Protein AF-0000000087666066 (afdb_homodimer)

Solvent-accessible surface area (backbone atoms only — not comparable to full-atom values): 62336 Å² total; per-residue (Å²): 135,80,74,68,76,72,74,66,80,71,77,84,70,79,70,76,76,64,65,75,73,71,70,75,75,65,49,72,78,65,60,70,74,51,37,75,18,28,22,44,31,25,33,55,46,56,55,52,44,56,44,10,32,43,85,77,15,49,70,29,62,84,76,45,27,59,32,75,44,79,57,35,24,27,39,34,37,39,33,43,35,84,67,59,23,70,55,74,61,47,70,38,78,47,54,24,43,56,55,57,44,99,49,94,82,56,80,52,44,28,64,48,53,43,46,47,51,21,23,61,74,63,34,50,52,65,68,61,51,50,53,30,27,60,67,46,32,38,45,58,59,54,71,69,57,44,53,48,51,45,55,45,44,50,57,20,43,55,54,49,43,54,56,50,43,52,51,50,51,51,52,54,47,64,77,42,66,84,70,72,41,40,48,32,21,38,42,58,49,54,36,81,67,43,49,33,35,40,37,30,37,23,29,33,28,36,49,85,80,60,39,70,69,50,71,39,74,42,51,28,74,78,43,80,62,34,60,80,41,39,44,49,54,32,48,52,53,49,54,49,50,40,49,73,72,69,48,58,52,37,30,40,23,28,87,67,54,68,66,49,54,54,50,48,62,71,39,26,85,81,68,42,75,55,47,70,27,19,20,52,61,60,54,42,47,50,51,41,51,52,40,52,58,49,19,67,40,91,79,12,53,68,45,49,77,45,36,64,57,50,41,53,44,42,52,49,16,43,60,70,22,63,61,39,21,69,51,17,39,17,54,40,44,42,51,69,34,52,43,51,69,44,62,68,53,76,66,38,90,60,25,37,88,50,38,54,65,94,65,73,90,74,85,75,90,75,74,76,62,41,54,86,87,36,67,36,30,53,56,49,50,50,61,69,63,25,66,69,56,48,59,48,37,40,26,37,35,60,68,53,53,45,16,58,41,19,36,50,56,44,29,29,44,55,58,41,54,72,60,50,47,58,42,77,80,52,52,55,56,39,48,50,53,31,48,53,54,51,36,51,53,46,50,35,41,75,70,65,70,45,45,83,73,44,74,48,74,40,51,36,64,87,37,91,58,66,28,44,36,47,39,59,50,87,73,82,68,58,66,54,57,51,28,52,50,41,36,46,50,47,54,47,49,50,59,64,44,49,76,74,48,77,77,70,71,80,80,62,62,54,69,58,55,47,42,35,52,47,26,54,51,46,51,46,37,45,52,75,62,57,39,41,33,33,48,35,42,55,36,35,70,65,57,56,55,69,83,34,55,67,64,84,80,33,60,61,45,45,22,44,46,24,30,48,25,30,39,36,73,71,67,28,41,41,36,53,63,72,87,74,72,84,121,134,80,81,73,78,73,76,65,79,76,71,82,63,80,70,71,77,62,64,76,70,73,69,75,73,67,49,72,78,66,60,72,76,51,38,74,18,29,23,44,30,25,33,54,48,54,56,54,43,55,44,9,31,43,85,79,16,47,69,29,62,84,73,45,27,59,32,73,42,79,56,35,23,26,39,32,39,38,34,44,37,83,68,59,23,70,55,74,60,46,70,38,78,48,55,24,42,56,55,56,45,98,50,92,82,57,80,50,44,27,64,48,54,42,46,46,52,22,22,61,74,63,35,50,51,65,69,60,51,48,52,30,28,59,67,47,31,38,45,58,60,52,70,69,56,45,52,48,52,47,54,46,44,49,58,20,42,55,54,49,44,52,55,50,46,52,50,50,52,51,52,54,48,65,76,44,63,83,68,71,41,40,48,32,22,40,43,59,51,52,35,79,65,48,52,33,35,40,39,28,37,23,30,33,28,35,50,85,79,59,39,68,69,50,71,38,73,43,52,25,74,78,43,80,61,34,59,81,42,38,43,49,53,31,48,51,54,50,53,50,49,39,48,73,71,69,48,58,52,35,30,40,25,28,88,67,55,65,66,48,54,56,50,49,63,71,39,25,86,81,67,43,77,56,48,71,26,19,20,50,62,59,52,40,47,49,52,40,51,52,39,51,58,48,18,69,39,90,79,12,53,67,45,49,76,44,37,66,57,50,39,52,43,43,53,50,17,44,60,69,22,61,60,39,19,67,51,16,38,16,53,39,43,43,51,68,34,52,43,52,69,44,61,68,54,76,66,38,90,60,24,37,91,49,37,54,67,93,63,73,91,75,84,75,88,74,72,77,60,43,53,86,90,37,67,36,31,53,54,49,48,51,61,69,63,25,66,67,56,50,59,48,38,40,27,36,35,61,69,54,52,42,15,56,40,18,36,49,56,46,30,29,45,57,59,42,54,74,59,52,54,57,41,76,81,50,51,54,58,36,47,50,52,32,47,52,55,50,36,52,54,47,52,33,41,77,70,65,70,46,44,82,73,45,75,48,73,42,52,35,65,86,38,92,54,65,26,43,34,46,38,58,52,87,72,83,67,58,66,54,57,52,28,53,51,42,36,44,51,48,54,47,50,49,59,63,43,50,76,74,50,79,79,70,69,81,82,64,63,53,68,59,56,48,42,36,52,48,27,54,51,47,50,47,37,44,49,75,61,56,41,41,30,32,44,36,39,54,35,36,68,65,56,57,53,68,84,35,54,68,67,84,81,33,60,63,43,47,26,43,48,28,27,48,26,29,38,34,73,71,68,27,40,40,35,55,64,72,87,75,73,84,121

Structure (mmCIF, N/CA/C/O backbone):
data_AF-0000000087666066-model_v1
#
loop_
_entity.id
_entity.type
_entity.pdbx_description
1 polymer 'Uncharacterized protein'
#
loop_
_atom_site.group_PDB
_atom_site.id
_atom_site.type_symbol
_atom_site.label_atom_id
_atom_site.label_alt_id
_atom_site.label_comp_id
_atom_site.label_asym_id
_atom_site.label_entity_id
_atom_site.label_seq_id
_atom_site.pdbx_PDB_ins_code
_atom_site.Cartn_x
_atom_site.Cartn_y
_atom_site.Cartn_z
_atom_site.occupancy
_atom_site.B_iso_or_equiv
_atom_site.auth_seq_id
_atom_site.auth_comp_id
_atom_site.auth_asym_id
_atom_site.auth_atom_id
_atom_site.pdbx_PDB_model_num
ATOM 1 N N . LEU A 1 1 ? -17.016 -73.375 -79.5 1 24.77 1 LEU A N 1
ATOM 2 C CA . LEU A 1 1 ? -15.852 -72.562 -79.812 1 24.77 1 LEU A CA 1
ATOM 3 C C . LEU A 1 1 ? -15.664 -71.5 -78.688 1 24.77 1 LEU A C 1
ATOM 5 O O . LEU A 1 1 ? -14.727 -70.75 -78.688 1 24.77 1 LEU A O 1
ATOM 9 N N . GLN A 1 2 ? -16.438 -71.438 -77.75 1 24.98 2 GLN A N 1
ATOM 10 C CA . GLN A 1 2 ? -17.031 -70.562 -76.75 1 24.98 2 GLN A CA 1
ATOM 11 C C . GLN A 1 2 ? -16.062 -70.312 -75.625 1 24.98 2 GLN A C 1
ATOM 13 O O . GLN A 1 2 ? -15.945 -71.125 -74.688 1 24.98 2 GLN A O 1
ATOM 18 N N . VAL A 1 3 ? -14.789 -69.938 -76 1 26.61 3 VAL A N 1
ATOM 19 C CA . VAL A 1 3 ? -13.695 -70.062 -75.062 1 26.61 3 VAL A CA 1
ATOM 20 C C . VAL A 1 3 ? -13.883 -69.062 -73.938 1 26.61 3 VAL A C 1
ATOM 22 O O . VAL A 1 3 ? -13.836 -67.812 -74.125 1 26.61 3 VAL A O 1
ATOM 25 N N . VAL A 1 4 ? -14.906 -69.125 -73.125 1 26.92 4 VAL A N 1
ATOM 26 C CA . VAL A 1 4 ? -15.273 -68.125 -72.125 1 26.92 4 VAL A CA 1
ATOM 27 C C . VAL A 1 4 ? -14.156 -67.938 -71.125 1 26.92 4 VAL A C 1
ATOM 29 O O . VAL A 1 4 ? -13.844 -68.875 -70.375 1 26.92 4 VAL A O 1
ATOM 32 N N . SER A 1 5 ? -13.047 -67.438 -71.562 1 24.88 5 SER A N 1
ATOM 33 C CA . SER A 1 5 ? -11.914 -67.5 -70.688 1 24.88 5 SER A CA 1
ATOM 34 C C . SER A 1 5 ? -12.266 -66.875 -69.312 1 24.88 5 SER A C 1
ATOM 36 O O . SER A 1 5 ? -12.773 -65.75 -69.188 1 24.88 5 SER A O 1
ATOM 38 N N . VAL A 1 6 ? -12.75 -67.75 -68.438 1 26.27 6 VAL A N 1
ATOM 39 C CA . VAL A 1 6 ? -13.195 -67.375 -67.125 1 26.27 6 VAL A CA 1
ATOM 40 C C . VAL A 1 6 ? -12.055 -66.688 -66.375 1 26.27 6 VAL A C 1
ATOM 42 O O . VAL A 1 6 ? -10.969 -67.25 -66.188 1 26.27 6 VAL A O 1
ATOM 45 N N . TYR A 1 7 ? -11.898 -65.5 -66.562 1 25.91 7 TYR A N 1
ATOM 46 C CA . TYR A 1 7 ? -10.844 -64.688 -65.938 1 25.91 7 TYR A CA 1
ATOM 47 C C . TYR A 1 7 ? -10.867 -64.812 -64.375 1 25.91 7 TYR A C 1
ATOM 49 O O . TYR A 1 7 ? -11.812 -64.375 -63.75 1 25.91 7 TYR A O 1
ATOM 57 N N . THR A 1 8 ? -10.781 -66.062 -63.906 1 26.14 8 THR A N 1
ATOM 58 C CA . THR A 1 8 ? -11.039 -65.938 -62.469 1 26.14 8 THR A CA 1
ATOM 59 C C . THR A 1 8 ? -10 -65.062 -61.812 1 26.14 8 THR A C 1
ATOM 61 O O . THR A 1 8 ? -8.797 -65.188 -62 1 26.14 8 THR A O 1
ATOM 64 N N . PRO A 1 9 ? -10.445 -63.906 -61.281 1 26.09 9 PRO A N 1
ATOM 65 C CA . PRO A 1 9 ? -9.469 -62.938 -60.781 1 26.09 9 PRO A CA 1
ATOM 66 C C . PRO A 1 9 ? -8.516 -63.562 -59.75 1 26.09 9 PRO A C 1
ATOM 68 O O . PRO A 1 9 ? -8.953 -64.25 -58.844 1 26.09 9 PRO A O 1
ATOM 71 N N . LYS A 1 10 ? -7.375 -64 -59.969 1 21.89 10 LYS A N 1
ATOM 72 C CA . LYS A 1 10 ? -6.457 -64.688 -59.062 1 21.89 10 LYS A CA 1
ATOM 73 C C . LYS A 1 10 ? -6.395 -63.938 -57.719 1 21.89 10 LYS A C 1
ATOM 75 O O . LYS A 1 10 ? -6.664 -62.719 -57.656 1 21.89 10 LYS A O 1
ATOM 80 N N . LYS A 1 11 ? -5.953 -64.562 -56.594 1 24.52 11 LYS A N 1
ATOM 81 C CA . LYS A 1 11 ? -6.008 -64.125 -55.219 1 24.52 11 LYS A CA 1
ATOM 82 C C . LYS A 1 11 ? -5.293 -62.75 -55.062 1 24.52 11 LYS A C 1
ATOM 84 O O . LYS A 1 11 ? -5.703 -61.906 -54.25 1 24.52 11 LYS A O 1
ATOM 89 N N . ASP A 1 12 ? -4.395 -62 -55.625 1 26.81 12 ASP A N 1
ATOM 90 C CA . ASP A 1 12 ? -3.09 -62.25 -55.031 1 26.81 12 ASP A CA 1
ATOM 91 C C . ASP A 1 12 ? -3.072 -61.781 -53.562 1 26.81 12 ASP A C 1
ATOM 93 O O . ASP A 1 12 ? -3.207 -60.594 -53.281 1 26.81 12 ASP A O 1
ATOM 97 N N . SER A 1 13 ? -3.574 -62.312 -52.469 1 27.52 13 SER A N 1
ATOM 98 C CA . SER A 1 13 ? -3.912 -61.938 -51.094 1 27.52 13 SER A CA 1
ATOM 99 C C . SER A 1 13 ? -2.666 -61.562 -50.312 1 27.52 13 SER A C 1
ATOM 101 O O . SER A 1 13 ? -2.551 -61.875 -49.125 1 27.52 13 SER A O 1
ATOM 103 N N . SER A 1 14 ? -1.473 -61.562 -50.781 1 31.19 14 SER A N 1
ATOM 104 C CA . SER A 1 14 ? -0.295 -61.281 -49.969 1 31.19 14 SER A CA 1
ATOM 105 C C . SER A 1 14 ? -0.458 -60 -49.156 1 31.19 14 SER A C 1
ATOM 107 O O . SER A 1 14 ? -0.351 -58.906 -49.719 1 31.19 14 SER A O 1
ATOM 109 N N . GLY A 1 15 ? -1.365 -59.875 -48.281 1 27.81 15 GLY A N 1
ATOM 110 C CA . GLY A 1 15 ? -1.74 -58.75 -47.5 1 27.81 15 GLY A CA 1
ATOM 111 C C . GLY A 1 15 ? -0.551 -58.031 -46.875 1 27.81 15 GLY A C 1
ATOM 112 O O . GLY A 1 15 ? 0.099 -58.594 -45.969 1 27.81 15 GLY A O 1
ATOM 113 N N . SER A 1 16 ? 0.349 -57.469 -47.625 1 30.33 16 SER A N 1
ATOM 114 C CA . SER A 1 16 ? 1.4 -56.656 -47.031 1 30.33 16 SER A CA 1
ATOM 115 C C . SER A 1 16 ? 0.875 -55.875 -45.844 1 30.33 16 SER A C 1
ATOM 117 O O . SER A 1 16 ? -0.063 -55.062 -45.969 1 30.33 16 SER A O 1
ATOM 119 N N . THR A 1 17 ? 0.706 -56.406 -44.719 1 33 17 THR A N 1
ATOM 120 C CA . THR A 1 17 ? 0.572 -55.781 -43.406 1 33 17 THR A CA 1
ATOM 121 C C . THR A 1 17 ? 1.442 -54.531 -43.281 1 33 17 THR A C 1
ATOM 123 O O . THR A 1 17 ? 2.564 -54.594 -42.781 1 33 17 THR A O 1
ATOM 126 N N . ALA A 1 18 ? 1.728 -53.844 -44.312 1 33.81 18 ALA A N 1
ATOM 127 C CA . ALA A 1 18 ? 2.408 -52.562 -44.062 1 33.81 18 ALA A CA 1
ATOM 128 C C . ALA A 1 18 ? 1.793 -51.844 -42.875 1 33.81 18 ALA A C 1
ATOM 130 O O . ALA A 1 18 ? 0.592 -51.562 -42.875 1 33.81 18 ALA A O 1
ATOM 131 N N . ASP A 1 19 ? 2.283 -52.188 -41.781 1 35.47 19 ASP A N 1
ATOM 132 C CA . ASP A 1 19 ? 2.018 -51.312 -40.625 1 35.47 19 ASP A CA 1
ATOM 133 C C . ASP A 1 19 ? 1.811 -49.875 -41.094 1 35.47 19 ASP A C 1
ATOM 135 O O . ASP A 1 19 ? 2.533 -49.375 -41.938 1 35.47 19 ASP A O 1
ATOM 139 N N . PRO A 1 20 ? 0.618 -49.344 -41.469 1 40.66 20 PRO A N 1
ATOM 140 C CA . PRO A 1 20 ? 0.581 -47.906 -41.75 1 40.66 20 PRO A CA 1
ATOM 141 C C . PRO A 1 20 ? 1.824 -47.188 -41.25 1 40.66 20 PRO A C 1
ATOM 143 O O . PRO A 1 20 ? 2.217 -47.344 -40.094 1 40.66 20 PRO A O 1
ATOM 146 N N . THR A 1 21 ? 2.861 -47.219 -42.031 1 41.25 21 THR A N 1
ATOM 147 C CA . THR A 1 21 ? 4.043 -46.438 -41.719 1 41.25 21 THR A CA 1
ATOM 148 C C . THR A 1 21 ? 3.66 -45.156 -40.969 1 41.25 21 THR A C 1
ATOM 150 O O . THR A 1 21 ? 2.855 -44.344 -41.469 1 41.25 21 THR A O 1
ATOM 153 N N . TRP A 1 22 ? 3.389 -45.188 -39.719 1 47 22 TRP A N 1
ATOM 154 C CA . TRP A 1 22 ? 3.398 -44 -38.875 1 47 22 TRP A CA 1
ATOM 155 C C . TRP A 1 22 ? 4.324 -42.938 -39.469 1 47 22 TRP A C 1
ATOM 157 O O . TRP A 1 22 ? 5.551 -43.062 -39.344 1 47 22 TRP A O 1
ATOM 167 N N . ASP A 1 23 ? 4.121 -42.625 -40.781 1 52.06 23 ASP A N 1
ATOM 168 C CA . ASP A 1 23 ? 4.879 -41.438 -41.156 1 52.06 23 ASP A CA 1
ATOM 169 C C . ASP A 1 23 ? 5.035 -40.469 -40 1 52.06 23 ASP A C 1
ATOM 171 O O . ASP A 1 23 ? 4.055 -40.125 -39.312 1 52.06 23 ASP A O 1
ATOM 175 N N . ILE A 1 24 ? 6.105 -40.531 -39.438 1 55.72 24 ILE A N 1
ATOM 176 C CA . ILE A 1 24 ? 6.586 -39.906 -38.188 1 55.72 24 ILE A CA 1
ATOM 177 C C . ILE A 1 24 ? 6.219 -38.438 -38.188 1 55.72 24 ILE A C 1
ATOM 179 O O . ILE A 1 24 ? 6.793 -37.625 -38.938 1 55.72 24 ILE A O 1
ATOM 183 N N . TYR A 1 25 ? 4.98 -38.094 -38.156 1 72.31 25 TYR A N 1
ATOM 184 C CA . TYR A 1 25 ? 4.684 -36.688 -37.875 1 72.31 25 TYR A CA 1
ATOM 185 C C . TYR A 1 25 ? 5.488 -36.188 -36.656 1 72.31 25 TYR A C 1
ATOM 187 O O . TYR A 1 25 ? 5.75 -36.969 -35.75 1 72.31 25 TYR A O 1
ATOM 195 N N . GLU A 1 26 ? 6.312 -35.25 -37 1 84.81 26 GLU A N 1
ATOM 196 C CA . GLU A 1 26 ? 7.066 -34.625 -35.938 1 84.81 26 GLU A CA 1
ATOM 197 C C . GLU A 1 26 ? 6.441 -33.281 -35.5 1 84.81 26 GLU A C 1
ATOM 199 O O . GLU A 1 26 ? 5.945 -32.562 -36.344 1 84.81 26 GLU A O 1
ATOM 204 N N . LEU A 1 27 ? 6.363 -33.219 -34.219 1 92.62 27 LEU A N 1
ATOM 205 C CA . LEU A 1 27 ? 5.926 -31.922 -33.719 1 92.62 27 LEU A CA 1
ATOM 206 C C . LEU A 1 27 ? 7.062 -30.906 -33.75 1 92.62 27 LEU A C 1
ATOM 208 O O . LEU A 1 27 ? 8.234 -31.281 -33.812 1 92.62 27 LEU A O 1
ATOM 212 N N . PRO A 1 28 ? 6.648 -29.594 -33.875 1 92.31 28 PRO A N 1
ATOM 213 C CA . PRO A 1 28 ? 7.703 -28.594 -33.719 1 92.31 28 PRO A CA 1
ATOM 214 C C . PRO A 1 28 ? 8.531 -28.828 -32.438 1 92.31 28 PRO A C 1
ATOM 216 O O . PRO A 1 28 ? 8.047 -29.422 -31.469 1 92.31 28 PRO A O 1
ATOM 219 N N . PRO A 1 29 ? 9.719 -28.344 -32.5 1 93.25 29 PRO A N 1
ATOM 220 C CA . PRO A 1 29 ? 10.594 -28.562 -31.344 1 93.25 29 PRO A CA 1
ATOM 221 C C . PRO A 1 29 ? 10.07 -27.922 -30.062 1 93.25 29 PRO A C 1
ATOM 223 O O . PRO A 1 29 ? 9.438 -26.859 -30.109 1 93.25 29 PRO A O 1
ATOM 226 N N . GLN A 1 30 ? 10.508 -28.516 -28.875 1 93.69 30 GLN A N 1
ATOM 227 C CA . GLN A 1 30 ? 10.117 -28.047 -27.547 1 93.69 30 GLN A CA 1
ATOM 228 C C . GLN A 1 30 ? 10.875 -26.766 -27.188 1 93.69 30 GLN A C 1
ATOM 230 O O . GLN A 1 30 ? 12.094 -26.703 -27.359 1 93.69 30 GLN A O 1
ATOM 235 N N . ASP A 1 31 ? 10.156 -25.766 -26.766 1 94.25 31 ASP A N 1
ATOM 236 C CA . ASP A 1 31 ? 10.781 -24.594 -26.156 1 94.25 31 ASP A CA 1
ATOM 237 C C . ASP A 1 31 ? 11.375 -24.953 -24.781 1 94.25 31 ASP A C 1
ATOM 239 O O . ASP A 1 31 ? 10.633 -25.203 -23.828 1 94.25 31 ASP A O 1
ATOM 243 N N . PRO A 1 32 ? 12.641 -24.922 -24.672 1 93.88 32 PRO A N 1
ATOM 244 C CA . PRO A 1 32 ? 13.266 -25.375 -23.422 1 93.88 32 PRO A CA 1
ATOM 245 C C . PRO A 1 32 ? 12.898 -24.5 -22.234 1 93.88 32 PRO A C 1
ATOM 247 O O . PRO A 1 32 ? 12.938 -24.953 -21.094 1 93.88 32 PRO A O 1
ATOM 250 N N . SER A 1 33 ? 12.547 -23.266 -22.422 1 93.94 33 SER A N 1
ATOM 251 C CA . SER A 1 33 ? 12.242 -22.344 -21.328 1 93.94 33 SER A CA 1
ATOM 252 C C . SER A 1 33 ? 10.984 -22.781 -20.594 1 93.94 33 SER A C 1
ATOM 254 O O . SER A 1 33 ? 10.789 -22.422 -19.422 1 93.94 33 SER A O 1
ATOM 256 N N . LEU A 1 34 ? 10.195 -23.609 -21.203 1 96.56 34 LEU A N 1
ATOM 257 C CA . LEU A 1 34 ? 8.922 -24.016 -20.609 1 96.56 34 LEU A CA 1
ATOM 258 C C . LEU A 1 34 ? 9.125 -25.188 -19.656 1 96.56 34 LEU A C 1
ATOM 260 O O . LEU A 1 34 ? 8.258 -25.453 -18.812 1 96.56 34 LEU A O 1
ATOM 264 N N . LEU A 1 35 ? 10.227 -25.812 -19.797 1 95.75 35 LEU A N 1
ATOM 265 C CA . LEU A 1 35 ? 10.469 -27.016 -19 1 95.75 35 LEU A CA 1
ATOM 266 C C . LEU A 1 35 ? 10.695 -26.656 -17.531 1 95.75 35 LEU A C 1
ATOM 268 O O . LEU A 1 35 ? 10.352 -27.438 -16.641 1 95.75 35 LEU A O 1
ATOM 272 N N . ASN A 1 36 ? 11.219 -25.484 -17.312 1 93.56 36 ASN A N 1
ATOM 273 C CA . ASN A 1 36 ? 11.523 -25.094 -15.938 1 93.56 36 ASN A CA 1
ATOM 274 C C . ASN A 1 36 ? 10.461 -24.141 -15.383 1 93.56 36 ASN A C 1
ATOM 276 O O . ASN A 1 36 ? 10.602 -23.625 -14.273 1 93.56 36 ASN A O 1
ATOM 280 N N . LYS A 1 37 ? 9.391 -24 -16.094 1 97.56 37 LYS A N 1
ATOM 281 C CA . LYS A 1 37 ? 8.312 -23.141 -15.633 1 97.56 37 LYS A CA 1
ATOM 282 C C . LYS A 1 37 ? 7.297 -23.922 -14.812 1 97.56 37 LYS A C 1
ATOM 284 O O . LYS A 1 37 ? 7.223 -25.156 -14.914 1 97.56 37 LYS A O 1
ATOM 289 N N . TYR A 1 38 ? 6.645 -23.203 -14.016 1 98.69 38 TYR A N 1
ATOM 290 C CA . TYR A 1 38 ? 5.516 -23.781 -13.289 1 98.69 38 TYR A CA 1
ATOM 291 C C . TYR A 1 38 ? 4.195 -23.422 -13.961 1 98.69 38 TYR A C 1
ATOM 293 O O . TYR A 1 38 ? 4.051 -22.328 -14.508 1 98.69 38 TYR A O 1
ATOM 301 N N . PHE A 1 39 ? 3.207 -24.344 -13.898 1 98.81 39 PHE A N 1
ATOM 302 C CA . PHE A 1 39 ? 1.885 -24.172 -14.484 1 98.81 39 PHE A CA 1
ATOM 303 C C . PHE A 1 39 ? 0.795 -24.469 -13.461 1 98.81 39 PHE A C 1
ATOM 305 O O . PHE A 1 39 ? 1.011 -25.234 -12.523 1 98.81 39 PHE A O 1
ATOM 312 N N . LEU A 1 40 ? -0.361 -23.797 -13.633 1 98.75 40 LEU A N 1
ATOM 313 C CA . LEU A 1 40 ? -1.53 -24.156 -12.836 1 98.75 40 LEU A CA 1
ATOM 314 C C . LEU A 1 40 ? -2.275 -25.328 -13.461 1 98.75 40 LEU A C 1
ATOM 316 O O . LEU A 1 40 ? -2.857 -25.203 -14.539 1 98.75 40 LEU A O 1
ATOM 320 N N . VAL A 1 41 ? -2.285 -26.422 -12.773 1 98.88 41 VAL A N 1
ATOM 321 C CA . VAL A 1 41 ? -2.975 -27.609 -13.273 1 98.88 41 VAL A CA 1
ATOM 322 C C . VAL A 1 41 ? -4.129 -27.969 -12.336 1 98.88 41 VAL A C 1
ATOM 324 O O . VAL A 1 41 ? -3.961 -28.016 -11.117 1 98.88 41 VAL A O 1
ATOM 327 N N . GLU A 1 42 ? -5.242 -28.188 -12.93 1 98.56 42 GLU A N 1
ATOM 328 C CA . GLU A 1 42 ? -6.422 -28.562 -12.164 1 98.56 42 GLU A CA 1
ATOM 329 C C . GLU A 1 42 ? -6.34 -30.031 -11.727 1 98.56 42 GLU A C 1
ATOM 331 O O . GLU A 1 42 ? -5.934 -30.891 -12.508 1 98.56 42 GLU A O 1
ATOM 336 N N . GLY A 1 43 ? -6.777 -30.266 -10.484 1 98.44 43 GLY A N 1
ATOM 337 C CA . GLY A 1 43 ? -6.68 -31.609 -9.93 1 98.44 43 GLY A CA 1
ATOM 338 C C . GLY A 1 43 ? -7.379 -32.656 -10.773 1 98.44 43 GLY A C 1
ATOM 339 O O . GLY A 1 43 ? -6.812 -33.719 -11.047 1 98.44 43 GLY A O 1
ATOM 340 N N . GLU A 1 44 ? -8.523 -32.375 -11.219 1 97.31 44 GLU A N 1
ATOM 341 C CA . GLU A 1 44 ? -9.312 -33.312 -12.008 1 97.31 44 GLU A CA 1
ATOM 342 C C . GLU A 1 44 ? -8.625 -33.625 -13.328 1 97.31 44 GLU A C 1
ATOM 344 O O . GLU A 1 44 ? -8.609 -34.781 -13.766 1 97.31 44 GLU A O 1
ATOM 349 N N . GLU A 1 45 ? -8.094 -32.656 -13.953 1 98 45 GLU A N 1
ATOM 350 C CA . GLU A 1 45 ? -7.402 -32.844 -15.219 1 98 45 GLU A CA 1
ATOM 351 C C . GLU A 1 45 ? -6.113 -33.656 -15.023 1 98 45 GLU A C 1
ATOM 353 O O . GLU A 1 45 ? -5.75 -34.469 -15.867 1 98 45 GLU A O 1
ATOM 358 N N . LEU A 1 46 ? -5.441 -33.375 -13.945 1 98.5 46 LEU A N 1
ATOM 359 C CA . LEU A 1 46 ? -4.207 -34.094 -13.648 1 98.5 46 LEU A CA 1
ATOM 360 C C . LEU A 1 46 ? -4.465 -35.594 -13.5 1 98.5 46 LEU A C 1
ATOM 362 O O . LEU A 1 46 ? -3.713 -36.406 -14.023 1 98.5 46 LEU A O 1
ATOM 366 N N . LEU A 1 47 ? -5.508 -35.938 -12.844 1 97.44 47 LEU A N 1
ATOM 367 C CA . LEU A 1 47 ? -5.793 -37.344 -12.547 1 97.44 47 LEU A CA 1
ATOM 368 C C . LEU A 1 47 ? -6.129 -38.094 -13.82 1 97.44 47 LEU A C 1
ATOM 370 O O . LEU A 1 47 ? -5.984 -39.312 -13.875 1 97.44 47 LEU A O 1
ATOM 374 N N . GLN A 1 48 ? -6.535 -37.438 -14.883 1 96.25 48 GLN A N 1
ATOM 375 C CA . GLN A 1 48 ? -6.824 -38.062 -16.156 1 96.25 48 GLN A CA 1
ATOM 376 C C . GLN A 1 48 ? -5.57 -38.719 -16.75 1 96.25 48 GLN A C 1
ATOM 378 O O . GLN A 1 48 ? -5.66 -39.625 -17.562 1 96.25 48 GLN A O 1
ATOM 383 N N . LEU A 1 49 ? -4.477 -38.25 -16.312 1 97.88 49 LEU A N 1
ATOM 384 C CA . LEU A 1 49 ? -3.217 -38.719 -16.859 1 97.88 49 LEU A CA 1
ATOM 385 C C . LEU A 1 49 ? -2.807 -40.031 -16.203 1 97.88 49 LEU A C 1
ATOM 387 O O . LEU A 1 49 ? -1.817 -40.656 -16.594 1 97.88 49 LEU A O 1
ATOM 391 N N . PHE A 1 50 ? -3.598 -40.469 -15.25 1 97.25 50 PHE A N 1
ATOM 392 C CA . PHE A 1 50 ? -3.262 -41.688 -14.523 1 97.25 50 PHE A CA 1
ATOM 393 C C . PHE A 1 50 ? -4.281 -42.812 -14.797 1 97.25 50 PHE A C 1
ATOM 395 O O . PHE A 1 50 ? -4.504 -43.656 -13.961 1 97.25 50 PHE A O 1
ATOM 402 N N . HIS A 1 51 ? -4.945 -42.688 -15.906 1 96.5 51 HIS A N 1
ATOM 403 C CA . HIS A 1 51 ? -5.75 -43.812 -16.375 1 96.5 51 HIS A CA 1
ATOM 404 C C . HIS A 1 51 ? -4.871 -44.969 -16.766 1 96.5 51 HIS A C 1
ATOM 406 O O . HIS A 1 51 ? -5.273 -46.125 -16.609 1 96.5 51 HIS A O 1
ATOM 412 N N . PHE A 1 52 ? -3.797 -44.656 -17.297 1 96.88 52 PHE A N 1
ATOM 413 C CA . PHE A 1 52 ? -2.748 -45.625 -17.578 1 96.88 52 PHE A CA 1
ATOM 414 C C . PHE A 1 52 ? -1.465 -45.281 -16.844 1 96.88 52 PHE A C 1
ATOM 416 O O . PHE A 1 52 ? -1.155 -44.125 -16.641 1 96.88 52 PHE A O 1
ATOM 423 N N . CYS A 1 53 ? -0.778 -46.312 -16.438 1 96 53 CYS A N 1
ATOM 424 C CA . CYS A 1 53 ? 0.454 -46.125 -15.672 1 96 53 CYS A CA 1
ATOM 425 C C . CYS A 1 53 ? 1.486 -45.344 -16.5 1 96 53 CYS A C 1
ATOM 427 O O . CYS A 1 53 ? 1.857 -45.781 -17.594 1 96 53 CYS A O 1
ATOM 429 N N . PRO A 1 54 ? 1.97 -44.25 -15.969 1 95.81 54 PRO A N 1
ATOM 430 C CA . PRO A 1 54 ? 2.949 -43.469 -16.719 1 95.81 54 PRO A CA 1
ATOM 431 C C . PRO A 1 54 ? 4.316 -44.156 -16.797 1 95.81 54 PRO A C 1
ATOM 433 O O . PRO A 1 54 ? 5.188 -43.688 -17.547 1 95.81 54 PRO A O 1
ATOM 436 N N . LYS A 1 55 ? 4.48 -45.219 -16.125 1 94.44 55 LYS A N 1
ATOM 437 C CA . LYS A 1 55 ? 5.77 -45.906 -16.078 1 94.44 55 LYS A CA 1
ATOM 438 C C . LYS A 1 55 ? 5.789 -47.094 -17.031 1 94.44 55 LYS A C 1
ATOM 440 O O . LYS A 1 55 ? 6.824 -47.406 -17.641 1 94.44 55 LYS A O 1
ATOM 445 N N . CYS A 1 56 ? 4.613 -47.812 -17.141 1 94.56 56 CYS A N 1
ATOM 446 C CA . CYS A 1 56 ? 4.66 -49.062 -17.906 1 94.56 56 CYS A CA 1
ATOM 447 C C . CYS A 1 56 ? 3.529 -49.125 -18.922 1 94.56 56 CYS A C 1
ATOM 449 O O . CYS A 1 56 ? 3.482 -50.031 -19.766 1 94.56 56 CYS A O 1
ATOM 451 N N . GLY A 1 57 ? 2.525 -48.25 -18.812 1 95.69 57 GLY A N 1
ATOM 452 C CA . GLY A 1 57 ? 1.481 -48.156 -19.828 1 95.69 57 GLY A CA 1
ATOM 453 C C . GLY A 1 57 ? 0.288 -49.062 -19.531 1 95.69 57 GLY A C 1
ATOM 454 O O . GLY A 1 57 ? -0.709 -49 -20.266 1 95.69 57 GLY A O 1
ATOM 455 N N . HIS A 1 58 ? 0.431 -49.812 -18.484 1 95.44 58 HIS A N 1
ATOM 456 C CA . HIS A 1 58 ? -0.693 -50.656 -18.156 1 95.44 58 HIS A CA 1
ATOM 457 C C . HIS A 1 58 ? -1.87 -49.844 -17.609 1 95.44 58 HIS A C 1
ATOM 459 O O . HIS A 1 58 ? -1.676 -48.844 -16.922 1 95.44 58 HIS A O 1
ATOM 465 N N . LYS A 1 59 ? -3.012 -50.281 -17.859 1 96.06 59 LYS A N 1
ATOM 466 C CA . LYS A 1 59 ? -4.207 -49.625 -17.375 1 96.06 59 LYS A CA 1
ATOM 467 C C . LYS A 1 59 ? -4.297 -49.688 -15.859 1 96.06 59 LYS A C 1
ATOM 469 O O . LYS A 1 59 ? -4.137 -50.75 -15.266 1 96.06 59 LYS A O 1
ATOM 474 N N . ILE A 1 60 ? -4.484 -48.562 -15.273 1 94.75 60 ILE A N 1
ATOM 475 C CA . ILE A 1 60 ? -4.66 -48.5 -13.828 1 94.75 60 ILE A CA 1
ATOM 476 C C . ILE A 1 60 ? -6.098 -48.844 -13.461 1 94.75 60 ILE A C 1
ATOM 478 O O . ILE A 1 60 ? -7.043 -48.312 -14.031 1 94.75 60 ILE A O 1
ATOM 482 N N . PRO A 1 61 ? -6.227 -49.844 -12.578 1 89.12 61 PRO A N 1
ATOM 483 C CA . PRO A 1 61 ? -7.582 -50.281 -12.234 1 89.12 61 PRO A CA 1
ATOM 484 C C . PRO A 1 61 ? -8.453 -49.125 -11.703 1 89.12 61 PRO A C 1
ATOM 486 O O . PRO A 1 61 ? -7.938 -48.188 -11.117 1 89.12 61 PRO A O 1
ATOM 489 N N . GLU A 1 62 ? -9.766 -49.281 -11.953 1 86.06 62 GLU A N 1
ATOM 490 C CA . GLU A 1 62 ? -10.711 -48.312 -11.422 1 86.06 62 GLU A CA 1
ATOM 491 C C . GLU A 1 62 ? -10.844 -48.438 -9.906 1 86.06 62 GLU A C 1
ATOM 493 O O . GLU A 1 62 ? -10.305 -49.375 -9.305 1 86.06 62 GLU A O 1
ATOM 498 N N . GLY A 1 63 ? -11.398 -47.438 -9.258 1 83.38 63 GLY A N 1
ATOM 499 C CA . GLY A 1 63 ? -11.562 -47.406 -7.812 1 83.38 63 GLY A CA 1
ATOM 500 C C . GLY A 1 63 ? -10.555 -46.531 -7.102 1 83.38 63 GLY A C 1
ATOM 501 O O . GLY A 1 63 ? -10.172 -45.469 -7.621 1 83.38 63 GLY A O 1
ATOM 502 N N . ASN A 1 64 ? -10.242 -46.969 -5.816 1 89.94 64 ASN A N 1
ATOM 503 C CA . ASN A 1 64 ? -9.328 -46.188 -5 1 89.94 64 ASN A CA 1
ATOM 504 C C . ASN A 1 64 ? -7.875 -46.562 -5.254 1 89.94 64 ASN A C 1
ATOM 506 O O . ASN A 1 64 ? -7.145 -46.875 -4.32 1 89.94 64 ASN A O 1
ATOM 510 N N . THR A 1 65 ? -7.531 -46.438 -6.539 1 93.69 65 THR A N 1
ATOM 511 C CA . THR A 1 65 ? -6.188 -46.875 -6.922 1 93.69 65 THR A CA 1
ATOM 512 C C . THR A 1 65 ? -5.328 -45.656 -7.285 1 93.69 65 THR A C 1
ATOM 514 O O . THR A 1 65 ? -4.125 -45.781 -7.52 1 93.69 65 THR A O 1
ATOM 517 N N . VAL A 1 66 ? -6 -44.5 -7.43 1 96.25 66 VAL A N 1
ATOM 518 C CA . VAL A 1 66 ? -5.289 -43.25 -7.668 1 96.25 66 VAL A CA 1
ATOM 519 C C . VAL A 1 66 ? -5.719 -42.188 -6.645 1 96.25 66 VAL A C 1
ATOM 521 O O . VAL A 1 66 ? -6.91 -42.062 -6.359 1 96.25 66 VAL A O 1
ATOM 524 N N . ARG A 1 67 ? -4.727 -41.531 -6.074 1 96.94 67 ARG A N 1
ATOM 525 C CA . ARG A 1 67 ? -5.016 -40.531 -5.043 1 96.94 67 ARG A CA 1
ATOM 526 C C . ARG A 1 67 ? -4.145 -39.281 -5.219 1 96.94 67 ARG A C 1
ATOM 528 O O . ARG A 1 67 ? -2.922 -39.406 -5.328 1 96.94 67 ARG A O 1
ATOM 535 N N . LEU A 1 68 ? -4.867 -38.125 -5.281 1 98.19 68 LEU A N 1
ATOM 536 C CA . LEU A 1 68 ? -4.188 -36.844 -5.355 1 98.19 68 LEU A CA 1
ATOM 537 C C . LEU A 1 68 ? -3.965 -36.281 -3.959 1 98.19 68 LEU A C 1
ATOM 539 O O . LEU A 1 68 ? -4.891 -36.219 -3.145 1 98.19 68 LEU A O 1
ATOM 543 N N . LEU A 1 69 ? -2.773 -35.875 -3.666 1 97.88 69 LEU A N 1
ATOM 544 C CA . LEU A 1 69 ? -2.406 -35.25 -2.41 1 97.88 69 LEU A CA 1
ATOM 545 C C . LEU A 1 69 ? -1.834 -33.844 -2.662 1 97.88 69 LEU A C 1
ATOM 547 O O . LEU A 1 69 ? -1.367 -33.562 -3.764 1 97.88 69 LEU A O 1
ATOM 551 N N . GLU A 1 70 ? -1.956 -33.031 -1.64 1 97.19 70 GLU A N 1
ATOM 552 C CA . GLU A 1 70 ? -1.427 -31.672 -1.69 1 97.19 70 GLU A CA 1
ATOM 553 C C . GLU A 1 70 ? -0.247 -31.5 -0.738 1 97.19 70 GLU A C 1
ATOM 555 O O . GLU A 1 70 ? -0.307 -31.938 0.416 1 97.19 70 GLU A O 1
ATOM 560 N N . SER A 1 71 ? 0.817 -31 -1.188 1 97.19 71 SER A N 1
ATOM 561 C CA . SER A 1 71 ? 1.951 -30.562 -0.38 1 97.19 71 SER A CA 1
ATOM 562 C C . SER A 1 71 ? 2.369 -29.141 -0.737 1 97.19 71 SER A C 1
ATOM 564 O O . SER A 1 71 ? 3.275 -28.938 -1.549 1 97.19 71 SER A O 1
ATOM 566 N N . GLY A 1 72 ? 1.796 -28.219 0.018 1 97.56 72 GLY A N 1
ATOM 567 C CA . GLY A 1 72 ? 1.956 -26.828 -0.398 1 97.56 72 GLY A CA 1
ATOM 568 C C . GLY A 1 72 ? 1.363 -26.547 -1.765 1 97.56 72 GLY A C 1
ATOM 569 O O . GLY A 1 72 ? 0.181 -26.812 -2 1 97.56 72 GLY A O 1
ATOM 570 N N . THR A 1 73 ? 2.254 -26.141 -2.631 1 98.38 73 THR A N 1
ATOM 571 C CA . THR A 1 73 ? 1.796 -25.844 -3.984 1 98.38 73 THR A CA 1
ATOM 572 C C . THR A 1 73 ? 1.894 -27.078 -4.875 1 98.38 73 THR A C 1
ATOM 574 O O . THR A 1 73 ? 1.349 -27.094 -5.98 1 98.38 73 THR A O 1
ATOM 577 N N . ALA A 1 74 ? 2.51 -28.125 -4.43 1 98.62 74 ALA A N 1
ATOM 578 C CA . ALA A 1 74 ? 2.861 -29.266 -5.258 1 98.62 74 ALA A CA 1
ATOM 579 C C . ALA A 1 74 ? 1.789 -30.359 -5.176 1 98.62 74 ALA A C 1
ATOM 581 O O . ALA A 1 74 ? 1.349 -30.719 -4.082 1 98.62 74 ALA A O 1
ATOM 582 N N . PRO A 1 75 ? 1.412 -30.844 -6.312 1 98.62 75 PRO A N 1
ATOM 583 C CA . PRO A 1 75 ? 0.596 -32.062 -6.301 1 98.62 75 PRO A CA 1
ATOM 584 C C . PRO A 1 75 ? 1.435 -33.344 -6.207 1 98.62 75 PRO A C 1
ATOM 586 O O . PRO A 1 75 ? 2.523 -33.406 -6.785 1 98.62 75 PRO A O 1
ATOM 589 N N . VAL A 1 76 ? 0.969 -34.219 -5.48 1 98.5 76 VAL A N 1
ATOM 590 C CA . VAL A 1 76 ? 1.534 -35.562 -5.41 1 98.5 76 VAL A CA 1
ATOM 591 C C . VAL A 1 76 ? 0.456 -36.594 -5.73 1 98.5 76 VAL A C 1
ATOM 593 O O . VAL A 1 76 ? -0.629 -36.594 -5.145 1 98.5 76 VAL A O 1
ATOM 596 N N . VAL A 1 77 ? 0.759 -37.438 -6.684 1 98.19 77 VAL A N 1
ATOM 597 C CA . VAL A 1 77 ? -0.209 -38.469 -7.051 1 98.19 77 VAL A CA 1
ATOM 598 C C . VAL A 1 77 ? 0.33 -39.844 -6.672 1 98.19 77 VAL A C 1
ATOM 600 O O . VAL A 1 77 ? 1.425 -40.25 -7.09 1 98.19 77 VAL A O 1
ATOM 603 N N . GLN A 1 78 ? -0.428 -40.5 -5.84 1 96.94 78 GLN A N 1
ATOM 604 C CA . GLN A 1 78 ? -0.177 -41.906 -5.527 1 96.94 78 GLN A CA 1
ATOM 605 C C . GLN A 1 78 ? -1.066 -42.844 -6.363 1 96.94 78 GLN A C 1
ATOM 607 O O . GLN A 1 78 ? -2.238 -42.531 -6.594 1 96.94 78 GLN A O 1
ATOM 612 N N . TYR A 1 79 ? -0.47 -43.938 -6.855 1 95.69 79 TYR A N 1
ATOM 613 C CA . TYR A 1 79 ? -1.293 -44.812 -7.66 1 95.69 79 TYR A CA 1
ATOM 614 C C . TYR A 1 79 ? -0.79 -46.25 -7.57 1 95.69 79 TYR A C 1
ATOM 616 O O . TYR A 1 79 ? 0.369 -46.5 -7.219 1 95.69 79 TYR A O 1
ATOM 624 N N . LEU A 1 80 ? -1.721 -47.125 -7.832 1 94.56 80 LEU A N 1
ATOM 625 C CA . LEU A 1 80 ? -1.434 -48.562 -7.832 1 94.56 80 LEU A CA 1
ATOM 626 C C . LEU A 1 80 ? -1.452 -49.125 -9.258 1 94.56 80 LEU A C 1
ATOM 628 O O . LEU A 1 80 ? -2.387 -48.844 -10.016 1 94.56 80 LEU A O 1
ATOM 632 N N . CYS A 1 81 ? -0.359 -49.688 -9.594 1 92.69 81 CYS A N 1
ATOM 633 C CA . CYS A 1 81 ? -0.25 -50.312 -10.906 1 92.69 81 CYS A CA 1
ATOM 634 C C . CYS A 1 81 ? -0.032 -51.812 -10.773 1 92.69 81 CYS A C 1
ATOM 636 O O . CYS A 1 81 ? 0.809 -52.281 -9.992 1 92.69 81 CYS A O 1
ATOM 638 N N . LYS A 1 82 ? -0.633 -52.625 -11.57 1 87.94 82 LYS A N 1
ATOM 639 C CA . LYS A 1 82 ? -0.584 -54.094 -11.484 1 87.94 82 LYS A CA 1
ATOM 640 C C . LYS A 1 82 ? 0.812 -54.625 -11.797 1 87.94 82 LYS A C 1
ATOM 642 O O . LYS A 1 82 ? 1.218 -55.656 -11.297 1 87.94 82 LYS A O 1
ATOM 647 N N . VAL A 1 83 ? 1.437 -53.938 -12.617 1 89.5 83 VAL A N 1
ATOM 648 C CA . VAL A 1 83 ? 2.746 -54.375 -13.078 1 89.5 83 VAL A CA 1
ATOM 649 C C . VAL A 1 83 ? 3.842 -53.75 -12.227 1 89.5 83 VAL A C 1
ATOM 651 O O . VAL A 1 83 ? 4.668 -54.438 -11.641 1 89.5 83 VAL A O 1
ATOM 654 N N . CYS A 1 84 ? 3.742 -52.438 -12.125 1 90.31 84 CYS A N 1
ATOM 655 C CA . CYS A 1 84 ? 4.809 -51.688 -11.469 1 90.31 84 CYS A CA 1
ATOM 656 C C . CYS A 1 84 ? 4.785 -51.938 -9.961 1 90.31 84 CYS A C 1
ATOM 658 O O . CYS A 1 84 ? 5.824 -51.875 -9.305 1 90.31 84 CYS A O 1
ATOM 660 N N . SER A 1 85 ? 3.598 -52.25 -9.414 1 85.06 85 SER A N 1
ATOM 661 C CA . SER A 1 85 ? 3.447 -52.375 -7.969 1 85.06 85 SER A CA 1
ATOM 662 C C . SER A 1 85 ? 4.004 -53.719 -7.48 1 85.06 85 SER A C 1
ATOM 664 O O . SER A 1 85 ? 4.227 -53.906 -6.285 1 85.06 85 SER A O 1
ATOM 666 N N . LEU A 1 86 ? 4.188 -54.531 -8.406 1 82.12 86 LEU A N 1
ATOM 667 C CA . LEU A 1 86 ? 4.793 -55.812 -8.055 1 82.12 86 LEU A CA 1
ATOM 668 C C . LEU A 1 86 ? 6.309 -55.688 -7.965 1 82.12 86 LEU A C 1
ATOM 670 O O . LEU A 1 86 ? 6.969 -56.531 -7.375 1 82.12 86 LEU A O 1
ATOM 674 N N . ARG A 1 87 ? 6.672 -54.625 -8.586 1 78.88 87 ARG A N 1
ATOM 675 C CA . ARG A 1 87 ? 8.109 -54.375 -8.562 1 78.88 87 ARG A CA 1
ATOM 676 C C . ARG A 1 87 ? 8.445 -53.25 -7.59 1 78.88 87 ARG A C 1
ATOM 678 O O . ARG A 1 87 ? 8.125 -52.094 -7.844 1 78.88 87 ARG A O 1
ATOM 685 N N . GLY A 1 88 ? 8.875 -53.562 -6.434 1 75.06 88 GLY A N 1
ATOM 686 C CA . GLY A 1 88 ? 9.281 -52.531 -5.48 1 75.06 88 GLY A CA 1
ATOM 687 C C . GLY A 1 88 ? 8.172 -52.125 -4.535 1 75.06 88 GLY A C 1
ATOM 688 O O . GLY A 1 88 ? 7.457 -52.969 -4 1 75.06 88 GLY A O 1
ATOM 689 N N . LEU A 1 89 ? 8.07 -50.719 -4.359 1 79.94 89 LEU A N 1
ATOM 690 C CA . LEU A 1 89 ? 7.043 -50.219 -3.459 1 79.94 89 LEU A CA 1
ATOM 691 C C . LEU A 1 89 ? 5.66 -50.344 -4.09 1 79.94 89 LEU A C 1
ATOM 693 O O . LEU A 1 89 ? 5.469 -50 -5.254 1 79.94 89 LEU A O 1
ATOM 697 N N . PRO A 1 90 ? 4.82 -50.938 -3.449 1 85.88 90 PRO A N 1
ATOM 698 C CA . PRO A 1 90 ? 3.496 -51.188 -4.023 1 85.88 90 PRO A CA 1
ATOM 699 C C . PRO A 1 90 ? 2.814 -49.906 -4.5 1 85.88 90 PRO A C 1
ATOM 701 O O . PRO A 1 90 ? 2.209 -49.875 -5.574 1 85.88 90 PRO A O 1
ATOM 704 N N . VAL A 1 91 ? 2.898 -48.875 -3.641 1 93 91 VAL A N 1
ATOM 705 C CA . VAL A 1 91 ? 2.277 -47.594 -4.012 1 93 91 VAL A CA 1
ATOM 706 C C . VAL A 1 91 ? 3.275 -46.75 -4.789 1 93 91 VAL A C 1
ATOM 708 O O . VAL A 1 91 ? 4.359 -46.438 -4.289 1 93 91 VAL A O 1
ATOM 711 N N . LYS A 1 92 ? 2.955 -46.5 -6.016 1 94.31 92 LYS A N 1
ATOM 712 C CA . LYS A 1 92 ? 3.789 -45.625 -6.828 1 94.31 92 LYS A CA 1
ATOM 713 C C . LYS A 1 92 ? 3.441 -44.156 -6.582 1 94.31 92 LYS A C 1
ATOM 715 O O . LYS A 1 92 ? 2.33 -43.844 -6.152 1 94.31 92 LYS A O 1
ATOM 720 N N . ARG A 1 93 ? 4.5 -43.344 -6.844 1 95.12 93 ARG A N 1
ATOM 721 C CA . ARG A 1 93 ? 4.348 -41.938 -6.492 1 95.12 93 ARG A CA 1
ATOM 722 C C . ARG A 1 93 ? 4.883 -41.031 -7.598 1 95.12 93 ARG A C 1
ATOM 724 O O . ARG A 1 93 ? 5.977 -41.281 -8.117 1 95.12 93 ARG A O 1
ATOM 731 N N . TRP A 1 94 ? 4.031 -40.094 -8.07 1 97.62 94 TRP A N 1
ATOM 732 C CA . TRP A 1 94 ? 4.461 -39.031 -8.961 1 97.62 94 TRP A CA 1
ATOM 733 C C . TRP A 1 94 ? 4.402 -37.688 -8.258 1 97.62 94 TRP A C 1
ATOM 735 O O . TRP A 1 94 ? 3.459 -37.406 -7.508 1 97.62 94 TRP A O 1
ATOM 745 N N . GLU A 1 95 ? 5.418 -36.875 -8.453 1 98.12 95 GLU A N 1
ATOM 746 C CA . GLU A 1 95 ? 5.5 -35.562 -7.844 1 98.12 95 GLU A CA 1
ATOM 747 C C . GLU A 1 95 ? 5.555 -34.469 -8.906 1 98.12 95 GLU A C 1
ATOM 749 O O . GLU A 1 95 ? 6.367 -34.531 -9.828 1 98.12 95 GLU A O 1
ATOM 754 N N . GLY A 1 96 ? 4.715 -33.469 -8.75 1 98.5 96 GLY A N 1
ATOM 755 C CA . GLY A 1 96 ? 4.574 -32.406 -9.75 1 98.5 96 GLY A CA 1
ATOM 756 C C . GLY A 1 96 ? 5.707 -31.406 -9.727 1 98.5 96 GLY A C 1
ATOM 757 O O . GLY A 1 96 ? 5.777 -30.516 -10.578 1 98.5 96 GLY A O 1
ATOM 758 N N . GLN A 1 97 ? 6.637 -31.547 -8.75 1 98.06 97 GLN A N 1
ATOM 759 C CA . GLN A 1 97 ? 7.793 -30.672 -8.594 1 98.06 97 GLN A CA 1
ATOM 760 C C . GLN A 1 97 ? 9.023 -31.469 -8.172 1 98.06 97 GLN A C 1
ATOM 762 O O . GLN A 1 97 ? 8.914 -32.469 -7.469 1 98.06 97 GLN A O 1
ATOM 767 N N . LYS A 1 98 ? 10.102 -30.938 -8.594 1 96.75 98 LYS A N 1
ATOM 768 C CA . LYS A 1 98 ? 11.352 -31.484 -8.07 1 96.75 98 LYS A CA 1
ATOM 769 C C . LYS A 1 98 ? 11.555 -31.078 -6.609 1 96.75 98 LYS A C 1
ATOM 771 O O . LYS A 1 98 ? 10.906 -30.141 -6.125 1 96.75 98 LYS A O 1
ATOM 776 N N . ARG A 1 99 ? 12.359 -31.859 -5.996 1 96.06 99 ARG A N 1
ATOM 777 C CA . ARG A 1 99 ? 12.789 -31.453 -4.664 1 96.06 99 ARG A CA 1
ATOM 778 C C . ARG A 1 99 ? 13.695 -30.219 -4.73 1 96.06 99 ARG A C 1
ATOM 780 O O . ARG A 1 99 ? 14.312 -29.953 -5.762 1 96.06 99 ARG A O 1
ATOM 787 N N . ALA A 1 100 ? 13.766 -29.484 -3.68 1 95.31 100 ALA A N 1
ATOM 788 C CA . ALA A 1 100 ? 14.477 -28.203 -3.658 1 95.31 100 ALA A CA 1
ATOM 789 C C . ALA A 1 100 ? 15.969 -28.406 -3.896 1 95.31 100 ALA A C 1
ATOM 791 O O . ALA A 1 100 ? 16.609 -27.625 -4.602 1 95.31 100 ALA A O 1
ATOM 792 N N . VAL A 1 101 ? 16.438 -29.469 -3.244 1 93.81 101 VAL A N 1
ATOM 793 C CA . VAL A 1 101 ? 17.844 -29.797 -3.436 1 93.81 101 VAL A CA 1
ATOM 794 C C . VAL A 1 101 ? 18 -31.297 -3.658 1 93.81 101 VAL A C 1
ATOM 796 O O . VAL A 1 101 ? 17.125 -32.094 -3.297 1 93.81 101 VAL A O 1
ATOM 799 N N . ASP A 1 102 ? 19.125 -31.609 -4.262 1 90.88 102 ASP A N 1
ATOM 800 C CA . ASP A 1 102 ? 19.391 -33 -4.547 1 90.88 102 ASP A CA 1
ATOM 801 C C . ASP A 1 102 ? 20 -33.719 -3.336 1 90.88 102 ASP A C 1
ATOM 803 O O . ASP A 1 102 ? 21.234 -33.844 -3.238 1 90.88 102 ASP A O 1
ATOM 807 N N . HIS A 1 103 ? 19.156 -34.125 -2.49 1 90.31 103 HIS A N 1
ATOM 808 C CA . HIS A 1 103 ? 19.547 -34.844 -1.281 1 90.31 103 HIS A CA 1
ATOM 809 C C . HIS A 1 103 ? 18.5 -35.844 -0.882 1 90.31 103 HIS A C 1
ATOM 811 O O . HIS A 1 103 ? 17.297 -35.594 -0.977 1 90.31 103 HIS A O 1
ATOM 817 N N . SER A 1 104 ? 18.859 -36.938 -0.42 1 87.25 104 SER A N 1
ATOM 818 C CA . SER A 1 104 ? 17.969 -38.031 -0.125 1 87.25 104 SER A CA 1
ATOM 819 C C . SER A 1 104 ? 16.984 -37.688 0.984 1 87.25 104 SER A C 1
ATOM 821 O O . SER A 1 104 ? 15.867 -38.219 1.018 1 87.25 104 SER A O 1
ATOM 823 N N . SER A 1 105 ? 17.375 -36.781 1.787 1 87.12 105 SER A N 1
ATOM 824 C CA . SER A 1 105 ? 16.547 -36.438 2.93 1 87.12 105 SER A CA 1
ATOM 825 C C . SER A 1 105 ? 15.703 -35.219 2.654 1 87.12 105 SER A C 1
ATOM 827 O O . SER A 1 105 ? 14.977 -34.719 3.531 1 87.12 105 SER A O 1
ATOM 829 N N . GLU A 1 106 ? 15.82 -34.719 1.457 1 91.25 106 GLU A N 1
ATOM 830 C CA . GLU A 1 106 ? 15.078 -33.5 1.144 1 91.25 106 GLU A CA 1
ATOM 831 C C . GLU A 1 106 ? 13.586 -33.781 1.01 1 91.25 106 GLU A C 1
ATOM 833 O O . GLU A 1 106 ? 13.18 -34.656 0.231 1 91.25 106 GLU A O 1
ATOM 838 N N . LYS A 1 107 ? 12.828 -33 1.739 1 90.5 107 LYS A N 1
ATOM 839 C CA . LYS A 1 107 ? 11.383 -33.188 1.712 1 90.5 107 LYS A CA 1
ATOM 840 C C . LYS A 1 107 ? 10.672 -32 1.074 1 90.5 107 LYS A C 1
ATOM 842 O O . LYS A 1 107 ? 9.516 -32.125 0.664 1 90.5 107 LYS A O 1
ATOM 847 N N . THR A 1 108 ? 11.367 -30.906 0.932 1 93.75 108 THR A N 1
ATOM 848 C CA . THR A 1 108 ? 10.758 -29.672 0.439 1 93.75 108 THR A CA 1
ATOM 849 C C . THR A 1 108 ? 10.68 -29.672 -1.085 1 93.75 108 THR A C 1
ATOM 851 O O . THR A 1 108 ? 11.664 -29.984 -1.757 1 93.75 108 THR A O 1
ATOM 854 N N . PHE A 1 109 ? 9.531 -29.422 -1.538 1 97.31 109 PHE A N 1
ATOM 855 C CA . PHE A 1 109 ? 9.383 -29.266 -2.98 1 97.31 109 PHE A CA 1
ATOM 856 C C . PHE A 1 109 ? 9.93 -27.922 -3.432 1 97.31 109 PHE A C 1
ATOM 858 O O . PHE A 1 109 ? 9.719 -26.906 -2.764 1 97.31 109 PHE A O 1
ATOM 865 N N . ARG A 1 110 ? 10.57 -27.906 -4.504 1 97.19 110 ARG A N 1
ATOM 866 C CA . ARG A 1 110 ? 11.258 -26.734 -5.008 1 97.19 110 ARG A CA 1
ATOM 867 C C . ARG A 1 110 ? 10.281 -25.578 -5.246 1 97.19 110 ARG A C 1
ATOM 869 O O . ARG A 1 110 ? 10.57 -24.438 -4.914 1 97.19 110 ARG A O 1
ATOM 876 N N . GLY A 1 111 ? 9.164 -25.859 -5.859 1 97.75 111 GLY A N 1
ATOM 877 C CA . GLY A 1 111 ? 8.18 -24.828 -6.141 1 97.75 111 GLY A CA 1
ATOM 878 C C . GLY A 1 111 ? 7.695 -24.109 -4.898 1 97.75 111 GLY A C 1
ATOM 879 O O . GLY A 1 111 ? 7.367 -22.922 -4.949 1 97.75 111 GLY A O 1
ATOM 880 N N . ASN A 1 112 ? 7.617 -24.812 -3.783 1 97.69 112 ASN A N 1
ATOM 881 C CA . ASN A 1 112 ? 7.23 -24.188 -2.52 1 97.69 112 ASN A CA 1
ATOM 882 C C . ASN A 1 112 ? 8.25 -23.141 -2.076 1 97.69 112 ASN A C 1
ATOM 884 O O . ASN A 1 112 ? 7.879 -22.016 -1.74 1 97.69 112 ASN A O 1
ATOM 888 N N . LEU A 1 113 ? 9.445 -23.562 -2.125 1 97.5 113 LEU A N 1
ATOM 889 C CA . LEU A 1 113 ? 10.531 -22.703 -1.675 1 97.5 113 LEU A CA 1
ATOM 890 C C . LEU A 1 113 ? 10.695 -21.516 -2.609 1 97.5 113 LEU A C 1
ATOM 892 O O . LEU A 1 113 ? 10.797 -20.359 -2.152 1 97.5 113 LEU A O 1
ATOM 896 N N . VAL A 1 114 ? 10.68 -21.766 -3.865 1 98.31 114 VAL A N 1
ATOM 897 C CA . VAL A 1 114 ? 10.875 -20.703 -4.852 1 98.31 114 VAL A CA 1
ATOM 898 C C . VAL A 1 114 ? 9.719 -19.719 -4.785 1 98.31 114 VAL A C 1
ATOM 900 O O . VAL A 1 114 ? 9.922 -18.5 -4.887 1 98.31 114 VAL A O 1
ATOM 903 N N . ALA A 1 115 ? 8.523 -20.219 -4.613 1 98.62 115 ALA A N 1
ATOM 904 C CA . ALA A 1 115 ? 7.348 -19.359 -4.535 1 98.62 115 ALA A CA 1
ATOM 905 C C . ALA A 1 115 ? 7.445 -18.406 -3.342 1 98.62 115 ALA A C 1
ATOM 907 O O . ALA A 1 115 ? 7.137 -17.219 -3.459 1 98.62 115 ALA A O 1
ATOM 908 N N . ALA A 1 116 ? 7.875 -18.922 -2.258 1 98.44 116 ALA A N 1
ATOM 909 C CA . ALA A 1 116 ? 7.984 -18.125 -1.042 1 98.44 116 ALA A CA 1
ATOM 910 C C . ALA A 1 116 ? 9.102 -17.094 -1.166 1 98.44 116 ALA A C 1
ATOM 912 O O . ALA A 1 116 ? 8.898 -15.906 -0.874 1 98.44 116 ALA A O 1
ATOM 913 N N . VAL A 1 117 ? 10.258 -17.5 -1.622 1 98.62 117 VAL A N 1
ATOM 914 C CA . VAL A 1 117 ? 11.398 -16.609 -1.751 1 98.62 117 VAL A CA 1
ATOM 915 C C . VAL A 1 117 ? 11.094 -15.516 -2.777 1 98.62 117 VAL A C 1
ATOM 917 O O . VAL A 1 117 ? 11.445 -14.352 -2.582 1 98.62 117 VAL A O 1
ATOM 920 N N . ALA A 1 118 ? 10.438 -15.922 -3.834 1 98.69 118 ALA A N 1
ATOM 921 C CA . ALA A 1 118 ? 10.031 -14.953 -4.844 1 98.69 118 ALA A CA 1
ATOM 922 C C . ALA A 1 118 ? 9.094 -13.898 -4.246 1 98.69 118 ALA A C 1
ATOM 924 O O . ALA A 1 118 ? 9.234 -12.703 -4.531 1 98.69 118 ALA A O 1
ATOM 925 N N . ALA A 1 119 ? 8.133 -14.32 -3.486 1 98.56 119 ALA A N 1
ATOM 926 C CA . ALA A 1 119 ? 7.219 -13.383 -2.846 1 98.56 119 ALA A CA 1
ATOM 927 C C . ALA A 1 119 ? 7.977 -12.406 -1.947 1 98.56 119 ALA A C 1
ATOM 929 O O . ALA A 1 119 ? 7.762 -11.195 -2.012 1 98.56 119 ALA A O 1
ATOM 930 N N . ILE A 1 120 ? 8.906 -12.93 -1.2 1 98.19 120 ILE A N 1
ATOM 931 C CA . ILE A 1 120 ? 9.672 -12.125 -0.259 1 98.19 120 ILE A CA 1
ATOM 932 C C . ILE A 1 120 ? 10.516 -11.102 -1.021 1 98.19 120 ILE A C 1
ATOM 934 O O . ILE A 1 120 ? 10.5 -9.914 -0.695 1 98.19 120 ILE A O 1
ATOM 938 N N . THR A 1 121 ? 11.18 -11.516 -2.064 1 98.44 121 THR A N 1
ATOM 939 C CA . THR A 1 121 ? 12.18 -10.68 -2.729 1 98.44 121 THR A CA 1
ATOM 940 C C . THR A 1 121 ? 11.508 -9.719 -3.707 1 98.44 121 THR A C 1
ATOM 942 O O . THR A 1 121 ? 12.148 -8.781 -4.195 1 98.44 121 THR A O 1
ATOM 945 N N . THR A 1 122 ? 10.219 -9.961 -3.988 1 97 122 THR A N 1
ATOM 946 C CA . THR A 1 122 ? 9.523 -9.039 -4.875 1 97 122 THR A CA 1
ATOM 947 C C . THR A 1 122 ? 8.609 -8.109 -4.074 1 97 122 THR A C 1
ATOM 949 O O . THR A 1 122 ? 7.969 -7.223 -4.641 1 97 122 THR A O 1
ATOM 952 N N . GLY A 1 123 ? 8.469 -8.336 -2.836 1 95.62 123 GLY A N 1
ATOM 953 C CA . GLY A 1 123 ? 7.68 -7.469 -1.976 1 95.62 123 GLY A CA 1
ATOM 954 C C . GLY A 1 123 ? 6.223 -7.879 -1.894 1 95.62 123 GLY A C 1
ATOM 955 O O . GLY A 1 123 ? 5.375 -7.102 -1.447 1 95.62 123 GLY A O 1
ATOM 956 N N . LEU A 1 124 ? 5.875 -9.055 -2.379 1 96.38 124 LEU A N 1
ATOM 957 C CA . LEU A 1 124 ? 4.516 -9.57 -2.262 1 96.38 124 LEU A CA 1
ATOM 958 C C . LEU A 1 124 ? 4.281 -10.18 -0.882 1 96.38 124 LEU A C 1
ATOM 960 O O . LEU A 1 124 ? 4.957 -11.141 -0.502 1 96.38 124 LEU A O 1
ATOM 964 N N . ARG A 1 125 ? 3.311 -9.742 -0.162 1 94.31 125 ARG A N 1
ATOM 965 C CA . ARG A 1 125 ? 3.047 -10.203 1.196 1 94.31 125 ARG A CA 1
ATOM 966 C C . ARG A 1 125 ? 2.338 -11.555 1.186 1 94.31 125 ARG A C 1
ATOM 968 O O . ARG A 1 125 ? 1.499 -11.82 0.321 1 94.31 125 ARG A O 1
ATOM 975 N N . TYR A 1 126 ? 2.625 -12.297 2.227 1 95.56 126 TYR A N 1
ATOM 976 C CA . TYR A 1 126 ? 2.021 -13.625 2.318 1 95.56 126 TYR A CA 1
ATOM 977 C C . TYR A 1 126 ? 0.502 -13.523 2.389 1 95.56 126 TYR A C 1
ATOM 979 O O . TYR A 1 126 ? -0.206 -14.32 1.768 1 95.56 126 TYR A O 1
ATOM 987 N N . VAL A 1 127 ? 0.013 -12.617 3.143 1 92.81 127 VAL A N 1
ATOM 988 C CA . VAL A 1 127 ? -1.422 -12.516 3.385 1 92.81 127 VAL A CA 1
ATOM 989 C C . VAL A 1 127 ? -2.146 -12.211 2.076 1 92.81 127 VAL A C 1
ATOM 991 O O . VAL A 1 127 ? -3.254 -12.703 1.842 1 92.81 127 VAL A O 1
ATOM 994 N N . ASP A 1 128 ? -1.565 -11.367 1.244 1 94.19 128 ASP A N 1
ATOM 995 C CA . ASP A 1 128 ? -2.154 -11.062 -0.056 1 94.19 128 ASP A CA 1
ATOM 996 C C . ASP A 1 128 ? -2.152 -12.289 -0.963 1 94.19 128 ASP A C 1
ATOM 998 O O . ASP A 1 128 ? -3.145 -12.57 -1.638 1 94.19 128 ASP A O 1
ATOM 1002 N N . LEU A 1 129 ? -1.04 -12.922 -0.937 1 96.94 129 LEU A N 1
ATOM 1003 C CA . LEU A 1 129 ? -0.897 -14.148 -1.725 1 96.94 129 LEU A CA 1
ATOM 1004 C C . LEU A 1 129 ? -1.888 -15.211 -1.264 1 96.94 129 LEU A C 1
ATOM 1006 O O . LEU A 1 129 ? -2.518 -15.875 -2.088 1 96.94 129 LEU A O 1
ATOM 1010 N N . GLN A 1 130 ? -1.995 -15.352 -0.014 1 96.19 130 GLN A N 1
ATOM 1011 C CA . GLN A 1 130 ? -2.902 -16.328 0.563 1 96.19 130 GLN A CA 1
ATOM 1012 C C . GLN A 1 130 ? -4.352 -16.031 0.193 1 96.19 130 GLN A C 1
ATOM 1014 O O . GLN A 1 130 ? -5.113 -16.938 -0.146 1 96.19 130 GLN A O 1
ATOM 1019 N N . ARG A 1 131 ? -4.77 -14.797 0.302 1 94.69 131 ARG A N 1
ATOM 1020 C CA . ARG A 1 131 ? -6.133 -14.406 -0.045 1 94.69 131 ARG A CA 1
ATOM 1021 C C . ARG A 1 131 ? -6.43 -14.703 -1.511 1 94.69 131 ARG A C 1
ATOM 1023 O O . ARG A 1 131 ? -7.5 -15.219 -1.84 1 94.69 131 ARG A O 1
ATOM 1030 N N . TRP A 1 132 ? -5.531 -14.359 -2.357 1 97.69 132 TRP A N 1
ATOM 1031 C CA . TRP A 1 132 ? -5.676 -14.633 -3.783 1 97.69 132 TRP A CA 1
ATOM 1032 C C . TRP A 1 132 ? -5.75 -16.141 -4.047 1 97.69 132 TRP A C 1
ATOM 1034 O O . TRP A 1 132 ? -6.621 -16.594 -4.785 1 97.69 132 TRP A O 1
ATOM 1044 N N . ALA A 1 133 ? -4.828 -16.891 -3.41 1 98.25 133 ALA A N 1
ATOM 1045 C CA . ALA A 1 133 ? -4.766 -18.328 -3.596 1 98.25 133 ALA A CA 1
ATOM 1046 C C . ALA A 1 133 ? -6.059 -19 -3.133 1 98.25 133 ALA A C 1
ATOM 1048 O O . ALA A 1 133 ? -6.578 -19.891 -3.805 1 98.25 133 ALA A O 1
ATOM 1049 N N . LYS A 1 134 ? -6.516 -18.547 -2.057 1 96.75 134 LYS A N 1
ATOM 1050 C CA . LYS A 1 134 ? -7.758 -19.109 -1.526 1 96.75 134 LYS A CA 1
ATOM 1051 C C . LYS A 1 134 ? -8.922 -18.844 -2.475 1 96.75 134 LYS A C 1
ATOM 1053 O O . LYS A 1 134 ? -9.711 -19.75 -2.758 1 96.75 134 LYS A O 1
ATOM 1058 N N . GLN A 1 135 ? -9.039 -17.656 -2.941 1 97.44 135 GLN A N 1
ATOM 1059 C CA . GLN A 1 135 ? -10.125 -17.312 -3.85 1 97.44 135 GLN A CA 1
ATOM 1060 C C . GLN A 1 135 ? -10 -18.062 -5.172 1 97.44 135 GLN A C 1
ATOM 1062 O O . GLN A 1 135 ? -11.008 -18.453 -5.766 1 97.44 135 GLN A O 1
ATOM 1067 N N . LEU A 1 136 ? -8.812 -18.25 -5.641 1 97.81 136 LEU A N 1
ATOM 1068 C CA . LEU A 1 136 ? -8.516 -18.969 -6.875 1 97.81 136 LEU A CA 1
ATOM 1069 C C . LEU A 1 136 ? -8.703 -20.469 -6.684 1 97.81 136 LEU A C 1
ATOM 1071 O O . LEU A 1 136 ? -9 -21.188 -7.641 1 97.81 136 LEU A O 1
ATOM 1075 N N . GLY A 1 137 ? -8.531 -21 -5.523 1 97.69 137 GLY A N 1
ATOM 1076 C CA . GLY A 1 137 ? -8.453 -22.422 -5.258 1 97.69 137 GLY A CA 1
ATOM 1077 C C . GLY A 1 137 ? -7.078 -23 -5.531 1 97.69 137 GLY A C 1
ATOM 1078 O O . GLY A 1 137 ? -6.957 -24.141 -5.984 1 97.69 137 GLY A O 1
ATOM 1079 N N . LEU A 1 138 ? -6.09 -22.219 -5.398 1 98.38 138 LEU A N 1
ATOM 1080 C CA . LEU A 1 138 ? -4.711 -22.656 -5.57 1 98.38 138 LEU A CA 1
ATOM 1081 C C . LEU A 1 138 ? -4.176 -23.281 -4.289 1 98.38 138 LEU A C 1
ATOM 1083 O O . LEU A 1 138 ? -4.293 -22.703 -3.209 1 98.38 138 LEU A O 1
ATOM 1087 N N . ALA A 1 139 ? -3.623 -24.438 -4.43 1 98.25 139 ALA A N 1
ATOM 1088 C CA . ALA A 1 139 ? -2.9 -25.031 -3.305 1 98.25 139 ALA A CA 1
ATOM 1089 C C . ALA A 1 139 ? -1.681 -24.188 -2.936 1 98.25 139 ALA A C 1
ATOM 1091 O O . ALA A 1 139 ? -0.907 -23.797 -3.809 1 98.25 139 ALA A O 1
ATOM 1092 N N . LEU A 1 140 ? -1.55 -23.922 -1.658 1 98.06 140 LEU A N 1
ATOM 1093 C CA . LEU A 1 140 ? -0.474 -23.047 -1.18 1 98.06 140 LEU A CA 1
ATOM 1094 C C . LEU A 1 140 ? 0.088 -23.562 0.141 1 98.06 140 LEU A C 1
ATOM 1096 O O . LEU A 1 140 ? -0.63 -24.1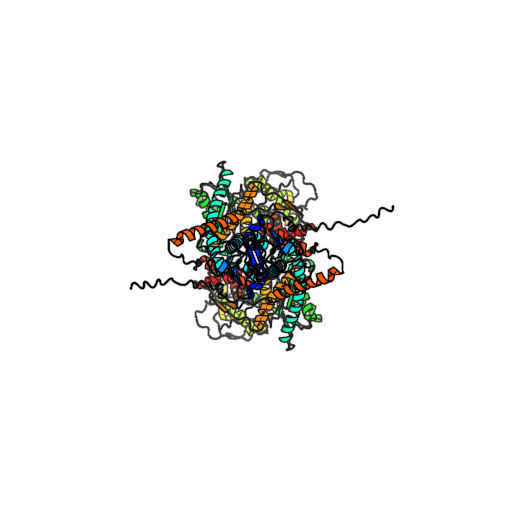88 0.925 1 98.06 140 LEU A O 1
ATOM 1100 N N . PHE A 1 141 ? 1.294 -23.422 0.373 1 97.38 141 PHE A N 1
ATOM 1101 C CA . PHE A 1 141 ? 1.898 -23.781 1.648 1 97.38 141 PHE A CA 1
ATOM 1102 C C . PHE A 1 141 ? 1.307 -22.953 2.783 1 97.38 141 PHE A C 1
ATOM 1104 O O . PHE A 1 141 ? 0.739 -21.891 2.551 1 97.38 141 PHE A O 1
ATOM 1111 N N . SER A 1 142 ? 1.508 -23.453 3.967 1 96.25 142 SER A N 1
ATOM 1112 C CA . SER A 1 142 ? 0.929 -22.812 5.145 1 96.25 142 SER A CA 1
ATOM 1113 C C . SER A 1 142 ? 1.687 -21.547 5.52 1 96.25 142 SER A C 1
ATOM 1115 O O . SER A 1 142 ? 2.812 -21.328 5.066 1 96.25 142 SER A O 1
ATOM 1117 N N . LYS A 1 143 ? 1.063 -20.75 6.367 1 94.44 143 LYS A N 1
ATOM 1118 C CA . LYS A 1 143 ? 1.671 -19.531 6.906 1 94.44 143 LYS A CA 1
ATOM 1119 C C . LYS A 1 143 ? 2.967 -19.844 7.645 1 94.44 143 LYS A C 1
ATOM 1121 O O . LYS A 1 143 ? 3.973 -19.156 7.473 1 94.44 143 LYS A O 1
ATOM 1126 N N . THR A 1 144 ? 2.949 -20.859 8.414 1 93.06 144 THR A N 1
ATOM 1127 C CA . THR A 1 144 ? 4.117 -21.25 9.195 1 93.06 144 THR A CA 1
ATOM 1128 C C . THR A 1 144 ? 5.281 -21.625 8.273 1 93.06 144 THR A C 1
ATOM 1130 O O . THR A 1 144 ? 6.422 -21.234 8.531 1 93.06 144 THR A O 1
ATOM 1133 N N . THR A 1 145 ? 4.969 -22.312 7.215 1 94.88 145 THR A N 1
ATOM 1134 C CA . THR A 1 145 ? 5.992 -22.688 6.246 1 94.88 145 THR A CA 1
ATOM 1135 C C . THR A 1 145 ? 6.59 -21.438 5.59 1 94.88 145 THR A C 1
ATOM 1137 O O . THR A 1 145 ? 7.809 -21.344 5.441 1 94.88 145 THR A O 1
ATOM 1140 N N . PHE A 1 146 ? 5.758 -20.5 5.312 1 96.75 146 PHE A N 1
ATOM 1141 C CA . PHE A 1 146 ? 6.219 -19.281 4.684 1 96.75 146 PHE A CA 1
ATOM 1142 C C . PHE A 1 146 ? 7.215 -18.547 5.582 1 96.75 146 PHE A C 1
ATOM 1144 O O . PHE A 1 146 ? 8.273 -18.109 5.117 1 96.75 146 PHE A O 1
ATOM 1151 N N . TRP A 1 147 ? 6.871 -18.469 6.766 1 95.31 147 TRP A N 1
ATOM 1152 C CA . TRP A 1 147 ? 7.691 -17.672 7.664 1 95.31 147 TRP A CA 1
ATOM 1153 C C . TRP A 1 147 ? 8.977 -18.406 8.031 1 95.31 147 TRP A C 1
ATOM 1155 O O . TRP A 1 147 ? 9.984 -17.781 8.375 1 95.31 147 TRP A O 1
ATOM 1165 N N . LYS A 1 148 ? 8.938 -19.672 7.926 1 93.12 148 LYS A N 1
ATOM 1166 C CA . LYS A 1 148 ? 10.188 -20.406 8.008 1 93.12 148 LYS A CA 1
ATOM 1167 C C . LYS A 1 148 ? 11.109 -20.062 6.844 1 93.12 148 LYS A C 1
ATOM 1169 O O . LYS A 1 148 ? 12.297 -19.812 7.039 1 93.12 148 LYS A O 1
ATOM 1174 N N . TYR A 1 149 ? 10.57 -20.094 5.648 1 95 149 TYR A N 1
ATOM 1175 C CA . TYR A 1 149 ? 11.344 -19.719 4.473 1 95 149 TYR A CA 1
ATOM 1176 C C . TYR A 1 149 ? 11.797 -18.266 4.562 1 95 149 TYR A C 1
ATOM 1178 O O . TYR A 1 149 ? 12.875 -17.906 4.082 1 95 149 TYR A O 1
ATOM 1186 N N . PHE A 1 150 ? 10.984 -17.453 5.172 1 96.31 150 PHE A N 1
ATOM 1187 C CA . PHE A 1 150 ? 11.328 -16.062 5.402 1 96.31 150 PHE A CA 1
ATOM 1188 C C . PHE A 1 150 ? 12.602 -15.945 6.227 1 96.31 150 PHE A C 1
ATOM 1190 O O . PHE A 1 150 ? 13.492 -15.156 5.902 1 96.31 150 PHE A O 1
ATOM 1197 N N . GLU A 1 151 ? 12.656 -16.719 7.242 1 94.12 151 GLU A N 1
ATOM 1198 C CA . GLU A 1 151 ? 13.836 -16.734 8.094 1 94.12 151 GLU A CA 1
ATOM 1199 C C . GLU A 1 151 ? 15.078 -17.141 7.312 1 94.12 151 GLU A C 1
ATOM 1201 O O . GLU A 1 151 ? 16.141 -16.531 7.461 1 94.12 151 GLU A O 1
ATOM 1206 N N . TRP A 1 152 ? 14.945 -18.141 6.48 1 94.25 152 TRP A N 1
ATOM 1207 C CA . TRP A 1 152 ? 16.047 -18.562 5.625 1 94.25 152 TRP A CA 1
ATOM 1208 C C . TRP A 1 152 ? 16.453 -17.453 4.672 1 94.25 152 TRP A C 1
ATOM 1210 O O . TRP A 1 152 ? 17.641 -17.219 4.438 1 94.25 152 TRP A O 1
ATOM 1220 N N . THR A 1 153 ? 15.5 -16.828 4.16 1 97.06 153 THR A N 1
ATOM 1221 C CA . THR A 1 153 ? 15.734 -15.773 3.184 1 97.06 153 THR A CA 1
ATOM 1222 C C . THR A 1 153 ? 16.453 -14.594 3.832 1 97.06 153 THR A C 1
ATOM 1224 O O . THR A 1 153 ? 17.312 -13.969 3.209 1 97.06 153 THR A O 1
ATOM 1227 N N . MET A 1 154 ? 16.109 -14.305 5.047 1 95.81 154 MET A N 1
ATOM 1228 C CA . MET A 1 154 ? 16.766 -13.219 5.77 1 95.81 154 MET A CA 1
ATOM 1229 C C . MET A 1 154 ? 18.281 -13.453 5.852 1 95.81 154 MET A C 1
ATOM 1231 O O . MET A 1 154 ? 19.062 -12.555 5.566 1 95.81 154 MET A O 1
ATOM 1235 N N . ALA A 1 155 ? 18.609 -14.633 6.203 1 94.12 155 ALA A N 1
ATOM 1236 C CA . ALA A 1 155 ? 20.031 -14.984 6.297 1 94.12 155 ALA A CA 1
ATOM 1237 C C . ALA A 1 155 ? 20.703 -14.898 4.934 1 94.12 155 ALA A C 1
ATOM 1239 O O . ALA A 1 155 ? 21.844 -14.414 4.824 1 94.12 155 ALA A O 1
ATOM 1240 N N . ALA A 1 156 ? 20.031 -15.367 3.939 1 97.75 156 ALA A N 1
ATOM 1241 C CA . ALA A 1 156 ? 20.562 -15.328 2.578 1 97.75 156 ALA A CA 1
ATOM 1242 C C . ALA A 1 156 ? 20.766 -13.891 2.104 1 97.75 156 ALA A C 1
ATOM 1244 O O . ALA A 1 156 ? 21.766 -13.578 1.463 1 97.75 156 ALA A O 1
ATOM 1245 N N . VAL A 1 157 ? 19.828 -13.031 2.393 1 98.06 157 VAL A N 1
ATOM 1246 C CA . VAL A 1 157 ? 19.906 -11.625 1.998 1 98.06 157 VAL A CA 1
ATOM 1247 C C . VAL A 1 157 ? 21.125 -10.969 2.65 1 98.06 157 VAL A C 1
ATOM 1249 O O . VAL A 1 157 ? 21.828 -10.188 2.016 1 98.06 157 VAL A O 1
ATOM 1252 N N . ASP A 1 158 ? 21.391 -11.312 3.891 1 96.81 158 ASP A N 1
ATOM 1253 C CA . ASP A 1 158 ? 22.562 -10.773 4.574 1 96.81 158 ASP A CA 1
ATOM 1254 C C . ASP A 1 158 ? 23.844 -11.117 3.826 1 96.81 158 ASP A C 1
ATOM 1256 O O . ASP A 1 158 ? 24.703 -10.258 3.625 1 96.81 158 ASP A O 1
ATOM 1260 N N . LYS A 1 159 ? 23.891 -12.297 3.408 1 96.75 159 LYS A N 1
ATOM 1261 C CA . LYS A 1 159 ? 25.078 -12.766 2.701 1 96.75 159 LYS A CA 1
ATOM 1262 C C . LYS A 1 159 ? 25.203 -12.109 1.331 1 96.75 159 LYS A C 1
ATOM 1264 O O . LYS A 1 159 ? 26.281 -11.609 0.972 1 96.75 159 LYS A O 1
ATOM 1269 N N . VAL A 1 160 ? 24.156 -12.148 0.604 1 98.56 160 VAL A N 1
ATOM 1270 C CA . VAL A 1 160 ? 24.156 -11.594 -0.747 1 98.56 160 VAL A CA 1
ATOM 1271 C C . VAL A 1 160 ? 24.422 -10.094 -0.69 1 98.56 160 VAL A C 1
ATOM 1273 O O . VAL A 1 160 ? 25.125 -9.547 -1.533 1 98.56 160 VAL A O 1
ATOM 1276 N N . TYR A 1 161 ? 23.906 -9.453 0.272 1 98.5 161 TYR A N 1
ATOM 1277 C CA . TYR A 1 161 ? 24.094 -8.016 0.436 1 98.5 161 TYR A CA 1
ATOM 1278 C C . TYR A 1 161 ? 25.547 -7.68 0.697 1 98.5 161 TYR A C 1
ATOM 1280 O O . TYR A 1 161 ? 26.062 -6.688 0.183 1 98.5 161 TYR A O 1
ATOM 1288 N N . ALA A 1 162 ? 26.156 -8.453 1.547 1 97.81 162 ALA A N 1
ATOM 1289 C CA . ALA A 1 162 ? 27.562 -8.211 1.848 1 97.81 162 ALA A CA 1
ATOM 1290 C C . ALA A 1 162 ? 28.406 -8.203 0.574 1 97.81 162 ALA A C 1
ATOM 1292 O O . ALA A 1 162 ? 29.25 -7.32 0.383 1 97.81 162 ALA A O 1
ATOM 1293 N N . ALA A 1 163 ? 28.141 -9.148 -0.239 1 97.81 163 ALA A N 1
ATOM 1294 C CA . ALA A 1 163 ? 28.859 -9.219 -1.509 1 97.81 163 ALA A CA 1
ATOM 1295 C C . ALA A 1 163 ? 28.5 -8.039 -2.408 1 97.81 163 ALA A C 1
ATOM 1297 O O . ALA A 1 163 ? 29.375 -7.453 -3.055 1 97.81 163 ALA A O 1
ATOM 1298 N N . HIS A 1 164 ? 27.266 -7.742 -2.461 1 98.25 164 HIS A N 1
ATOM 1299 C CA . HIS A 1 164 ? 26.797 -6.617 -3.254 1 98.25 164 HIS A CA 1
ATOM 1300 C C . HIS A 1 164 ? 27.422 -5.305 -2.785 1 98.25 164 HIS A C 1
ATOM 1302 O O . HIS A 1 164 ? 27.859 -4.5 -3.605 1 98.25 164 HIS A O 1
ATOM 1308 N N . GLN A 1 165 ? 27.406 -5.086 -1.533 1 97.94 165 GLN A N 1
ATOM 1309 C CA . GLN A 1 165 ? 27.969 -3.873 -0.951 1 97.94 165 GLN A CA 1
ATOM 1310 C C . GLN A 1 165 ? 29.453 -3.748 -1.265 1 97.94 165 GLN A C 1
ATOM 1312 O O . GLN A 1 165 ? 29.938 -2.656 -1.57 1 97.94 165 GLN A O 1
ATOM 1317 N N . ALA A 1 166 ? 30.172 -4.867 -1.201 1 97.31 166 ALA A N 1
ATOM 1318 C CA . ALA A 1 166 ? 31.594 -4.863 -1.538 1 97.31 166 ALA A CA 1
ATOM 1319 C C . ALA A 1 166 ? 31.812 -4.426 -2.984 1 97.31 166 ALA A C 1
ATOM 1321 O O . ALA A 1 166 ? 32.719 -3.635 -3.27 1 97.31 166 ALA A O 1
ATOM 1322 N N . LYS A 1 167 ? 30.984 -4.891 -3.785 1 97 167 LYS A N 1
ATOM 1323 C CA . LYS A 1 167 ? 31.062 -4.512 -5.191 1 97 167 LYS A CA 1
ATOM 1324 C C . LYS A 1 167 ? 30.781 -3.023 -5.379 1 97 167 LYS A C 1
ATOM 1326 O O . LYS A 1 167 ? 31.453 -2.357 -6.172 1 97 167 LYS A O 1
ATOM 1331 N N . VAL A 1 168 ? 29.828 -2.525 -4.691 1 97.62 168 VAL A N 1
ATOM 1332 C CA . VAL A 1 168 ? 29.453 -1.118 -4.777 1 97.62 168 VAL A CA 1
ATOM 1333 C C . VAL A 1 168 ? 30.594 -0.244 -4.27 1 97.62 168 VAL A C 1
ATOM 1335 O O . VAL A 1 168 ? 30.953 0.75 -4.906 1 97.62 168 VAL A O 1
ATOM 1338 N N . VAL A 1 169 ? 31.172 -0.643 -3.182 1 96.88 169 VAL A N 1
ATOM 1339 C CA . VAL A 1 169 ? 32.281 0.106 -2.6 1 96.88 169 VAL A CA 1
ATOM 1340 C C . VAL A 1 169 ? 33.438 0.139 -3.576 1 96.88 169 VAL A C 1
ATOM 1342 O O . VAL A 1 169 ? 34.062 1.186 -3.771 1 96.88 169 VAL A O 1
ATOM 1345 N N . GLU A 1 170 ? 33.656 -0.966 -4.195 1 95.56 170 GLU A N 1
ATOM 1346 C CA . GLU A 1 170 ? 34.75 -1.043 -5.176 1 95.56 170 GLU A CA 1
ATOM 1347 C C . GLU A 1 170 ? 34.469 -0.125 -6.367 1 95.56 170 GLU A C 1
ATOM 1349 O O . GLU A 1 170 ? 35.375 0.576 -6.832 1 95.56 170 GLU A O 1
ATOM 1354 N N . LYS A 1 171 ? 33.281 -0.138 -6.781 1 95.5 171 LYS A N 1
ATOM 1355 C CA . LYS A 1 171 ? 32.906 0.717 -7.902 1 95.5 171 LYS A CA 1
ATOM 1356 C C . LYS A 1 171 ? 33.062 2.193 -7.547 1 95.5 171 LYS A C 1
ATOM 1358 O O . LYS A 1 171 ? 33.562 2.977 -8.344 1 95.5 171 LYS A O 1
ATOM 1363 N N . VAL A 1 172 ? 32.625 2.576 -6.422 1 96.19 172 VAL A N 1
ATOM 1364 C CA . VAL A 1 172 ? 32.688 3.961 -5.969 1 96.19 172 VAL A CA 1
ATOM 1365 C C . VAL A 1 172 ? 34.156 4.371 -5.816 1 96.19 172 VAL A C 1
ATOM 1367 O O . VAL A 1 172 ? 34.531 5.473 -6.211 1 96.19 172 VAL A O 1
ATOM 1370 N N . ARG A 1 173 ? 34.969 3.477 -5.305 1 93.25 173 ARG A N 1
ATOM 1371 C CA . ARG A 1 173 ? 36.406 3.732 -5.184 1 93.25 173 ARG A CA 1
ATOM 1372 C C . ARG A 1 173 ? 37.031 3.998 -6.547 1 93.25 173 ARG A C 1
ATOM 1374 O O . ARG A 1 173 ? 37.844 4.902 -6.691 1 93.25 173 ARG A O 1
ATOM 1381 N N . GLY A 1 174 ? 36.594 3.215 -7.457 1 90.69 174 GLY A N 1
ATOM 1382 C CA . GLY A 1 174 ? 37.125 3.359 -8.805 1 90.69 174 GLY A CA 1
ATOM 1383 C C . GLY A 1 174 ? 36.812 4.707 -9.43 1 90.69 174 GLY A C 1
ATOM 1384 O O . GLY A 1 174 ? 37.625 5.262 -10.164 1 90.69 174 GLY A O 1
ATOM 1385 N N . PHE A 1 175 ? 35.75 5.289 -9.125 1 90.12 175 PHE A N 1
ATOM 1386 C CA . PHE A 1 175 ? 35.312 6.562 -9.688 1 90.12 175 PHE A CA 1
ATOM 1387 C C . PHE A 1 175 ? 35.938 7.727 -8.938 1 90.12 175 PHE A C 1
ATOM 1389 O O . PHE A 1 175 ? 35.906 8.867 -9.398 1 90.12 175 PHE A O 1
ATOM 1396 N N . ASN A 1 176 ? 36.469 7.418 -7.781 1 83.75 176 ASN A N 1
ATOM 1397 C CA . ASN A 1 176 ? 37.062 8.469 -6.949 1 83.75 176 ASN A CA 1
ATOM 1398 C C . ASN A 1 176 ? 38.562 8.258 -6.746 1 83.75 176 ASN A C 1
ATOM 1400 O O . ASN A 1 176 ? 39.094 8.555 -5.676 1 83.75 176 ASN A O 1
ATOM 1404 N N . GLU A 1 177 ? 39.188 7.754 -7.633 1 76.12 177 GLU A N 1
ATOM 1405 C CA . GLU A 1 177 ? 40.594 7.414 -7.543 1 76.12 177 GLU A CA 1
ATOM 1406 C C . GLU A 1 177 ? 41.469 8.664 -7.543 1 76.12 177 GLU A C 1
ATOM 1408 O O . GLU A 1 177 ? 42.656 8.609 -7.18 1 76.12 177 GLU A O 1
ATOM 1413 N N . ASP A 1 178 ? 40.875 9.719 -7.941 1 70.88 178 ASP A N 1
ATOM 1414 C CA . ASP A 1 178 ? 41.656 10.945 -8.008 1 70.88 178 ASP A CA 1
ATOM 1415 C C . ASP A 1 178 ? 42.094 11.398 -6.609 1 70.88 178 ASP A C 1
ATOM 1417 O O . ASP A 1 178 ? 42.844 12.375 -6.465 1 70.88 178 ASP A O 1
ATOM 1421 N N . GLY A 1 179 ? 41.75 10.641 -5.578 1 67.94 179 GLY A N 1
ATOM 1422 C CA . GLY A 1 179 ? 42.156 10.906 -4.211 1 67.94 179 GLY A CA 1
ATOM 1423 C C . GLY A 1 179 ? 41.5 12.109 -3.598 1 67.94 179 GLY A C 1
ATOM 1424 O O . GLY A 1 179 ? 41.844 12.539 -2.5 1 67.94 179 GLY A O 1
ATOM 1425 N N . GLN A 1 180 ? 40.562 12.758 -4.258 1 76.75 180 GLN A N 1
ATOM 1426 C CA . GLN A 1 180 ? 39.969 14 -3.777 1 76.75 180 GLN A CA 1
ATOM 1427 C C . GLN A 1 180 ? 38.875 13.727 -2.736 1 76.75 180 GLN A C 1
ATOM 1429 O O . GLN A 1 180 ? 38.406 14.648 -2.078 1 76.75 180 GLN A O 1
ATOM 1434 N N . GLY A 1 181 ? 38.594 12.523 -2.416 1 89 181 GLY A N 1
ATOM 1435 C CA . GLY A 1 181 ? 37.625 12.18 -1.394 1 89 181 GLY A CA 1
ATOM 1436 C C . GLY A 1 181 ? 36.219 12.07 -1.935 1 89 181 GLY A C 1
ATOM 1437 O O . GLY A 1 181 ? 35.906 12.523 -3.045 1 89 181 GLY A O 1
ATOM 1438 N N . LEU A 1 182 ? 35.344 11.523 -1.182 1 95.19 182 LEU A N 1
ATOM 1439 C CA . LEU A 1 182 ? 33.969 11.25 -1.584 1 95.19 182 LEU A CA 1
ATOM 1440 C C . LEU A 1 182 ? 33.094 12.461 -1.312 1 95.19 182 LEU A C 1
ATOM 1442 O O . LEU A 1 182 ? 33.25 13.133 -0.288 1 95.19 182 LEU A O 1
ATOM 1446 N N . HIS A 1 183 ? 32.219 12.789 -2.291 1 95.56 183 HIS A N 1
ATOM 1447 C CA . HIS A 1 183 ? 31.094 13.664 -2.045 1 95.56 183 HIS A CA 1
ATOM 1448 C C . HIS A 1 183 ? 29.828 12.852 -1.747 1 95.56 183 HIS A C 1
ATOM 1450 O O . HIS A 1 183 ? 29.328 12.133 -2.615 1 95.56 183 HIS A O 1
ATOM 1456 N N . LEU A 1 184 ? 29.344 13 -0.514 1 97.38 184 LEU A N 1
ATOM 1457 C CA . LEU A 1 184 ? 28.266 12.141 -0.035 1 97.38 184 LEU A CA 1
ATOM 1458 C C . LEU A 1 184 ? 27 12.945 0.209 1 97.38 184 LEU A C 1
ATOM 1460 O O . LEU A 1 184 ? 27.047 14.172 0.333 1 97.38 184 LEU A O 1
ATOM 1464 N N . ALA A 1 185 ? 25.891 12.297 0.152 1 96.31 185 ALA A N 1
ATOM 1465 C CA . ALA A 1 185 ? 24.609 12.805 0.636 1 96.31 185 ALA A CA 1
ATOM 1466 C C . ALA A 1 185 ? 23.984 11.844 1.652 1 96.31 185 ALA A C 1
ATOM 1468 O O . ALA A 1 185 ? 24.125 10.625 1.535 1 96.31 185 ALA A O 1
ATOM 1469 N N . ALA A 1 186 ? 23.359 12.367 2.639 1 95.88 186 ALA A N 1
ATOM 1470 C CA . ALA A 1 186 ? 22.656 11.578 3.65 1 95.88 186 ALA A CA 1
ATOM 1471 C C . ALA A 1 186 ? 21.281 12.156 3.941 1 95.88 186 ALA A C 1
ATOM 1473 O O . ALA A 1 186 ? 21.094 13.375 3.947 1 95.88 186 ALA A O 1
ATOM 1474 N N . ASP A 1 187 ? 20.344 11.289 4.105 1 91.19 187 ASP A N 1
ATOM 1475 C CA . ASP A 1 187 ? 18.984 11.695 4.438 1 91.19 187 ASP A CA 1
ATOM 1476 C C . ASP A 1 187 ? 18.297 10.648 5.305 1 91.19 187 ASP A C 1
ATOM 1478 O O . ASP A 1 187 ? 18.453 9.445 5.082 1 91.19 187 ASP A O 1
ATOM 1482 N N . GLY A 1 188 ? 17.656 11.211 6.312 1 86.75 188 GLY A N 1
ATOM 1483 C CA . GLY A 1 188 ? 16.906 10.336 7.199 1 86.75 188 GLY A CA 1
ATOM 1484 C C . GLY A 1 188 ? 15.422 10.336 6.922 1 86.75 188 GLY A C 1
ATOM 1485 O O . GLY A 1 188 ? 14.852 11.359 6.535 1 86.75 188 GLY A O 1
ATOM 1486 N N . SER A 1 189 ? 14.906 9.219 6.941 1 78.12 189 SER A N 1
ATOM 1487 C CA . SER A 1 189 ? 13.453 9.07 6.879 1 78.12 189 SER A CA 1
ATOM 1488 C C . SER A 1 189 ? 12.898 8.547 8.195 1 78.12 189 SER A C 1
ATOM 1490 O O . SER A 1 189 ? 13.336 7.508 8.695 1 78.12 189 SER A O 1
ATOM 1492 N N . TYR A 1 190 ? 12.266 9.523 8.883 1 66.44 190 TYR A N 1
ATOM 1493 C CA . TYR A 1 190 ? 11.602 9.117 10.117 1 66.44 190 TYR A CA 1
ATOM 1494 C C . TYR A 1 190 ? 10.086 9.289 10 1 66.44 190 TYR A C 1
ATOM 1496 O O . TYR A 1 190 ? 9.609 10.273 9.422 1 66.44 190 TYR A O 1
ATOM 1504 N N . ASP A 1 191 ? 9.523 8.383 9.82 1 52.56 191 ASP A N 1
ATOM 1505 C CA . ASP A 1 191 ? 8.086 8.453 9.586 1 52.56 191 ASP A CA 1
ATOM 1506 C C . ASP A 1 191 ? 7.367 9.109 10.766 1 52.56 191 ASP A C 1
ATOM 1508 O O . ASP A 1 191 ? 7.727 8.875 11.922 1 52.56 191 ASP A O 1
ATOM 1512 N N . SER A 1 192 ? 7.027 10.461 10.523 1 48.56 192 SER A N 1
ATOM 1513 C CA . SER A 1 192 ? 6.316 11.203 11.562 1 48.56 192 SER A CA 1
ATOM 1514 C C . SER A 1 192 ? 5.051 10.469 12 1 48.56 192 SER A C 1
ATOM 1516 O O . SER A 1 192 ? 4.539 10.703 13.094 1 48.56 192 SER A O 1
ATOM 1518 N N . ARG A 1 193 ? 4.453 9.938 10.93 1 45.78 193 ARG A N 1
ATOM 1519 C CA . ARG A 1 193 ? 3.105 9.492 11.266 1 45.78 193 ARG A CA 1
ATOM 1520 C C . ARG A 1 193 ? 3.105 8.031 11.711 1 45.78 193 ARG A C 1
ATOM 1522 O O . ARG A 1 193 ? 3.717 7.18 11.062 1 45.78 193 ARG A O 1
ATOM 1529 N N . GLY A 1 194 ? 2.705 7.73 12.75 1 43.91 194 GLY A N 1
ATOM 1530 C CA . GLY A 1 194 ? 2.543 6.391 13.289 1 43.91 194 GLY A CA 1
ATOM 1531 C C . GLY A 1 194 ? 3.818 5.824 13.883 1 43.91 194 GLY A C 1
ATOM 1532 O O . GLY A 1 194 ? 4.645 6.574 14.414 1 43.91 194 GLY A O 1
ATOM 1533 N N . TYR A 1 195 ? 3.943 4.391 13.883 1 44.88 195 TYR A N 1
ATOM 1534 C CA . TYR A 1 195 ? 5.043 3.598 14.422 1 44.88 195 TYR A CA 1
ATOM 1535 C C . TYR A 1 195 ? 6.348 3.904 13.695 1 44.88 195 TYR A C 1
ATOM 1537 O O . TYR A 1 195 ? 7.43 3.818 14.273 1 44.88 195 TYR A O 1
ATOM 1545 N N . SER A 1 196 ? 6.156 4.23 12.453 1 52.75 196 SER A N 1
ATOM 1546 C CA . SER A 1 196 ? 7.391 4.383 11.688 1 52.75 196 SER A CA 1
ATOM 1547 C C . SER A 1 196 ? 8.234 5.539 12.219 1 52.75 196 SER A C 1
ATOM 1549 O O . SER A 1 196 ? 9.383 5.707 11.812 1 52.75 196 SER A O 1
ATOM 1551 N N . ALA A 1 197 ? 7.371 6.117 13.289 1 59.69 197 ALA A N 1
ATOM 1552 C CA . ALA A 1 197 ? 8.102 7.266 13.82 1 59.69 197 ALA A CA 1
ATOM 1553 C C . ALA A 1 197 ? 9.195 6.82 14.789 1 59.69 197 ALA A C 1
ATOM 1555 O O . ALA A 1 197 ? 10.062 7.609 15.156 1 59.69 197 ALA A O 1
ATOM 1556 N N . LEU A 1 198 ? 9.008 5.449 15.117 1 69.75 198 LEU A N 1
ATOM 1557 C CA . LEU A 1 198 ? 9.961 4.934 16.078 1 69.75 198 LEU A CA 1
ATOM 1558 C C . LEU A 1 198 ? 11.234 4.457 15.391 1 69.75 198 LEU A C 1
ATOM 1560 O O . LEU A 1 198 ? 12.266 4.277 16.047 1 69.75 198 LEU A O 1
ATOM 1564 N N . ILE A 1 199 ? 11 4.262 14.117 1 79.56 199 ILE A N 1
ATOM 1565 C CA . ILE A 1 199 ? 12.125 3.727 13.359 1 79.56 199 ILE A CA 1
ATOM 1566 C C . ILE A 1 199 ? 12.664 4.797 12.414 1 79.56 199 ILE A C 1
ATOM 1568 O O . ILE A 1 199 ? 11.898 5.461 11.711 1 79.56 199 ILE A O 1
ATOM 1572 N N . GLY A 1 200 ? 13.844 5.027 12.602 1 86.06 200 GLY A N 1
ATOM 1573 C CA . GLY A 1 200 ? 14.516 5.914 11.672 1 86.06 200 GLY A CA 1
ATOM 1574 C C . GLY A 1 200 ? 15.477 5.188 10.75 1 86.06 200 GLY A C 1
ATOM 1575 O O . GLY A 1 200 ? 16.156 4.242 11.164 1 86.06 200 GLY A O 1
ATOM 1576 N N . LYS A 1 201 ? 15.461 5.523 9.445 1 91.31 201 LYS A N 1
ATOM 1577 C CA . LYS A 1 201 ? 16.422 5.035 8.469 1 91.31 201 LYS A CA 1
ATOM 1578 C C . LYS A 1 201 ? 17.219 6.188 7.871 1 91.31 201 LYS A C 1
ATOM 1580 O O . LYS A 1 201 ? 16.656 7.215 7.484 1 91.31 201 LYS A O 1
ATOM 1585 N N . VAL A 1 202 ? 18.453 6.047 7.887 1 94.69 202 VAL A N 1
ATOM 1586 C CA . VAL A 1 202 ? 19.328 7.051 7.285 1 94.69 202 VAL A CA 1
ATOM 1587 C C . VAL A 1 202 ? 20.125 6.426 6.145 1 94.69 202 VAL A C 1
ATOM 1589 O O . VAL A 1 202 ? 20.797 5.41 6.332 1 94.69 202 VAL A O 1
ATOM 1592 N N . VAL A 1 203 ? 19.984 7.023 4.996 1 96 203 VAL A N 1
ATOM 1593 C CA . VAL A 1 203 ? 20.609 6.504 3.787 1 96 203 VAL A CA 1
ATOM 1594 C C . VAL A 1 203 ? 21.844 7.352 3.436 1 96 203 VAL A C 1
ATOM 1596 O O . VAL A 1 203 ? 21.812 8.578 3.574 1 96 203 VAL A O 1
ATOM 1599 N N . LEU A 1 204 ? 22.891 6.723 3.057 1 97.81 204 LEU A N 1
ATOM 1600 C CA . LEU A 1 204 ? 24.125 7.371 2.59 1 97.81 204 LEU A CA 1
ATOM 1601 C C . LEU A 1 204 ? 24.422 6.984 1.146 1 97.81 204 LEU A C 1
ATOM 1603 O O . LEU A 1 204 ? 24.469 5.797 0.811 1 97.81 204 LEU A O 1
ATOM 1607 N N . CYS A 1 205 ? 24.672 7.965 0.314 1 96.69 205 CYS A N 1
ATOM 1608 C CA . CYS A 1 205 ? 24.969 7.664 -1.08 1 96.69 205 CYS A CA 1
ATOM 1609 C C . CYS A 1 205 ? 26.156 8.492 -1.57 1 96.69 205 CYS A C 1
ATOM 1611 O O . CYS A 1 205 ? 26.5 9.508 -0.965 1 96.69 205 CYS A O 1
ATOM 1613 N N . ASP A 1 206 ? 26.781 7.992 -2.564 1 96.56 206 ASP A N 1
ATOM 1614 C CA . ASP A 1 206 ? 27.812 8.734 -3.297 1 96.56 206 ASP A CA 1
ATOM 1615 C C . ASP A 1 206 ? 27.188 9.586 -4.398 1 96.56 206 ASP A C 1
ATOM 1617 O O . ASP A 1 206 ? 26.391 9.094 -5.203 1 96.56 206 ASP A O 1
ATOM 1621 N N . LEU A 1 207 ? 27.594 10.828 -4.422 1 93 207 LEU A N 1
ATOM 1622 C CA . LEU A 1 207 ? 26.922 11.758 -5.332 1 93 207 LEU A CA 1
ATOM 1623 C C . LEU A 1 207 ? 27.484 11.633 -6.742 1 93 207 LEU A C 1
ATOM 1625 O O . LEU A 1 207 ? 26.859 12.062 -7.707 1 93 207 LEU A O 1
ATOM 1629 N N . ARG A 1 208 ? 28.609 11.109 -6.875 1 91.69 208 ARG A N 1
ATOM 1630 C CA . ARG A 1 208 ? 29.203 10.961 -8.195 1 91.69 208 ARG A CA 1
ATOM 1631 C C . ARG A 1 208 ? 28.594 9.789 -8.945 1 91.69 208 ARG A C 1
ATOM 1633 O O . ARG A 1 208 ? 28.172 9.93 -10.102 1 91.69 208 ARG A O 1
ATOM 1640 N N . THR A 1 209 ? 28.516 8.703 -8.281 1 94.25 209 THR A N 1
ATOM 1641 C CA . THR A 1 209 ? 28.016 7.492 -8.922 1 94.25 209 THR A CA 1
ATOM 1642 C C . THR A 1 209 ? 26.516 7.34 -8.688 1 94.25 209 THR A C 1
ATOM 1644 O O . THR A 1 209 ? 25.844 6.559 -9.367 1 94.25 209 THR A O 1
ATOM 1647 N N . LYS A 1 210 ? 25.953 8 -7.645 1 93.44 210 LYS A N 1
ATOM 1648 C CA . LYS A 1 210 ? 24.562 7.922 -7.203 1 93.44 210 LYS A CA 1
ATOM 1649 C C . LYS A 1 210 ? 24.234 6.539 -6.648 1 93.44 210 LYS A C 1
ATOM 1651 O O . LYS A 1 210 ? 23.078 6.117 -6.66 1 93.44 210 LYS A O 1
ATOM 1656 N N . LEU A 1 211 ? 25.297 5.836 -6.266 1 97.12 211 LEU A N 1
ATOM 1657 C CA . LEU A 1 211 ? 25.109 4.543 -5.617 1 97.12 211 LEU A CA 1
ATOM 1658 C C . LEU A 1 211 ? 24.891 4.715 -4.117 1 97.12 211 LEU A C 1
ATOM 1660 O O . LEU A 1 211 ? 25.547 5.547 -3.484 1 97.12 211 LEU A O 1
ATOM 1664 N N . VAL A 1 212 ? 23.953 3.932 -3.592 1 97.69 212 VAL A N 1
ATOM 1665 C CA . VAL A 1 212 ? 23.734 3.896 -2.15 1 97.69 212 VAL A CA 1
ATOM 1666 C C . VAL A 1 212 ? 24.781 2.998 -1.49 1 97.69 212 VAL A C 1
ATOM 1668 O O . VAL A 1 212 ? 24.922 1.824 -1.844 1 97.69 212 VAL A O 1
ATOM 1671 N N . LEU A 1 213 ? 25.453 3.566 -0.543 1 98 213 LEU A N 1
ATOM 1672 C CA . LEU A 1 213 ? 26.547 2.846 0.085 1 98 213 LEU A CA 1
ATOM 1673 C C . LEU A 1 213 ? 26.062 2.027 1.274 1 98 213 LEU A C 1
ATOM 1675 O O . LEU A 1 213 ? 26.469 0.883 1.462 1 98 213 LEU A O 1
ATOM 1679 N N . HIS A 1 214 ? 25.234 2.66 2.014 1 97.44 214 HIS A N 1
ATOM 1680 C CA . HIS A 1 214 ? 24.781 2.012 3.242 1 97.44 214 HIS A CA 1
ATOM 1681 C C . HIS A 1 214 ? 23.547 2.691 3.801 1 97.44 214 HIS A C 1
ATOM 1683 O O . HIS A 1 214 ? 23.281 3.861 3.512 1 97.44 214 HIS A O 1
ATOM 1689 N N . THR A 1 215 ? 22.703 1.931 4.473 1 96.56 215 THR A N 1
ATOM 1690 C CA . THR A 1 215 ? 21.547 2.436 5.191 1 96.56 215 THR A CA 1
ATOM 1691 C C . THR A 1 215 ? 21.578 2.008 6.656 1 96.56 215 THR A C 1
ATOM 1693 O O . THR A 1 215 ? 21.734 0.822 6.957 1 96.56 215 THR A O 1
ATOM 1696 N N . GLU A 1 216 ? 21.453 3.008 7.488 1 95.12 216 GLU A N 1
ATOM 1697 C CA . GLU A 1 216 ? 21.391 2.738 8.922 1 95.12 216 GLU A CA 1
ATOM 1698 C C . GLU A 1 216 ? 19.938 2.777 9.414 1 95.12 216 GLU A C 1
ATOM 1700 O O . GLU A 1 216 ? 19.156 3.639 9.008 1 95.12 216 GLU A O 1
ATOM 1705 N N . VAL A 1 217 ? 19.625 1.745 10.234 1 92.5 217 VAL A N 1
ATOM 1706 C CA . VAL A 1 217 ? 18.312 1.688 10.867 1 92.5 217 VAL A CA 1
ATOM 1707 C C . VAL A 1 217 ? 18.453 1.835 12.375 1 92.5 217 VAL A C 1
ATOM 1709 O O . VAL A 1 217 ? 19.312 1.188 12.992 1 92.5 217 VAL A O 1
ATOM 1712 N N . LEU A 1 218 ? 17.578 2.779 12.883 1 89.62 218 LEU A N 1
ATOM 1713 C CA . LEU A 1 218 ? 17.656 3.033 14.32 1 89.62 218 LEU A CA 1
ATOM 1714 C C . LEU A 1 218 ? 16.266 3.025 14.945 1 89.62 218 LEU A C 1
ATOM 1716 O O . LEU A 1 218 ? 15.273 3.354 14.289 1 89.62 218 LEU A O 1
ATOM 1720 N N . HIS A 1 219 ? 16.297 2.607 16.141 1 83.81 219 HIS A N 1
ATOM 1721 C CA . HIS A 1 219 ? 15.117 2.781 16.984 1 83.81 219 HIS A CA 1
ATOM 1722 C C . HIS A 1 219 ? 15.211 4.059 17.812 1 83.81 219 HIS A C 1
ATOM 1724 O O . HIS A 1 219 ? 16.281 4.422 18.281 1 83.81 219 HIS A O 1
ATOM 1730 N N . ARG A 1 220 ? 14.148 4.664 18.016 1 80.81 220 ARG A N 1
ATOM 1731 C CA . ARG A 1 220 ? 14.109 5.945 18.703 1 80.81 220 ARG A CA 1
ATOM 1732 C C . ARG A 1 220 ? 14.719 5.832 20.094 1 80.81 220 ARG A C 1
ATOM 1734 O O . ARG A 1 220 ? 15.312 6.789 20.594 1 80.81 220 ARG A O 1
ATOM 1741 N N . SER A 1 221 ? 14.648 4.66 20.688 1 78.38 221 SER A N 1
ATOM 1742 C CA . SER A 1 221 ? 15.203 4.449 22.016 1 78.38 221 SER A CA 1
ATOM 1743 C C . SER A 1 221 ? 16.719 4.602 22.016 1 78.38 221 SER A C 1
ATOM 1745 O O . SER A 1 221 ? 17.328 4.875 23.062 1 78.38 221 SER A O 1
ATOM 1747 N N . GLU A 1 222 ? 17.281 4.516 20.922 1 86.25 222 GLU A N 1
ATOM 1748 C CA . GLU A 1 222 ? 18.734 4.602 20.812 1 86.25 222 GLU A CA 1
ATOM 1749 C C . GLU A 1 222 ? 19.203 6.051 20.891 1 86.25 222 GLU A C 1
ATOM 1751 O O . GLU A 1 222 ? 20.406 6.309 21.062 1 86.25 222 GLU A O 1
ATOM 1756 N N . THR A 1 223 ? 18.297 6.91 20.797 1 87.38 223 THR A N 1
ATOM 1757 C CA . THR A 1 223 ? 18.672 8.328 20.797 1 87.38 223 THR A CA 1
ATOM 1758 C C . THR A 1 223 ? 17.938 9.07 21.906 1 87.38 223 THR A C 1
ATOM 1760 O O . THR A 1 223 ? 17.531 10.219 21.719 1 87.38 223 THR A O 1
ATOM 1763 N N . GLY A 1 224 ? 17.641 8.414 23 1 78.38 224 GLY A N 1
ATOM 1764 C CA . GLY A 1 224 ? 16.969 9.031 24.125 1 78.38 224 GLY A CA 1
ATOM 1765 C C . GLY A 1 224 ? 15.508 9.336 23.859 1 78.38 224 GLY A C 1
ATOM 1766 O O . GLY A 1 224 ? 14.961 10.305 24.391 1 78.38 224 GLY A O 1
ATOM 1767 N N . ASN A 1 225 ? 15 8.67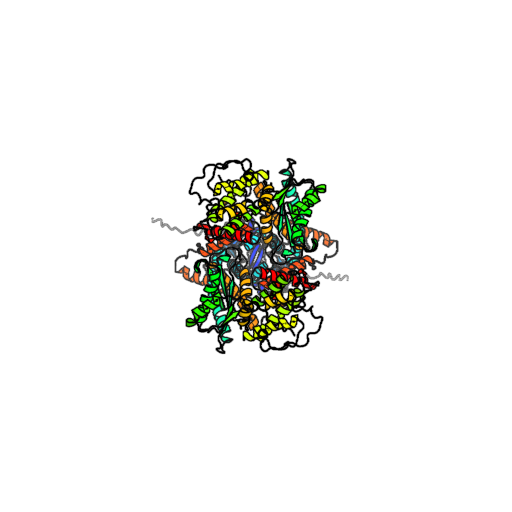2 22.781 1 73.81 225 ASN A N 1
ATOM 1768 C CA . ASN A 1 225 ? 13.586 8.766 22.438 1 73.81 225 ASN A CA 1
ATOM 1769 C C . ASN A 1 225 ? 13.25 10.109 21.781 1 73.81 225 ASN A C 1
ATOM 1771 O O . ASN A 1 225 ? 12.164 10.648 21.984 1 73.81 225 ASN A O 1
ATOM 1775 N N . VAL A 1 226 ? 14.266 10.734 21.25 1 73.88 226 VAL A N 1
ATOM 1776 C CA . VAL A 1 226 ? 14.086 11.969 20.484 1 73.88 226 VAL A CA 1
ATOM 1777 C C . VAL A 1 226 ? 14.234 11.68 18.984 1 73.88 226 VAL A C 1
ATOM 1779 O O . VAL A 1 226 ? 15.312 11.297 18.531 1 73.88 226 VAL A O 1
ATOM 1782 N N . SER A 1 227 ? 13.203 11.82 18.234 1 71.62 227 SER A N 1
ATOM 1783 C CA . SER A 1 227 ? 13.156 11.469 16.828 1 71.62 227 SER A CA 1
ATOM 1784 C C . SER A 1 227 ? 14.148 12.297 16.016 1 71.62 227 SER A C 1
ATOM 1786 O O . SER A 1 227 ? 14.82 11.766 15.125 1 71.62 227 SER A O 1
ATOM 1788 N N . GLY A 1 228 ? 14.312 13.547 16.344 1 72.75 228 GLY A N 1
ATOM 1789 C CA . GLY A 1 228 ? 15.195 14.438 15.602 1 72.75 228 GLY A CA 1
ATOM 1790 C C . GLY A 1 228 ? 16.656 14.047 15.711 1 72.75 228 GLY A C 1
ATOM 1791 O O . GLY A 1 228 ? 17.469 14.391 14.844 1 72.75 228 GLY A O 1
ATOM 1792 N N . ARG A 1 229 ? 16.953 13.258 16.703 1 86.69 229 ARG A N 1
ATOM 1793 C CA . ARG A 1 229 ? 18.344 12.875 16.938 1 86.69 229 ARG A CA 1
ATOM 1794 C C . ARG A 1 229 ? 18.703 11.625 16.141 1 86.69 229 ARG A C 1
ATOM 1796 O O . ARG A 1 229 ? 19.875 11.289 15.992 1 86.69 229 ARG A O 1
ATOM 1803 N N . MET A 1 230 ? 17.75 10.969 15.641 1 88.19 230 MET A N 1
ATOM 1804 C CA . MET A 1 230 ? 18 9.719 14.93 1 88.19 230 MET A CA 1
ATOM 1805 C C . MET A 1 230 ? 18.797 9.977 13.648 1 88.19 230 MET A C 1
ATOM 1807 O O . MET A 1 230 ? 19.703 9.211 13.312 1 88.19 230 MET A O 1
ATOM 1811 N N . GLU A 1 231 ? 18.422 11.047 12.977 1 90.69 231 GLU A N 1
ATOM 1812 C CA . GLU A 1 231 ? 19.172 11.375 11.766 1 90.69 231 GLU A CA 1
ATOM 1813 C C . GLU A 1 231 ? 20.641 11.656 12.086 1 90.69 231 GLU A C 1
ATOM 1815 O O . GLU A 1 231 ? 21.531 11.234 11.344 1 90.69 231 GLU A O 1
ATOM 1820 N N . VAL A 1 232 ? 20.844 12.336 13.188 1 93.62 232 VAL A N 1
ATOM 1821 C CA . VAL A 1 232 ? 22.203 12.703 13.594 1 93.62 232 VAL A CA 1
ATOM 1822 C C . VAL A 1 232 ? 22.984 11.445 13.945 1 93.62 232 VAL A C 1
ATOM 1824 O O . VAL A 1 232 ? 24.094 11.234 13.438 1 93.62 232 VAL A O 1
ATOM 1827 N N . GLU A 1 233 ? 22.422 10.664 14.773 1 94.88 233 GLU A N 1
ATOM 1828 C CA . GLU A 1 233 ? 23.094 9.438 15.188 1 94.88 233 GLU A CA 1
ATOM 1829 C C . GLU A 1 233 ? 23.312 8.5 14 1 94.88 233 GLU A C 1
ATOM 1831 O O . GLU A 1 233 ? 24.359 7.879 13.875 1 94.88 233 GLU A O 1
ATOM 1836 N N . GLY A 1 234 ? 22.312 8.359 13.172 1 95.56 234 GLY A N 1
ATOM 1837 C CA . GLY A 1 234 ? 22.469 7.547 11.977 1 95.56 234 GLY A CA 1
ATOM 1838 C C . GLY A 1 234 ? 23.578 8.023 11.07 1 95.56 234 GLY A C 1
ATOM 1839 O O . GLY A 1 234 ? 24.375 7.215 10.57 1 95.56 234 GLY A O 1
ATOM 1840 N N . THR A 1 235 ? 23.688 9.305 10.883 1 96.69 235 THR A N 1
ATOM 1841 C CA . THR A 1 235 ? 24.734 9.883 10.062 1 96.69 235 THR A CA 1
ATOM 1842 C C . THR A 1 235 ? 26.109 9.633 10.688 1 96.69 235 THR A C 1
ATOM 1844 O O . THR A 1 235 ? 27.078 9.32 9.984 1 96.69 235 THR A O 1
ATOM 1847 N N . ARG A 1 236 ? 26.156 9.781 12.023 1 97 236 ARG A N 1
ATOM 1848 C CA . ARG A 1 236 ? 27.391 9.484 12.742 1 97 236 ARG A CA 1
ATOM 1849 C C . ARG A 1 236 ? 27.875 8.07 12.438 1 97 236 ARG A C 1
ATOM 1851 O O . ARG A 1 236 ? 29.031 7.863 12.07 1 97 236 ARG A O 1
ATOM 1858 N N . ARG A 1 237 ? 27.031 7.141 12.539 1 97.06 237 ARG A N 1
ATOM 1859 C CA . ARG A 1 237 ? 27.359 5.738 12.305 1 97.06 237 ARG A CA 1
ATOM 1860 C C . ARG A 1 237 ? 27.781 5.504 10.859 1 97.06 237 ARG A C 1
ATOM 1862 O O . ARG A 1 237 ? 28.719 4.742 10.594 1 97.06 237 ARG A O 1
ATOM 1869 N N . LEU A 1 238 ? 27.094 6.16 9.969 1 98 238 LEU A N 1
ATOM 1870 C CA . LEU A 1 238 ? 27.391 6.008 8.547 1 98 238 LEU A CA 1
ATOM 1871 C C . LEU A 1 238 ? 28.766 6.559 8.203 1 98 238 LEU A C 1
ATOM 1873 O O . LEU A 1 238 ? 29.516 5.934 7.457 1 98 238 LEU A O 1
ATOM 1877 N N . LEU A 1 239 ? 29.094 7.68 8.727 1 97.5 239 LEU A N 1
ATOM 1878 C CA . LEU A 1 239 ? 30.391 8.281 8.469 1 97.5 239 LEU A CA 1
ATOM 1879 C C . LEU A 1 239 ? 31.516 7.426 9.047 1 97.5 239 LEU A C 1
ATOM 1881 O O . LEU A 1 239 ? 32.562 7.266 8.422 1 97.5 239 LEU A O 1
ATOM 1885 N N . ARG A 1 240 ? 31.266 6.883 10.164 1 97 240 ARG A N 1
ATOM 1886 C CA . ARG A 1 240 ? 32.25 5.98 10.75 1 97 240 ARG A CA 1
ATOM 1887 C C . ARG A 1 240 ? 32.406 4.719 9.906 1 97 240 ARG A C 1
ATOM 1889 O O . ARG A 1 240 ? 33.531 4.195 9.758 1 97 240 ARG A O 1
ATOM 1896 N N . TRP A 1 241 ? 31.297 4.281 9.445 1 97.06 241 TRP A N 1
ATOM 1897 C CA . TRP A 1 241 ? 31.344 3.111 8.57 1 97.06 241 TRP A CA 1
ATOM 1898 C C . TRP A 1 241 ? 32.188 3.381 7.336 1 97.06 241 TRP A C 1
ATOM 1900 O O . TRP A 1 241 ? 33 2.539 6.934 1 97.06 241 TRP A O 1
ATOM 1910 N N . VAL A 1 242 ? 32.062 4.535 6.715 1 95.94 242 VAL A N 1
ATOM 1911 C CA . VAL A 1 242 ? 32.844 4.902 5.523 1 95.94 242 VAL A CA 1
ATOM 1912 C C . VAL A 1 242 ? 34.312 4.945 5.855 1 95.94 242 VAL A C 1
ATOM 1914 O O . VAL A 1 242 ? 35.156 4.496 5.062 1 95.94 242 VAL A O 1
ATOM 1917 N N . LEU A 1 243 ? 34.562 5.516 7.004 1 93.62 243 LEU A N 1
ATOM 1918 C CA . LEU A 1 243 ? 35.938 5.574 7.457 1 93.62 243 LEU A CA 1
ATOM 1919 C C . LEU A 1 243 ? 36.531 4.172 7.59 1 93.62 243 LEU A C 1
ATOM 1921 O O . LEU A 1 243 ? 37.688 3.936 7.207 1 93.62 243 LEU A O 1
ATOM 1925 N N . GLN A 1 244 ? 35.781 3.301 8.109 1 94.44 244 GLN A N 1
ATOM 1926 C CA . GLN A 1 244 ? 36.219 1.921 8.297 1 94.44 244 GLN A CA 1
ATOM 1927 C C . GLN A 1 244 ? 36.5 1.244 6.953 1 94.44 244 GLN A C 1
ATOM 1929 O O . GLN A 1 244 ? 37.312 0.322 6.867 1 94.44 244 GLN A O 1
ATOM 1934 N N . GLN A 1 245 ? 35.781 1.692 5.949 1 93.25 245 GLN A N 1
ATOM 1935 C CA . GLN A 1 245 ? 36 1.156 4.609 1 93.25 245 GLN A CA 1
ATOM 1936 C C . GLN A 1 245 ? 37.25 1.756 3.975 1 93.25 245 GLN A C 1
ATOM 1938 O O . GLN A 1 245 ? 37.625 1.391 2.857 1 93.25 245 GLN A O 1
ATOM 1943 N N . GLY A 1 246 ? 37.812 2.746 4.605 1 89.12 246 GLY A N 1
ATOM 1944 C CA . GLY A 1 246 ? 39.062 3.359 4.129 1 89.12 246 GLY A CA 1
ATOM 1945 C C . GLY A 1 246 ? 38.812 4.418 3.068 1 89.12 246 GLY A C 1
ATOM 1946 O O . GLY A 1 246 ? 39.688 4.672 2.238 1 89.12 246 GLY A O 1
ATOM 1947 N N . MET A 1 247 ? 37.688 5.02 3.051 1 91.25 247 MET A N 1
ATOM 1948 C CA . MET A 1 247 ? 37.375 6.031 2.047 1 91.25 247 MET A CA 1
ATOM 1949 C C . MET A 1 247 ? 37.281 7.414 2.68 1 91.25 247 MET A C 1
ATOM 1951 O O . MET A 1 247 ? 36.406 7.656 3.531 1 91.25 247 MET A O 1
ATOM 1955 N N . PRO A 1 248 ? 38.094 8.312 2.244 1 91.62 248 PRO A N 1
ATOM 1956 C CA . PRO A 1 248 ? 38 9.664 2.791 1 91.62 248 PRO A CA 1
ATOM 1957 C C . PRO A 1 248 ? 36.781 10.414 2.295 1 91.62 248 PRO A C 1
ATOM 1959 O O . PRO A 1 248 ? 36.375 10.25 1.144 1 91.62 248 PRO A O 1
ATOM 1962 N N . VAL A 1 249 ? 36.312 11.266 3.121 1 95.88 249 VAL A N 1
ATOM 1963 C CA . VAL A 1 249 ? 35.125 12.039 2.793 1 95.88 249 VAL A CA 1
ATOM 1964 C C . VAL A 1 249 ? 35.469 13.516 2.658 1 95.88 249 VAL A C 1
ATOM 1966 O O . VAL A 1 249 ? 36.125 14.086 3.541 1 95.88 249 VAL A O 1
ATOM 1969 N N . ARG A 1 250 ? 35.031 14.062 1.549 1 94.75 250 ARG A N 1
ATOM 1970 C CA . ARG A 1 250 ? 35.344 15.469 1.299 1 94.75 250 ARG A CA 1
ATOM 1971 C C . ARG A 1 250 ? 34.156 16.359 1.692 1 94.75 250 ARG A C 1
ATOM 1973 O O . ARG A 1 250 ? 34.344 17.438 2.256 1 94.75 250 ARG A O 1
ATOM 1980 N N . SER A 1 251 ? 33.031 15.875 1.383 1 95.38 251 SER A N 1
ATOM 1981 C CA . SER A 1 251 ? 31.875 16.688 1.695 1 95.38 251 SER A CA 1
ATOM 1982 C C . SER A 1 251 ? 30.641 15.828 1.974 1 95.38 251 SER A C 1
ATOM 1984 O O . SER A 1 251 ? 30.594 14.664 1.564 1 95.38 251 SER A O 1
ATOM 1986 N N . LEU A 1 252 ? 29.688 16.375 2.715 1 97 252 LEU A N 1
ATOM 1987 C CA . LEU A 1 252 ? 28.391 15.773 3.014 1 97 252 LEU A CA 1
ATOM 1988 C C . LEU A 1 252 ? 27.25 16.75 2.725 1 97 252 LEU A C 1
ATOM 1990 O O . LEU A 1 252 ? 27.266 17.891 3.203 1 97 252 LEU A O 1
ATOM 1994 N N . THR A 1 253 ? 26.359 16.328 1.92 1 95.62 253 THR A N 1
ATOM 1995 C CA . THR A 1 253 ? 25.172 17.125 1.622 1 95.62 253 THR A CA 1
ATOM 1996 C C . THR A 1 253 ? 23.953 16.578 2.367 1 95.62 253 THR A C 1
ATOM 1998 O O . THR A 1 253 ? 23.688 15.375 2.346 1 95.62 253 THR A O 1
ATOM 2001 N N . THR A 1 254 ? 23.172 17.438 3.062 1 94.56 254 THR A N 1
ATOM 2002 C CA . THR A 1 254 ? 21.969 17.062 3.787 1 94.56 254 THR A CA 1
ATOM 2003 C C . THR A 1 254 ? 20.828 18.031 3.459 1 94.56 254 THR A C 1
ATOM 2005 O O . THR A 1 254 ? 20.984 18.938 2.635 1 94.56 254 THR A O 1
ATOM 2008 N N . ASP A 1 255 ? 19.422 17.828 4.035 1 85.25 255 ASP A N 1
ATOM 2009 C CA . ASP A 1 255 ? 18.234 18.656 3.82 1 85.25 255 ASP A CA 1
ATOM 2010 C C . ASP A 1 255 ? 18.328 19.969 4.613 1 85.25 255 ASP A C 1
ATOM 2012 O O . ASP A 1 255 ? 17.328 20.453 5.137 1 85.25 255 ASP A O 1
ATOM 2016 N N . ARG A 1 256 ? 19.328 20.547 4.91 1 84.75 256 ARG A N 1
ATOM 2017 C CA . ARG A 1 256 ? 19.547 21.781 5.652 1 84.75 256 ARG A CA 1
ATOM 2018 C C . ARG A 1 256 ? 19.531 21.531 7.156 1 84.75 256 ARG A C 1
ATOM 2020 O O . ARG A 1 256 ? 18.812 22.203 7.898 1 84.75 256 ARG A O 1
ATOM 2027 N N . SER A 1 257 ? 20.141 20.594 7.539 1 85.69 257 SER A N 1
ATOM 2028 C CA . SER A 1 257 ? 20.172 20.203 8.945 1 85.69 257 SER A CA 1
ATOM 2029 C C . SER A 1 257 ? 21.328 20.875 9.68 1 85.69 257 SER A C 1
ATOM 2031 O O . SER A 1 257 ? 22.484 20.484 9.5 1 85.69 257 SER A O 1
ATOM 2033 N N . ARG A 1 258 ? 21.047 21.703 10.523 1 84.94 258 ARG A N 1
ATOM 2034 C CA . ARG A 1 258 ? 22.078 22.406 11.281 1 84.94 258 ARG A CA 1
ATOM 2035 C C . ARG A 1 258 ? 22.75 21.484 12.297 1 84.94 258 ARG A C 1
ATOM 2037 O O . ARG A 1 258 ? 23.922 21.656 12.609 1 84.94 258 ARG A O 1
ATOM 2044 N N . THR A 1 259 ? 22.016 20.562 12.727 1 90.19 259 THR A N 1
ATOM 2045 C CA . THR A 1 259 ? 22.516 19.641 13.734 1 90.19 259 THR A CA 1
ATOM 2046 C C . THR A 1 259 ? 23.625 18.766 13.148 1 90.19 259 THR A C 1
ATOM 2048 O O . THR A 1 259 ? 24.531 18.344 13.867 1 90.19 259 THR A O 1
ATOM 2051 N N . ILE A 1 260 ? 23.547 18.562 11.906 1 94.25 260 ILE A N 1
ATOM 2052 C CA . ILE A 1 260 ? 24.562 17.75 11.258 1 94.25 260 ILE A CA 1
ATOM 2053 C C . ILE A 1 260 ? 25.875 18.531 11.188 1 94.25 260 ILE A C 1
ATOM 2055 O O . ILE A 1 260 ? 26.953 17.953 11.305 1 94.25 260 ILE A O 1
ATOM 2059 N N . GLY A 1 261 ? 25.766 19.828 11.016 1 91.75 261 GLY A N 1
ATOM 2060 C CA . GLY A 1 261 ? 26.969 20.641 11.07 1 91.75 261 GLY A CA 1
ATOM 2061 C C . GLY A 1 261 ? 27.734 20.5 12.367 1 91.75 261 GLY A C 1
ATOM 2062 O O . GLY A 1 261 ? 28.953 20.375 12.367 1 91.75 261 GLY A O 1
ATOM 2063 N N . ALA A 1 262 ? 26.984 20.531 13.43 1 93.12 262 ALA A N 1
ATOM 2064 C CA . ALA A 1 262 ? 27.594 20.359 14.742 1 93.12 262 ALA A CA 1
ATOM 2065 C C . ALA A 1 262 ? 28.219 18.969 14.875 1 93.12 262 ALA A C 1
ATOM 2067 O O . ALA A 1 262 ? 29.297 18.828 15.469 1 93.12 262 ALA A O 1
ATOM 2068 N N . LEU A 1 263 ? 27.578 18.047 14.352 1 95.81 263 LEU A N 1
ATOM 2069 C CA . LEU A 1 263 ? 28.094 16.672 14.367 1 95.81 263 LEU A CA 1
ATOM 2070 C C . LEU A 1 263 ? 29.438 16.594 13.648 1 95.81 263 LEU A C 1
ATOM 2072 O O . LEU A 1 263 ? 30.375 15.953 14.141 1 95.81 263 LEU A O 1
ATOM 2076 N N . LEU A 1 264 ? 29.531 17.219 12.508 1 96.44 264 LEU A N 1
ATOM 2077 C CA . LEU A 1 264 ? 30.75 17.172 11.719 1 96.44 264 LEU A CA 1
ATOM 2078 C C . LEU A 1 264 ? 31.906 17.844 12.453 1 96.44 264 LEU A C 1
ATOM 2080 O O . LEU A 1 264 ? 33.062 17.406 12.375 1 96.44 264 LEU A O 1
ATOM 2084 N N . ALA A 1 265 ? 31.547 18.891 13.148 1 95.12 265 ALA A N 1
ATOM 2085 C CA . ALA A 1 265 ? 32.562 19.562 13.961 1 95.12 265 ALA A CA 1
ATOM 2086 C C . ALA A 1 265 ? 33.094 18.641 15.062 1 95.12 265 ALA A C 1
ATOM 2088 O O . ALA A 1 265 ? 34.281 18.594 15.328 1 95.12 265 ALA A O 1
ATOM 2089 N N . GLU A 1 266 ? 32.156 17.969 15.625 1 95.38 266 GLU A N 1
ATOM 2090 C CA . GLU A 1 266 ? 32.5 17.016 16.688 1 95.38 266 GLU A CA 1
ATOM 2091 C C . GLU A 1 266 ? 33.375 15.898 16.156 1 95.38 266 GLU A C 1
ATOM 2093 O O . GLU A 1 266 ? 34.312 15.461 16.828 1 95.38 266 GLU A O 1
ATOM 2098 N N . LEU A 1 267 ? 33.188 15.508 14.969 1 96 267 LEU A N 1
ATOM 2099 C CA . LEU A 1 267 ? 33.875 14.344 14.414 1 96 267 LEU A CA 1
ATOM 2100 C C . LEU A 1 267 ? 35.125 14.758 13.656 1 96 267 LEU A C 1
ATOM 2102 O O . LEU A 1 267 ? 35.812 13.914 13.062 1 96 267 LEU A O 1
ATOM 2106 N N . ARG A 1 268 ? 35.469 15.961 13.695 1 95.56 268 ARG A N 1
ATOM 2107 C CA . ARG A 1 268 ? 36.562 16.5 12.883 1 95.56 268 ARG A CA 1
ATOM 2108 C C . ARG A 1 268 ? 37.875 15.844 13.219 1 95.56 268 ARG A C 1
ATOM 2110 O O . ARG A 1 268 ? 38.688 15.562 12.336 1 95.56 268 ARG A O 1
ATOM 2117 N N . GLU A 1 269 ? 38.094 15.609 14.422 1 94.38 269 GLU A N 1
ATOM 2118 C CA . GLU A 1 269 ? 39.344 15 14.844 1 94.38 269 GLU A CA 1
ATOM 2119 C C . GLU A 1 269 ? 39.469 13.555 14.352 1 94.38 269 GLU A C 1
ATOM 2121 O O . GLU A 1 269 ? 40.531 13.094 13.984 1 94.38 269 GLU A O 1
ATOM 2126 N N . GLU A 1 270 ? 38.344 12.961 14.297 1 93.88 270 GLU A N 1
ATOM 2127 C CA . GLU A 1 270 ? 38.281 11.547 13.922 1 93.88 270 GLU A CA 1
ATOM 2128 C C . GLU A 1 270 ? 38.281 11.383 12.406 1 93.88 270 GLU A C 1
ATOM 2130 O O . GLU A 1 270 ? 38.969 10.508 11.875 1 93.88 270 GLU A O 1
ATOM 2135 N N . LEU A 1 271 ? 37.625 12.211 11.648 1 93.38 271 LEU A N 1
ATOM 2136 C CA . LEU A 1 271 ? 37.344 11.969 10.234 1 93.38 271 LEU A CA 1
ATOM 2137 C C . LEU A 1 271 ? 38.062 12.969 9.352 1 93.38 271 LEU A C 1
ATOM 2139 O O . LEU A 1 271 ? 38.188 12.758 8.141 1 93.38 271 LEU A O 1
ATOM 2143 N N . GLY A 1 272 ? 38.594 14.008 9.945 1 91.5 272 GLY A N 1
ATOM 2144 C CA . GLY A 1 272 ? 39.125 15.125 9.156 1 91.5 272 GLY A CA 1
ATOM 2145 C C . GLY A 1 272 ? 38.062 16.141 8.805 1 91.5 272 GLY A C 1
ATOM 2146 O O . GLY A 1 272 ? 36.875 15.969 9.148 1 91.5 272 GLY A O 1
ATOM 2147 N N . PRO A 1 273 ? 38.438 17.141 8.148 1 93.25 273 PRO A N 1
ATOM 2148 C CA . PRO A 1 273 ? 37.469 18.188 7.781 1 93.25 273 PRO A CA 1
ATOM 2149 C C . PRO A 1 273 ? 36.5 17.75 6.672 1 93.25 273 PRO A C 1
ATOM 2151 O O . PRO A 1 273 ? 36.938 17.25 5.629 1 93.25 273 PRO A O 1
ATOM 2154 N N . ILE A 1 274 ? 35.344 17.812 6.891 1 95.94 274 ILE A N 1
ATOM 2155 C CA . ILE A 1 274 ? 34.281 17.516 5.926 1 95.94 274 ILE A CA 1
ATOM 2156 C C . ILE A 1 274 ? 33.438 18.766 5.68 1 95.94 274 ILE A C 1
ATOM 2158 O O . ILE A 1 274 ? 32.875 19.344 6.617 1 95.94 274 ILE A O 1
ATOM 2162 N N . SER A 1 275 ? 33.375 19.188 4.453 1 93.75 275 SER A N 1
ATOM 2163 C CA . SER A 1 275 ? 32.5 20.312 4.117 1 93.75 275 SER A CA 1
ATOM 2164 C C . SER A 1 275 ? 31.047 19.922 4.18 1 93.75 275 SER A C 1
ATOM 2166 O O . SER A 1 275 ? 30.656 18.875 3.67 1 93.75 275 SER A O 1
ATOM 2168 N N . HIS A 1 276 ? 30.297 20.719 4.828 1 95.5 276 HIS A N 1
ATOM 2169 C CA . HIS A 1 276 ? 28.859 20.453 4.934 1 95.5 276 HIS A CA 1
ATOM 2170 C C . HIS A 1 276 ? 28.078 21.312 3.941 1 95.5 276 HIS A C 1
ATOM 2172 O O . HIS A 1 276 ? 28.109 22.531 4.004 1 95.5 276 HIS A O 1
ATOM 2178 N N . TYR A 1 277 ? 27.328 20.656 3.076 1 94.62 277 TYR A N 1
ATOM 2179 C CA . TYR A 1 277 ? 26.5 21.359 2.096 1 94.62 277 TYR A CA 1
ATOM 2180 C C . TYR A 1 277 ? 25.016 21.047 2.32 1 94.62 277 TYR A C 1
ATOM 2182 O O . TYR A 1 277 ? 24.672 20.109 3.027 1 94.62 277 TYR A O 1
ATOM 2190 N N . TYR A 1 278 ? 24.234 21.938 1.702 1 93.5 278 TYR A N 1
ATOM 2191 C CA . TYR A 1 278 ? 22.781 21.766 1.758 1 93.5 278 TYR A CA 1
ATOM 2192 C C . TYR A 1 278 ? 22.219 21.453 0.377 1 93.5 278 TYR A C 1
ATOM 2194 O O . TYR A 1 278 ? 22.719 21.953 -0.634 1 93.5 278 TYR A O 1
ATOM 2202 N N . ASP A 1 279 ? 21.172 20.625 0.411 1 90.25 279 ASP A N 1
ATOM 2203 C CA . ASP A 1 279 ? 20.438 20.328 -0.817 1 90.25 279 ASP A CA 1
ATOM 2204 C C . ASP A 1 279 ? 19.734 21.578 -1.342 1 90.25 279 ASP A C 1
ATOM 2206 O O . ASP A 1 279 ? 18.844 22.125 -0.674 1 90.25 279 ASP A O 1
ATOM 2210 N N . GLY A 1 280 ? 20.047 21.984 -2.518 1 85.19 280 GLY A N 1
ATOM 2211 C CA . GLY A 1 280 ? 19.5 23.188 -3.129 1 85.19 280 GLY A CA 1
ATOM 2212 C C . GLY A 1 280 ? 17.984 23.109 -3.307 1 85.19 280 GLY A C 1
ATOM 2213 O O . GLY A 1 280 ? 17.312 24.141 -3.234 1 85.19 280 GLY A O 1
ATOM 2214 N N . TRP A 1 281 ? 17.516 21.969 -3.354 1 80.81 281 TRP A N 1
ATOM 2215 C CA . TRP A 1 281 ? 16.078 21.797 -3.584 1 80.81 281 TRP A CA 1
ATOM 2216 C C . TRP A 1 281 ? 15.266 22.328 -2.41 1 80.81 281 TRP A C 1
ATOM 2218 O O . TRP A 1 281 ? 14.203 22.922 -2.602 1 80.81 281 TRP A O 1
ATOM 2228 N N . HIS A 1 282 ? 15.672 22.078 -1.318 1 83.06 282 HIS A N 1
ATOM 2229 C CA . HIS A 1 282 ? 14.945 22.516 -0.137 1 83.06 282 HIS A CA 1
ATOM 2230 C C . HIS A 1 282 ? 14.906 24.047 -0.049 1 83.06 282 HIS A C 1
ATOM 2232 O O . HIS A 1 282 ? 13.922 24.625 0.424 1 83.06 282 HIS A O 1
ATOM 2238 N N . MET A 1 283 ? 15.883 24.672 -0.523 1 87.31 283 MET A N 1
ATOM 2239 C CA . MET A 1 283 ? 15.914 26.125 -0.548 1 87.31 283 MET A CA 1
ATOM 2240 C C . MET A 1 283 ? 14.969 26.672 -1.613 1 87.31 283 MET A C 1
ATOM 2242 O O . MET A 1 283 ? 14.211 27.609 -1.356 1 87.31 283 MET A O 1
ATOM 2246 N N . VAL A 1 284 ? 15.055 26.047 -2.695 1 83.56 284 VAL A N 1
ATOM 2247 C CA . VAL A 1 284 ? 14.188 26.453 -3.793 1 83.56 284 VAL A CA 1
ATOM 2248 C C . VAL A 1 284 ? 12.727 26.281 -3.389 1 83.56 284 VAL A C 1
ATOM 2250 O O . VAL A 1 284 ? 11.891 27.156 -3.633 1 83.56 284 VAL A O 1
ATOM 2253 N N . LYS A 1 285 ? 12.477 25.172 -2.807 1 77.94 285 LYS A N 1
ATOM 2254 C CA . LYS A 1 285 ? 11.125 24.875 -2.342 1 77.94 285 LYS A CA 1
ATOM 2255 C C . LYS A 1 285 ? 10.664 25.906 -1.316 1 77.94 285 LYS A C 1
ATOM 2257 O O . LYS A 1 285 ? 9.516 26.359 -1.355 1 77.94 285 LYS A O 1
ATOM 2262 N N . TRP A 1 286 ? 11.516 26.203 -0.439 1 85.56 286 TRP A N 1
ATOM 2263 C CA . TRP A 1 286 ? 11.18 27.172 0.597 1 85.56 286 TRP A CA 1
ATOM 2264 C C . TRP A 1 286 ? 10.867 28.531 -0.016 1 85.56 286 TRP A C 1
ATOM 2266 O O . TRP A 1 286 ? 9.859 29.156 0.329 1 85.56 286 TRP A O 1
ATOM 2276 N N . VAL A 1 287 ? 11.672 28.984 -0.92 1 90.44 287 VAL A N 1
ATOM 2277 C CA . VAL A 1 287 ? 11.484 30.281 -1.571 1 90.44 287 VAL A CA 1
ATOM 2278 C C . VAL A 1 287 ? 10.156 30.281 -2.326 1 90.44 287 VAL A C 1
ATOM 2280 O O . VAL A 1 287 ? 9.375 31.234 -2.217 1 90.44 287 VAL A O 1
ATOM 2283 N N . GLY A 1 288 ? 9.961 29.219 -3.049 1 83.88 288 GLY A N 1
ATOM 2284 C CA . GLY A 1 288 ? 8.711 29.125 -3.781 1 83.88 288 GLY A CA 1
ATOM 2285 C C . GLY A 1 288 ? 7.488 29.188 -2.887 1 83.88 288 GLY A C 1
ATOM 2286 O O . GLY A 1 288 ? 6.531 29.906 -3.188 1 83.88 288 GLY A O 1
ATOM 2287 N N . ASN A 1 289 ? 7.527 28.5 -1.817 1 80.62 289 ASN A N 1
ATOM 2288 C CA . ASN A 1 289 ? 6.406 28.484 -0.88 1 80.62 289 ASN A CA 1
ATOM 2289 C C . ASN A 1 289 ? 6.176 29.859 -0.252 1 80.62 289 ASN A C 1
ATOM 2291 O O . ASN A 1 289 ? 5.031 30.297 -0.125 1 80.62 289 ASN A O 1
ATOM 2295 N N . ARG A 1 290 ? 7.223 30.5 0.118 1 90.19 290 ARG A N 1
ATOM 2296 C CA . ARG A 1 290 ? 7.117 31.812 0.741 1 90.19 290 ARG A CA 1
ATOM 2297 C C . ARG A 1 290 ? 6.555 32.844 -0.236 1 90.19 290 ARG A C 1
ATOM 2299 O O . ARG A 1 290 ? 5.75 33.688 0.146 1 90.19 290 ARG A O 1
ATOM 2306 N N . LEU A 1 291 ? 6.992 32.75 -1.428 1 91.25 291 LEU A N 1
ATOM 2307 C CA . LEU A 1 291 ? 6.5 33.688 -2.443 1 91.25 291 LEU A CA 1
ATOM 2308 C C . LEU A 1 291 ? 5.012 33.469 -2.697 1 91.25 291 LEU A C 1
ATOM 2310 O O . LEU A 1 291 ? 4.254 34.438 -2.799 1 91.25 291 LEU A O 1
ATOM 2314 N N . ARG A 1 292 ? 4.645 32.25 -2.777 1 83.44 292 ARG A N 1
ATOM 2315 C CA . ARG A 1 292 ? 3.234 31.953 -2.998 1 83.44 292 ARG A CA 1
ATOM 2316 C C . ARG A 1 292 ? 2.381 32.438 -1.83 1 83.44 292 ARG A C 1
ATOM 2318 O O . ARG A 1 292 ? 1.291 32.969 -2.031 1 83.44 292 ARG A O 1
ATOM 2325 N N . GLU A 1 293 ? 2.854 32.156 -0.689 1 86.88 293 GLU A N 1
ATOM 2326 C CA . GLU A 1 293 ? 2.141 32.594 0.509 1 86.88 293 GLU A CA 1
ATOM 2327 C C . GLU A 1 293 ? 1.967 34.094 0.534 1 86.88 293 GLU A C 1
ATOM 2329 O O . GLU A 1 293 ? 0.867 34.594 0.775 1 86.88 293 GLU A O 1
ATOM 2334 N N . GLU A 1 294 ? 3.031 34.812 0.252 1 92 294 GLU A N 1
ATOM 2335 C CA . GLU A 1 294 ? 3.006 36.25 0.298 1 92 294 GLU A CA 1
ATOM 2336 C C . GLU A 1 294 ? 2.164 36.844 -0.838 1 92 294 GLU A C 1
ATOM 2338 O O . GLU A 1 294 ? 1.585 37.906 -0.705 1 92 294 GLU A O 1
ATOM 2343 N N . SER A 1 295 ? 2.129 36.156 -1.924 1 90.06 295 SER A N 1
ATOM 2344 C CA . SER A 1 295 ? 1.368 36.625 -3.074 1 90.06 295 SER A CA 1
ATOM 2345 C C . SER A 1 295 ? -0.125 36.688 -2.768 1 90.06 295 SER A C 1
ATOM 2347 O O . SER A 1 295 ? -0.881 37.375 -3.447 1 90.06 295 SER A O 1
ATOM 2349 N N . LYS A 1 296 ? -0.506 35.938 -1.771 1 85.62 296 LYS A N 1
ATOM 2350 C CA . LYS A 1 296 ? -1.917 35.906 -1.396 1 85.62 296 LYS A CA 1
ATOM 2351 C C . LYS A 1 296 ? -2.285 37.094 -0.515 1 85.62 296 LYS A C 1
ATOM 2353 O O . LYS A 1 296 ? -3.467 37.406 -0.348 1 85.62 296 LYS A O 1
ATOM 2358 N N . ALA A 1 297 ? -1.281 37.75 0.034 1 90.81 297 ALA A N 1
ATOM 2359 C CA . ALA A 1 297 ? -1.532 38.906 0.877 1 90.81 297 ALA A CA 1
ATOM 2360 C C . ALA A 1 297 ? -2.035 40.094 0.048 1 90.81 297 ALA A C 1
ATOM 2362 O O . ALA A 1 297 ? -1.737 40.188 -1.145 1 90.81 297 ALA A O 1
ATOM 2363 N N . SER A 1 298 ? -2.883 40.906 0.66 1 90.19 298 SER A N 1
ATOM 2364 C CA . SER A 1 298 ? -3.447 42.062 -0.025 1 90.19 298 SER A CA 1
ATOM 2365 C C . SER A 1 298 ? -2.352 42.969 -0.597 1 90.19 298 SER A C 1
ATOM 2367 O O . SER A 1 298 ? -1.415 43.344 0.112 1 90.19 298 SER A O 1
ATOM 2369 N N . GLY A 1 299 ? -2.416 43.312 -1.938 1 91.56 299 GLY A N 1
ATOM 2370 C CA . GLY A 1 299 ? -1.48 44.188 -2.604 1 91.56 299 GLY A CA 1
ATOM 2371 C C . GLY A 1 299 ? -0.237 43.469 -3.107 1 91.56 299 GLY A C 1
ATOM 2372 O O . GLY A 1 299 ? 0.658 44.125 -3.674 1 91.56 299 GLY A O 1
ATOM 2373 N N . CYS A 1 300 ? -0.155 42.125 -2.941 1 95.31 300 CYS A N 1
ATOM 2374 C CA . CYS A 1 300 ? 1.081 41.438 -3.264 1 95.31 300 CYS A CA 1
ATOM 2375 C C . CYS A 1 300 ? 0.859 40.438 -4.387 1 95.31 300 CYS A C 1
ATOM 2377 O O . CYS A 1 300 ? 1.707 39.562 -4.633 1 95.31 300 CYS A O 1
ATOM 2379 N N . ALA A 1 301 ? -0.197 40.5 -5.066 1 91.31 301 ALA A N 1
ATOM 2380 C CA . ALA A 1 301 ? -0.583 39.562 -6.129 1 91.31 301 ALA A CA 1
ATOM 2381 C C . ALA A 1 301 ? 0.465 39.531 -7.238 1 91.31 301 ALA A C 1
ATOM 2383 O O . ALA A 1 301 ? 0.733 38.469 -7.82 1 91.31 301 ALA A O 1
ATOM 2384 N N . PRO A 1 302 ? 1.083 40.625 -7.477 1 90.75 302 PRO A N 1
ATOM 2385 C CA . PRO A 1 302 ? 2.055 40.625 -8.57 1 90.75 302 PRO A CA 1
ATOM 2386 C C . PRO A 1 302 ? 3.25 39.719 -8.312 1 90.75 302 PRO A C 1
ATOM 2388 O O . PRO A 1 302 ? 3.986 39.375 -9.234 1 90.75 302 PRO A O 1
ATOM 2391 N N . ILE A 1 303 ? 3.449 39.312 -7.125 1 93.88 303 ILE A N 1
ATOM 2392 C CA . ILE A 1 303 ? 4.562 38.438 -6.777 1 93.88 303 ILE A CA 1
ATOM 2393 C C . ILE A 1 303 ? 4.379 37.094 -7.457 1 93.88 303 ILE A C 1
ATOM 2395 O O . ILE A 1 303 ? 5.359 36.406 -7.797 1 93.88 303 ILE A O 1
ATOM 2399 N N . ALA A 1 304 ? 3.203 36.656 -7.609 1 87 304 ALA A N 1
ATOM 2400 C CA . ALA A 1 304 ? 2.852 35.344 -8.086 1 87 304 ALA A CA 1
ATOM 2401 C C . ALA A 1 304 ? 3.48 35.062 -9.445 1 87 304 ALA A C 1
ATOM 2403 O O . ALA A 1 304 ? 3.973 33.938 -9.695 1 87 304 ALA A O 1
ATOM 2404 N N . VAL A 1 305 ? 3.539 36 -10.328 1 82.38 305 VAL A N 1
ATOM 2405 C CA . VAL A 1 305 ? 4.004 35.812 -11.695 1 82.38 305 VAL A CA 1
ATOM 2406 C C . VAL A 1 305 ? 5.516 35.594 -11.703 1 82.38 305 VAL A C 1
ATOM 2408 O O . VAL A 1 305 ? 6.062 35 -12.633 1 82.38 305 VAL A O 1
ATOM 2411 N N . TRP A 1 306 ? 6.145 36.031 -10.633 1 89.19 306 TRP A N 1
ATOM 2412 C CA . TRP A 1 306 ? 7.602 35.969 -10.57 1 89.19 306 TRP A CA 1
ATOM 2413 C C . TRP A 1 306 ? 8.055 34.688 -9.891 1 89.19 306 TRP A C 1
ATOM 2415 O O . TRP A 1 306 ? 9.234 34.312 -9.953 1 89.19 306 TRP A O 1
ATOM 2425 N N . THR A 1 307 ? 7.262 33.969 -9.219 1 85.38 307 THR A N 1
ATOM 2426 C CA . THR A 1 307 ? 7.625 32.844 -8.367 1 85.38 307 THR A CA 1
ATOM 2427 C C . THR A 1 307 ? 8.445 31.812 -9.141 1 85.38 307 THR A C 1
ATOM 2429 O O . THR A 1 307 ? 9.555 31.453 -8.734 1 85.38 307 THR A O 1
ATOM 2432 N N . GLU A 1 308 ? 8.008 31.438 -10.32 1 77.75 308 GLU A N 1
ATOM 2433 C CA . GLU A 1 308 ? 8.711 30.406 -11.078 1 77.75 308 GLU A CA 1
ATOM 2434 C C . GLU A 1 308 ? 10.031 30.922 -11.633 1 77.75 308 GLU A C 1
ATOM 2436 O O . GLU A 1 308 ? 11.016 30.188 -11.711 1 77.75 308 GLU A O 1
ATOM 2441 N N . LYS A 1 309 ? 10.008 32.031 -11.984 1 81.75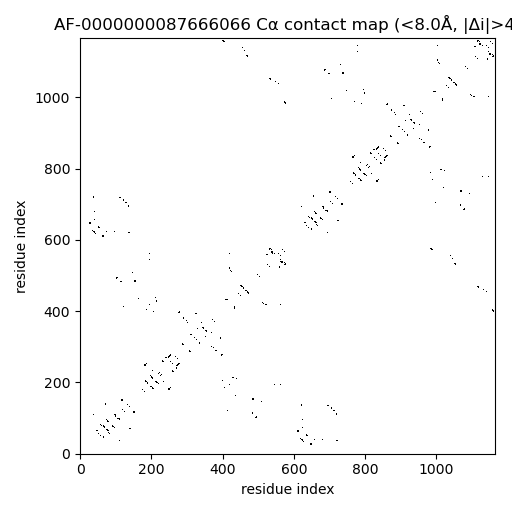 309 LYS A N 1
ATOM 2442 C CA . LYS A 1 309 ? 11.227 32.656 -12.516 1 81.75 309 LYS A CA 1
ATOM 2443 C C . LYS A 1 309 ? 12.297 32.781 -11.438 1 81.75 309 LYS A C 1
ATOM 2445 O O . LYS A 1 309 ? 13.484 32.562 -11.711 1 81.75 309 LYS A O 1
ATOM 2450 N N . VAL A 1 310 ? 11.891 33.125 -10.312 1 89.69 310 VAL A N 1
ATOM 2451 C CA . VAL A 1 310 ? 12.828 33.25 -9.203 1 89.69 310 VAL A CA 1
ATOM 2452 C C . VAL A 1 310 ? 13.375 31.891 -8.805 1 89.69 310 VAL A C 1
ATOM 2454 O O . VAL A 1 310 ? 14.562 31.766 -8.484 1 89.69 310 VAL A O 1
ATOM 2457 N N . LYS A 1 311 ? 12.578 30.906 -8.781 1 84.06 311 LYS A N 1
ATOM 2458 C CA . LYS A 1 311 ? 13.023 29.547 -8.5 1 84.06 311 LYS A CA 1
ATOM 2459 C C . LYS A 1 311 ? 14.094 29.109 -9.492 1 84.06 311 LYS A C 1
ATOM 2461 O O . LYS A 1 311 ? 15.133 28.562 -9.094 1 84.06 311 LYS A O 1
ATOM 2466 N N . THR A 1 312 ? 13.82 29.312 -10.766 1 78.94 312 THR A N 1
ATOM 2467 C CA . THR A 1 312 ? 14.773 28.969 -11.812 1 78.94 312 THR A CA 1
ATOM 2468 C C . THR A 1 312 ? 16.078 29.734 -11.625 1 78.94 312 THR A C 1
ATOM 2470 O O . THR A 1 312 ? 17.172 29.172 -11.789 1 78.94 312 THR A O 1
ATOM 2473 N N . HIS A 1 313 ? 15.875 30.938 -11.312 1 88 313 HIS A N 1
ATOM 2474 C CA . HIS A 1 313 ? 17.047 31.781 -11.062 1 88 313 HIS A CA 1
ATOM 2475 C C . HIS A 1 313 ? 17.875 31.25 -9.906 1 88 313 HIS A C 1
ATOM 2477 O O . HIS A 1 313 ? 19.109 31.281 -9.953 1 88 313 HIS A O 1
ATOM 2483 N N . LEU A 1 314 ? 17.219 30.844 -8.906 1 89.88 314 LEU A N 1
ATOM 2484 C CA . LEU A 1 314 ? 17.922 30.281 -7.766 1 89.88 314 LEU A CA 1
ATOM 2485 C C . LEU A 1 314 ? 18.703 29.031 -8.164 1 89.88 314 LEU A C 1
ATOM 2487 O O . LEU A 1 314 ? 19.859 28.859 -7.77 1 89.88 314 LEU A O 1
ATOM 2491 N N . TRP A 1 315 ? 18.188 28.219 -8.93 1 82.12 315 TRP A N 1
ATOM 2492 C CA . TRP A 1 315 ? 18.891 27.047 -9.414 1 82.12 315 TRP A CA 1
ATOM 2493 C C . TRP A 1 315 ? 20.125 27.438 -10.219 1 82.12 315 TRP A C 1
ATOM 2495 O O . TRP A 1 315 ? 21.203 26.859 -10.031 1 82.12 315 TRP A O 1
ATOM 2505 N N . LYS A 1 316 ? 19.938 28.328 -11.055 1 82.06 316 LYS A N 1
ATOM 2506 C CA . LYS A 1 316 ? 21.047 28.812 -11.859 1 82.06 316 LYS A CA 1
ATOM 2507 C C . LYS A 1 316 ? 22.141 29.422 -10.992 1 82.06 316 LYS A C 1
ATOM 2509 O O . LYS A 1 316 ? 23.328 29.297 -11.289 1 82.06 316 LYS A O 1
ATOM 2514 N N . SER A 1 317 ? 21.672 30.094 -10.016 1 88.38 317 SER A N 1
ATOM 2515 C CA . SER A 1 317 ? 22.641 30.703 -9.102 1 88.38 317 SER A CA 1
ATOM 2516 C C . SER A 1 317 ? 23.516 29.625 -8.445 1 88.38 317 SER A C 1
ATOM 2518 O O . SER A 1 317 ? 24.719 29.828 -8.289 1 88.38 317 SER A O 1
ATOM 2520 N N . ILE A 1 318 ? 22.938 28.547 -8.039 1 86.31 318 ILE A N 1
ATOM 2521 C CA . ILE A 1 318 ? 23.656 27.453 -7.402 1 86.31 318 ILE A CA 1
ATOM 2522 C C . ILE A 1 318 ? 24.625 26.828 -8.406 1 86.31 318 ILE A C 1
ATOM 2524 O O . ILE A 1 318 ? 25.766 26.516 -8.062 1 86.31 318 ILE A O 1
ATOM 2528 N N . GLU A 1 319 ? 24.219 26.672 -9.57 1 81.38 319 GLU A N 1
ATOM 2529 C CA . GLU A 1 319 ? 25.047 26.094 -10.625 1 81.38 319 GLU A CA 1
ATOM 2530 C C . GLU A 1 319 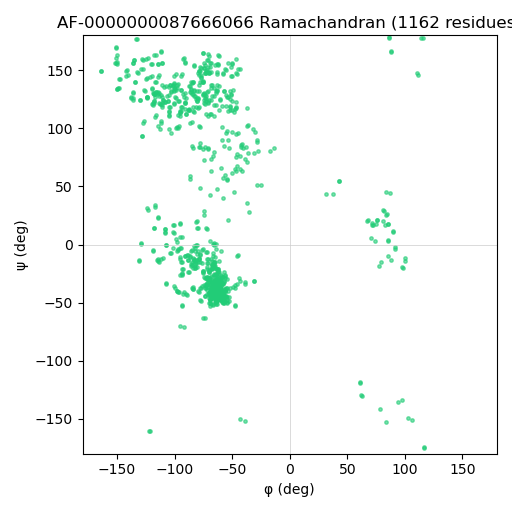? 26.266 26.969 -10.914 1 81.38 319 GLU A C 1
ATOM 2532 O O . GLU A 1 319 ? 27.391 26.469 -11.016 1 81.38 319 GLU A O 1
ATOM 2537 N N . VAL A 1 320 ? 25.969 28.172 -11.016 1 80.56 320 VAL A N 1
ATOM 2538 C CA . VAL A 1 320 ? 27.016 29.125 -11.383 1 80.56 320 VAL A CA 1
ATOM 2539 C C . VAL A 1 320 ? 28 29.281 -10.227 1 80.56 320 VAL A C 1
ATOM 2541 O O . VAL A 1 320 ? 29.203 29.422 -10.453 1 80.56 320 VAL A O 1
ATOM 2544 N N . GLY A 1 321 ? 27.5 29.344 -9.078 1 80.62 321 GLY A N 1
ATOM 2545 C CA . GLY A 1 321 ? 28.359 29.547 -7.93 1 80.62 321 GLY A CA 1
ATOM 2546 C C . GLY A 1 321 ? 29.297 28.375 -7.664 1 80.62 321 GLY A C 1
ATOM 2547 O O . GLY A 1 321 ? 30.312 28.531 -6.98 1 80.62 321 GLY A O 1
ATOM 2548 N N . ALA A 1 322 ? 29.203 27.281 -8.32 1 67.94 322 ALA A N 1
ATOM 2549 C CA . ALA A 1 322 ? 30.078 26.109 -8.391 1 67.94 322 ALA A CA 1
ATOM 2550 C C . ALA A 1 322 ? 30.797 25.891 -7.066 1 67.94 322 ALA A C 1
ATOM 2552 O O . ALA A 1 322 ? 32.031 25.688 -7.043 1 67.94 322 ALA A O 1
ATOM 2553 N N . GLY A 1 323 ? 30.188 26 -5.91 1 69.25 323 GLY A N 1
ATOM 2554 C CA . GLY A 1 323 ? 30.797 25.703 -4.625 1 69.25 323 GLY A CA 1
ATOM 2555 C C . GLY A 1 323 ? 31.266 26.938 -3.887 1 69.25 323 GLY A C 1
ATOM 2556 O O . GLY A 1 323 ? 31.734 26.859 -2.75 1 69.25 323 GLY A O 1
ATOM 2557 N N . ASN A 1 324 ? 31.281 28.016 -4.594 1 80.75 324 ASN A N 1
ATOM 2558 C CA . ASN A 1 324 ? 31.531 29.281 -3.904 1 80.75 324 ASN A CA 1
ATOM 2559 C C . ASN A 1 324 ? 30.25 29.891 -3.355 1 80.75 324 ASN A C 1
ATOM 2561 O O . ASN A 1 324 ? 29.516 30.547 -4.086 1 80.75 324 ASN A O 1
ATOM 2565 N N . GLY A 1 325 ? 30.109 29.781 -2.119 1 81 325 GLY A N 1
ATOM 2566 C CA . GLY A 1 325 ? 28.859 30.125 -1.463 1 81 325 GLY A CA 1
ATOM 2567 C C . GLY A 1 325 ? 28.531 31.609 -1.575 1 81 325 GLY A C 1
ATOM 2568 O O . GLY A 1 325 ? 27.375 31.969 -1.802 1 81 325 GLY A O 1
ATOM 2569 N N . ASP A 1 326 ? 29.484 32.406 -1.514 1 86.31 326 ASP A N 1
ATOM 2570 C CA . ASP A 1 326 ? 29.234 33.844 -1.579 1 86.31 326 ASP A CA 1
ATOM 2571 C C . ASP A 1 326 ? 28.75 34.281 -2.967 1 86.31 326 ASP A C 1
ATOM 2573 O O . ASP A 1 326 ? 27.906 35.156 -3.096 1 86.31 326 ASP A O 1
ATOM 2577 N N . MET A 1 327 ? 29.266 33.625 -3.906 1 89.94 327 MET A N 1
ATOM 2578 C CA . MET A 1 327 ? 28.828 33.906 -5.27 1 89.94 327 MET A CA 1
ATOM 2579 C C . MET A 1 327 ? 27.375 33.5 -5.48 1 89.94 327 MET A C 1
ATOM 2581 O O . MET A 1 327 ? 26.625 34.219 -6.156 1 89.94 327 MET A O 1
ATOM 2585 N N . VAL A 1 328 ? 27 32.406 -4.895 1 92.94 328 VAL A N 1
ATOM 2586 C CA . VAL A 1 328 ? 25.625 31.953 -5.035 1 92.94 328 VAL A CA 1
ATOM 2587 C C . VAL A 1 328 ? 24.656 33 -4.492 1 92.94 328 VAL A C 1
ATOM 2589 O O . VAL A 1 328 ? 23.656 33.344 -5.137 1 92.94 328 VAL A O 1
ATOM 2592 N N . ARG A 1 329 ? 25.016 33.562 -3.379 1 93.69 329 ARG A N 1
ATOM 2593 C CA . ARG A 1 329 ? 24.188 34.562 -2.723 1 93.69 329 ARG A CA 1
ATOM 2594 C C . ARG A 1 329 ? 24.047 35.812 -3.59 1 93.69 329 ARG A C 1
ATOM 2596 O O . ARG A 1 329 ? 22.938 36.312 -3.814 1 93.69 329 ARG A O 1
ATOM 2603 N N . HIS A 1 330 ? 25.156 36.312 -4.074 1 93.62 330 HIS A N 1
ATOM 2604 C CA . HIS A 1 330 ? 25.156 37.531 -4.859 1 93.62 330 HIS A CA 1
ATOM 2605 C C . HIS A 1 330 ? 24.391 37.344 -6.168 1 93.62 330 HIS A C 1
ATOM 2607 O O . HIS A 1 330 ? 23.609 38.219 -6.559 1 93.62 330 HIS A O 1
ATOM 2613 N N . VAL A 1 331 ? 24.625 36.25 -6.789 1 92.88 331 VAL A N 1
ATOM 2614 C CA . VAL A 1 331 ? 23.922 35.969 -8.047 1 92.88 331 VAL A CA 1
ATOM 2615 C C . VAL A 1 331 ? 22.422 35.906 -7.805 1 92.88 331 VAL A C 1
ATOM 2617 O O . VAL A 1 331 ? 21.641 36.469 -8.555 1 92.88 331 VAL A O 1
ATOM 2620 N N . PHE A 1 332 ? 22.078 35.188 -6.762 1 95 332 PHE A N 1
ATOM 2621 C CA . PHE A 1 332 ? 20.656 35.031 -6.461 1 95 332 PHE A CA 1
ATOM 2622 C C . PHE A 1 332 ? 20.016 36.406 -6.168 1 95 332 PHE A C 1
ATOM 2624 O O . PHE A 1 332 ? 18.906 36.688 -6.637 1 95 332 PHE A O 1
ATOM 2631 N N . ASN A 1 333 ? 20.703 37.219 -5.5 1 95.69 333 ASN A N 1
ATOM 2632 C CA . ASN A 1 333 ? 20.172 38.531 -5.074 1 95.69 333 ASN A CA 1
ATOM 2633 C C . ASN A 1 333 ? 19.938 39.438 -6.258 1 95.69 333 ASN A C 1
ATOM 2635 O O . ASN A 1 333 ? 19.25 40.469 -6.141 1 95.69 333 ASN A O 1
ATOM 2639 N N . THR A 1 334 ? 20.438 39.156 -7.387 1 93.81 334 THR A N 1
ATOM 2640 C CA . THR A 1 334 ? 20.234 40 -8.562 1 93.81 334 THR A CA 1
ATOM 2641 C C . THR A 1 334 ? 18.766 39.969 -9 1 93.81 334 THR A C 1
ATOM 2643 O O . THR A 1 334 ? 18.328 40.812 -9.766 1 93.81 334 THR A O 1
ATOM 2646 N N . CYS A 1 335 ? 18.062 39 -8.523 1 94.19 335 CYS A N 1
ATOM 2647 C CA . CYS A 1 335 ? 16.641 38.969 -8.875 1 94.19 335 CYS A CA 1
ATOM 2648 C C . CYS A 1 335 ? 15.906 40.188 -8.359 1 94.19 335 CYS A C 1
ATOM 2650 O O . CYS A 1 335 ? 14.867 40.562 -8.898 1 94.19 335 CYS A O 1
ATOM 2652 N N . LEU A 1 336 ? 16.469 40.844 -7.359 1 95.12 336 LEU A N 1
ATOM 2653 C CA . LEU A 1 336 ? 15.898 42.094 -6.836 1 95.12 336 LEU A CA 1
ATOM 2654 C C . LEU A 1 336 ? 15.875 43.156 -7.902 1 95.12 336 LEU A C 1
ATOM 2656 O O . LEU A 1 336 ? 14.977 44.031 -7.918 1 95.12 336 LEU A O 1
ATOM 2660 N N . MET A 1 337 ? 16.812 43.062 -8.773 1 93.44 337 MET A N 1
ATOM 2661 C CA . MET A 1 337 ? 16.891 44.031 -9.867 1 93.44 337 MET A CA 1
ATOM 2662 C C . MET A 1 337 ? 15.992 43.625 -11.031 1 93.44 337 MET A C 1
ATOM 2664 O O . MET A 1 337 ? 15.297 44.469 -11.609 1 93.44 337 MET A O 1
ATOM 2668 N N . HIS A 1 338 ? 15.953 42.344 -11.25 1 90.44 338 HIS A N 1
ATOM 2669 C CA . HIS A 1 338 ? 15.172 41.812 -12.359 1 90.44 338 HIS A CA 1
ATOM 2670 C C . HIS A 1 338 ? 13.688 42.125 -12.18 1 90.44 338 HIS A C 1
ATOM 2672 O O . HIS A 1 338 ? 13 42.469 -13.133 1 90.44 338 HIS A O 1
ATOM 2678 N N . VAL A 1 339 ? 13.227 41.969 -10.969 1 93.19 339 VAL A N 1
ATOM 2679 C CA . VAL A 1 339 ? 11.797 42.125 -10.734 1 93.19 339 VAL A CA 1
ATOM 2680 C C . VAL A 1 339 ? 11.391 43.594 -10.891 1 93.19 339 VAL A C 1
ATOM 2682 O O . VAL A 1 339 ? 10.227 43.906 -11.133 1 93.19 339 VAL A O 1
ATOM 2685 N N . LYS A 1 340 ? 12.336 44.469 -10.75 1 92.88 340 LYS A N 1
ATOM 2686 C CA . LYS A 1 340 ? 12.094 45.906 -10.93 1 92.88 340 LYS A CA 1
ATOM 2687 C C . LYS A 1 340 ? 12.273 46.312 -12.391 1 92.88 340 LYS A C 1
ATOM 2689 O O . LYS A 1 340 ? 12.023 47.469 -12.75 1 92.88 340 LYS A O 1
ATOM 2694 N N . GLY A 1 341 ? 12.758 45.438 -13.195 1 89.44 341 GLY A N 1
ATOM 2695 C CA . GLY A 1 341 ? 13.023 45.75 -14.594 1 89.44 341 GLY A CA 1
ATOM 2696 C C . GLY A 1 341 ? 14.352 46.438 -14.805 1 89.44 341 GLY A C 1
ATOM 2697 O O . GLY A 1 341 ? 14.531 47.156 -15.805 1 89.44 341 GLY A O 1
ATOM 2698 N N . VAL A 1 342 ? 15.18 46.375 -13.883 1 90.94 342 VAL A N 1
ATOM 2699 C CA . VAL A 1 342 ? 16.5 47 -13.961 1 90.94 342 VAL A CA 1
ATOM 2700 C C . VAL A 1 342 ? 17.531 45.969 -14.414 1 90.94 342 VAL A C 1
ATOM 2702 O O . VAL A 1 342 ? 17.703 44.938 -13.758 1 90.94 342 VAL A O 1
ATOM 2705 N N . HIS A 1 343 ? 18.266 46.156 -15.453 1 89.5 343 HIS A N 1
ATOM 2706 C CA . HIS A 1 343 ? 19.141 45.125 -16.016 1 89.5 343 HIS A CA 1
ATOM 2707 C C . HIS A 1 343 ? 20.609 45.594 -15.984 1 89.5 343 HIS A C 1
ATOM 2709 O O . HIS A 1 343 ? 21.5 44.844 -16.391 1 89.5 343 HIS A O 1
ATOM 2715 N N . GLN A 1 344 ? 20.812 46.875 -15.57 1 91.69 344 GLN A N 1
ATOM 2716 C CA . GLN A 1 344 ? 22.141 47.406 -15.25 1 91.69 344 GLN A CA 1
ATOM 2717 C C . GLN A 1 344 ? 22.094 48.219 -13.969 1 91.69 344 GLN A C 1
ATOM 2719 O O . GLN A 1 344 ? 21.188 49.031 -13.758 1 91.69 344 GLN A O 1
ATOM 2724 N N . TRP A 1 345 ? 23.062 47.906 -13.086 1 93.88 345 TRP A N 1
ATOM 2725 C CA . TRP A 1 345 ? 23.047 48.562 -11.789 1 93.88 345 TRP A CA 1
ATOM 2726 C C . TRP A 1 345 ? 24.453 48.688 -11.219 1 93.88 345 TRP A C 1
ATOM 2728 O O . TRP A 1 345 ? 25.391 48.062 -11.727 1 93.88 345 TRP A O 1
ATOM 2738 N N . SER A 1 346 ? 24.625 49.625 -10.234 1 92.69 346 SER A N 1
ATOM 2739 C CA . SER A 1 346 ? 25.891 49.719 -9.5 1 92.69 346 SER A CA 1
ATOM 2740 C C . SER A 1 346 ? 26.016 48.625 -8.461 1 92.69 346 SER A C 1
ATOM 2742 O O . SER A 1 346 ? 25 48.125 -7.938 1 92.69 346 SER A O 1
ATOM 2744 N N . PRO A 1 347 ? 27.25 48.125 -8.227 1 92.62 347 PRO A N 1
ATOM 2745 C CA . PRO A 1 347 ? 27.453 47.125 -7.203 1 92.62 347 PRO A CA 1
ATOM 2746 C C . PRO A 1 347 ? 26.828 47.5 -5.859 1 92.62 347 PRO A C 1
ATOM 2748 O O . PRO A 1 347 ? 26.922 48.656 -5.438 1 92.62 347 PRO A O 1
ATOM 2751 N N . THR A 1 348 ? 26.172 46.594 -5.344 1 92.31 348 THR A N 1
ATOM 2752 C CA . THR A 1 348 ? 25.594 46.75 -4.012 1 92.31 348 THR A CA 1
ATOM 2753 C C . THR A 1 348 ? 26.047 45.625 -3.094 1 92.31 348 THR A C 1
ATOM 2755 O O . THR A 1 348 ? 26.562 44.625 -3.562 1 92.31 348 THR A O 1
ATOM 2758 N N . PRO A 1 349 ? 25.969 45.812 -1.818 1 92.25 349 PRO A N 1
ATOM 2759 C CA . PRO A 1 349 ? 26.312 44.719 -0.917 1 92.25 349 PRO A CA 1
ATOM 2760 C C . PRO A 1 349 ? 25.516 43.438 -1.214 1 92.25 349 PRO A C 1
ATOM 2762 O O . PRO A 1 349 ? 26.031 42.344 -0.997 1 92.25 349 PRO A O 1
ATOM 2765 N N . GLU A 1 350 ? 24.344 43.531 -1.705 1 92.56 350 GLU A N 1
ATOM 2766 C CA . GLU A 1 350 ? 23.484 42.375 -1.979 1 92.56 350 GLU A CA 1
ATOM 2767 C C . GLU A 1 350 ? 23.891 41.688 -3.266 1 92.56 350 GLU A C 1
ATOM 2769 O O . GLU A 1 350 ? 23.938 40.438 -3.314 1 92.56 350 GLU A O 1
ATOM 2774 N N . THR A 1 351 ? 24.219 42.375 -4.285 1 93.69 351 THR A N 1
ATOM 2775 C CA . THR A 1 351 ? 24.5 41.781 -5.59 1 93.69 351 THR A CA 1
ATOM 2776 C C . THR A 1 351 ? 26 41.562 -5.77 1 93.69 351 THR A C 1
ATOM 2778 O O . THR A 1 351 ? 26.438 40.906 -6.723 1 93.69 351 THR A O 1
ATOM 2781 N N . GLY A 1 352 ? 26.844 42.156 -4.816 1 91.88 352 GLY A N 1
ATOM 2782 C CA . GLY A 1 352 ? 28.281 41.969 -4.898 1 91.88 352 GLY A CA 1
ATOM 2783 C C . GLY A 1 352 ? 28.891 42.531 -6.172 1 91.88 352 GLY A C 1
ATOM 2784 O O . GLY A 1 352 ? 28.609 43.688 -6.539 1 91.88 352 GLY A O 1
ATOM 2785 N N . PRO A 1 353 ? 29.656 41.719 -6.82 1 90.12 353 PRO A N 1
ATOM 2786 C CA . PRO A 1 353 ? 30.375 42.219 -8 1 90.12 353 PRO A CA 1
ATOM 2787 C C . PRO A 1 353 ? 29.5 42.219 -9.258 1 90.12 353 PRO A C 1
ATOM 2789 O O . PRO A 1 353 ? 29.938 42.719 -10.305 1 90.12 353 PRO A O 1
ATOM 2792 N N . TYR A 1 354 ? 28.375 41.719 -9.148 1 91.31 354 TYR A N 1
ATOM 2793 C CA . TYR A 1 354 ? 27.531 41.625 -10.336 1 91.31 354 TYR A CA 1
ATOM 2794 C C . TYR A 1 354 ? 26.797 42.938 -10.594 1 91.31 354 TYR A C 1
ATOM 2796 O O . TYR A 1 354 ? 26.141 43.469 -9.703 1 91.31 354 TYR A O 1
ATOM 2804 N N . THR A 1 355 ? 26.812 43.438 -11.883 1 91.94 355 THR A N 1
ATOM 2805 C CA . THR A 1 355 ? 26.266 44.75 -12.203 1 91.94 355 THR A CA 1
ATOM 2806 C C . THR A 1 355 ? 25.297 44.656 -13.383 1 91.94 355 THR A C 1
ATOM 2808 O O . THR A 1 355 ? 24.797 45.656 -13.867 1 91.94 355 THR A O 1
ATOM 2811 N N . SER A 1 356 ? 25.141 43.438 -13.867 1 88.12 356 SER A N 1
ATOM 2812 C CA . SER A 1 356 ? 24.203 43.188 -14.953 1 88.12 356 SER A CA 1
ATOM 2813 C C . SER A 1 356 ? 23.641 41.781 -14.914 1 88.12 356 SER A C 1
ATOM 2815 O O . SER A 1 356 ? 24.156 40.938 -14.188 1 88.12 356 SER A O 1
ATOM 2817 N N . CYS A 1 357 ? 22.609 41.531 -15.734 1 79.12 357 CYS A N 1
ATOM 2818 C CA . CYS A 1 357 ? 22 40.188 -15.828 1 79.12 357 CYS A CA 1
ATOM 2819 C C . CYS A 1 357 ? 22.953 39.188 -16.469 1 79.12 357 CYS A C 1
ATOM 2821 O O . CYS A 1 357 ? 23.766 39.562 -17.312 1 79.12 357 CYS A O 1
ATOM 2823 N N . GLY A 1 358 ? 23.125 38.094 -16.016 1 71.94 358 GLY A N 1
ATOM 2824 C CA . GLY A 1 358 ? 23.984 37.031 -16.562 1 71.94 358 GLY A CA 1
ATOM 2825 C C . GLY A 1 358 ? 23.344 36.281 -17.703 1 71.94 358 GLY A C 1
ATOM 2826 O O . GLY A 1 358 ? 23.672 35.094 -17.938 1 71.94 358 GLY A O 1
ATOM 2827 N N . HIS A 1 359 ? 22.344 36.75 -18.234 1 68.75 359 HIS A N 1
ATOM 2828 C CA . HIS A 1 359 ? 21.688 36 -19.312 1 68.75 359 HIS A CA 1
ATOM 2829 C C . HIS A 1 359 ? 21.5 36.875 -20.547 1 68.75 359 HIS A C 1
ATOM 2831 O O . HIS A 1 359 ? 21.562 38.125 -20.453 1 68.75 359 HIS A O 1
ATOM 2837 N N . LEU A 1 360 ? 21.328 36.25 -21.688 1 65.62 360 LEU A N 1
ATOM 2838 C CA . LEU A 1 360 ? 21 36.906 -22.938 1 65.62 360 LEU A CA 1
ATOM 2839 C C . LEU A 1 360 ? 19.578 37.469 -22.922 1 65.62 360 LEU A C 1
ATOM 2841 O O . LEU A 1 360 ? 18.75 37.031 -22.109 1 65.62 360 LEU A O 1
ATOM 2845 N N . PRO A 1 361 ? 19.359 38.5 -23.688 1 63.88 361 PRO A N 1
ATOM 2846 C CA . PRO A 1 361 ? 17.984 39.031 -23.75 1 63.88 361 PRO A CA 1
ATOM 2847 C C . PRO A 1 361 ? 16.938 37.938 -23.938 1 63.88 361 PRO A C 1
ATOM 2849 O O . PRO A 1 361 ? 17.141 37.031 -24.75 1 63.88 361 PRO A O 1
ATOM 2852 N N . VAL A 1 362 ? 16.062 37.844 -22.953 1 63.03 362 VAL A N 1
ATOM 2853 C CA . VAL A 1 362 ? 15.023 36.812 -22.984 1 63.03 362 VAL A CA 1
ATOM 2854 C C . VAL A 1 362 ? 13.852 37.312 -23.828 1 63.03 362 VAL A C 1
ATOM 2856 O O . VAL A 1 362 ? 13.375 38.438 -23.656 1 63.03 362 VAL A O 1
ATOM 2859 N N . GLY A 1 363 ? 13.531 36.625 -24.922 1 60.78 363 GLY A N 1
ATOM 2860 C CA . GLY A 1 363 ? 12.367 36.938 -25.734 1 60.78 363 GLY A CA 1
ATOM 2861 C C . GLY A 1 363 ? 11.055 36.656 -25.047 1 60.78 363 GLY A C 1
ATOM 2862 O O . GLY A 1 363 ? 11.023 36 -24.016 1 60.78 363 GLY A O 1
ATOM 2863 N N . GLY A 1 364 ? 9.875 37.438 -25.297 1 61.41 364 GLY A N 1
ATOM 2864 C CA . GLY A 1 364 ? 8.516 37.188 -24.844 1 61.41 364 GLY A CA 1
ATOM 2865 C C . GLY A 1 364 ? 7.996 38.219 -23.875 1 61.41 364 GLY A C 1
ATOM 2866 O O . GLY A 1 364 ? 8.703 39.188 -23.562 1 61.41 364 GLY A O 1
ATOM 2867 N N . PRO A 1 365 ? 6.727 38.062 -23.469 1 67.94 365 PRO A N 1
ATOM 2868 C CA . PRO A 1 365 ? 6.125 39.062 -22.562 1 67.94 365 PRO A CA 1
ATOM 2869 C C . PRO A 1 365 ? 6.746 39.031 -21.156 1 67.94 365 PRO A C 1
ATOM 2871 O O . PRO A 1 365 ? 7.004 37.969 -20.625 1 67.94 365 PRO A O 1
ATOM 2874 N N . ARG A 1 366 ? 7.223 40.219 -20.766 1 73 366 ARG A N 1
ATOM 2875 C CA . ARG A 1 366 ? 7.781 40.344 -19.422 1 73 366 ARG A CA 1
ATOM 2876 C C . ARG A 1 366 ? 6.68 40.438 -18.375 1 73 366 ARG A C 1
ATOM 2878 O O . ARG A 1 366 ? 5.652 41.094 -18.609 1 73 366 ARG A O 1
ATOM 2885 N N . PRO A 1 367 ? 6.98 39.719 -17.266 1 79.56 367 PRO A N 1
ATOM 2886 C CA . PRO A 1 367 ? 6.016 39.875 -16.172 1 79.56 367 PRO A CA 1
ATOM 2887 C C . PRO A 1 367 ? 5.949 41.312 -15.648 1 79.56 367 PRO A C 1
ATOM 2889 O O . PRO A 1 367 ? 6.883 42.062 -15.859 1 79.56 367 PRO A O 1
ATOM 2892 N N . GLU A 1 368 ? 4.809 41.562 -15.086 1 82.88 368 GLU A N 1
ATOM 2893 C CA . GLU A 1 368 ? 4.652 42.875 -14.461 1 82.88 368 GLU A CA 1
ATOM 2894 C C . GLU A 1 368 ? 5.727 43.125 -13.406 1 82.88 368 GLU A C 1
ATOM 2896 O O . GLU A 1 368 ? 6.02 42.25 -12.594 1 82.88 368 GLU A O 1
ATOM 2901 N N . THR A 1 369 ? 6.34 44.281 -13.469 1 91.69 369 THR A N 1
ATOM 2902 C CA . THR A 1 369 ? 7.426 44.625 -12.555 1 91.69 369 THR A CA 1
ATOM 2903 C C . THR A 1 369 ? 6.879 44.938 -11.172 1 91.69 369 THR A C 1
ATOM 2905 O O . THR A 1 369 ? 5.703 45.281 -11.016 1 91.69 369 THR A O 1
ATOM 2908 N N . LEU A 1 370 ? 7.727 44.688 -10.195 1 95.25 370 LEU A N 1
ATOM 2909 C CA . LEU A 1 370 ? 7.43 45.125 -8.828 1 95.25 370 LEU A CA 1
ATOM 2910 C C . LEU A 1 370 ? 8.094 46.469 -8.516 1 95.25 370 LEU A C 1
ATOM 2912 O O . LEU A 1 370 ? 9.32 46.531 -8.375 1 95.25 370 LEU A O 1
ATOM 2916 N N . SER A 1 371 ? 7.277 47.438 -8.336 1 92 371 SER A N 1
ATOM 2917 C CA . SER A 1 371 ? 7.82 48.781 -8.133 1 92 371 SER A CA 1
ATOM 2918 C C . SER A 1 371 ? 8.359 48.938 -6.715 1 92 371 SER A C 1
ATOM 2920 O O . SER A 1 371 ? 7.77 48.438 -5.754 1 92 371 SER A O 1
ATOM 2922 N N . GLU A 1 372 ? 9.484 49.719 -6.715 1 91.88 372 GLU A N 1
ATOM 2923 C CA . GLU A 1 372 ? 10.07 50.031 -5.418 1 91.88 372 GLU A CA 1
ATOM 2924 C C . GLU A 1 372 ? 9.094 50.812 -4.535 1 91.88 372 GLU A C 1
ATOM 2926 O O . GLU A 1 372 ? 8.391 51.688 -5.016 1 91.88 372 GLU A O 1
ATOM 2931 N N . GLY A 1 373 ? 8.969 50.5 -3.291 1 90.62 373 GLY A N 1
ATOM 2932 C CA . GLY A 1 373 ? 8.086 51.188 -2.365 1 90.62 373 GLY A CA 1
ATOM 2933 C C . GLY A 1 373 ? 6.754 50.5 -2.168 1 90.62 373 GLY A C 1
ATOM 2934 O O . GLY A 1 373 ? 6.012 50.812 -1.236 1 90.62 373 GLY A O 1
ATOM 2935 N N . THR A 1 374 ? 6.441 49.688 -3.084 1 94.25 374 THR A N 1
ATOM 2936 C CA . THR A 1 374 ? 5.188 48.938 -2.951 1 94.25 374 THR A CA 1
ATOM 2937 C C . THR A 1 374 ? 5.312 47.844 -1.892 1 94.25 374 THR A C 1
ATOM 2939 O O . THR A 1 374 ? 6.422 47.438 -1.551 1 94.25 374 THR A O 1
ATOM 2942 N N . LYS A 1 375 ? 4.27 47.5 -1.367 1 95.25 375 LYS A N 1
ATOM 2943 C CA . LYS A 1 375 ? 4.223 46.406 -0.408 1 95.25 375 LYS A CA 1
ATOM 2944 C C . LYS A 1 375 ? 4.723 45.094 -1.037 1 95.25 375 LYS A C 1
ATOM 2946 O O . LYS A 1 375 ? 5.406 44.312 -0.384 1 95.25 375 LYS A O 1
ATOM 2951 N N . ALA A 1 376 ? 4.332 44.938 -2.271 1 96 376 ALA A N 1
ATOM 2952 C CA . ALA A 1 376 ? 4.727 43.719 -2.992 1 96 376 ALA A CA 1
ATOM 2953 C C . ALA A 1 376 ? 6.246 43.594 -3.082 1 96 376 ALA A C 1
ATOM 2955 O O . ALA A 1 376 ? 6.812 42.562 -2.793 1 96 376 ALA A O 1
ATOM 2956 N N . PHE A 1 377 ? 6.863 44.656 -3.381 1 96.56 377 PHE A N 1
ATOM 2957 C CA . PHE A 1 377 ? 8.32 44.625 -3.5 1 96.56 377 PHE A CA 1
ATOM 2958 C C . PHE A 1 377 ? 8.969 44.438 -2.133 1 96.56 377 PHE A C 1
ATOM 2960 O O . PHE A 1 377 ? 9.953 43.719 -1.997 1 96.56 377 PHE A O 1
ATOM 2967 N N . THR A 1 378 ? 8.492 45.125 -1.164 1 96.69 378 THR A N 1
ATOM 2968 C CA . THR A 1 378 ? 9.055 45.031 0.179 1 96.69 378 THR A CA 1
ATOM 2969 C C . THR A 1 378 ? 8.992 43.594 0.682 1 96.69 378 THR A C 1
ATOM 2971 O O . THR A 1 378 ? 9.969 43.062 1.228 1 96.69 378 THR A O 1
ATOM 2974 N N . ARG A 1 379 ? 7.875 42.938 0.484 1 96.69 379 ARG A N 1
ATOM 2975 C CA . ARG A 1 379 ? 7.715 41.531 0.904 1 96.69 379 ARG A CA 1
ATOM 2976 C C . ARG A 1 379 ? 8.625 40.625 0.104 1 96.69 379 ARG A C 1
ATOM 2978 O O . ARG A 1 379 ? 9.195 39.656 0.652 1 96.69 379 ARG A O 1
ATOM 2985 N N . PHE A 1 380 ? 8.672 40.906 -1.152 1 97.25 380 PHE A N 1
ATOM 2986 C CA . PHE A 1 380 ? 9.555 40.156 -2.021 1 97.25 380 PHE A CA 1
ATOM 2987 C C . PHE A 1 380 ? 11 40.25 -1.545 1 97.25 380 PHE A C 1
ATOM 2989 O O . PHE A 1 380 ? 11.688 39.25 -1.4 1 97.25 380 PHE A O 1
ATOM 2996 N N . ARG A 1 381 ? 11.43 41.438 -1.317 1 96.56 381 ARG A N 1
ATOM 2997 C CA . ARG A 1 381 ? 12.781 41.719 -0.848 1 96.56 381 ARG A CA 1
ATOM 2998 C C . ARG A 1 381 ? 13.055 41 0.478 1 96.56 381 ARG A C 1
ATOM 3000 O O . ARG A 1 381 ? 14.141 40.469 0.686 1 96.56 381 ARG A O 1
ATOM 3007 N N . ASP A 1 382 ? 12.133 40.969 1.365 1 96.44 382 ASP A N 1
ATOM 3008 C CA . ASP A 1 382 ? 12.281 40.312 2.666 1 96.44 382 ASP A CA 1
ATOM 3009 C C . ASP A 1 382 ? 12.516 38.812 2.508 1 96.44 382 ASP A C 1
ATOM 3011 O O . ASP A 1 382 ? 13.273 38.219 3.271 1 96.44 382 ASP A O 1
ATOM 3015 N N . ILE A 1 383 ? 11.875 38.25 1.533 1 97 383 ILE A N 1
ATOM 3016 C CA . ILE A 1 383 ? 12.039 36.812 1.28 1 97 383 ILE A CA 1
ATOM 3017 C C . ILE A 1 383 ? 13.438 36.531 0.733 1 97 383 ILE A C 1
ATOM 3019 O O . ILE A 1 383 ? 14.133 35.625 1.216 1 97 383 ILE A O 1
ATOM 3023 N N . VAL A 1 384 ? 13.812 37.344 -0.212 1 97.25 384 VAL A N 1
ATOM 3024 C CA . VAL A 1 384 ? 15.086 37.125 -0.899 1 97.25 384 VAL A CA 1
ATOM 3025 C C . VAL A 1 384 ? 16.234 37.375 0.071 1 97.25 384 VAL A C 1
ATOM 3027 O O . VAL A 1 384 ? 17.234 36.625 0.06 1 97.25 384 VAL A O 1
ATOM 3030 N N . LEU A 1 385 ? 16.078 38.344 0.906 1 97 385 LEU A N 1
ATOM 3031 C CA . LEU A 1 385 ? 17.188 38.719 1.786 1 97 385 LEU A CA 1
ATOM 3032 C C . LEU A 1 385 ? 16.984 38.156 3.186 1 97 385 LEU A C 1
ATOM 3034 O O . LEU A 1 385 ? 17.578 38.656 4.148 1 97 385 LEU A O 1
ATOM 3038 N N . ASN A 1 386 ? 16.094 37.188 3.242 1 96.31 386 ASN A N 1
ATOM 3039 C CA . ASN A 1 386 ? 15.938 36.5 4.52 1 96.31 386 ASN A CA 1
ATOM 3040 C C . ASN A 1 386 ? 17.281 36.031 5.07 1 96.31 386 ASN A C 1
ATOM 3042 O O . ASN A 1 386 ? 18.047 35.375 4.363 1 96.31 386 ASN A O 1
ATOM 3046 N N . ARG A 1 387 ? 17.547 36.344 6.281 1 94.19 387 ARG A N 1
ATOM 3047 C CA . ARG A 1 387 ? 18.844 36.094 6.879 1 94.19 387 ARG A CA 1
ATOM 3048 C C . ARG A 1 387 ? 19.219 34.625 6.797 1 94.19 387 ARG A C 1
ATOM 3050 O O . ARG A 1 387 ? 20.328 34.281 6.387 1 94.19 387 ARG A O 1
ATOM 3057 N N . ARG A 1 388 ? 18.312 33.781 7.188 1 93.5 388 ARG A N 1
ATOM 3058 C CA . ARG A 1 388 ? 18.578 32.344 7.195 1 93.5 388 ARG A CA 1
ATOM 3059 C C . ARG A 1 388 ? 18.812 31.828 5.777 1 93.5 388 ARG A C 1
ATOM 3061 O O . ARG A 1 388 ? 19.688 30.984 5.555 1 93.5 388 ARG A O 1
ATOM 3068 N N . LEU A 1 389 ? 17.984 32.281 4.871 1 94.81 389 LEU A N 1
ATOM 3069 C CA . LEU A 1 389 ? 18.156 31.875 3.482 1 94.81 389 LEU A CA 1
ATOM 3070 C C . LEU A 1 389 ? 19.547 32.281 2.969 1 94.81 389 LEU A C 1
ATOM 3072 O O . LEU A 1 389 ? 20.234 31.469 2.34 1 94.81 389 LEU A O 1
ATOM 3076 N N . GLN A 1 390 ? 19.906 33.5 3.273 1 94.94 390 GLN A N 1
ATOM 3077 C CA . GLN A 1 390 ? 21.203 34 2.811 1 94.94 390 GLN A CA 1
ATOM 3078 C C . GLN A 1 390 ? 22.359 33.188 3.375 1 94.94 390 GLN A C 1
ATOM 3080 O O . GLN A 1 390 ? 23.328 32.906 2.676 1 94.94 390 GLN A O 1
ATOM 3085 N N . GLU A 1 391 ? 22.234 32.75 4.602 1 92.75 391 GLU A N 1
ATOM 3086 C CA . GLU A 1 391 ? 23.25 31.891 5.219 1 92.75 391 GLU A CA 1
ATOM 3087 C C . GLU A 1 391 ? 23.281 30.516 4.57 1 92.75 391 GLU A C 1
ATOM 3089 O O . GLU A 1 391 ? 24.344 29.938 4.383 1 92.75 391 GLU A O 1
ATOM 3094 N N . ASP A 1 392 ? 22.141 30 4.273 1 92.88 392 ASP A N 1
ATOM 3095 C CA . ASP A 1 392 ? 22.016 28.672 3.691 1 92.88 392 ASP A CA 1
ATOM 3096 C C . ASP A 1 392 ? 22.547 28.641 2.26 1 92.88 392 ASP A C 1
ATOM 3098 O O . ASP A 1 392 ? 23.094 27.625 1.817 1 92.88 392 ASP A O 1
ATOM 3102 N N . LEU A 1 393 ? 22.359 29.734 1.577 1 93.56 393 LEU A N 1
ATOM 3103 C CA . LEU A 1 393 ? 22.797 29.797 0.188 1 93.56 393 LEU A CA 1
ATOM 3104 C C . LEU A 1 393 ? 24.297 29.578 0.08 1 93.56 393 LEU A C 1
ATOM 3106 O O . LEU A 1 393 ? 24.781 29 -0.896 1 93.56 393 LEU A O 1
ATOM 3110 N N . VAL A 1 394 ? 25.016 29.953 1.061 1 92.81 394 VAL A N 1
ATOM 3111 C CA . VAL A 1 394 ? 26.469 29.781 1.078 1 92.81 394 VAL A CA 1
ATOM 3112 C C . VAL A 1 394 ? 26.828 28.297 1.145 1 92.81 394 VAL A C 1
ATOM 3114 O O . VAL A 1 394 ? 27.891 27.891 0.672 1 92.81 394 VAL A O 1
ATOM 3117 N N . LYS A 1 395 ? 25.906 27.531 1.569 1 93.19 395 LYS A N 1
ATOM 3118 C CA . LYS A 1 395 ? 26.156 26.109 1.775 1 93.19 395 LYS A CA 1
ATOM 3119 C C . LYS A 1 395 ? 25.453 25.266 0.71 1 93.19 395 LYS A C 1
ATOM 3121 O O . LYS A 1 395 ? 25.344 24.047 0.851 1 93.19 395 LYS A O 1
ATOM 3126 N N . ALA A 1 396 ? 25 25.859 -0.301 1 92.19 396 ALA A N 1
ATOM 3127 C CA . ALA A 1 396 ? 24.344 25.094 -1.364 1 92.19 396 ALA A CA 1
ATOM 3128 C C . ALA A 1 396 ? 25.312 24.125 -2.016 1 92.19 396 ALA A C 1
ATOM 3130 O O . ALA A 1 396 ? 26.438 24.484 -2.383 1 92.19 396 ALA A O 1
ATOM 3131 N N . SER A 1 397 ? 24.891 22.922 -2.189 1 91.12 397 SER A N 1
ATOM 3132 C CA . SER A 1 397 ? 25.766 21.875 -2.711 1 91.12 397 SER A CA 1
ATOM 3133 C C . SER A 1 397 ? 26 22.047 -4.211 1 91.12 397 SER A C 1
ATOM 3135 O O . SER A 1 397 ? 25.031 22.156 -4.977 1 91.12 397 SER A O 1
ATOM 3137 N N . PRO A 1 398 ? 27.25 22.016 -4.617 1 87.94 398 PRO A N 1
ATOM 3138 C CA . PRO A 1 398 ? 27.531 22 -6.055 1 87.94 398 PRO A CA 1
ATOM 3139 C C . PRO A 1 398 ? 27.5 20.609 -6.656 1 87.94 398 PRO A C 1
ATOM 3141 O O . PRO A 1 398 ? 27.609 20.453 -7.875 1 87.94 398 PRO A O 1
ATOM 3144 N N . TYR A 1 399 ? 27.328 19.594 -5.855 1 86.31 399 TYR A N 1
ATOM 3145 C CA . TYR A 1 399 ? 27.516 18.219 -6.309 1 86.31 399 TYR A CA 1
ATOM 3146 C C . TYR A 1 399 ? 26.172 17.516 -6.434 1 86.31 399 TYR A C 1
ATOM 3148 O O . TYR A 1 399 ? 26.125 16.328 -6.801 1 86.31 399 TYR A O 1
ATOM 3156 N N . GLY A 1 400 ? 25.062 18.156 -6.133 1 81.69 400 GLY A N 1
ATOM 3157 C CA . GLY A 1 400 ? 23.75 17.547 -6.168 1 81.69 400 GLY A CA 1
ATOM 3158 C C . GLY A 1 400 ? 23.078 17.5 -4.809 1 81.69 400 GLY A C 1
ATOM 3159 O O . GLY A 1 400 ? 23.609 18.031 -3.832 1 81.69 400 GLY A O 1
ATOM 3160 N N . GLY A 1 401 ? 21.938 16.859 -4.762 1 85.56 401 GLY A N 1
ATOM 3161 C CA . GLY A 1 401 ? 21.141 16.875 -3.549 1 85.56 401 GLY A CA 1
ATOM 3162 C C . GLY A 1 401 ? 20.859 15.484 -2.996 1 85.56 401 GLY A C 1
ATOM 3163 O O . GLY A 1 401 ? 21.656 14.562 -3.209 1 85.56 401 GLY A O 1
ATOM 3164 N N . THR A 1 402 ? 19.844 15.359 -2.162 1 86.06 402 THR A N 1
ATOM 3165 C CA . THR A 1 402 ? 19.516 14.133 -1.438 1 86.06 402 THR A CA 1
ATOM 3166 C C . THR A 1 402 ? 18.469 13.328 -2.186 1 86.06 402 THR A C 1
ATOM 3168 O O . THR A 1 402 ? 17.844 12.422 -1.616 1 86.06 402 THR A O 1
ATOM 3171 N N . SER A 1 403 ? 18.281 13.609 -3.494 1 79.19 403 SER A N 1
ATOM 3172 C CA . SER A 1 403 ? 17.219 12.977 -4.281 1 79.19 403 SER A CA 1
ATOM 3173 C C . SER A 1 403 ? 17.422 11.469 -4.363 1 79.19 403 SER A C 1
ATOM 3175 O O . SER A 1 403 ? 16.453 10.711 -4.367 1 79.19 403 SER A O 1
ATOM 3177 N N . VAL A 1 404 ? 18.656 11.07 -4.434 1 85 404 VAL A N 1
ATOM 3178 C CA . VAL A 1 404 ? 18.969 9.641 -4.488 1 85 404 VAL A CA 1
ATOM 3179 C C . VAL A 1 404 ? 18.5 8.969 -3.201 1 85 404 VAL A C 1
ATOM 3181 O O . VAL A 1 404 ? 17.906 7.891 -3.238 1 85 404 VAL A O 1
ATOM 3184 N N . CYS A 1 405 ? 18.781 9.633 -2.123 1 88.88 405 CYS A N 1
ATOM 3185 C CA . CYS A 1 405 ? 18.375 9.109 -0.828 1 88.88 405 CYS A CA 1
ATOM 3186 C C . CYS A 1 405 ? 16.859 9.023 -0.729 1 88.88 405 CYS A C 1
ATOM 3188 O O . CYS A 1 405 ? 16.312 8.023 -0.25 1 88.88 405 CYS A O 1
ATOM 3190 N N . GLU A 1 406 ? 16.25 9.984 -1.198 1 80.12 406 GLU A N 1
ATOM 3191 C CA . GLU A 1 406 ? 14.789 10.023 -1.169 1 80.12 406 GLU A CA 1
ATOM 3192 C C . GLU A 1 406 ? 14.188 8.93 -2.045 1 80.12 406 GLU A C 1
ATOM 3194 O O . GLU A 1 406 ? 13.188 8.305 -1.675 1 80.12 406 GLU A O 1
ATOM 3199 N N . ALA A 1 407 ? 14.75 8.781 -3.23 1 82.12 407 ALA A N 1
ATOM 3200 C CA . ALA A 1 407 ? 14.297 7.734 -4.141 1 82.12 407 ALA A CA 1
ATOM 3201 C C . ALA A 1 407 ? 14.445 6.355 -3.504 1 82.12 407 ALA A C 1
ATOM 3203 O O . ALA A 1 407 ? 13.547 5.516 -3.611 1 82.12 407 ALA A O 1
ATOM 3204 N N . LYS A 1 408 ? 15.539 6.184 -2.902 1 88.81 408 LYS A N 1
ATOM 3205 C CA . LYS A 1 408 ? 15.773 4.918 -2.209 1 88.81 408 LYS A CA 1
ATOM 3206 C C . LYS A 1 408 ? 14.773 4.727 -1.07 1 88.81 408 LYS A C 1
ATOM 3208 O O . LYS A 1 408 ? 14.242 3.629 -0.88 1 88.81 408 LYS A O 1
ATOM 3213 N N . ASN A 1 409 ? 14.516 5.719 -0.338 1 82.81 409 ASN A N 1
ATOM 3214 C CA . ASN A 1 409 ? 13.539 5.652 0.742 1 82.81 409 ASN A CA 1
ATOM 3215 C C . ASN A 1 409 ? 12.148 5.305 0.218 1 82.81 409 ASN A C 1
ATOM 3217 O O . ASN A 1 409 ? 11.414 4.543 0.85 1 82.81 409 ASN A O 1
ATOM 3221 N N . ALA A 1 410 ? 11.82 5.887 -0.872 1 78.75 410 ALA A N 1
ATOM 3222 C CA . ALA A 1 410 ? 10.539 5.562 -1.492 1 78.75 410 ALA A CA 1
ATOM 3223 C C . ALA A 1 410 ? 10.477 4.09 -1.89 1 78.75 410 ALA A C 1
ATOM 3225 O O . ALA A 1 410 ? 9.461 3.426 -1.693 1 78.75 410 ALA A O 1
ATOM 3226 N N . LEU A 1 411 ? 11.578 3.617 -2.4 1 87.75 411 LEU A N 1
ATOM 3227 C CA . LEU A 1 411 ? 11.656 2.229 -2.838 1 87.75 411 LEU A CA 1
ATOM 3228 C C . LEU A 1 411 ? 11.531 1.275 -1.655 1 87.75 411 LEU A C 1
ATOM 3230 O O . LEU A 1 411 ? 11.086 0.137 -1.815 1 87.75 411 LEU A O 1
ATOM 3234 N N . ASP A 1 412 ? 11.898 1.745 -0.476 1 88.75 412 ASP A N 1
ATOM 3235 C CA . ASP A 1 412 ? 11.766 0.923 0.722 1 88.75 412 ASP A CA 1
ATOM 3236 C C . ASP A 1 412 ? 10.328 0.444 0.902 1 88.75 412 ASP A C 1
ATOM 3238 O O . ASP A 1 412 ? 10.086 -0.649 1.422 1 88.75 412 ASP A O 1
ATOM 3242 N N . ARG A 1 413 ? 9.438 1.146 0.409 1 83.5 413 ARG A N 1
ATOM 3243 C CA . ARG A 1 413 ? 8.023 0.877 0.642 1 83.5 413 ARG A CA 1
ATOM 3244 C C . ARG A 1 413 ? 7.551 -0.321 -0.176 1 83.5 413 ARG A C 1
ATOM 3246 O O . ARG A 1 413 ? 6.523 -0.926 0.136 1 83.5 413 ARG A O 1
ATOM 3253 N N . LEU A 1 414 ? 8.266 -0.58 -1.217 1 89.25 414 LEU A N 1
ATOM 3254 C CA . LEU A 1 414 ? 7.945 -1.759 -2.014 1 89.25 414 LEU A CA 1
ATOM 3255 C C . LEU A 1 414 ? 8.078 -3.029 -1.181 1 89.25 414 LEU A C 1
ATOM 3257 O O . LEU A 1 414 ? 7.312 -3.98 -1.364 1 89.25 414 LEU A O 1
ATOM 3261 N N . TYR A 1 415 ? 9 -2.953 -0.25 1 92.88 415 TYR A N 1
ATOM 3262 C CA . TYR A 1 415 ? 9.32 -4.16 0.507 1 92.88 415 TYR A CA 1
ATOM 3263 C C . TYR A 1 415 ? 8.773 -4.074 1.927 1 92.88 415 TYR A C 1
ATOM 3265 O O . TYR A 1 415 ? 8.469 -5.094 2.543 1 92.88 415 TYR A O 1
ATOM 3273 N N . CYS A 1 416 ? 8.773 -2.926 2.428 1 89 416 CYS A N 1
ATOM 3274 C CA . CYS A 1 416 ? 8.352 -2.707 3.807 1 89 416 CYS A CA 1
ATOM 3275 C C . CYS A 1 416 ? 7.262 -1.649 3.881 1 89 416 CYS A C 1
ATOM 3277 O O . CYS A 1 416 ? 7.547 -0.451 3.869 1 89 416 CYS A O 1
ATOM 3279 N N . ARG A 1 417 ? 6.082 -2.119 4.117 1 80 417 ARG A N 1
ATOM 3280 C CA . ARG A 1 417 ? 4.969 -1.18 4.203 1 80 417 ARG A CA 1
ATOM 3281 C C . ARG A 1 417 ? 5.086 -0.306 5.449 1 80 417 ARG A C 1
ATOM 3283 O O . ARG A 1 417 ? 5.406 -0.799 6.531 1 80 417 ARG A O 1
ATOM 3290 N N . LYS A 1 418 ? 4.828 0.933 5.312 1 73.75 418 LYS A N 1
ATOM 3291 C CA . LYS A 1 418 ? 4.969 1.898 6.398 1 73.75 418 LYS A CA 1
ATOM 3292 C C . LYS A 1 418 ? 3.898 1.687 7.465 1 73.75 418 LYS A C 1
ATOM 3294 O O . LYS A 1 418 ? 4.094 2.043 8.625 1 73.75 418 LYS A O 1
ATOM 3299 N N . GLU A 1 419 ? 2.818 1.083 7.062 1 71.38 419 GLU A N 1
ATOM 3300 C CA . GLU A 1 419 ? 1.664 0.941 7.945 1 71.38 419 GLU A CA 1
ATOM 3301 C C . GLU A 1 419 ? 1.839 -0.236 8.898 1 71.38 419 GLU A C 1
ATOM 3303 O O . GLU A 1 419 ? 1.112 -0.354 9.891 1 71.38 419 GLU A O 1
ATOM 3308 N N . ILE A 1 420 ? 2.818 -1.062 8.57 1 78.94 420 ILE A N 1
ATOM 3309 C CA . ILE A 1 420 ? 3.01 -2.25 9.398 1 78.94 420 ILE A CA 1
ATOM 3310 C C . ILE A 1 420 ? 4.164 -2.021 10.367 1 78.94 420 ILE A C 1
ATOM 3312 O O . ILE A 1 420 ? 5.242 -1.571 9.969 1 78.94 420 ILE A O 1
ATOM 3316 N N . PHE A 1 421 ? 4.008 -2.322 11.586 1 76 421 PHE A N 1
ATOM 3317 C CA . PHE A 1 421 ? 5.055 -2.178 12.594 1 76 421 PHE A CA 1
ATOM 3318 C C . PHE A 1 421 ? 5.762 -3.506 12.836 1 76 421 PHE A C 1
ATOM 3320 O O . PHE A 1 421 ? 5.336 -4.297 13.68 1 76 421 PHE A O 1
ATOM 3327 N N . TYR A 1 422 ? 6.832 -3.65 12.305 1 82.75 422 TYR A N 1
ATOM 3328 C CA . TYR A 1 422 ? 7.633 -4.863 12.453 1 82.75 422 TYR A CA 1
ATOM 3329 C C . TYR A 1 422 ? 8.602 -4.738 13.617 1 82.75 422 TYR A C 1
ATOM 3331 O O . TYR A 1 422 ? 8.891 -3.629 14.078 1 82.75 422 TYR A O 1
ATOM 3339 N N . PRO A 1 423 ? 9.055 -5.875 14.078 1 80.88 423 PRO A N 1
ATOM 3340 C CA . PRO A 1 423 ? 10.203 -5.793 14.992 1 80.88 423 PRO A CA 1
ATOM 3341 C C . PRO A 1 423 ? 11.406 -5.098 14.367 1 80.88 423 PRO A C 1
ATOM 3343 O O . PRO A 1 423 ? 11.664 -5.258 13.172 1 80.88 423 PRO A O 1
ATOM 3346 N N . ILE A 1 424 ? 12.18 -4.391 15.18 1 81.19 424 ILE A N 1
ATOM 3347 C CA . ILE A 1 424 ? 13.266 -3.531 14.719 1 81.19 424 ILE A CA 1
ATOM 3348 C C . ILE A 1 424 ? 14.258 -4.352 13.898 1 81.19 424 ILE A C 1
ATOM 3350 O O . ILE A 1 424 ? 14.844 -3.85 12.938 1 81.19 424 ILE A O 1
ATOM 3354 N N . THR A 1 425 ? 14.406 -5.559 14.219 1 84.31 425 THR A N 1
ATOM 3355 C CA . THR A 1 425 ? 15.414 -6.41 13.586 1 84.31 425 THR A CA 1
ATOM 3356 C C . THR A 1 425 ? 15.023 -6.738 12.148 1 84.31 425 THR A C 1
ATOM 3358 O O . THR A 1 425 ? 15.852 -7.211 11.375 1 84.31 425 THR A O 1
ATOM 3361 N N . THR A 1 426 ? 13.789 -6.457 11.773 1 88.88 426 THR A N 1
ATOM 3362 C CA . THR A 1 426 ? 13.305 -6.797 10.445 1 88.88 426 THR A CA 1
ATOM 3363 C C . THR A 1 426 ? 13.609 -5.676 9.453 1 88.88 426 THR A C 1
ATOM 3365 O O . THR A 1 426 ? 13.758 -5.918 8.258 1 88.88 426 THR A O 1
ATOM 3368 N N . TYR A 1 427 ? 13.773 -4.469 9.922 1 90.69 427 TYR A N 1
ATOM 3369 C CA . TYR A 1 427 ? 13.883 -3.295 9.062 1 90.69 427 TYR A CA 1
ATOM 3370 C C . TYR A 1 427 ? 15.195 -3.314 8.281 1 90.69 427 TYR A C 1
ATOM 3372 O O . TYR A 1 427 ? 15.219 -2.998 7.09 1 90.69 427 TYR A O 1
ATOM 3380 N N . PRO A 1 428 ? 16.281 -3.703 8.93 1 93.94 428 PRO A N 1
ATOM 3381 C CA . PRO A 1 428 ? 17.516 -3.785 8.148 1 93.94 428 PRO A CA 1
ATOM 3382 C C . PRO A 1 428 ? 17.406 -4.758 6.977 1 93.94 428 PRO A C 1
ATOM 3384 O O . PRO A 1 428 ? 17.969 -4.508 5.906 1 93.94 428 PRO A O 1
ATOM 3387 N N . PHE A 1 429 ? 16.703 -5.852 7.191 1 95.31 429 PHE A N 1
ATOM 3388 C CA . PHE A 1 429 ? 16.484 -6.855 6.156 1 95.31 429 PHE A CA 1
ATOM 3389 C C . PHE A 1 429 ? 15.828 -6.23 4.926 1 95.31 429 PHE A C 1
ATOM 3391 O O . PHE A 1 429 ? 16.328 -6.383 3.809 1 95.31 429 PHE A O 1
ATOM 3398 N N . TYR A 1 430 ? 14.773 -5.457 5.105 1 95.88 430 TYR A N 1
ATOM 3399 C CA . TYR A 1 430 ? 14.055 -4.801 4.02 1 95.88 430 TYR A CA 1
ATOM 3400 C C . TYR A 1 430 ? 14.898 -3.699 3.393 1 95.88 430 TYR A C 1
ATOM 3402 O O . TYR A 1 430 ? 14.875 -3.514 2.174 1 95.88 430 TYR A O 1
ATOM 3410 N N . ALA A 1 431 ? 15.633 -2.99 4.215 1 95.81 431 ALA A N 1
ATOM 3411 C CA . ALA A 1 431 ? 16.5 -1.924 3.709 1 95.81 431 ALA A CA 1
ATOM 3412 C C . ALA A 1 431 ? 17.562 -2.48 2.773 1 95.81 431 ALA A C 1
ATOM 3414 O O . ALA A 1 431 ? 17.891 -1.861 1.759 1 95.81 431 ALA A O 1
ATOM 3415 N N . LYS A 1 432 ? 18.094 -3.602 3.15 1 98.12 432 LYS A N 1
ATOM 3416 C CA . LYS A 1 432 ? 19.109 -4.246 2.318 1 98.12 432 LYS A CA 1
ATOM 3417 C C . LYS A 1 432 ? 18.531 -4.621 0.953 1 98.12 432 LYS A C 1
ATOM 3419 O O . LYS A 1 432 ? 19.172 -4.379 -0.078 1 98.12 432 LYS A O 1
ATOM 3424 N N . MET A 1 433 ? 17.359 -5.176 0.922 1 98 433 MET A N 1
ATOM 3425 C CA . MET A 1 433 ? 16.734 -5.547 -0.343 1 98 433 MET A CA 1
ATOM 3426 C C . MET A 1 433 ? 16.484 -4.316 -1.206 1 98 433 MET A C 1
ATOM 3428 O O . MET A 1 433 ? 16.797 -4.316 -2.398 1 98 433 MET A O 1
ATOM 3432 N N . ALA A 1 434 ? 15.977 -3.281 -0.593 1 96.62 434 ALA A N 1
ATOM 3433 C CA . ALA A 1 434 ? 15.711 -2.045 -1.326 1 96.62 434 ALA A CA 1
ATOM 3434 C C . ALA A 1 434 ? 17 -1.453 -1.882 1 96.62 434 ALA A C 1
ATOM 3436 O O . ALA A 1 434 ? 17.031 -0.94 -3.004 1 96.62 434 ALA A O 1
ATOM 3437 N N . THR A 1 435 ? 18.031 -1.53 -1.072 1 97.62 435 THR A N 1
ATOM 3438 C CA . THR A 1 435 ? 19.312 -0.996 -1.501 1 97.62 435 THR A CA 1
ATOM 3439 C C . THR A 1 435 ? 19.844 -1.775 -2.697 1 97.62 435 THR A C 1
ATOM 3441 O O . THR A 1 435 ? 20.297 -1.182 -3.684 1 97.62 435 THR A O 1
ATOM 3444 N N . MET A 1 436 ? 19.812 -3.102 -2.625 1 98.25 436 MET A N 1
ATOM 3445 C CA . MET A 1 436 ? 20.281 -3.914 -3.746 1 98.25 436 MET A CA 1
ATOM 3446 C C . MET A 1 436 ? 19.438 -3.639 -4.996 1 98.25 436 MET A C 1
ATOM 3448 O O . MET A 1 436 ? 19.984 -3.539 -6.098 1 98.25 436 MET A O 1
ATOM 3452 N N . HIS A 1 437 ? 18.172 -3.52 -4.785 1 97.06 437 HIS A N 1
ATOM 3453 C CA . HIS A 1 437 ? 17.281 -3.195 -5.891 1 97.06 437 HIS A CA 1
ATOM 3454 C C . HIS A 1 437 ? 17.672 -1.882 -6.555 1 97.06 437 HIS A C 1
ATOM 3456 O O . HIS A 1 437 ? 17.859 -1.827 -7.773 1 97.06 437 HIS A O 1
ATOM 3462 N N . PHE A 1 438 ? 17.875 -0.879 -5.793 1 95.62 438 PHE A N 1
ATOM 3463 C CA . PHE A 1 438 ? 18.219 0.447 -6.285 1 95.62 438 PHE A CA 1
ATOM 3464 C C . PHE A 1 438 ? 19.562 0.424 -6.992 1 95.62 438 PHE A C 1
ATOM 3466 O O . PHE A 1 438 ? 19.688 0.914 -8.117 1 95.62 438 PHE A O 1
ATOM 3473 N N . ASN A 1 439 ? 20.547 -0.124 -6.32 1 97.19 439 ASN A N 1
ATOM 3474 C CA . ASN A 1 439 ? 21.906 -0.14 -6.84 1 97.19 439 ASN A CA 1
ATOM 3475 C C . ASN A 1 439 ? 22 -0.954 -8.125 1 97.19 439 ASN A C 1
ATOM 3477 O O . ASN A 1 439 ? 22.797 -0.63 -9.016 1 97.19 439 ASN A O 1
ATOM 3481 N N . THR A 1 440 ? 21.234 -2.006 -8.219 1 96.69 440 THR A N 1
ATOM 3482 C CA . THR A 1 440 ? 21.25 -2.793 -9.445 1 96.69 440 THR A CA 1
ATOM 3483 C C . THR A 1 440 ? 20.781 -1.953 -10.633 1 96.69 440 THR A C 1
ATOM 3485 O O . THR A 1 440 ? 21.359 -2.027 -11.719 1 96.69 440 THR A O 1
ATOM 3488 N N . LEU A 1 441 ? 19.781 -1.17 -10.461 1 93.62 441 LEU A N 1
ATOM 3489 C CA . LEU A 1 441 ? 19.328 -0.261 -11.516 1 93.62 441 LEU A CA 1
ATOM 3490 C C . LEU A 1 441 ? 20.422 0.739 -11.875 1 93.62 441 LEU A C 1
ATOM 3492 O O . LEU A 1 441 ? 20.703 0.952 -13.055 1 93.62 441 LEU A O 1
ATOM 3496 N N . ARG A 1 442 ? 21.016 1.271 -10.883 1 93.06 442 ARG A N 1
ATOM 3497 C CA . ARG A 1 442 ? 22.031 2.293 -11.086 1 93.06 442 ARG A CA 1
ATOM 3498 C C . ARG A 1 442 ? 23.281 1.697 -11.727 1 93.06 442 ARG A C 1
ATOM 3500 O O . ARG A 1 442 ? 23.891 2.312 -12.609 1 93.06 442 ARG A O 1
ATOM 3507 N N . LEU A 1 443 ? 23.672 0.565 -11.25 1 95.38 443 LEU A N 1
ATOM 3508 C CA . LEU A 1 443 ? 24.828 -0.113 -11.836 1 95.38 443 LEU A CA 1
ATOM 3509 C C . LEU A 1 443 ? 24.594 -0.389 -13.32 1 95.38 443 LEU A C 1
ATOM 3511 O O . LEU A 1 443 ? 25.516 -0.238 -14.133 1 95.38 443 LEU A O 1
ATOM 3515 N N . SER A 1 444 ? 23.375 -0.789 -13.656 1 94.12 444 SER A N 1
ATOM 3516 C CA . SER A 1 444 ? 23.031 -1.02 -15.062 1 94.12 444 SER A CA 1
ATOM 3517 C C . SER A 1 444 ? 23.109 0.271 -15.867 1 94.12 444 SER A C 1
ATOM 3519 O O . SER A 1 444 ? 23.531 0.259 -17.031 1 94.12 444 SER A O 1
ATOM 3521 N N . GLU A 1 445 ? 22.75 1.335 -15.273 1 90.06 445 GLU A N 1
ATOM 3522 C CA . GLU A 1 445 ? 22.844 2.635 -15.93 1 90.06 445 GLU A CA 1
ATOM 3523 C C . GLU A 1 445 ? 24.297 3.041 -16.141 1 90.06 445 GLU A C 1
ATOM 3525 O O . GLU A 1 445 ? 24.672 3.512 -17.219 1 90.06 445 GLU A O 1
ATOM 3530 N N . LEU A 1 446 ? 25.141 2.861 -15.133 1 92.5 446 LEU A N 1
ATOM 3531 C CA . LEU A 1 446 ? 26.547 3.195 -15.211 1 92.5 446 LEU A CA 1
ATOM 3532 C C . LEU A 1 446 ? 27.25 2.354 -16.266 1 92.5 446 LEU A C 1
ATOM 3534 O O . LEU A 1 446 ? 28.203 2.812 -16.906 1 92.5 446 LEU A O 1
ATOM 3538 N N . ALA A 1 447 ? 26.688 1.173 -16.484 1 93.69 447 ALA A N 1
ATOM 3539 C CA . ALA A 1 447 ? 27.266 0.27 -17.469 1 93.69 447 ALA A CA 1
ATOM 3540 C C . ALA A 1 447 ? 26.719 0.566 -18.859 1 93.69 447 ALA A C 1
ATOM 3542 O O . ALA A 1 447 ? 27.188 -0.015 -19.844 1 93.69 447 ALA A O 1
ATOM 3543 N N . GLY A 1 448 ? 25.688 1.386 -18.984 1 91.19 448 GLY A N 1
ATOM 3544 C CA . GLY A 1 448 ? 25.109 1.736 -20.281 1 91.19 448 GLY A CA 1
ATOM 3545 C C . GLY A 1 448 ? 24.078 0.736 -20.75 1 91.19 448 GLY A C 1
ATOM 3546 O O . GLY A 1 448 ? 23.734 0.71 -21.938 1 91.19 448 GLY A O 1
ATOM 3547 N N . GLU A 1 449 ? 23.609 -0.019 -19.891 1 91.31 449 GLU A N 1
ATOM 3548 C CA . GLU A 1 449 ? 22.688 -1.079 -20.25 1 91.31 449 GLU A CA 1
ATOM 3549 C C . GLU A 1 449 ? 21.234 -0.616 -20.109 1 91.31 449 GLU A C 1
ATOM 3551 O O . GLU A 1 449 ? 20.328 -1.207 -20.688 1 91.31 449 GLU A O 1
ATOM 3556 N N . ARG A 1 450 ? 21.047 0.299 -19.297 1 88.69 450 ARG A N 1
ATOM 3557 C CA . ARG A 1 450 ? 19.719 0.865 -19.094 1 88.69 450 ARG A CA 1
ATOM 3558 C C . ARG A 1 450 ? 19.516 2.119 -19.938 1 88.69 450 ARG A C 1
ATOM 3560 O O . ARG A 1 450 ? 20.094 3.168 -19.641 1 88.69 450 ARG A O 1
ATOM 3567 N N . LYS A 1 451 ? 18.625 1.968 -20.953 1 86.56 451 LYS A N 1
ATOM 3568 C CA . LYS A 1 451 ? 18.453 3.049 -21.922 1 86.56 451 LYS A CA 1
ATOM 3569 C C . LYS A 1 451 ? 17.094 3.723 -21.781 1 86.56 451 LYS A C 1
ATOM 3571 O O . LYS A 1 451 ? 16.156 3.125 -21.25 1 86.56 451 LYS A O 1
ATOM 3576 N N . VAL A 1 452 ? 17.078 5 -22.266 1 82.88 452 VAL A N 1
ATOM 3577 C CA . VAL A 1 452 ? 15.828 5.75 -22.266 1 82.88 452 VAL A CA 1
ATOM 3578 C C . VAL A 1 452 ? 14.914 5.227 -23.375 1 82.88 452 VAL A C 1
ATOM 3580 O O . VAL A 1 452 ? 15.32 5.176 -24.547 1 82.88 452 VAL A O 1
ATOM 3583 N N . GLU A 1 453 ? 13.727 4.785 -23 1 80.06 453 GLU A N 1
ATOM 3584 C CA . GLU A 1 453 ? 12.781 4.242 -23.953 1 80.06 453 GLU A CA 1
ATOM 3585 C C . GLU A 1 453 ? 11.75 5.285 -24.375 1 80.06 453 GLU A C 1
ATOM 3587 O O . GLU A 1 453 ? 11.312 5.316 -25.516 1 80.06 453 GLU A O 1
ATOM 3592 N N . ARG A 1 454 ? 11.352 6.004 -23.469 1 75.81 454 ARG A N 1
ATOM 3593 C CA . ARG A 1 454 ? 10.273 6.961 -23.703 1 75.81 454 ARG A CA 1
ATOM 3594 C C . ARG A 1 454 ? 10.414 8.18 -22.797 1 75.81 454 ARG A C 1
ATOM 3596 O O . ARG A 1 454 ? 10.844 8.055 -21.641 1 75.81 454 ARG A O 1
ATOM 3603 N N . VAL A 1 455 ? 10.25 9.406 -23.406 1 72.69 455 VAL A N 1
ATOM 3604 C CA . VAL A 1 455 ? 10.25 10.648 -22.641 1 72.69 455 VAL A CA 1
ATOM 3605 C C . VAL A 1 455 ? 8.914 11.359 -22.812 1 72.69 455 VAL A C 1
ATOM 3607 O O . VAL A 1 455 ? 8.406 11.492 -23.938 1 72.69 455 VAL A O 1
ATOM 3610 N N . ILE A 1 456 ? 8.227 11.586 -21.688 1 64.94 456 ILE A N 1
ATOM 3611 C CA . ILE A 1 456 ? 6.977 12.336 -21.719 1 64.94 456 ILE A CA 1
ATOM 3612 C C . ILE A 1 456 ? 7.207 13.742 -21.172 1 64.94 456 ILE A C 1
ATOM 3614 O O . ILE A 1 456 ? 7.773 13.906 -20.094 1 64.94 456 ILE A O 1
ATOM 3618 N N . GLU A 1 457 ? 6.984 14.742 -22 1 62.28 457 GLU A N 1
ATOM 3619 C CA . GLU A 1 457 ? 7.094 16.125 -21.578 1 62.28 457 GLU A CA 1
ATOM 3620 C C . GLU A 1 457 ? 5.734 16.688 -21.156 1 62.28 457 GLU A C 1
ATOM 3622 O O . GLU A 1 457 ? 4.738 16.5 -21.859 1 62.28 457 GLU A O 1
ATOM 3627 N N . VAL A 1 458 ? 5.688 17.062 -19.922 1 57.44 458 VAL A N 1
ATOM 3628 C CA . VAL A 1 458 ? 4.438 17.578 -19.375 1 57.44 458 VAL A CA 1
ATOM 3629 C C . VAL A 1 458 ? 4.531 19.094 -19.234 1 57.44 458 VAL A C 1
ATOM 3631 O O . VAL A 1 458 ? 5.477 19.609 -18.641 1 57.44 458 VAL A O 1
ATOM 3634 N N . LYS A 1 459 ? 3.74 19.812 -20.094 1 54.03 459 LYS A N 1
ATOM 3635 C CA . LYS A 1 459 ? 3.682 21.266 -20.031 1 54.03 459 LYS A CA 1
ATOM 3636 C C . LYS A 1 459 ? 2.568 21.734 -19.094 1 54.03 459 LYS A C 1
ATOM 3638 O O . LYS A 1 459 ? 1.48 21.141 -19.078 1 54.03 459 LYS A O 1
ATOM 3643 N N . ARG A 1 460 ? 2.922 22.516 -18.078 1 49.19 460 ARG A N 1
ATOM 3644 C CA . ARG A 1 460 ? 1.944 23.109 -17.172 1 49.19 460 ARG A CA 1
ATOM 3645 C C . ARG A 1 460 ? 1.276 24.328 -17.797 1 49.19 460 ARG A C 1
ATOM 3647 O O . ARG A 1 460 ? 1.91 25.062 -18.547 1 49.19 460 ARG A O 1
ATOM 3654 N N . LYS A 1 461 ? -0.025 24.312 -17.688 1 46.53 461 LYS A N 1
ATOM 3655 C CA . LYS A 1 461 ? -0.732 25.453 -18.266 1 46.53 461 LYS A CA 1
ATOM 3656 C C . LYS A 1 461 ? -0.086 26.766 -17.844 1 46.53 461 LYS A C 1
ATOM 3658 O O . LYS A 1 461 ? 0.075 27.672 -18.656 1 46.53 461 LYS A O 1
ATOM 3663 N N . TYR A 1 462 ? 0.036 26.812 -16.531 1 41.41 462 TYR A N 1
ATOM 3664 C CA . TYR A 1 462 ? 0.393 28.141 -16.062 1 41.41 462 TYR A CA 1
ATOM 3665 C C . TYR A 1 462 ? 1.896 28.266 -15.836 1 41.41 462 TYR A C 1
ATOM 3667 O O . TYR A 1 462 ? 2.389 29.312 -15.414 1 41.41 462 TYR A O 1
ATOM 3675 N N . LEU A 1 463 ? 2.482 27.047 -16.031 1 44.12 463 LEU A N 1
ATOM 3676 C CA . LEU A 1 463 ? 3.922 27.156 -15.82 1 44.12 463 LEU A CA 1
ATOM 3677 C C . LEU A 1 463 ? 4.688 26.859 -17.109 1 44.12 463 LEU A C 1
ATOM 3679 O O . LEU A 1 463 ? 4.312 25.953 -17.859 1 44.12 463 LEU A O 1
ATOM 3683 N N . SER A 1 464 ? 5.32 27.781 -17.703 1 47.41 464 SER A N 1
ATOM 3684 C CA . SER A 1 464 ? 6.168 27.656 -18.891 1 47.41 464 SER A CA 1
ATOM 3685 C C . SER A 1 464 ? 7.121 26.469 -18.766 1 47.41 464 SER A C 1
ATOM 3687 O O . SER A 1 464 ? 7.766 26.078 -19.75 1 47.41 464 SER A O 1
ATOM 3689 N N . ARG A 1 465 ? 7.145 25.953 -17.609 1 46.09 465 ARG A N 1
ATOM 3690 C CA . ARG A 1 465 ? 8.164 24.922 -17.484 1 46.09 465 ARG A CA 1
ATOM 3691 C C . ARG A 1 465 ? 7.598 23.547 -17.844 1 46.09 465 ARG A C 1
ATOM 3693 O O . ARG A 1 465 ? 6.453 23.234 -17.516 1 46.09 465 ARG A O 1
ATOM 3700 N N . THR A 1 466 ? 8.336 22.938 -18.781 1 55.91 466 THR A N 1
ATOM 3701 C CA . THR A 1 466 ? 8.008 21.578 -19.219 1 55.91 466 THR A CA 1
ATOM 3702 C C . THR A 1 466 ? 8.695 20.547 -18.328 1 55.91 466 THR A C 1
ATOM 3704 O O . THR A 1 466 ? 9.875 20.688 -18 1 55.91 466 THR A O 1
ATOM 3707 N N . SER A 1 467 ? 7.945 19.75 -17.625 1 58.03 467 SER A N 1
ATOM 3708 C CA . SER A 1 467 ? 8.516 18.641 -16.875 1 58.03 467 SER A CA 1
ATOM 3709 C C . SER A 1 467 ? 8.656 17.406 -17.766 1 58.03 467 SER A C 1
ATOM 3711 O O . SER A 1 467 ? 7.824 17.156 -18.641 1 58.03 467 SER A O 1
ATOM 3713 N N . ARG A 1 468 ? 9.93 16.812 -17.609 1 62.06 468 ARG A N 1
ATOM 3714 C CA . ARG A 1 468 ? 10.211 15.633 -18.422 1 62.06 468 ARG A CA 1
ATOM 3715 C C . ARG A 1 468 ? 10.195 14.367 -17.578 1 62.06 468 ARG A C 1
ATOM 3717 O O . ARG A 1 468 ? 10.766 14.336 -16.484 1 62.06 468 ARG A O 1
ATOM 3724 N N . MET A 1 469 ? 9.414 13.328 -17.984 1 67.75 469 MET A N 1
ATOM 3725 C CA . MET A 1 469 ? 9.43 11.977 -17.422 1 67.75 469 MET A CA 1
ATOM 3726 C C . MET A 1 469 ? 10.125 11 -18.359 1 67.75 469 MET A C 1
ATOM 3728 O O . MET A 1 469 ? 9.773 10.914 -19.547 1 67.75 469 MET A O 1
ATOM 3732 N N . THR A 1 470 ? 11.133 10.375 -17.797 1 71 470 THR A N 1
ATOM 3733 C CA . THR A 1 470 ? 11.898 9.469 -18.641 1 71 470 THR A CA 1
ATOM 3734 C C . THR A 1 470 ? 11.672 8.023 -18.234 1 71 470 THR A C 1
ATOM 3736 O O . THR A 1 470 ? 11.82 7.676 -17.062 1 71 470 THR A O 1
ATOM 3739 N N . PHE A 1 471 ? 11.273 7.262 -19.125 1 77.12 471 PHE A N 1
ATOM 3740 C CA . PHE A 1 471 ? 11.109 5.828 -18.922 1 77.12 471 PHE A CA 1
ATOM 3741 C C . PHE A 1 471 ? 12.297 5.059 -19.469 1 77.12 471 PHE A C 1
ATOM 3743 O O . PHE A 1 471 ? 12.703 5.27 -20.625 1 77.12 471 PHE A O 1
ATOM 3750 N N . LYS A 1 472 ? 12.867 4.258 -18.641 1 81.38 472 LYS A N 1
ATOM 3751 C CA . LYS A 1 472 ? 14.055 3.514 -19.047 1 81.38 472 LYS A CA 1
ATOM 3752 C C . LYS A 1 472 ? 13.758 2.021 -19.156 1 81.38 472 LYS A C 1
ATOM 3754 O O . LYS A 1 472 ? 12.703 1.558 -18.719 1 81.38 472 LYS A O 1
ATOM 3759 N N . THR A 1 473 ? 14.672 1.359 -19.766 1 85.75 473 THR A N 1
ATOM 3760 C CA . THR A 1 473 ? 14.531 -0.082 -19.938 1 85.75 473 THR A CA 1
ATOM 3761 C C . THR A 1 473 ? 14.516 -0.795 -18.594 1 85.75 473 THR A C 1
ATOM 3763 O O . THR A 1 473 ? 15.227 -0.394 -17.672 1 85.75 473 THR A O 1
ATOM 3766 N N . SER A 1 474 ? 13.742 -1.886 -18.578 1 84.88 474 SER A N 1
ATOM 3767 C CA . SER A 1 474 ? 13.68 -2.682 -17.359 1 84.88 474 SER A CA 1
ATOM 3768 C C . SER A 1 474 ? 14.969 -3.467 -17.141 1 84.88 474 SER A C 1
ATOM 3770 O O . SER A 1 474 ? 15.648 -3.83 -18.094 1 84.88 474 SER A O 1
ATOM 3772 N N . VAL A 1 475 ? 15.297 -3.641 -15.875 1 91.06 475 VAL A N 1
ATOM 3773 C CA . VAL A 1 475 ? 16.516 -4.344 -15.516 1 91.06 475 VAL A CA 1
ATOM 3774 C C . VAL A 1 475 ? 16.188 -5.578 -14.68 1 91.06 475 VAL A C 1
ATOM 3776 O O . VAL A 1 475 ? 15.328 -5.52 -13.789 1 91.06 475 VAL A O 1
ATOM 3779 N N . HIS A 1 476 ? 16.797 -6.684 -15.016 1 92.44 476 HIS A N 1
ATOM 3780 C CA . HIS A 1 476 ? 16.625 -7.906 -14.234 1 92.44 476 HIS A CA 1
ATOM 3781 C C . HIS A 1 476 ? 17.328 -7.789 -12.883 1 92.44 476 HIS A C 1
ATOM 3783 O O . HIS A 1 476 ? 18.516 -7.504 -12.812 1 92.44 476 HIS A O 1
ATOM 3789 N N . GLN A 1 477 ? 16.578 -7.945 -11.883 1 96.06 477 GLN A N 1
ATOM 3790 C CA . GLN A 1 477 ? 17.109 -7.875 -10.523 1 96.06 477 GLN A CA 1
ATOM 3791 C C . GLN A 1 477 ? 17.828 -9.172 -10.148 1 96.06 477 GLN A C 1
ATOM 3793 O O . GLN A 1 477 ? 17.297 -9.984 -9.391 1 96.06 477 GLN A O 1
ATOM 3798 N N . VAL A 1 478 ? 19.062 -9.25 -10.531 1 97 478 VAL A N 1
ATOM 3799 C CA . VAL A 1 478 ? 19.859 -10.469 -10.461 1 97 478 VAL A CA 1
ATOM 3800 C C . VAL A 1 478 ? 20.047 -10.875 -9.008 1 97 478 VAL A C 1
ATOM 3802 O O . VAL A 1 478 ? 20.203 -12.055 -8.695 1 97 478 VAL A O 1
ATOM 3805 N N . TRP A 1 479 ? 20.078 -9.898 -8.141 1 98.19 479 TRP A N 1
ATOM 3806 C CA . TRP A 1 479 ? 20.312 -10.195 -6.734 1 98.19 479 TRP A CA 1
ATOM 3807 C C . TRP A 1 479 ? 19.219 -11.125 -6.188 1 98.19 479 TRP A C 1
ATOM 3809 O O . TRP A 1 479 ? 19.453 -11.867 -5.23 1 98.19 479 TRP A O 1
ATOM 3819 N N . ARG A 1 480 ? 18.031 -11.117 -6.73 1 98.44 480 ARG A N 1
ATOM 3820 C CA . ARG A 1 480 ? 16.969 -12.023 -6.293 1 98.44 480 ARG A CA 1
ATOM 3821 C C . ARG A 1 480 ? 17.344 -13.477 -6.562 1 98.44 480 ARG A C 1
ATOM 3823 O O . ARG A 1 480 ? 17.078 -14.352 -5.738 1 98.44 480 ARG A O 1
ATOM 3830 N N . ASP A 1 481 ? 17.922 -13.672 -7.738 1 98.25 481 ASP A N 1
ATOM 3831 C CA . ASP A 1 481 ? 18.391 -15.008 -8.086 1 98.25 481 ASP A CA 1
ATOM 3832 C C . ASP A 1 481 ? 19.5 -15.461 -7.141 1 98.25 481 ASP A C 1
ATOM 3834 O O . ASP A 1 481 ? 19.531 -16.625 -6.723 1 98.25 481 ASP A O 1
ATOM 3838 N N . ASP A 1 482 ? 20.375 -14.5 -6.816 1 98.5 482 ASP A N 1
ATOM 3839 C CA . ASP A 1 482 ? 21.453 -14.805 -5.891 1 98.5 482 ASP A CA 1
ATOM 3840 C C . ASP A 1 482 ? 20.906 -15.219 -4.523 1 98.5 482 ASP A C 1
ATOM 3842 O O . ASP A 1 482 ? 21.469 -16.109 -3.877 1 98.5 482 ASP A O 1
ATOM 3846 N N . VAL A 1 483 ? 19.891 -14.539 -4.113 1 98.69 483 VAL A N 1
ATOM 3847 C CA . VAL A 1 483 ? 19.281 -14.844 -2.824 1 98.69 483 VAL A CA 1
ATOM 3848 C C . VAL A 1 483 ? 18.672 -16.25 -2.859 1 98.69 483 VAL A C 1
ATOM 3850 O O . VAL A 1 483 ? 18.875 -17.047 -1.935 1 98.69 483 VAL A O 1
ATOM 3853 N N . LEU A 1 484 ? 17.953 -16.562 -3.914 1 98.38 484 LEU A N 1
ATOM 3854 C CA . LEU A 1 484 ? 17.375 -17.906 -4.047 1 98.38 484 LEU A CA 1
ATOM 3855 C C . LEU A 1 484 ? 18.484 -18.953 -4.023 1 98.38 484 LEU A C 1
ATOM 3857 O O . LEU A 1 484 ? 18.359 -19.969 -3.328 1 98.38 484 LEU A O 1
ATOM 3861 N N . ASP A 1 485 ? 19.531 -18.75 -4.73 1 98 485 ASP A N 1
ATOM 3862 C CA . ASP A 1 485 ? 20.641 -19.688 -4.77 1 98 485 ASP A CA 1
ATOM 3863 C C . ASP A 1 485 ? 21.25 -19.891 -3.381 1 98 485 ASP A C 1
ATOM 3865 O O . ASP A 1 485 ? 21.594 -21 -3 1 98 485 ASP A O 1
ATOM 3869 N N . ALA A 1 486 ? 21.375 -18.781 -2.693 1 97.75 486 ALA A N 1
ATOM 3870 C CA . ALA A 1 486 ? 21.938 -18.859 -1.344 1 97.75 486 ALA A CA 1
ATOM 3871 C C . ALA A 1 486 ? 21.031 -19.672 -0.425 1 97.75 486 ALA A C 1
ATOM 3873 O O . ALA A 1 486 ? 21.531 -20.453 0.406 1 97.75 486 ALA A O 1
ATOM 3874 N N . VAL A 1 487 ? 19.734 -19.531 -0.53 1 97.31 487 VAL A N 1
ATOM 3875 C CA . VAL A 1 487 ? 18.781 -20.281 0.281 1 97.31 487 VAL A CA 1
ATOM 3876 C C . VAL A 1 487 ? 18.891 -21.766 -0.053 1 97.31 487 VAL A C 1
ATOM 3878 O O . VAL A 1 487 ? 18.922 -22.609 0.846 1 97.31 487 VAL A O 1
ATOM 3881 N N . LEU A 1 488 ? 19 -22.109 -1.294 1 96.06 488 LEU A N 1
ATOM 3882 C CA . LEU A 1 488 ? 19.109 -23.484 -1.736 1 96.06 488 LEU A CA 1
ATOM 3883 C C . LEU A 1 488 ? 20.406 -24.109 -1.247 1 96.06 488 LEU A C 1
ATOM 3885 O O . LEU A 1 488 ? 20.422 -25.266 -0.788 1 96.06 488 LEU A O 1
ATOM 3889 N N . ARG A 1 489 ? 21.438 -23.359 -1.331 1 93.5 489 ARG A N 1
ATOM 3890 C CA . ARG A 1 489 ? 22.734 -23.844 -0.852 1 93.5 489 ARG A CA 1
ATOM 3891 C C . ARG A 1 489 ? 22.703 -24.094 0.652 1 93.5 489 ARG A C 1
ATOM 3893 O O . ARG A 1 489 ? 23.234 -25.109 1.131 1 93.5 489 ARG A O 1
ATOM 3900 N N . TRP A 1 490 ? 22.156 -23.141 1.269 1 90.25 490 TRP A N 1
ATOM 3901 C CA . TRP A 1 490 ? 22.031 -23.281 2.715 1 90.25 490 TRP A CA 1
ATOM 3902 C C . TRP A 1 490 ? 21.234 -24.531 3.074 1 90.25 490 TRP A C 1
ATOM 3904 O O . TRP A 1 490 ? 21.609 -25.266 3.994 1 90.25 490 TRP A O 1
ATOM 3914 N N . SER A 1 491 ? 20.078 -24.734 2.422 1 88.06 491 SER A N 1
ATOM 3915 C CA . SER A 1 491 ? 19.25 -25.922 2.645 1 88.06 491 SER A CA 1
ATOM 3916 C C . SER A 1 491 ? 20.047 -27.203 2.408 1 88.06 491 SER A C 1
ATOM 3918 O O . SER A 1 491 ? 19.969 -28.125 3.207 1 88.06 491 SER A O 1
ATOM 3920 N N . MET A 1 492 ? 20.844 -27.234 1.428 1 89.81 492 MET A N 1
ATOM 3921 C CA . MET A 1 492 ? 21.672 -28.391 1.098 1 89.81 492 MET A CA 1
ATOM 3922 C C . MET A 1 492 ? 22.719 -28.641 2.184 1 89.81 492 MET A C 1
ATOM 3924 O O . MET A 1 492 ? 22.891 -29.766 2.633 1 89.81 492 MET A O 1
ATOM 3928 N N . GLU A 1 493 ? 23.297 -27.578 2.602 1 87.94 493 GLU A N 1
ATOM 3929 C CA . GLU A 1 493 ? 24.328 -27.672 3.623 1 87.94 493 GLU A CA 1
ATOM 3930 C C . GLU A 1 493 ? 23.75 -28.141 4.957 1 87.94 493 GLU A C 1
ATOM 3932 O O . GLU A 1 493 ? 24.391 -28.906 5.684 1 87.94 493 GLU A O 1
ATOM 3937 N N . SER A 1 494 ? 22.625 -27.562 5.25 1 84.31 494 SER A N 1
ATOM 3938 C CA . SER A 1 494 ? 21.969 -27.953 6.496 1 84.31 494 SER A CA 1
ATOM 3939 C C . SER A 1 494 ? 21.641 -29.438 6.504 1 84.31 494 SER A C 1
ATOM 3941 O O . SER A 1 494 ? 21.734 -30.094 7.543 1 84.31 494 SER A O 1
ATOM 3943 N N . LEU A 1 495 ? 21.203 -30 5.406 1 85.06 495 LEU A N 1
ATOM 3944 C CA . LEU A 1 495 ? 20.859 -31.406 5.289 1 85.06 495 LEU A CA 1
ATOM 3945 C C . LEU A 1 495 ? 22.109 -32.281 5.34 1 85.06 495 LEU A C 1
ATOM 3947 O O . LEU A 1 495 ? 22.078 -33.406 5.875 1 85.06 495 LEU A O 1
ATOM 3951 N N . GLN A 1 496 ? 23.141 -31.75 4.922 1 82.88 496 GLN A N 1
ATOM 3952 C CA . GLN A 1 496 ? 24.406 -32.469 4.969 1 82.88 496 GLN A CA 1
ATOM 3953 C C . GLN A 1 496 ? 24.969 -32.531 6.387 1 82.88 496 GLN A C 1
ATOM 3955 O O . GLN A 1 496 ? 25.562 -33.531 6.793 1 82.88 496 GLN A O 1
ATOM 3960 N N . ARG A 1 497 ? 24.703 -31.359 7.168 1 72.5 497 ARG A N 1
ATOM 3961 C CA . ARG A 1 497 ? 25.172 -31.297 8.547 1 72.5 497 ARG A CA 1
ATOM 3962 C C . ARG A 1 497 ? 24.312 -32.156 9.461 1 72.5 497 ARG A C 1
ATOM 3964 O O . ARG A 1 497 ? 24.812 -32.781 10.406 1 72.5 497 ARG A O 1
ATOM 3971 N N . ASP A 1 498 ? 22.906 -31.797 9.609 1 63.59 498 ASP A N 1
ATOM 3972 C CA . ASP A 1 498 ? 21.984 -32.531 10.461 1 63.59 498 ASP A CA 1
ATOM 3973 C C . ASP A 1 498 ? 22.156 -34.031 10.289 1 63.59 498 ASP A C 1
ATOM 3975 O O . ASP A 1 498 ? 21.719 -34.812 11.133 1 63.59 498 ASP A O 1
ATOM 3979 N N . ARG A 1 499 ? 22.562 -34.719 9.219 1 50.78 499 ARG A N 1
ATOM 3980 C CA . ARG A 1 499 ? 22.938 -36.125 9.352 1 50.78 499 ARG A CA 1
ATOM 3981 C C . ARG A 1 499 ? 23.875 -36.344 10.539 1 50.78 499 ARG A C 1
ATOM 3983 O O . ARG A 1 499 ? 23.906 -37.438 11.109 1 50.78 499 ARG A O 1
ATOM 3990 N N . ASN A 1 500 ? 24.812 -35.469 10.953 1 40.91 500 ASN A N 1
ATOM 3991 C CA . ASN A 1 500 ? 25.641 -35.625 12.141 1 40.91 500 ASN A CA 1
ATOM 3992 C C . ASN A 1 500 ? 25.031 -34.969 13.359 1 40.91 500 ASN A C 1
ATOM 3994 O O . ASN A 1 500 ? 25.406 -35.281 14.5 1 40.91 500 ASN A O 1
ATOM 3998 N N . ALA A 1 501 ? 24.922 -33.656 13.562 1 39.59 501 ALA A N 1
ATOM 3999 C CA . ALA A 1 501 ? 24.469 -32.938 14.742 1 39.59 501 ALA A CA 1
ATOM 4000 C C . ALA A 1 501 ? 22.938 -32.938 14.836 1 39.59 501 ALA A C 1
ATOM 4002 O O . ALA A 1 501 ? 22.25 -33.125 13.836 1 39.59 501 ALA A O 1
ATOM 4003 N N . GLY A 1 502 ? 22.375 -32.906 16.078 1 32.81 502 GLY A N 1
ATOM 4004 C CA . GLY A 1 502 ? 21 -32.906 16.578 1 32.81 502 GLY A CA 1
ATOM 4005 C C . GLY A 1 502 ? 20.109 -31.922 15.844 1 32.81 502 GLY A C 1
ATOM 4006 O O . GLY A 1 502 ? 20.594 -31 15.195 1 32.81 502 GLY A O 1
ATOM 4007 N N . GLN A 1 503 ? 18.766 -32.156 15.633 1 35.38 503 GLN A N 1
ATOM 4008 C CA . GLN A 1 503 ? 17.609 -31.516 15.008 1 35.38 503 GLN A CA 1
ATOM 4009 C C . GLN A 1 503 ? 17.562 -30.016 15.344 1 35.38 503 GLN A C 1
ATOM 4011 O O . GLN A 1 503 ? 17.484 -29.656 16.516 1 35.38 503 GLN A O 1
ATOM 4016 N N . MET A 1 504 ? 18.281 -29.172 14.82 1 37.62 504 MET A N 1
ATOM 4017 C CA . MET A 1 504 ? 17.812 -27.812 15.062 1 37.62 504 MET A CA 1
ATOM 4018 C C . MET A 1 504 ? 16.281 -27.75 15.047 1 37.62 504 MET A C 1
ATOM 4020 O O . MET A 1 504 ? 15.648 -28.281 14.133 1 37.62 504 MET A O 1
ATOM 4024 N N . ASP A 1 505 ? 15.672 -27.703 16.078 1 37.06 505 ASP A N 1
ATOM 4025 C CA . ASP A 1 505 ? 14.234 -27.609 16.297 1 37.06 505 ASP A CA 1
ATOM 4026 C C . ASP A 1 505 ? 13.57 -26.719 15.25 1 37.06 505 ASP A C 1
ATOM 4028 O O . ASP A 1 505 ? 13.727 -25.5 15.281 1 37.06 505 ASP A O 1
ATOM 4032 N N . GLU A 1 506 ? 13.445 -27.094 14.016 1 43.06 506 GLU A N 1
ATOM 4033 C CA . GLU A 1 506 ? 12.812 -26.609 12.789 1 43.06 506 GLU A CA 1
ATOM 4034 C C . GLU A 1 506 ? 11.547 -25.812 13.102 1 43.06 506 GLU A C 1
ATOM 4036 O O . GLU A 1 506 ? 11.023 -25.094 12.234 1 43.06 506 GLU A O 1
ATOM 4041 N N . THR A 1 507 ? 10.898 -26.188 14.156 1 45.97 507 THR A N 1
ATOM 4042 C CA . THR A 1 507 ? 9.547 -25.688 14.352 1 45.97 507 THR A CA 1
ATOM 4043 C C . THR A 1 507 ? 9.578 -24.266 14.922 1 45.97 507 THR A C 1
ATOM 4045 O O . THR A 1 507 ? 8.555 -23.594 14.984 1 45.97 507 THR A O 1
ATOM 4048 N N . SER A 1 508 ? 10.781 -23.875 15.422 1 53.75 508 SER A N 1
ATOM 4049 C CA . SER A 1 508 ? 10.609 -22.656 16.188 1 53.75 508 SER A CA 1
ATOM 4050 C C . SER A 1 508 ? 10.992 -21.422 15.367 1 53.75 508 SER A C 1
ATOM 4052 O O . SER A 1 508 ? 12.062 -21.391 14.766 1 53.75 508 SER A O 1
ATOM 4054 N N . ILE A 1 509 ? 10.148 -20.688 14.805 1 66.94 509 ILE A N 1
ATOM 4055 C CA . ILE A 1 509 ? 10.344 -19.375 14.211 1 66.94 509 ILE A CA 1
ATOM 4056 C C . ILE A 1 509 ? 10.961 -18.438 15.242 1 66.94 509 ILE A C 1
ATOM 4058 O O . ILE A 1 509 ? 10.492 -18.359 16.375 1 66.94 509 ILE A O 1
ATOM 4062 N N . ARG A 1 510 ? 12.195 -17.953 14.836 1 74.88 510 ARG A N 1
ATOM 4063 C CA . ARG A 1 510 ? 12.844 -16.969 15.695 1 74.88 510 ARG A CA 1
ATOM 4064 C C . ARG A 1 510 ? 11.844 -15.914 16.156 1 74.88 510 ARG A C 1
ATOM 4066 O O . ARG A 1 510 ? 10.875 -15.617 15.469 1 74.88 510 ARG A O 1
ATOM 4073 N N . GLY A 1 511 ? 12.141 -15.391 17.344 1 74.31 511 GLY A N 1
ATOM 4074 C CA . GLY A 1 511 ? 11.25 -14.43 17.969 1 74.31 511 GLY A CA 1
ATOM 4075 C C . GLY A 1 511 ? 10.938 -13.234 17.094 1 74.31 511 GLY A C 1
ATOM 4076 O O . GLY A 1 511 ? 9.789 -12.797 17 1 74.31 511 GLY A O 1
ATOM 4077 N N . ASP A 1 512 ? 11.891 -12.805 16.391 1 79.94 512 ASP A N 1
ATOM 4078 C CA . ASP A 1 512 ? 11.688 -11.625 15.555 1 79.94 512 ASP A CA 1
ATOM 4079 C C . ASP A 1 512 ? 10.82 -11.953 14.344 1 79.94 512 ASP A C 1
ATOM 4081 O O . ASP A 1 512 ? 10.008 -11.133 13.922 1 79.94 512 ASP A O 1
ATOM 4085 N N . VAL A 1 513 ? 11.023 -13.133 13.906 1 88.19 513 VAL A N 1
ATOM 4086 C CA . VAL A 1 513 ? 10.219 -13.555 12.766 1 88.19 513 VAL A CA 1
ATOM 4087 C C . VAL A 1 513 ? 8.781 -13.812 13.203 1 88.19 513 VAL A C 1
ATOM 4089 O O . VAL A 1 513 ? 7.836 -13.461 12.492 1 88.19 513 VAL A O 1
ATOM 4092 N N . ALA A 1 514 ? 8.648 -14.359 14.375 1 84.88 514 ALA A N 1
ATOM 4093 C CA . ALA A 1 514 ? 7.316 -14.523 14.945 1 84.88 514 ALA A CA 1
ATOM 4094 C C . ALA A 1 514 ? 6.617 -13.18 15.117 1 84.88 514 ALA A C 1
ATOM 4096 O O . ALA A 1 514 ? 5.422 -13.055 14.844 1 84.88 514 ALA A O 1
ATOM 4097 N N . GLY A 1 515 ? 7.398 -12.234 15.547 1 82.88 515 GLY A N 1
ATOM 4098 C CA . GLY A 1 515 ? 6.859 -10.891 15.68 1 82.88 515 GLY A CA 1
ATOM 4099 C C . GLY A 1 515 ? 6.426 -10.289 14.359 1 82.88 515 GLY A C 1
ATOM 4100 O O . GLY A 1 515 ? 5.395 -9.609 14.289 1 82.88 515 GLY A O 1
ATOM 4101 N N . ALA A 1 516 ? 7.195 -10.516 13.375 1 86.69 516 ALA A N 1
ATOM 4102 C CA . ALA A 1 516 ? 6.848 -10.023 12.047 1 86.69 516 ALA A CA 1
ATOM 4103 C C . ALA A 1 516 ? 5.574 -10.688 11.531 1 86.69 516 ALA A C 1
ATOM 4105 O O . ALA A 1 516 ? 4.723 -10.031 10.93 1 86.69 516 ALA A O 1
ATOM 4106 N N . MET A 1 517 ? 5.484 -11.961 11.75 1 85.56 517 MET A N 1
ATOM 4107 C CA . MET A 1 517 ? 4.297 -12.719 11.375 1 85.56 517 MET A CA 1
ATOM 4108 C C . MET A 1 517 ? 3.051 -12.148 12.047 1 85.56 517 MET A C 1
ATOM 4110 O O . MET A 1 517 ? 2.025 -11.953 11.391 1 85.56 517 MET A O 1
ATOM 4114 N N . GLU A 1 518 ? 3.174 -11.867 13.188 1 82.12 518 GLU A N 1
ATOM 4115 C CA . GLU A 1 518 ? 2.062 -11.312 13.953 1 82.12 518 GLU A CA 1
ATOM 4116 C C . GLU A 1 518 ? 1.682 -9.922 13.445 1 82.12 518 GLU A C 1
ATOM 4118 O O . GLU A 1 518 ? 0.497 -9.594 13.344 1 82.12 518 GLU A O 1
ATOM 4123 N N . ALA A 1 519 ? 2.678 -9.164 13.203 1 82 519 ALA A N 1
ATOM 4124 C CA . ALA A 1 519 ? 2.432 -7.824 12.688 1 82 519 ALA A CA 1
ATOM 4125 C C . ALA A 1 519 ? 1.646 -7.871 11.383 1 82 519 ALA A C 1
ATOM 4127 O O . ALA A 1 519 ? 0.722 -7.078 11.18 1 82 519 ALA A O 1
ATOM 4128 N N . GLU A 1 520 ? 1.979 -8.789 10.555 1 86.25 520 GLU A N 1
ATOM 4129 C CA . GLU A 1 520 ? 1.291 -8.961 9.281 1 86.25 520 GLU A CA 1
ATOM 4130 C C . GLU A 1 520 ? -0.157 -9.391 9.484 1 86.25 520 GLU A C 1
ATOM 4132 O O . GLU A 1 520 ? -1.062 -8.898 8.805 1 86.25 520 GLU A O 1
ATOM 4137 N N . ASP A 1 521 ? -0.387 -10.25 10.383 1 81.12 521 ASP A N 1
ATOM 4138 C CA . ASP A 1 521 ? -1.729 -10.75 10.672 1 81.12 521 ASP A CA 1
ATOM 4139 C C . ASP A 1 521 ? -2.627 -9.633 11.203 1 81.12 521 ASP A C 1
ATOM 4141 O O . ASP A 1 521 ? -3.779 -9.508 10.781 1 81.12 521 ASP A O 1
ATOM 4145 N N . ILE A 1 522 ? -2.117 -8.883 12.023 1 76.06 522 ILE A N 1
ATOM 4146 C CA . ILE A 1 522 ? -2.869 -7.809 12.656 1 76.06 522 ILE A CA 1
ATOM 4147 C C . ILE A 1 522 ? -3.242 -6.758 11.617 1 76.06 522 ILE A C 1
ATOM 4149 O O . ILE A 1 522 ? -4.383 -6.289 11.578 1 76.06 522 ILE A O 1
ATOM 4153 N N . TYR A 1 523 ? -2.318 -6.477 10.867 1 78.44 523 TYR A N 1
ATOM 4154 C CA . TYR A 1 523 ? -2.576 -5.48 9.836 1 78.44 523 TYR A CA 1
ATOM 4155 C C . TYR A 1 523 ? -3.666 -5.957 8.883 1 78.44 523 TYR A C 1
ATOM 4157 O O . TYR A 1 523 ? -4.535 -5.176 8.484 1 78.44 523 TYR A O 1
ATOM 4165 N N . ASP A 1 524 ? -3.598 -7.145 8.516 1 79.62 524 ASP A N 1
ATOM 4166 C CA . ASP A 1 524 ? -4.59 -7.691 7.594 1 79.62 524 ASP A CA 1
ATOM 4167 C C . ASP A 1 524 ? -5.98 -7.691 8.227 1 79.62 524 ASP A C 1
ATOM 4169 O O . ASP A 1 524 ? -6.969 -7.371 7.562 1 79.62 524 ASP A O 1
ATOM 4173 N N . GLN A 1 525 ? -6.027 -8.062 9.438 1 76.5 525 GLN A N 1
ATOM 4174 C CA . GLN A 1 525 ? -7.312 -8.094 10.133 1 76.5 525 GLN A CA 1
ATOM 4175 C C . GLN A 1 525 ? -7.898 -6.688 10.258 1 76.5 525 GLN A C 1
ATOM 4177 O O . GLN A 1 525 ? -9.109 -6.5 10.102 1 76.5 525 GLN A O 1
ATOM 4182 N N . LEU A 1 526 ? -7.043 -5.836 10.492 1 72.88 526 LEU A N 1
ATOM 4183 C CA . LEU A 1 526 ? -7.48 -4.449 10.609 1 72.88 526 LEU A CA 1
ATOM 4184 C C . LEU A 1 526 ? -8.094 -3.957 9.305 1 72.88 526 LEU A C 1
ATOM 4186 O O . LEU A 1 526 ? -9.133 -3.295 9.305 1 72.88 526 LEU A O 1
ATOM 4190 N N . ASN A 1 527 ? -7.527 -4.367 8.266 1 71.69 527 ASN A N 1
ATOM 4191 C CA . ASN A 1 527 ? -7.934 -3.82 6.977 1 71.69 527 ASN A CA 1
ATOM 4192 C C . ASN A 1 527 ? -9.039 -4.656 6.336 1 71.69 527 ASN A C 1
ATOM 4194 O O . ASN A 1 527 ? -10.016 -4.113 5.824 1 71.69 527 ASN A O 1
ATOM 4198 N N . SER A 1 528 ? -8.914 -5.965 6.441 1 73.44 528 SER A N 1
ATOM 4199 C CA . SER A 1 528 ? -9.828 -6.82 5.699 1 73.44 528 SER A CA 1
ATOM 4200 C C . SER A 1 528 ? -11.008 -7.254 6.562 1 73.44 528 SER A C 1
ATOM 4202 O O . SER A 1 528 ? -12.07 -7.602 6.047 1 73.44 528 SER A O 1
ATOM 4204 N N . GLU A 1 529 ? -10.766 -7.273 7.84 1 70.88 529 GLU A N 1
ATOM 4205 C CA . GLU A 1 529 ? -11.836 -7.723 8.727 1 70.88 529 GLU A CA 1
ATOM 4206 C C . GLU A 1 529 ? -12.422 -6.555 9.523 1 70.88 529 GLU A C 1
ATOM 4208 O O . GLU A 1 529 ? -13.312 -6.75 10.352 1 70.88 529 GLU A O 1
ATOM 4213 N N . VAL A 1 530 ? -11.992 -5.398 9.078 1 60.97 530 VAL A N 1
ATOM 4214 C CA . VAL A 1 530 ? -12.484 -4.168 9.688 1 60.97 530 VAL A CA 1
ATOM 4215 C C . VAL A 1 530 ? -12.516 -4.32 11.211 1 60.97 530 VAL A C 1
ATOM 4217 O O . VAL A 1 530 ? -13.578 -4.219 11.82 1 60.97 530 VAL A O 1
ATOM 4220 N N . LEU A 1 531 ? -11.266 -4.699 11.656 1 55.06 531 LEU A N 1
ATOM 4221 C CA . LEU A 1 531 ? -11.102 -4.852 13.102 1 55.06 531 LEU A CA 1
ATOM 4222 C C . LEU A 1 531 ? -11.586 -3.604 13.828 1 55.06 531 LEU A C 1
ATOM 4224 O O . LEU A 1 531 ? -11.305 -2.48 13.414 1 55.06 531 LEU A O 1
ATOM 4228 N N . GLN A 1 532 ? -12.609 -3.982 14.625 1 54.16 532 GLN A N 1
ATOM 4229 C CA . GLN A 1 532 ? -13.117 -2.891 15.445 1 54.16 532 GLN A CA 1
ATOM 4230 C C . GLN A 1 532 ? -12.211 -2.631 16.641 1 54.16 532 GLN A C 1
ATOM 4232 O O . GLN A 1 532 ? -11.883 -3.553 17.391 1 54.16 532 GLN A O 1
ATOM 4237 N N . VAL A 1 533 ? -11.258 -1.851 16.469 1 44.34 533 VAL A N 1
ATOM 4238 C CA . VAL A 1 533 ? -10.492 -1.422 17.625 1 44.34 533 VAL A CA 1
ATOM 4239 C C . VAL A 1 533 ? -11.305 -0.408 18.438 1 44.34 533 VAL A C 1
ATOM 4241 O O . VAL A 1 533 ? -11.406 0.759 18.047 1 44.34 533 VAL A O 1
ATOM 4244 N N . GLU A 1 534 ? -12.086 -1.075 19.219 1 43.62 534 GLU A N 1
ATOM 4245 C CA . GLU A 1 534 ? -12.805 -0.188 20.125 1 43.62 534 GLU A CA 1
ATOM 4246 C C . GLU A 1 534 ? -11.844 0.689 20.922 1 43.62 534 GLU A C 1
ATOM 4248 O O . GLU A 1 534 ? -10.758 0.241 21.312 1 43.62 534 GLU A O 1
ATOM 4253 N N . ASP A 1 535 ? -12.031 1.947 20.953 1 44.25 535 ASP A N 1
ATOM 4254 C CA . ASP A 1 535 ? -11.375 2.924 21.828 1 44.25 535 ASP A CA 1
ATOM 4255 C C . ASP A 1 535 ? -9.961 3.225 21.328 1 44.25 535 ASP A C 1
ATOM 4257 O O . ASP A 1 535 ? -9.312 4.152 21.812 1 44.25 535 ASP A O 1
ATOM 4261 N N . LEU A 1 536 ? -9.547 2.236 20.469 1 46.53 536 LEU A N 1
ATOM 4262 C CA . LEU A 1 536 ? -8.172 2.484 20.031 1 46.53 536 LEU A CA 1
ATOM 4263 C C . LEU A 1 536 ? -8.086 3.775 19.219 1 46.53 536 LEU A C 1
ATOM 4265 O O . LEU A 1 536 ? -7.141 4.551 19.391 1 46.53 536 LEU A O 1
ATOM 4269 N N . TRP A 1 537 ? -9.117 3.781 18.422 1 45.28 537 TRP A N 1
ATOM 4270 C CA . TRP A 1 537 ? -9.117 5.008 17.641 1 45.28 537 TRP A CA 1
ATOM 4271 C C . TRP A 1 537 ? -9.102 6.238 18.531 1 45.28 537 TRP A C 1
ATOM 4273 O O . TRP A 1 537 ? -8.414 7.219 18.25 1 45.28 537 TRP A O 1
ATOM 4283 N N . GLN A 1 538 ? -9.875 5.949 19.516 1 43.06 538 GLN A N 1
ATOM 4284 C CA . GLN A 1 538 ? -9.922 7.008 20.531 1 43.06 538 GLN A CA 1
ATOM 4285 C C . GLN A 1 538 ? -8.547 7.234 21.156 1 43.06 538 GLN A C 1
ATOM 4287 O O . GLN A 1 538 ? -8.125 8.375 21.344 1 43.06 538 GLN A O 1
ATOM 4292 N N . ASP A 1 539 ? -7.973 6.219 21.266 1 46.62 539 ASP A N 1
ATOM 4293 C CA . ASP A 1 539 ? -6.68 6.297 21.938 1 46.62 539 ASP A CA 1
ATOM 4294 C C . ASP A 1 539 ? -5.605 6.84 21 1 46.62 539 ASP A C 1
ATOM 4296 O O . ASP A 1 539 ? -4.777 7.656 21.406 1 46.62 539 ASP A O 1
ATOM 4300 N N . LEU A 1 540 ? -5.754 6.426 19.844 1 49.44 540 LEU A N 1
ATOM 4301 C CA . LEU A 1 540 ? -4.785 6.891 18.859 1 49.44 540 LEU A CA 1
ATOM 4302 C C . LEU A 1 540 ? -4.98 8.375 18.562 1 49.44 540 LEU A C 1
ATOM 4304 O O . LEU A 1 540 ? -4.008 9.125 18.453 1 49.44 540 LEU A O 1
ATOM 4308 N N . ALA A 1 541 ? -6.227 8.633 18.469 1 41.41 541 ALA A N 1
ATOM 4309 C CA . ALA A 1 541 ? -6.562 10.047 18.297 1 41.41 541 ALA A CA 1
ATOM 4310 C C . ALA A 1 541 ? -6.07 10.867 19.484 1 41.41 541 ALA A C 1
ATOM 4312 O O . ALA A 1 541 ? -5.777 12.055 19.344 1 41.41 541 ALA A O 1
ATOM 4313 N N . ASN A 1 542 ? -6.082 10.18 20.578 1 39.66 542 ASN A N 1
ATOM 4314 C CA . ASN A 1 542 ? -5.691 10.844 21.828 1 39.66 542 ASN A CA 1
ATOM 4315 C C . ASN A 1 542 ? -4.176 10.914 21.969 1 39.66 542 ASN A C 1
ATOM 4317 O O . ASN A 1 542 ? -3.666 11.164 23.062 1 39.66 542 ASN A O 1
ATOM 4321 N N . GLY A 1 543 ? -3.57 10.781 20.844 1 41.69 543 GLY A N 1
ATOM 4322 C CA . GLY A 1 543 ? -2.123 10.922 20.891 1 41.69 543 GLY A CA 1
ATOM 4323 C C . GLY A 1 543 ? -1.435 9.75 21.562 1 41.69 543 GLY A C 1
ATOM 4324 O O . GLY A 1 543 ? -0.404 9.922 22.219 1 41.69 543 GLY A O 1
ATOM 4325 N N . LEU A 1 544 ? -2.084 8.742 21.641 1 44.69 544 LEU A N 1
ATOM 4326 C CA . LEU A 1 544 ? -1.432 7.555 22.172 1 44.69 544 LEU A CA 1
ATOM 4327 C C . LEU A 1 544 ? -0.053 7.359 21.562 1 44.69 544 LEU A C 1
ATOM 4329 O O . LEU A 1 544 ? 0.066 7.176 20.344 1 44.69 544 LEU A O 1
ATOM 4333 N N . GLU A 1 545 ? 0.854 7.887 22.375 1 45.69 545 GLU A N 1
ATOM 4334 C CA . GLU A 1 545 ? 2.236 7.578 22.031 1 45.69 545 GLU A CA 1
ATOM 4335 C C . GLU A 1 545 ? 2.566 6.117 22.312 1 45.69 545 GLU A C 1
ATOM 4337 O O . GLU A 1 545 ? 2.27 5.609 23.391 1 45.69 545 GLU A O 1
ATOM 4342 N N . LEU A 1 546 ? 2.766 5.34 21.391 1 48.41 546 LEU A N 1
ATOM 4343 C CA . LEU A 1 546 ? 3.143 3.93 21.469 1 48.41 546 LEU A CA 1
ATOM 4344 C C . LEU A 1 546 ? 4.141 3.693 22.594 1 48.41 546 LEU A C 1
ATOM 4346 O O . LEU A 1 546 ? 4.176 2.607 23.172 1 48.41 546 LEU A O 1
ATOM 4350 N N . ASP A 1 547 ? 4.941 4.648 22.844 1 44.09 547 ASP A N 1
ATOM 4351 C CA . ASP A 1 547 ? 5.977 4.492 23.859 1 44.09 547 ASP A CA 1
ATOM 4352 C C . ASP A 1 547 ? 5.367 4.309 25.25 1 44.09 547 ASP A C 1
ATOM 4354 O O . ASP A 1 547 ? 6.074 3.998 26.219 1 44.09 547 ASP A O 1
ATOM 4358 N N . SER A 1 548 ? 4.219 4.527 25.266 1 45.84 548 SER A N 1
ATOM 4359 C CA . SER A 1 548 ? 3.666 4.473 26.609 1 45.84 548 SER A CA 1
ATOM 4360 C C . SER A 1 548 ? 3.086 3.096 26.922 1 45.84 548 SER A C 1
ATOM 4362 O O . SER A 1 548 ? 2.506 2.881 27.984 1 45.84 548 SER A O 1
ATOM 4364 N N . LEU A 1 549 ? 3.158 2.322 25.906 1 48.84 549 LEU A N 1
ATOM 4365 C CA . LEU A 1 549 ? 2.615 0.986 26.125 1 48.84 549 LEU A CA 1
ATOM 4366 C C . LEU A 1 549 ? 3.615 0.117 26.891 1 48.84 549 LEU A C 1
ATOM 4368 O O . LEU A 1 549 ? 4.82 0.195 26.641 1 48.84 549 LEU A O 1
ATOM 4372 N N . GLU A 1 550 ? 3.336 -0.398 28.109 1 44.69 550 GLU A N 1
ATOM 4373 C CA . GLU A 1 550 ? 4.172 -1.282 28.906 1 44.69 550 GLU A CA 1
ATOM 4374 C C . GLU A 1 550 ? 3.705 -2.73 28.797 1 44.69 550 GLU A C 1
ATOM 4376 O O . GLU A 1 550 ? 2.521 -2.994 28.578 1 44.69 550 GLU A O 1
ATOM 4381 N N . GLY A 1 551 ? 4.637 -3.844 28.672 1 41.5 551 GLY A N 1
ATOM 4382 C CA . GLY A 1 551 ? 4.629 -5.285 28.875 1 41.5 551 GLY A CA 1
ATOM 4383 C C . GLY A 1 551 ? 4.719 -6.066 27.578 1 41.5 551 GLY A C 1
ATOM 4384 O O . GLY A 1 551 ? 4.512 -5.512 26.5 1 41.5 551 GLY A O 1
ATOM 4385 N N . PRO A 1 552 ? 5.324 -7.145 27.641 1 43.12 552 PRO A N 1
ATOM 4386 C CA . PRO A 1 552 ? 5.68 -8 26.516 1 43.12 552 PRO A CA 1
ATOM 4387 C C . PRO A 1 552 ? 4.504 -8.266 25.578 1 43.12 552 PRO A C 1
ATOM 4389 O O . PRO A 1 552 ? 4.695 -8.445 24.375 1 43.12 552 PRO A O 1
ATOM 4392 N N . GLU A 1 553 ? 3.367 -8.406 26.078 1 43.56 553 GLU A N 1
ATOM 4393 C CA . GLU A 1 553 ? 2.141 -8.734 25.359 1 43.56 553 GLU A CA 1
ATOM 4394 C C . GLU A 1 553 ? 1.722 -7.605 24.422 1 43.56 553 GLU A C 1
ATOM 4396 O O . GLU A 1 553 ? 0.821 -7.777 23.594 1 43.56 553 GLU A O 1
ATOM 4401 N N . TYR A 1 554 ? 2.441 -6.664 24.406 1 45.09 554 TYR A N 1
ATOM 4402 C CA . TYR A 1 554 ? 2.039 -5.395 23.797 1 45.09 554 TYR A CA 1
ATOM 4403 C C . TYR A 1 554 ? 2.59 -5.258 22.391 1 45.09 554 TYR A C 1
ATOM 4405 O O . TYR A 1 554 ? 2.273 -4.301 21.688 1 45.09 554 TYR A O 1
ATOM 4413 N N . SER A 1 555 ? 3.332 -6.195 22.141 1 47.94 555 SER A N 1
ATOM 4414 C CA . SER A 1 555 ? 3.867 -6.07 20.797 1 47.94 555 SER A CA 1
ATOM 4415 C C . SER A 1 555 ? 2.752 -6.098 19.75 1 47.94 555 SER A C 1
ATOM 4417 O O . SER A 1 555 ? 2.77 -5.316 18.797 1 47.94 555 SER A O 1
ATOM 4419 N N . ASP A 1 556 ? 1.855 -6.977 20.188 1 50.81 556 ASP A N 1
ATOM 4420 C CA . ASP A 1 556 ? 0.732 -7.129 19.266 1 50.81 556 ASP A CA 1
ATOM 4421 C C . ASP A 1 556 ? -0.112 -5.855 19.219 1 50.81 556 ASP A C 1
ATOM 4423 O O . ASP A 1 556 ? -0.497 -5.402 18.141 1 50.81 556 ASP A O 1
ATOM 4427 N N . VAL A 1 557 ? -0.181 -5.375 20.406 1 52.16 557 VAL A N 1
ATOM 4428 C CA . VAL A 1 557 ? -1.05 -4.219 20.594 1 52.16 557 VAL A CA 1
ATOM 4429 C C . VAL A 1 557 ? -0.414 -2.984 19.953 1 52.16 557 VAL A C 1
ATOM 4431 O O . VAL A 1 557 ? -1.093 -2.207 19.281 1 52.16 557 VAL A O 1
ATOM 4434 N N . SER A 1 558 ? 0.757 -3.027 20.172 1 53.53 558 SER A N 1
ATOM 4435 C CA . SER A 1 558 ? 1.459 -1.852 19.656 1 53.53 558 SER A CA 1
ATOM 4436 C C . SER A 1 558 ? 1.392 -1.778 18.141 1 53.53 558 SER A C 1
ATOM 4438 O O . SER A 1 558 ? 1.157 -0.709 17.578 1 53.53 558 SER A O 1
ATOM 4440 N N . ALA A 1 559 ? 1.445 -2.996 17.781 1 55.75 559 ALA A N 1
ATOM 4441 C CA . ALA A 1 559 ? 1.35 -3.035 16.312 1 55.75 559 ALA A CA 1
ATOM 4442 C C . ALA A 1 559 ? -0.038 -2.609 15.852 1 55.75 559 ALA A C 1
ATOM 4444 O O . ALA A 1 559 ? -0.167 -1.821 14.906 1 55.75 559 ALA A O 1
ATOM 4445 N N . VAL A 1 560 ? -0.968 -3.104 16.562 1 58.94 560 VAL A N 1
ATOM 4446 C CA . VAL A 1 560 ? -2.342 -2.783 16.188 1 58.94 560 VAL A CA 1
ATOM 4447 C C . VAL A 1 560 ? -2.576 -1.28 16.328 1 58.94 560 VAL A C 1
ATOM 4449 O O . VAL A 1 560 ? -3.127 -0.651 15.414 1 58.94 560 VAL A O 1
ATOM 4452 N N . LEU A 1 561 ? -2.178 -0.852 17.391 1 59.41 561 LEU A N 1
ATOM 4453 C CA . LEU A 1 561 ? -2.393 0.564 17.672 1 59.41 561 LEU A CA 1
ATOM 4454 C C . LEU A 1 561 ? -1.645 1.434 16.672 1 59.41 561 LEU A C 1
ATOM 4456 O O . LEU A 1 561 ? -2.176 2.443 16.203 1 59.41 561 LEU A O 1
ATOM 4460 N N . GLN A 1 562 ? -0.651 0.861 16.438 1 54.72 562 GLN A N 1
ATOM 4461 C CA . GLN A 1 562 ? 0.167 1.61 15.484 1 54.72 562 GLN A CA 1
ATOM 4462 C C . GLN A 1 562 ? -0.474 1.634 14.102 1 54.72 562 GLN A C 1
ATOM 4464 O O . GLN A 1 562 ? -0.522 2.68 13.445 1 54.72 562 GLN A O 1
ATOM 4469 N N . ILE A 1 563 ? -0.881 0.508 13.891 1 55.97 563 ILE A N 1
ATOM 4470 C CA . ILE A 1 563 ? -1.543 0.404 12.594 1 55.97 563 ILE A CA 1
ATOM 4471 C C . ILE A 1 563 ? -2.809 1.257 12.586 1 55.97 563 ILE A C 1
ATOM 4473 O O . ILE A 1 563 ? -3.057 2.012 11.648 1 55.97 563 ILE A O 1
ATOM 4477 N N . ALA A 1 564 ? -3.473 1.086 13.641 1 58.56 564 ALA A N 1
ATOM 4478 C CA . ALA A 1 564 ? -4.703 1.864 13.766 1 58.56 564 ALA A CA 1
ATOM 4479 C C . ALA A 1 564 ? -4.41 3.361 13.734 1 58.56 564 ALA A C 1
ATOM 4481 O O . ALA A 1 564 ? -5.121 4.125 13.07 1 58.56 564 ALA A O 1
ATOM 4482 N N . TYR A 1 565 ? -3.379 3.689 14.414 1 52.97 565 TYR A N 1
ATOM 4483 C CA . TYR A 1 565 ? -2.953 5.086 14.445 1 52.97 565 TYR A CA 1
ATOM 4484 C C . TYR A 1 565 ? -2.615 5.59 13.047 1 52.97 565 TYR A C 1
ATOM 4486 O O . TYR A 1 565 ? -3.018 6.691 12.664 1 52.97 565 TYR A O 1
ATOM 4494 N N . ALA A 1 566 ? -1.901 4.766 12.477 1 48.47 566 ALA A N 1
ATOM 4495 C CA . ALA A 1 566 ? -1.527 5.137 11.117 1 48.47 566 ALA A CA 1
ATOM 4496 C C . ALA A 1 566 ? -2.762 5.32 10.234 1 48.47 566 ALA A C 1
ATOM 4498 O O . ALA A 1 566 ? -2.824 6.254 9.43 1 48.47 566 ALA A O 1
ATOM 4499 N N . MET A 1 567 ? -3.58 4.461 10.492 1 50.41 567 MET A N 1
ATOM 4500 C CA . MET A 1 567 ? -4.812 4.523 9.711 1 50.41 567 MET A CA 1
ATOM 4501 C C . MET A 1 567 ? -5.605 5.785 10.047 1 50.41 567 MET A C 1
ATOM 4503 O O . MET A 1 567 ? -6.195 6.402 9.156 1 50.41 567 MET A O 1
ATOM 4507 N N . VAL A 1 568 ? -5.605 6.102 11.352 1 47.69 568 VAL A N 1
ATOM 4508 C CA . VAL A 1 568 ? -6.348 7.273 11.805 1 47.69 568 VAL A CA 1
ATOM 4509 C C . VAL A 1 568 ? -5.648 8.547 11.328 1 47.69 568 VAL A C 1
ATOM 4511 O O . VAL A 1 568 ? -6.305 9.484 10.883 1 47.69 568 VAL A O 1
ATOM 4514 N N . ASN A 1 569 ? -4.461 8.547 11.594 1 43.84 569 ASN A N 1
ATOM 4515 C CA . ASN A 1 569 ? -3.746 9.773 11.273 1 43.84 569 ASN A CA 1
ATOM 4516 C C . ASN A 1 569 ? -3.662 10 9.766 1 43.84 569 ASN A C 1
ATOM 4518 O O . ASN A 1 569 ? -3.377 11.109 9.312 1 43.84 569 ASN A O 1
ATOM 4522 N N . ASP A 1 570 ? -3.637 8.891 9.008 1 42.44 570 ASP A N 1
ATOM 4523 C CA . ASP A 1 570 ? -3.678 9.094 7.566 1 42.44 570 ASP A CA 1
ATOM 4524 C C . ASP A 1 570 ? -5.062 9.547 7.113 1 42.44 570 ASP A C 1
ATOM 4526 O O . ASP A 1 570 ? -5.324 9.664 5.91 1 42.44 570 ASP A O 1
ATOM 4530 N N . GLY A 1 571 ? -5.98 9.953 7.91 1 40.03 571 GLY A N 1
ATOM 4531 C CA . GLY A 1 571 ? -7.336 10.422 7.68 1 40.03 571 GLY A CA 1
ATOM 4532 C C . GLY A 1 571 ? -8.359 9.297 7.656 1 40.03 571 GLY A C 1
ATOM 4533 O O . GLY A 1 571 ? -9.516 9.508 7.289 1 40.03 571 GLY A O 1
ATOM 4534 N N . SER A 1 572 ? -8.023 8.047 7.566 1 34.78 572 SER A N 1
ATOM 4535 C CA . SER A 1 572 ? -9.031 6.988 7.578 1 34.78 572 SER A CA 1
ATOM 4536 C C . SER A 1 572 ? -9.523 6.711 8.992 1 34.78 572 SER A C 1
ATOM 4538 O O . SER A 1 572 ? -8.727 6.547 9.914 1 34.78 572 SER A O 1
ATOM 4540 N N . ARG A 1 573 ? -10.719 7.246 9.328 1 35.34 573 ARG A N 1
ATOM 4541 C CA . ARG A 1 573 ? -11.391 7.203 10.625 1 35.34 573 ARG A CA 1
ATOM 4542 C C . ARG A 1 573 ? -11.484 5.773 11.141 1 35.34 573 ARG A C 1
ATOM 4544 O O . ARG A 1 573 ? -11.625 4.832 10.352 1 35.34 573 ARG A O 1
ATOM 4551 N N . GLY A 1 574 ? -10.945 5.391 12.234 1 31.83 574 GLY A N 1
ATOM 4552 C CA . GLY A 1 574 ? -11.109 4.156 12.984 1 31.83 574 GLY A CA 1
ATOM 4553 C C . GLY A 1 574 ? -12.562 3.793 13.227 1 31.83 574 GLY A C 1
ATOM 4554 O O . GLY A 1 574 ? -13.453 4.625 13.047 1 31.83 574 GLY A O 1
ATOM 4555 N N . PRO A 1 575 ? -13.016 2.561 13.25 1 28.64 575 PRO A N 1
ATOM 4556 C CA . PRO A 1 575 ? -14.383 2.074 13.477 1 28.64 575 PRO A CA 1
ATOM 4557 C C . PRO A 1 575 ? -15.016 2.668 14.734 1 28.64 575 PRO A C 1
ATOM 4559 O O . PRO A 1 575 ? -14.305 3.148 15.625 1 28.64 575 PRO A O 1
ATOM 4562 N N . GLU A 1 576 ? -16.422 2.777 14.758 1 26.41 576 GLU A N 1
ATOM 4563 C CA . GLU A 1 576 ? -17.422 3.182 15.734 1 26.41 576 GLU A CA 1
ATOM 4564 C C . GLU A 1 576 ? -17.172 2.52 17.094 1 26.41 576 GLU A C 1
ATOM 4566 O O . GLU A 1 576 ? -16.844 1.329 17.156 1 26.41 576 GLU A O 1
ATOM 4571 N N . SER A 1 577 ? -17 3.375 18.156 1 26.88 577 SER A N 1
ATOM 4572 C CA . SER A 1 577 ? -17 3.123 19.594 1 26.88 577 SER A CA 1
ATOM 4573 C C . SER A 1 577 ? -18.281 2.406 20.031 1 26.88 577 SER A C 1
ATOM 4575 O O . SER A 1 577 ? -19.375 2.973 19.953 1 26.88 577 SER A O 1
ATOM 4577 N N . GLY A 1 578 ? -18.859 1.366 19.734 1 24.31 578 GLY A N 1
ATOM 4578 C CA . GLY A 1 578 ? -19.938 0.988 20.625 1 24.31 578 GLY A CA 1
ATOM 4579 C C . GLY A 1 578 ? -19.625 1.264 22.078 1 24.31 578 GLY A C 1
ATOM 4580 O O . GLY A 1 578 ? -18.547 1.764 22.406 1 24.31 578 GLY A O 1
ATOM 4581 N N . ASP A 1 579 ? -20.297 0.393 23.109 1 22.94 579 ASP A N 1
ATOM 4582 C CA . ASP A 1 579 ? -20.703 0.416 24.516 1 22.94 579 ASP A CA 1
ATOM 4583 C C . ASP A 1 579 ? -19.5 0.54 25.438 1 22.94 579 ASP A C 1
ATOM 4585 O O . ASP A 1 579 ? -18.812 -0.451 25.719 1 22.94 579 ASP A O 1
ATOM 4589 N N . ILE A 1 580 ? -18.594 1.311 25.344 1 24.34 580 ILE A N 1
ATOM 4590 C CA . ILE A 1 580 ? -17.703 1.288 26.5 1 24.34 580 ILE A CA 1
ATOM 4591 C C . ILE A 1 580 ? -18.422 1.849 27.719 1 24.34 580 ILE A C 1
ATOM 4593 O O . ILE A 1 580 ? -18.734 3.041 27.766 1 24.34 580 ILE A O 1
ATOM 4597 N N . SER A 1 581 ? -19.344 1.169 28.344 1 19.69 581 SER A N 1
ATOM 4598 C CA . SER A 1 581 ? -19.859 1.33 29.703 1 19.69 581 SER A CA 1
ATOM 4599 C C . SER A 1 581 ? -18.734 1.629 30.703 1 19.69 581 SER A C 1
ATOM 4601 O O . SER A 1 581 ? -17.766 0.872 30.797 1 19.69 581 SER A O 1
ATOM 4603 N N . LEU A 1 582 ? -18.344 2.857 30.797 1 17.41 582 LEU A N 1
ATOM 4604 C CA . LEU A 1 582 ? -17.75 3.225 32.094 1 17.41 582 LEU A CA 1
ATOM 4605 C C . LEU A 1 582 ? -18.531 2.617 33.25 1 17.41 582 LEU A C 1
ATOM 4607 O O . LEU A 1 582 ? -19.688 2.979 33.469 1 17.41 582 LEU A O 1
ATOM 4611 N N . ARG A 1 583 ? -18.672 1.232 33.5 1 16.72 583 ARG A N 1
ATOM 4612 C CA . ARG A 1 583 ? -18.984 0.943 34.906 1 16.72 583 ARG A CA 1
ATOM 4613 C C . ARG A 1 583 ? -17.844 1.383 35.812 1 16.72 583 ARG A C 1
ATOM 4615 O O . ARG A 1 583 ? -16.672 1.184 35.5 1 16.72 583 ARG A O 1
ATOM 4622 N N . LEU B 1 1 ? 13.102 -103.438 13.414 1 22.36 1 LEU B N 1
ATOM 4623 C CA . LEU B 1 1 ? 12.578 -102.938 12.148 1 22.36 1 LEU B CA 1
ATOM 4624 C C . LEU B 1 1 ? 12.391 -101.438 12.18 1 22.36 1 LEU B C 1
ATOM 4626 O O . LEU B 1 1 ? 11.57 -100.938 12.953 1 22.36 1 LEU B O 1
ATOM 4630 N N . GLN B 1 2 ? 13.445 -100.688 12 1 23.95 2 GLN B N 1
ATOM 4631 C CA . GLN B 1 2 ? 13.742 -99.312 12.258 1 23.95 2 GLN B CA 1
ATOM 4632 C C . GLN B 1 2 ? 13.055 -98.375 11.242 1 23.95 2 GLN B C 1
ATOM 4634 O O . GLN B 1 2 ? 13.312 -98.5 10.039 1 23.95 2 GLN B O 1
ATOM 4639 N N . VAL B 1 3 ? 11.711 -98.25 11.414 1 26.88 3 VAL B N 1
ATOM 4640 C CA . VAL B 1 3 ? 10.844 -97.562 10.461 1 26.88 3 VAL B CA 1
ATOM 4641 C C . VAL B 1 3 ? 11.406 -96.125 10.172 1 26.88 3 VAL B C 1
ATOM 4643 O O . VAL B 1 3 ? 11.562 -95.312 11.086 1 26.88 3 VAL B O 1
ATOM 4646 N N . VAL B 1 4 ? 12.352 -96.125 9.266 1 24.89 4 VAL B N 1
ATOM 4647 C CA . VAL B 1 4 ? 13.039 -95 8.727 1 24.89 4 VAL B CA 1
ATOM 4648 C C . VAL B 1 4 ? 12.016 -94 8.195 1 24.89 4 VAL B C 1
ATOM 4650 O O . VAL B 1 4 ? 11.047 -94.375 7.535 1 24.89 4 VAL B O 1
ATOM 4653 N N . SER B 1 5 ? 11.961 -92.812 8.836 1 23.53 5 SER B N 1
ATOM 4654 C CA . SER B 1 5 ? 11.234 -91.562 8.781 1 23.53 5 SER B CA 1
ATOM 4655 C C . SER B 1 5 ? 11.375 -90.875 7.414 1 23.53 5 SER B C 1
ATOM 4657 O O . SER B 1 5 ? 12.359 -90.188 7.152 1 23.53 5 SER B O 1
ATOM 4659 N N . VAL B 1 6 ? 11.336 -91.75 6.352 1 26.36 6 VAL B N 1
ATOM 4660 C CA . VAL B 1 6 ? 11.797 -91 5.168 1 26.36 6 VAL B CA 1
ATOM 4661 C C . VAL B 1 6 ? 10.789 -89.875 4.809 1 26.36 6 VAL B C 1
ATOM 4663 O O . VAL B 1 6 ? 9.625 -90.188 4.52 1 26.36 6 VAL B O 1
ATOM 4666 N N . TYR B 1 7 ? 10.867 -88.812 5.508 1 24.34 7 TYR B N 1
ATOM 4667 C CA . TYR B 1 7 ? 10.023 -87.625 5.23 1 24.34 7 TYR B CA 1
ATOM 4668 C C . TYR B 1 7 ? 10.242 -87.125 3.811 1 24.34 7 TYR B C 1
ATOM 4670 O O . TYR B 1 7 ? 11.305 -86.562 3.498 1 24.34 7 TYR B O 1
ATOM 4678 N N . THR B 1 8 ? 10.023 -88 2.877 1 25.52 8 THR B N 1
ATOM 4679 C CA . THR B 1 8 ? 10.328 -87.312 1.617 1 25.52 8 THR B CA 1
ATOM 4680 C C . THR B 1 8 ? 9.352 -86.188 1.357 1 25.52 8 THR B C 1
ATOM 4682 O O . THR B 1 8 ? 8.133 -86.375 1.408 1 25.52 8 THR B O 1
ATOM 4685 N N . PRO B 1 9 ? 9.781 -84.938 1.427 1 25.38 9 PRO B N 1
ATOM 4686 C CA . PRO B 1 9 ? 8.836 -83.875 1.153 1 25.38 9 PRO B CA 1
ATOM 4687 C C . PRO B 1 9 ? 8.156 -84 -0.207 1 25.38 9 PRO B C 1
ATOM 4689 O O . PRO B 1 9 ? 8.82 -84.312 -1.203 1 25.38 9 PRO B O 1
ATOM 4692 N N . LYS B 1 10 ? 6.977 -84.562 -0.293 1 26.75 10 LYS B N 1
ATOM 4693 C CA . LYS B 1 10 ? 6.133 -84.688 -1.477 1 26.75 10 LYS B CA 1
ATOM 4694 C C . LYS B 1 10 ? 6.223 -83.438 -2.363 1 26.75 10 LYS B C 1
ATOM 4696 O O . LYS B 1 10 ? 6.168 -82.312 -1.87 1 26.75 10 LYS B O 1
ATOM 4701 N N . LYS B 1 11 ? 6.664 -83.562 -3.504 1 28.56 11 LYS B N 1
ATOM 4702 C CA . LYS B 1 11 ? 6.918 -82.75 -4.695 1 28.56 11 LYS B CA 1
ATOM 4703 C C . LYS B 1 11 ? 5.672 -82 -5.121 1 28.56 11 LYS B C 1
ATOM 4705 O O . LYS B 1 11 ? 5.629 -81.438 -6.211 1 28.56 11 LYS B O 1
ATOM 4710 N N . ASP B 1 12 ? 4.668 -81.75 -4.344 1 25.78 12 ASP B N 1
ATOM 4711 C CA . ASP B 1 12 ? 3.436 -81.438 -5.059 1 25.78 12 ASP B CA 1
ATOM 4712 C C . ASP B 1 12 ? 3.623 -80.25 -5.957 1 25.78 12 ASP B C 1
ATOM 4714 O O . ASP B 1 12 ? 3.898 -79.125 -5.473 1 25.78 12 ASP B O 1
ATOM 4718 N N . SER B 1 13 ? 4.023 -80.312 -7.211 1 26.7 13 SER B N 1
ATOM 4719 C CA . SER B 1 13 ? 4.309 -79.375 -8.273 1 26.7 13 SER B CA 1
ATOM 4720 C C . SER B 1 13 ? 3.064 -78.562 -8.656 1 26.7 13 SER B C 1
ATOM 4722 O O . SER B 1 13 ? 2.988 -78 -9.75 1 26.7 13 SER B O 1
ATOM 4724 N N . SER B 1 14 ? 1.886 -78.938 -8.258 1 30.95 14 SER B N 1
ATOM 4725 C CA . SER B 1 14 ? 0.756 -78.312 -8.93 1 30.95 14 SER B CA 1
ATOM 4726 C C . SER B 1 14 ? 0.95 -76.75 -9.039 1 30.95 14 SER B C 1
ATOM 4728 O O . SER B 1 14 ? 0.917 -76.062 -8.031 1 30.95 14 SER B O 1
ATOM 4730 N N . GLY B 1 15 ? 1.776 -76.375 -9.906 1 27.88 15 GLY B N 1
ATOM 4731 C CA . GLY B 1 15 ? 2.15 -75 -10.117 1 27.88 15 GLY B CA 1
ATOM 4732 C C . GLY B 1 15 ? 0.957 -74.062 -10.219 1 27.88 15 GLY B C 1
ATOM 4733 O O . GLY B 1 15 ? 0.305 -74 -11.258 1 27.88 15 GLY B O 1
ATOM 4734 N N . SER B 1 16 ? -0.028 -74.188 -9.336 1 30.28 16 SER B N 1
ATOM 4735 C CA . SER B 1 16 ? -1.062 -73.188 -9.406 1 30.28 16 SER B CA 1
ATOM 4736 C C . SER B 1 16 ? -0.467 -71.812 -9.727 1 30.28 16 SER B C 1
ATOM 4738 O O . SER B 1 16 ? 0.408 -71.312 -9.008 1 30.28 16 SER B O 1
ATOM 4740 N N . THR B 1 17 ? -0.235 -71.5 -10.984 1 33.41 17 THR B N 1
ATOM 4741 C CA . THR B 1 17 ? -0.011 -70.125 -11.508 1 33.41 17 THR B CA 1
ATOM 4742 C C . THR B 1 17 ? -0.898 -69.125 -10.789 1 33.41 17 THR B C 1
ATOM 4744 O O . THR B 1 17 ? -2.012 -68.812 -11.234 1 33.41 17 THR B O 1
ATOM 4747 N N . ALA B 1 18 ? -1.199 -69.188 -9.609 1 33.72 18 ALA B N 1
ATOM 4748 C CA . ALA B 1 18 ? -1.892 -68.125 -8.922 1 33.72 18 ALA B CA 1
ATOM 4749 C C . ALA B 1 18 ? -1.311 -66.75 -9.328 1 33.72 18 ALA B C 1
ATOM 4751 O O . ALA B 1 18 ? -0.117 -66.5 -9.141 1 33.72 18 ALA B O 1
ATOM 4752 N N . ASP B 1 19 ? -1.85 -66.312 -10.398 1 36.12 19 ASP B N 1
ATOM 4753 C CA . ASP B 1 19 ? -1.607 -64.875 -10.633 1 36.12 19 ASP B CA 1
ATOM 4754 C C . ASP B 1 19 ? -1.406 -64.125 -9.312 1 36.12 19 ASP B C 1
ATOM 4756 O O . ASP B 1 19 ? -2.111 -64.375 -8.336 1 36.12 19 ASP B O 1
ATOM 4760 N N . PRO B 1 20 ? -0.21 -63.969 -8.758 1 40 20 PRO B N 1
ATOM 4761 C CA . PRO B 1 20 ? -0.176 -63.156 -7.531 1 40 20 PRO B CA 1
ATOM 4762 C C . PRO B 1 20 ? -1.433 -62.312 -7.348 1 40 20 PRO B C 1
ATOM 4764 O O . PRO B 1 20 ? -1.84 -61.594 -8.266 1 40 20 PRO B O 1
ATOM 4767 N N . THR B 1 21 ? -2.488 -62.906 -6.867 1 40.66 21 THR B N 1
ATOM 4768 C CA . THR B 1 21 ? -3.666 -62.156 -6.488 1 40.66 21 THR B CA 1
ATOM 4769 C C . THR B 1 21 ? -3.275 -60.719 -6.082 1 40.66 21 THR B C 1
ATOM 4771 O O . THR B 1 21 ? -2.467 -60.531 -5.168 1 40.66 21 THR B O 1
ATOM 4774 N N . TRP B 1 22 ? -3.055 -59.812 -7.008 1 46.81 22 TRP B N 1
ATOM 4775 C CA . TRP B 1 22 ? -3.051 -58.375 -6.684 1 46.81 22 TRP B CA 1
ATOM 4776 C C . TRP B 1 22 ? -3.955 -58.094 -5.488 1 46.81 22 TRP B C 1
ATOM 4778 O O . TRP B 1 22 ? -5.184 -58.125 -5.613 1 46.81 22 TRP B O 1
ATOM 4788 N N . ASP B 1 23 ? -3.76 -58.844 -4.395 1 51.84 23 ASP B N 1
ATOM 4789 C CA . ASP B 1 23 ? -4.492 -58.312 -3.246 1 51.84 23 ASP B CA 1
ATOM 4790 C C . ASP B 1 23 ? -4.637 -56.781 -3.34 1 51.84 23 ASP B C 1
ATOM 4792 O O . ASP B 1 23 ? -3.648 -56.062 -3.531 1 51.84 23 ASP B O 1
ATOM 4796 N N . ILE B 1 24 ? -5.699 -56.406 -3.805 1 55.44 24 ILE B N 1
ATOM 4797 C CA . ILE B 1 24 ? -6.156 -55.094 -4.184 1 55.44 24 ILE B CA 1
ATOM 4798 C C . ILE B 1 24 ? -5.809 -54.094 -3.08 1 55.44 24 ILE B C 1
ATOM 4800 O O . ILE B 1 24 ? -6.398 -54.125 -1.999 1 55.44 24 ILE B O 1
ATOM 4804 N N . TYR B 1 25 ? -4.582 -53.781 -2.83 1 72.25 25 TYR B N 1
ATOM 4805 C CA . TYR B 1 25 ? -4.293 -52.625 -1.987 1 72.25 25 TYR B CA 1
ATOM 4806 C C . TYR B 1 25 ? -5.094 -51.406 -2.43 1 72.25 25 TYR B C 1
ATOM 4808 O O . TYR B 1 25 ? -5.34 -51.219 -3.623 1 72.25 25 TYR B O 1
ATOM 4816 N N . GLU B 1 26 ? -5.961 -51.031 -1.537 1 85.12 26 GLU B N 1
ATOM 4817 C CA . GLU B 1 26 ? -6.715 -49.812 -1.804 1 85.12 26 GLU B CA 1
ATOM 4818 C C . GLU B 1 26 ? -6.09 -48.625 -1.092 1 85.12 26 GLU B C 1
ATOM 4820 O O . GLU B 1 26 ? -5.609 -48.75 0.036 1 85.12 26 GLU B O 1
ATOM 4825 N N . LEU B 1 27 ? -6 -47.594 -1.883 1 92.75 27 LEU B N 1
ATOM 4826 C CA . LEU B 1 27 ? -5.566 -46.344 -1.282 1 92.75 27 LEU B CA 1
ATOM 4827 C C . LEU B 1 27 ? -6.699 -45.688 -0.495 1 92.75 27 LEU B C 1
ATOM 4829 O O . LEU B 1 27 ? -7.871 -46 -0.716 1 92.75 27 LEU B O 1
ATOM 4833 N N . PRO B 1 28 ? -6.281 -44.906 0.555 1 92.5 28 PRO B N 1
ATOM 4834 C CA . PRO B 1 28 ? -7.34 -44.125 1.188 1 92.5 28 PRO B CA 1
ATOM 4835 C C . PRO B 1 28 ? -8.172 -43.344 0.18 1 92.5 28 PRO B C 1
ATOM 4837 O O . PRO B 1 28 ? -7.691 -43.031 -0.913 1 92.5 28 PRO B O 1
ATOM 4840 N N . PRO B 1 29 ? -9.367 -43.031 0.583 1 93.31 29 PRO B N 1
ATOM 4841 C CA . PRO B 1 29 ? -10.25 -42.344 -0.348 1 93.31 29 PRO B CA 1
ATOM 4842 C C . PRO B 1 29 ? -9.727 -40.938 -0.727 1 93.31 29 PRO B C 1
ATOM 4844 O O . PRO B 1 29 ? -9.086 -40.281 0.091 1 93.31 29 PRO B O 1
ATOM 4847 N N . GLN B 1 30 ? -10.164 -40.469 -1.967 1 93.81 30 GLN B N 1
ATOM 4848 C CA . GLN B 1 30 ? -9.773 -39.156 -2.498 1 93.81 30 GLN B CA 1
ATOM 4849 C C . GLN B 1 30 ? -10.523 -38.031 -1.8 1 93.81 30 GLN B C 1
ATOM 4851 O O . GLN B 1 30 ? -11.742 -38.125 -1.629 1 93.81 30 GLN B O 1
ATOM 4856 N N . ASP B 1 31 ? -9.805 -37.062 -1.334 1 94.12 31 ASP B N 1
ATOM 4857 C CA . ASP B 1 31 ? -10.438 -35.812 -0.883 1 94.12 31 ASP B CA 1
ATOM 4858 C C . ASP B 1 31 ? -11.023 -35.031 -2.059 1 94.12 31 ASP B C 1
ATOM 4860 O O . ASP B 1 31 ? -10.289 -34.5 -2.887 1 94.12 31 ASP B O 1
ATOM 4864 N N . PRO B 1 32 ? -12.289 -34.938 -2.115 1 93.81 32 PRO B N 1
ATOM 4865 C CA . PRO B 1 32 ? -12.922 -34.312 -3.281 1 93.81 32 PRO B CA 1
ATOM 4866 C C . PRO B 1 32 ? -12.555 -32.844 -3.439 1 93.81 32 PRO B C 1
ATOM 4868 O O . PRO B 1 32 ? -12.586 -32.281 -4.551 1 93.81 32 PRO B O 1
ATOM 4871 N N . SER B 1 33 ? -12.195 -32.156 -2.404 1 93.88 33 SER B N 1
ATOM 4872 C CA . SER B 1 33 ? -11.891 -30.719 -2.457 1 93.88 33 SER B CA 1
ATOM 4873 C C . SER B 1 33 ? -10.633 -30.453 -3.271 1 93.88 33 SER B C 1
ATOM 4875 O O . SER B 1 33 ? -10.438 -29.359 -3.785 1 93.88 33 SER B O 1
ATOM 4877 N N . LEU B 1 34 ? -9.844 -31.484 -3.471 1 96.5 34 LEU B N 1
ATOM 4878 C CA . LEU B 1 34 ? -8.578 -31.312 -4.168 1 96.5 34 LEU B CA 1
ATOM 4879 C C . LEU B 1 34 ? -8.773 -31.391 -5.68 1 96.5 34 LEU B C 1
ATOM 4881 O O . LEU B 1 34 ? -7.91 -30.938 -6.445 1 96.5 34 LEU B O 1
ATOM 4885 N N . LEU B 1 35 ? -9.875 -31.906 -6.051 1 95.75 35 LEU B N 1
ATOM 4886 C CA . LEU B 1 35 ? -10.117 -32.125 -7.477 1 95.75 35 LEU B CA 1
ATOM 4887 C C . LEU B 1 35 ? -10.336 -30.797 -8.195 1 95.75 35 LEU B C 1
ATOM 4889 O O . LEU B 1 35 ? -10 -30.656 -9.375 1 95.75 35 LEU B O 1
ATOM 4893 N N . ASN B 1 36 ? -10.875 -29.844 -7.473 1 93.56 36 ASN B N 1
ATOM 4894 C CA . ASN B 1 36 ? -11.172 -28.562 -8.094 1 93.56 36 ASN B CA 1
ATOM 4895 C C . ASN B 1 36 ? -10.109 -27.516 -7.766 1 93.56 36 ASN B C 1
ATOM 4897 O O . ASN B 1 36 ? -10.25 -26.344 -8.117 1 93.56 36 ASN B O 1
ATOM 4901 N N . LYS B 1 37 ? -9.047 -27.953 -7.18 1 97.62 37 LYS B N 1
ATOM 4902 C CA . LYS B 1 37 ? -7.957 -27.031 -6.855 1 97.62 37 LYS B CA 1
ATOM 4903 C C . LYS B 1 37 ? -6.945 -26.953 -7.992 1 97.62 37 LYS B C 1
ATOM 4905 O O . LYS B 1 37 ? -6.875 -27.859 -8.828 1 97.62 37 LYS B O 1
ATOM 4910 N N . TYR B 1 38 ? -6.285 -25.891 -7.984 1 98.69 38 TYR B N 1
ATOM 4911 C CA . TYR B 1 38 ? -5.156 -25.734 -8.898 1 98.69 38 TYR B CA 1
ATOM 4912 C C . TYR B 1 38 ? -3.836 -25.984 -8.188 1 98.69 38 TYR B C 1
ATOM 4914 O O . TYR B 1 38 ? -3.693 -25.672 -7.004 1 98.69 38 TYR B O 1
ATOM 4922 N N . PHE B 1 39 ? -2.846 -26.578 -8.906 1 98.81 39 PHE B N 1
ATOM 4923 C CA . PHE B 1 39 ? -1.522 -26.891 -8.383 1 98.81 39 PHE B CA 1
ATOM 4924 C C . PHE B 1 39 ? -0.431 -26.328 -9.281 1 98.81 39 PHE B C 1
ATOM 4926 O O . PHE B 1 39 ? -0.644 -26.141 -10.484 1 98.81 39 PHE B O 1
ATOM 4933 N N . LEU B 1 40 ? 0.719 -26 -8.68 1 98.75 40 LEU B N 1
ATOM 4934 C CA . LEU B 1 40 ? 1.892 -25.641 -9.469 1 98.75 40 LEU B CA 1
ATOM 4935 C C . LEU B 1 40 ? 2.635 -26.891 -9.93 1 98.75 40 LEU B C 1
ATOM 4937 O O . LEU B 1 40 ? 3.213 -27.609 -9.109 1 98.75 40 LEU B O 1
ATOM 4941 N N . VAL B 1 41 ? 2.641 -27.109 -11.211 1 98.88 41 VAL B N 1
ATOM 4942 C CA . VAL B 1 41 ? 3.328 -28.281 -11.758 1 98.88 41 VAL B CA 1
ATOM 4943 C C . VAL B 1 41 ? 4.484 -27.828 -12.648 1 98.88 41 VAL B C 1
ATOM 4945 O O . VAL B 1 41 ? 4.316 -26.938 -13.492 1 98.88 41 VAL B O 1
ATOM 4948 N N . GLU B 1 42 ? 5.598 -28.406 -12.422 1 98.56 42 GLU B N 1
ATOM 4949 C CA . GLU B 1 42 ? 6.773 -28.094 -13.227 1 98.56 42 GLU B CA 1
ATOM 4950 C C . GLU B 1 42 ? 6.688 -28.734 -14.602 1 98.56 42 GLU B C 1
ATOM 4952 O O . GLU B 1 42 ? 6.289 -29.906 -14.727 1 98.56 42 GLU B O 1
ATOM 4957 N N . GLY B 1 43 ? 7.129 -27.984 -15.586 1 98.44 43 GLY B N 1
ATOM 4958 C CA . GLY B 1 43 ? 7.027 -28.469 -16.953 1 98.44 43 GLY B CA 1
ATOM 4959 C C . GLY B 1 43 ? 7.727 -29.797 -17.172 1 98.44 43 GLY B C 1
ATOM 4960 O O . GLY B 1 43 ? 7.16 -30.703 -17.781 1 98.44 43 GLY B O 1
ATOM 4961 N N . GLU B 1 44 ? 8.875 -29.938 -16.672 1 97.31 44 GLU B N 1
ATOM 4962 C CA . GLU B 1 44 ? 9.656 -31.156 -16.844 1 97.31 44 GLU B CA 1
ATOM 4963 C C . GLU B 1 44 ? 8.977 -32.344 -16.203 1 97.31 44 GLU B C 1
ATOM 4965 O O . GLU B 1 44 ? 8.953 -33.438 -16.766 1 97.31 44 GLU B O 1
ATOM 4970 N N . GLU B 1 45 ? 8.445 -32.156 -15.047 1 98 45 GLU B N 1
ATOM 4971 C CA . GLU B 1 45 ? 7.75 -33.25 -14.344 1 98 45 GLU B CA 1
ATOM 4972 C C . GLU B 1 45 ? 6.461 -33.625 -15.062 1 98 45 GLU B C 1
ATOM 4974 O O . GLU B 1 45 ? 6.098 -34.812 -15.109 1 98 45 GLU B O 1
ATOM 4979 N N . LEU B 1 46 ? 5.793 -32.656 -15.594 1 98.5 46 LEU B N 1
ATOM 4980 C CA . LEU B 1 46 ? 4.559 -32.906 -16.328 1 98.5 46 LEU B CA 1
ATOM 4981 C C . LEU B 1 46 ? 4.816 -33.781 -17.531 1 98.5 46 LEU B C 1
ATOM 4983 O O . LEU B 1 46 ? 4.062 -34.719 -17.797 1 98.5 46 LEU B O 1
ATOM 4987 N N . LEU B 1 47 ? 5.848 -33.531 -18.234 1 97.38 47 LEU B N 1
ATOM 4988 C CA . LEU B 1 47 ? 6.129 -34.25 -19.469 1 97.38 47 LEU B CA 1
ATOM 4989 C C . LEU B 1 47 ? 6.469 -35.719 -19.188 1 97.38 47 LEU B C 1
ATOM 4991 O O . LEU B 1 47 ? 6.32 -36.562 -20.062 1 97.38 47 LEU B O 1
ATOM 4995 N N . GLN B 1 48 ? 6.883 -36.031 -17.969 1 96.25 48 GLN B N 1
ATOM 4996 C CA . GLN B 1 48 ? 7.172 -37.438 -17.594 1 96.25 48 GLN B CA 1
ATOM 4997 C C . GLN B 1 48 ? 5.922 -38.281 -17.672 1 96.25 48 GLN B C 1
ATOM 4999 O O . GLN B 1 48 ? 6.012 -39.5 -17.797 1 96.25 48 GLN B O 1
ATOM 5004 N N . LEU B 1 49 ? 4.82 -37.656 -17.625 1 97.88 49 LEU B N 1
ATOM 5005 C CA . LEU B 1 49 ? 3.562 -38.406 -17.625 1 97.88 49 LEU B CA 1
ATOM 5006 C C . LEU B 1 49 ? 3.156 -38.781 -19.031 1 97.88 49 LEU B C 1
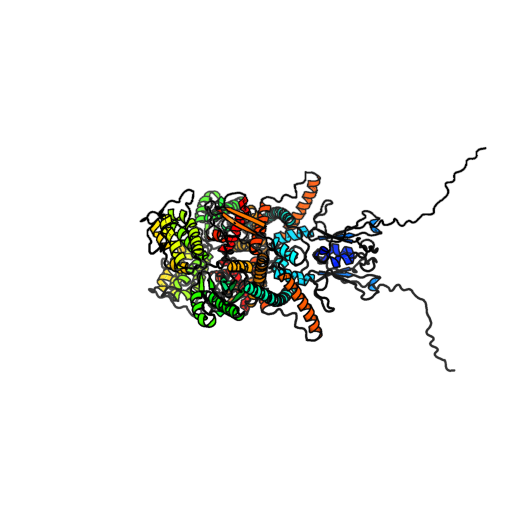ATOM 5008 O O . LEU B 1 49 ? 2.168 -39.5 -19.234 1 97.88 49 LEU B O 1
ATOM 5012 N N . PHE B 1 50 ? 3.951 -38.375 -19.984 1 97.31 50 PHE B N 1
ATOM 5013 C CA . PHE B 1 50 ? 3.615 -38.656 -21.391 1 97.31 50 PHE B CA 1
ATOM 5014 C C . PHE B 1 50 ? 4.637 -39.594 -22.016 1 97.31 50 PHE B C 1
ATOM 5016 O O . PHE B 1 50 ? 4.855 -39.562 -23.234 1 97.31 50 PHE B O 1
ATOM 5023 N N . HIS B 1 51 ? 5.297 -40.344 -21.188 1 96.5 51 HIS B N 1
ATOM 5024 C CA . HIS B 1 51 ? 6.098 -41.438 -21.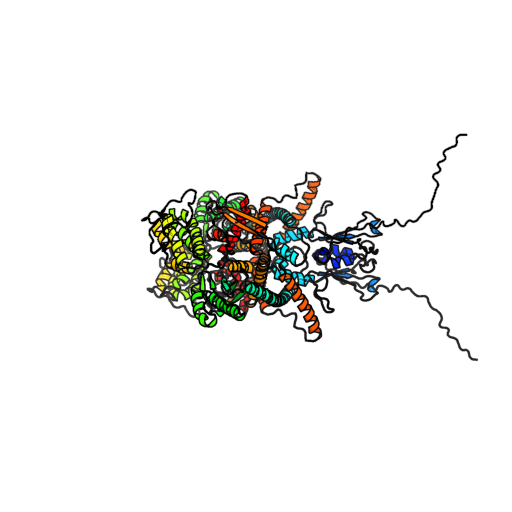703 1 96.5 51 HIS B CA 1
ATOM 5025 C C . HIS B 1 51 ? 5.219 -42.531 -22.328 1 96.5 51 HIS B C 1
ATOM 5027 O O . HIS B 1 51 ? 5.617 -43.188 -23.281 1 96.5 51 HIS B O 1
ATOM 5033 N N . PHE B 1 52 ? 4.145 -42.688 -21.75 1 96.88 52 PHE B N 1
ATOM 5034 C CA . PHE B 1 52 ? 3.094 -43.562 -22.266 1 96.88 52 PHE B CA 1
ATOM 5035 C C . PHE B 1 52 ? 1.811 -42.781 -22.5 1 96.88 52 PHE B C 1
ATOM 5037 O O . PHE B 1 52 ? 1.501 -41.844 -21.766 1 96.88 52 PHE B O 1
ATOM 5044 N N . CYS B 1 53 ? 1.125 -43.156 -23.531 1 96 53 CYS B N 1
ATOM 5045 C CA . CYS B 1 53 ? -0.105 -42.469 -23.891 1 96 53 CYS B CA 1
ATOM 5046 C C . CYS B 1 53 ? -1.138 -42.562 -22.781 1 96 53 CYS B C 1
ATOM 5048 O O . CYS B 1 53 ? -1.505 -43.656 -22.359 1 96 53 CYS B O 1
ATOM 5050 N N . PRO B 1 54 ? -1.628 -41.406 -22.359 1 95.81 54 PRO B N 1
ATOM 5051 C CA . PRO B 1 54 ? -2.607 -41.438 -21.266 1 95.81 54 PRO B CA 1
ATOM 5052 C C . PRO B 1 54 ? -3.973 -41.969 -21.719 1 95.81 54 PRO B C 1
ATOM 5054 O O . PRO B 1 54 ? -4.844 -42.219 -20.875 1 95.81 54 PRO B O 1
ATOM 5057 N N . LYS B 1 55 ? -4.141 -42.188 -22.938 1 94.44 55 LYS B N 1
ATOM 5058 C CA . LYS B 1 55 ? -5.434 -42.625 -23.469 1 94.44 55 LYS B CA 1
ATOM 5059 C C . LYS B 1 55 ? -5.449 -44.125 -23.719 1 94.44 55 LYS B C 1
ATOM 5061 O O . LYS B 1 55 ? -6.48 -44.781 -23.547 1 94.44 55 LYS B O 1
ATOM 5066 N N . CYS B 1 56 ? -4.273 -44.688 -24.172 1 94.56 56 CYS B N 1
ATOM 5067 C CA . CYS B 1 56 ? -4.32 -46.094 -24.578 1 94.56 56 CYS B CA 1
ATOM 5068 C C . CYS B 1 56 ? -3.188 -46.875 -23.938 1 94.56 56 CYS B C 1
ATOM 5070 O O . CYS B 1 56 ? -3.137 -48.094 -24.062 1 94.56 56 CYS B O 1
ATOM 5072 N N . GLY B 1 57 ? -2.189 -46.219 -23.359 1 95.62 57 GLY B N 1
ATOM 5073 C CA . GLY B 1 57 ? -1.145 -46.906 -22.609 1 95.62 57 GLY B CA 1
ATOM 5074 C C . GLY B 1 57 ? 0.046 -47.281 -23.469 1 95.62 57 GLY B C 1
ATOM 5075 O O . GLY B 1 57 ? 1.042 -47.812 -22.969 1 95.62 57 GLY B O 1
ATOM 5076 N N . HIS B 1 58 ? -0.098 -46.969 -24.734 1 95.38 58 HIS B N 1
ATOM 5077 C CA . HIS B 1 58 ? 1.021 -47.312 -25.609 1 95.38 58 HIS B CA 1
ATOM 5078 C C . HIS B 1 58 ? 2.201 -46.375 -25.375 1 95.38 58 HIS B C 1
ATOM 5080 O O . HIS B 1 58 ? 2.014 -45.188 -25.094 1 95.38 58 HIS B O 1
ATOM 5086 N N . LYS B 1 59 ? 3.34 -46.875 -25.531 1 96 59 LYS B N 1
ATOM 5087 C CA . LYS B 1 59 ? 4.543 -46.062 -25.344 1 96 59 LYS B CA 1
ATOM 5088 C C . LYS B 1 59 ? 4.637 -45 -26.422 1 96 59 LYS B C 1
ATOM 5090 O O . LYS B 1 59 ? 4.48 -45.281 -27.609 1 96 59 LYS B O 1
ATOM 5095 N N . ILE B 1 60 ? 4.812 -43.781 -25.984 1 94.56 60 ILE B N 1
ATOM 5096 C CA . ILE B 1 60 ? 4.988 -42.688 -26.906 1 94.56 60 ILE B CA 1
ATOM 5097 C C . ILE B 1 60 ? 6.43 -42.656 -27.406 1 94.56 60 ILE B C 1
ATOM 5099 O O . ILE B 1 60 ? 7.375 -42.688 -26.609 1 94.56 60 ILE B O 1
ATOM 5103 N N . PRO B 1 61 ? 6.578 -42.656 -28.719 1 89.06 61 PRO B N 1
ATOM 5104 C CA . PRO B 1 61 ? 7.934 -42.688 -29.281 1 89.06 61 PRO B CA 1
ATOM 5105 C C . PRO B 1 61 ? 8.805 -41.562 -28.781 1 89.06 61 PRO B C 1
ATOM 5107 O O . PRO B 1 61 ? 8.297 -40.469 -28.469 1 89.06 61 PRO B O 1
ATOM 5110 N N . GLU B 1 62 ? 10.094 -41.844 -28.719 1 85.81 62 GLU B N 1
ATOM 5111 C CA . GLU B 1 62 ? 11.047 -40.812 -28.359 1 85.81 62 GLU B CA 1
ATOM 5112 C C . GLU B 1 62 ? 11.18 -39.781 -29.469 1 85.81 62 GLU B C 1
ATOM 5114 O O . GLU B 1 62 ? 10.672 -39.969 -30.578 1 85.81 62 GLU B O 1
ATOM 5119 N N . GLY B 1 63 ? 11.727 -38.594 -29.156 1 83.25 63 GLY B N 1
ATOM 5120 C CA . GLY B 1 63 ? 11.898 -37.531 -30.125 1 83.25 63 GLY B CA 1
ATOM 5121 C C . GLY B 1 63 ? 10.898 -36.375 -29.938 1 83.25 63 GLY B C 1
ATOM 5122 O O . GLY B 1 63 ? 10.516 -36.062 -28.812 1 83.25 63 GLY B O 1
ATOM 5123 N N . ASN B 1 64 ? 10.602 -35.719 -31.125 1 89.75 64 ASN B N 1
ATOM 5124 C CA . ASN B 1 64 ? 9.688 -34.562 -31.078 1 89.75 64 ASN B CA 1
ATOM 5125 C C . ASN B 1 64 ? 8.234 -35.031 -31.188 1 89.75 64 ASN B C 1
ATOM 5127 O O . ASN B 1 64 ? 7.508 -34.562 -32.062 1 89.75 64 ASN B O 1
ATOM 5131 N N . THR B 1 65 ? 7.871 -35.875 -30.234 1 93.62 65 THR B N 1
ATOM 5132 C CA . THR B 1 65 ? 6.527 -36.438 -30.297 1 93.62 65 THR B CA 1
ATOM 5133 C C . THR B 1 65 ? 5.668 -35.906 -29.156 1 93.62 65 THR B C 1
ATOM 5135 O O . THR B 1 65 ? 4.465 -36.156 -29.094 1 93.62 65 THR B O 1
ATOM 5138 N N . VAL B 1 66 ? 6.344 -35.25 -28.188 1 96.19 66 VAL B N 1
ATOM 5139 C CA . VAL B 1 66 ? 5.637 -34.562 -27.094 1 96.19 66 VAL B CA 1
ATOM 5140 C C . VAL B 1 66 ? 6.07 -33.125 -27.016 1 96.19 66 VAL B C 1
ATOM 5142 O O . VAL B 1 66 ? 7.262 -32.812 -27.078 1 96.19 66 VAL B O 1
ATOM 5145 N N . ARG B 1 67 ? 5.082 -32.25 -26.922 1 96.88 67 ARG B N 1
ATOM 5146 C CA . ARG B 1 67 ? 5.371 -30.812 -26.875 1 96.88 67 ARG B CA 1
ATOM 5147 C C . ARG B 1 67 ? 4.5 -30.109 -25.828 1 96.88 67 ARG B C 1
ATOM 5149 O O . ARG B 1 67 ? 3.277 -30.266 -25.828 1 96.88 67 ARG B O 1
ATOM 5156 N N . LEU B 1 68 ? 5.223 -29.375 -24.938 1 98.19 68 LEU B N 1
ATOM 5157 C CA . LEU B 1 68 ? 4.539 -28.578 -23.938 1 98.19 68 LEU B CA 1
ATOM 5158 C C . LEU B 1 68 ? 4.316 -27.156 -24.438 1 98.19 68 LEU B C 1
ATOM 5160 O O . LEU B 1 68 ? 5.238 -26.516 -24.953 1 98.19 68 LEU B O 1
ATOM 5164 N N . LEU B 1 69 ? 3.109 -26.688 -24.344 1 97.94 69 LEU B N 1
ATOM 5165 C CA . LEU B 1 69 ? 2.74 -25.312 -24.703 1 97.94 69 LEU B CA 1
ATOM 5166 C C . LEU B 1 69 ? 2.174 -24.562 -23.516 1 97.94 69 LEU B C 1
ATOM 5168 O O . LEU B 1 69 ? 1.701 -25.188 -22.547 1 97.94 69 LEU B O 1
ATOM 5172 N N . GLU B 1 70 ? 2.311 -23.266 -23.609 1 97.19 70 GLU B N 1
ATOM 5173 C CA . GLU B 1 70 ? 1.801 -22.375 -22.562 1 97.19 70 GLU B CA 1
ATOM 5174 C C . GLU B 1 70 ? 0.615 -21.562 -23.062 1 97.19 70 GLU B C 1
ATOM 5176 O O . GLU B 1 70 ? 0.67 -20.969 -24.141 1 97.19 70 GLU B O 1
ATOM 5181 N N . SER B 1 71 ? -0.451 -21.594 -22.359 1 97.31 71 SER B N 1
ATOM 5182 C CA . SER B 1 71 ? -1.589 -20.703 -22.578 1 97.31 71 SER B CA 1
ATOM 5183 C C . SER B 1 71 ? -2.004 -20.016 -21.281 1 97.31 71 SER B C 1
ATOM 5185 O O . SER B 1 71 ? -2.91 -20.469 -20.578 1 97.31 71 SER B O 1
ATOM 5187 N N . GLY B 1 72 ? -1.428 -18.828 -21.109 1 97.56 72 GLY B N 1
ATOM 5188 C CA . GLY B 1 72 ? -1.591 -18.203 -19.797 1 97.56 72 GLY B CA 1
ATOM 5189 C C . GLY B 1 72 ? -1.003 -19.031 -18.672 1 97.56 72 GLY B C 1
ATOM 5190 O O . GLY B 1 72 ? 0.179 -19.375 -18.688 1 97.56 72 GLY B O 1
ATOM 5191 N N . THR B 1 73 ? -1.904 -19.406 -17.781 1 98.38 73 THR B N 1
ATOM 5192 C CA . THR B 1 73 ? -1.453 -20.203 -16.656 1 98.38 73 THR B CA 1
ATOM 5193 C C . THR B 1 73 ? -1.549 -21.688 -16.984 1 98.38 73 THR B C 1
ATOM 5195 O O . THR B 1 73 ? -1.006 -22.531 -16.25 1 98.38 73 THR B O 1
ATOM 5198 N N . ALA B 1 74 ? -2.158 -22.062 -18.062 1 98.62 74 ALA B N 1
ATOM 5199 C CA . ALA B 1 74 ? -2.508 -23.438 -18.359 1 98.62 74 ALA B CA 1
ATOM 5200 C C . ALA B 1 74 ? -1.438 -24.109 -19.219 1 98.62 74 ALA B C 1
ATOM 5202 O O . ALA B 1 74 ? -1.004 -23.531 -20.219 1 98.62 74 ALA B O 1
ATOM 5203 N N . PRO B 1 75 ? -1.058 -25.281 -18.828 1 98.62 75 PRO B N 1
ATOM 5204 C CA . PRO B 1 75 ? -0.243 -26.094 -19.734 1 98.62 75 PRO B CA 1
ATOM 5205 C C . PRO B 1 75 ? -1.082 -26.875 -20.75 1 98.62 75 PRO B C 1
ATOM 5207 O O . PRO B 1 75 ? -2.17 -27.344 -20.406 1 98.62 75 PRO B O 1
ATOM 5210 N N . VAL B 1 76 ? -0.615 -26.922 -21.891 1 98.5 76 VAL B N 1
ATOM 5211 C CA . VAL B 1 76 ? -1.179 -27.766 -22.938 1 98.5 76 VAL B CA 1
ATOM 5212 C C . VAL B 1 76 ? -0.099 -28.688 -23.484 1 98.5 76 VAL B C 1
ATOM 5214 O O . VAL B 1 76 ? 0.985 -28.25 -23.859 1 98.5 76 VAL B O 1
ATOM 5217 N N . VAL B 1 77 ? -0.407 -29.969 -23.484 1 98.19 77 VAL B N 1
ATOM 5218 C CA . VAL B 1 77 ? 0.562 -30.922 -24 1 98.19 77 VAL B CA 1
ATOM 5219 C C . VAL B 1 77 ? 0.025 -31.562 -25.281 1 98.19 77 VAL B C 1
ATOM 5221 O O . VAL B 1 77 ? -1.071 -32.125 -25.281 1 98.19 77 VAL B O 1
ATOM 5224 N N . GLN B 1 78 ? 0.784 -31.391 -26.312 1 96.88 78 GLN B N 1
ATOM 5225 C CA . GLN B 1 78 ? 0.534 -32.094 -27.562 1 96.88 78 GLN B CA 1
ATOM 5226 C C . GLN B 1 78 ? 1.422 -33.344 -27.688 1 96.88 78 GLN B C 1
ATOM 5228 O O . GLN B 1 78 ? 2.592 -33.312 -27.297 1 96.88 78 GLN B O 1
ATOM 5233 N N . TYR B 1 79 ? 0.823 -34.438 -28.156 1 95.56 79 TYR B N 1
ATOM 5234 C CA . TYR B 1 79 ? 1.645 -35.656 -28.281 1 95.56 79 TYR B CA 1
ATOM 5235 C C . TYR B 1 79 ? 1.146 -36.531 -29.406 1 95.56 79 TYR B C 1
ATOM 5237 O O . TYR B 1 79 ? -0.012 -36.438 -29.828 1 95.56 79 TYR B O 1
ATOM 5245 N N . LEU B 1 80 ? 2.086 -37.312 -29.891 1 94.44 80 LEU B N 1
ATOM 5246 C CA . LEU B 1 80 ? 1.801 -38.25 -30.953 1 94.44 80 LEU B CA 1
ATOM 5247 C C . LEU B 1 80 ? 1.819 -39.688 -30.422 1 94.44 80 LEU B C 1
ATOM 5249 O O . LEU B 1 80 ? 2.76 -40.094 -29.734 1 94.44 80 LEU B O 1
ATOM 5253 N N . CYS B 1 81 ? 0.717 -40.344 -30.609 1 92.5 81 CYS B N 1
ATOM 5254 C CA . CYS B 1 81 ? 0.604 -41.719 -30.188 1 92.5 81 CYS B CA 1
ATOM 5255 C C . CYS B 1 81 ? 0.382 -42.625 -31.406 1 92.5 81 CYS B C 1
ATOM 5257 O O . CYS B 1 81 ? -0.455 -42.344 -32.25 1 92.5 81 CYS B O 1
ATOM 5259 N N . LYS B 1 82 ? 0.976 -43.75 -31.469 1 87.69 82 LYS B N 1
ATOM 5260 C CA . LYS B 1 82 ? 0.921 -44.656 -32.625 1 87.69 82 LYS B CA 1
ATOM 5261 C C . LYS B 1 82 ? -0.476 -45.25 -32.781 1 87.69 82 LYS B C 1
ATOM 5263 O O . LYS B 1 82 ? -0.892 -45.562 -33.906 1 87.69 82 LYS B O 1
ATOM 5268 N N . VAL B 1 83 ? -1.095 -45.406 -31.734 1 89.56 83 VAL B N 1
ATOM 5269 C CA . VAL B 1 83 ? -2.4 -46.062 -31.75 1 89.56 83 VAL B CA 1
ATOM 5270 C C . VAL B 1 83 ? -3.5 -45 -31.859 1 89.56 83 VAL B C 1
ATOM 5272 O O . VAL B 1 83 ? -4.328 -45.062 -32.781 1 89.56 83 VAL B O 1
ATOM 5275 N N . CYS B 1 84 ? -3.408 -44.062 -30.953 1 90.06 84 CYS B N 1
ATOM 5276 C CA . CYS B 1 84 ? -4.477 -43.094 -30.844 1 90.06 84 CYS B CA 1
ATOM 5277 C C . CYS B 1 84 ? -4.457 -42.125 -32.031 1 90.06 84 CYS B C 1
ATOM 5279 O O . CYS B 1 84 ? -5.5 -41.594 -32.406 1 90.06 84 CYS B O 1
ATOM 5281 N N . SER B 1 85 ? -3.287 -41.906 -32.594 1 84.75 85 SER B N 1
ATOM 5282 C CA . SER B 1 85 ? -3.145 -40.906 -33.656 1 84.75 85 SER B CA 1
ATOM 5283 C C . SER B 1 85 ? -3.701 -41.438 -35 1 84.75 85 SER B C 1
ATOM 5285 O O . SER B 1 85 ? -3.93 -40.656 -35.938 1 84.75 85 SER B O 1
ATOM 5287 N N . LEU B 1 86 ? -3.852 -42.688 -34.969 1 81.5 86 LEU B N 1
ATOM 5288 C CA . LEU B 1 86 ? -4.457 -43.281 -36.156 1 81.5 86 LEU B CA 1
ATOM 5289 C C . LEU B 1 86 ? -5.973 -43.125 -36.125 1 81.5 86 LEU B C 1
ATOM 5291 O O . LEU B 1 86 ? -6.637 -43.281 -37.156 1 81.5 86 LEU B O 1
ATOM 5295 N N . ARG B 1 87 ? -6.355 -42.906 -34.969 1 79.44 87 ARG B N 1
ATOM 5296 C CA . ARG B 1 87 ? -7.789 -42.719 -34.781 1 79.44 87 ARG B CA 1
ATOM 5297 C C . ARG B 1 87 ? -8.133 -41.25 -34.594 1 79.44 87 ARG B C 1
ATOM 5299 O O . ARG B 1 87 ? -7.816 -40.656 -33.562 1 79.44 87 ARG B O 1
ATOM 5306 N N . GLY B 1 88 ? -8.523 -40.562 -35.594 1 74.94 88 GLY B N 1
ATOM 5307 C CA . GLY B 1 88 ? -8.938 -39.188 -35.469 1 74.94 88 GLY B CA 1
ATOM 5308 C C . GLY B 1 88 ? -7.836 -38.188 -35.812 1 74.94 88 GLY B C 1
ATOM 5309 O O . GLY B 1 88 ? -7.129 -38.375 -36.812 1 74.94 88 GLY B O 1
ATOM 5310 N N . LEU B 1 89 ? -7.711 -37.125 -34.875 1 80 89 LEU B N 1
ATOM 5311 C CA . LEU B 1 89 ? -6.691 -36.125 -35.094 1 80 89 LEU B CA 1
ATOM 5312 C C . LEU B 1 89 ? -5.301 -36.656 -34.781 1 80 89 LEU B C 1
ATOM 5314 O O . LEU B 1 89 ? -5.098 -37.312 -33.75 1 80 89 LEU B O 1
ATOM 5318 N N . PRO B 1 90 ? -4.457 -36.594 -35.656 1 85.69 90 PRO B N 1
ATOM 5319 C CA . PRO B 1 90 ? -3.123 -37.156 -35.469 1 85.69 90 PRO B CA 1
ATOM 5320 C C . PRO B 1 90 ? -2.441 -36.656 -34.188 1 85.69 90 PRO B C 1
ATOM 5322 O O . PRO B 1 90 ? -1.828 -37.438 -33.469 1 85.69 90 PRO B O 1
ATOM 5325 N N . VAL B 1 91 ? -2.559 -35.344 -34 1 92.94 91 VAL B N 1
ATOM 5326 C CA . VAL B 1 91 ? -1.937 -34.781 -32.812 1 92.94 91 VAL B CA 1
ATOM 5327 C C . VAL B 1 91 ? -2.934 -34.781 -31.656 1 92.94 91 VAL B C 1
ATOM 5329 O O . VAL B 1 91 ? -4.012 -34.188 -31.75 1 92.94 91 VAL B O 1
ATOM 5332 N N . LYS B 1 92 ? -2.605 -35.531 -30.641 1 94.25 92 LYS B N 1
ATOM 5333 C CA . LYS B 1 92 ? -3.441 -35.531 -29.438 1 94.25 92 LYS B CA 1
ATOM 5334 C C . LYS B 1 92 ? -3.094 -34.375 -28.516 1 94.25 92 LYS B C 1
ATOM 5336 O O . LYS B 1 92 ? -1.983 -33.844 -28.578 1 94.25 92 LYS B O 1
ATOM 5341 N N . ARG B 1 93 ? -4.148 -34.031 -27.75 1 95 93 ARG B N 1
ATOM 5342 C CA . ARG B 1 93 ? -3.994 -32.812 -26.938 1 95 93 ARG B CA 1
ATOM 5343 C C . ARG B 1 93 ? -4.527 -33.031 -25.531 1 95 93 ARG B C 1
ATOM 5345 O O . ARG B 1 93 ? -5.621 -33.594 -25.344 1 95 93 ARG B O 1
ATOM 5352 N N . TRP B 1 94 ? -3.678 -32.781 -24.516 1 97.56 94 TRP B N 1
ATOM 5353 C CA . TRP B 1 94 ? -4.105 -32.719 -23.125 1 97.56 94 TRP B CA 1
ATOM 5354 C C . TRP B 1 94 ? -4.047 -31.281 -22.594 1 97.56 94 TRP B C 1
ATOM 5356 O O . TRP B 1 94 ? -3.105 -30.547 -22.891 1 97.56 94 TRP B O 1
ATOM 5366 N N . GLU B 1 95 ? -5.074 -30.891 -21.891 1 98.06 95 GLU B N 1
ATOM 5367 C CA . GLU B 1 95 ? -5.16 -29.547 -21.312 1 98.06 95 GLU B CA 1
ATOM 5368 C C . GLU B 1 95 ? -5.211 -29.609 -19.781 1 98.06 95 GLU B C 1
ATOM 5370 O O . GLU B 1 95 ? -6.027 -30.328 -19.219 1 98.06 95 GLU B O 1
ATOM 5375 N N . GLY B 1 96 ? -4.355 -28.844 -19.156 1 98.5 96 GLY B N 1
ATOM 5376 C CA . GLY B 1 96 ? -4.211 -28.891 -17.703 1 98.5 96 GLY B CA 1
ATOM 5377 C C . GLY B 1 96 ? -5.348 -28.203 -16.969 1 98.5 96 GLY B C 1
ATOM 5378 O O . GLY B 1 96 ? -5.41 -28.234 -15.742 1 98.5 96 GLY B O 1
ATOM 5379 N N . GLN B 1 97 ? -6.281 -27.578 -17.719 1 98.06 97 GLN B N 1
ATOM 5380 C CA . GLN B 1 97 ? -7.438 -26.875 -17.172 1 98.06 97 GLN B CA 1
ATOM 5381 C C . GLN B 1 97 ? -8.672 -27.078 -18.047 1 98.06 97 GLN B C 1
ATOM 5383 O O . GLN B 1 97 ? -8.562 -27.219 -19.266 1 98.06 97 GLN B O 1
ATOM 5388 N N . LYS B 1 98 ? -9.75 -27.047 -17.375 1 96.75 98 LYS B N 1
ATOM 5389 C CA . LYS B 1 98 ? -11 -27.016 -18.125 1 96.75 98 LYS B CA 1
ATOM 5390 C C . LYS B 1 98 ? -11.203 -25.672 -18.797 1 96.75 98 LYS B C 1
ATOM 5392 O O . LYS B 1 98 ? -10.547 -24.688 -18.438 1 96.75 98 LYS B O 1
ATOM 5397 N N . ARG B 1 99 ? -12.016 -25.734 -19.781 1 96.06 99 ARG B N 1
ATOM 5398 C CA . ARG B 1 99 ? -12.445 -24.469 -20.375 1 96.06 99 ARG B CA 1
ATOM 5399 C C . ARG B 1 99 ? -13.352 -23.688 -19.422 1 96.06 99 ARG B C 1
ATOM 5401 O O . ARG B 1 99 ? -13.969 -24.281 -18.531 1 96.06 99 ARG B O 1
ATOM 5408 N N . ALA B 1 100 ? -13.414 -22.422 -19.578 1 95.25 100 ALA B N 1
ATOM 5409 C CA . ALA B 1 100 ? -14.125 -21.547 -18.656 1 95.25 100 ALA B CA 1
ATOM 5410 C C . ALA B 1 100 ? -15.617 -21.859 -18.641 1 95.25 100 ALA B C 1
ATOM 5412 O O . ALA B 1 100 ? -16.25 -21.859 -17.578 1 95.25 100 ALA B O 1
ATOM 5413 N N . VAL B 1 101 ? -16.094 -22.094 -19.859 1 93.88 101 VAL B N 1
ATOM 5414 C CA . VAL B 1 101 ? -17.5 -22.453 -19.969 1 93.88 101 VAL B CA 1
ATOM 5415 C C . VAL B 1 101 ? -17.656 -23.625 -20.938 1 93.88 101 VAL B C 1
ATOM 5417 O O . VAL B 1 101 ? -16.781 -23.875 -21.75 1 93.88 101 VAL B O 1
ATOM 5420 N N . ASP B 1 102 ? -18.781 -24.266 -20.75 1 90.94 102 ASP B N 1
ATOM 5421 C CA . ASP B 1 102 ? -19.047 -25.422 -21.594 1 90.94 102 ASP B CA 1
ATOM 5422 C C . ASP B 1 102 ? -19.672 -24.984 -22.922 1 90.94 102 ASP B C 1
ATOM 5424 O O . ASP B 1 102 ? -20.891 -25.016 -23.078 1 90.94 102 ASP B O 1
ATOM 5428 N N . HIS B 1 103 ? -18.828 -24.641 -23.797 1 90.5 103 HIS B N 1
ATOM 5429 C CA . HIS B 1 103 ? -19.219 -24.219 -25.141 1 90.5 103 HIS B CA 1
ATOM 5430 C C . HIS B 1 103 ? -18.156 -24.609 -26.172 1 90.5 103 HIS B C 1
ATOM 5432 O O . HIS B 1 103 ? -16.953 -24.5 -25.891 1 90.5 103 HIS B O 1
ATOM 5438 N N . SER B 1 104 ? -18.516 -24.984 -27.281 1 87.38 104 SER B N 1
ATOM 5439 C CA . SER B 1 104 ? -17.625 -25.516 -28.312 1 87.38 104 SER B CA 1
ATOM 5440 C C . SER B 1 104 ? -16.641 -24.453 -28.797 1 87.38 104 SER B C 1
ATOM 5442 O O . SER B 1 104 ? -15.531 -24.781 -29.203 1 87.38 104 SER B O 1
ATOM 5444 N N . SER B 1 105 ? -17.047 -23.234 -28.672 1 87.31 105 SER B N 1
ATOM 5445 C CA . SER B 1 105 ? -16.203 -22.172 -29.188 1 87.31 105 SER B CA 1
ATOM 5446 C C . SER B 1 105 ? -15.367 -21.531 -28.078 1 87.31 105 SER B C 1
ATOM 5448 O O . SER B 1 105 ? -14.625 -20.578 -28.328 1 87.31 105 SER B O 1
ATOM 5450 N N . GLU B 1 106 ? -15.484 -22.109 -26.938 1 91.06 106 GLU B N 1
ATOM 5451 C CA . GLU B 1 106 ? -14.742 -21.531 -25.812 1 91.06 106 GLU B CA 1
ATOM 5452 C C . GLU B 1 106 ? -13.25 -21.828 -25.922 1 91.06 106 GLU B C 1
ATOM 5454 O O . GLU B 1 106 ? -12.844 -22.984 -26.062 1 91.06 106 GLU B O 1
ATOM 5459 N N . LYS B 1 107 ? -12.484 -20.75 -25.812 1 90.5 107 LYS B N 1
ATOM 5460 C CA . LYS B 1 107 ? -11.039 -20.922 -25.938 1 90.5 107 LYS B CA 1
ATOM 5461 C C . LYS B 1 107 ? -10.328 -20.594 -24.641 1 90.5 107 LYS B C 1
ATOM 5463 O O . LYS B 1 107 ? -9.172 -20.984 -24.438 1 90.5 107 LYS B O 1
ATOM 5468 N N . THR B 1 108 ? -11.023 -19.969 -23.719 1 93.81 108 THR B N 1
ATOM 5469 C CA . THR B 1 108 ? -10.414 -19.5 -22.484 1 93.81 108 THR B CA 1
ATOM 5470 C C . THR B 1 108 ? -10.336 -20.641 -21.469 1 93.81 108 THR B C 1
ATOM 5472 O O . THR B 1 108 ? -11.32 -21.344 -21.25 1 93.81 108 THR B O 1
ATOM 5475 N N . PHE B 1 109 ? -9.172 -20.812 -20.969 1 97.31 109 PHE B N 1
ATOM 5476 C CA . PHE B 1 109 ? -9.023 -21.766 -19.891 1 97.31 109 PHE B CA 1
ATOM 5477 C C 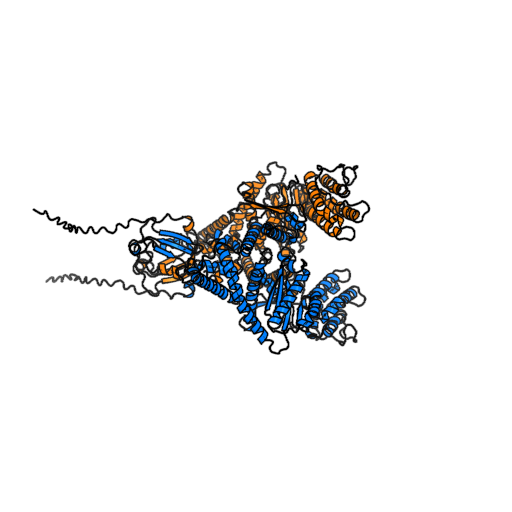. PHE B 1 109 ? -9.562 -21.203 -18.578 1 97.31 109 PHE B C 1
ATOM 5479 O O . PHE B 1 109 ? -9.359 -20.016 -18.281 1 97.31 109 PHE B O 1
ATOM 5486 N N . ARG B 1 110 ? -10.203 -22 -17.844 1 97.19 110 ARG B N 1
ATOM 5487 C CA . ARG B 1 110 ? -10.898 -21.562 -16.641 1 97.19 110 ARG B CA 1
ATOM 5488 C C . ARG B 1 110 ? -9.922 -20.984 -15.625 1 97.19 110 ARG B C 1
ATOM 5490 O O . ARG B 1 110 ? -10.211 -19.969 -14.992 1 97.19 110 ARG B O 1
ATOM 5497 N N . GLY B 1 111 ? -8.805 -21.609 -15.43 1 97.75 111 GLY B N 1
ATOM 5498 C CA . GLY B 1 111 ? -7.816 -21.141 -14.477 1 97.75 111 GLY B CA 1
ATOM 5499 C C . GLY B 1 111 ? -7.332 -19.734 -14.773 1 97.75 111 GLY B C 1
ATOM 5500 O O . GLY B 1 111 ? -7.008 -18.969 -13.852 1 97.75 111 GLY B O 1
ATOM 5501 N N . ASN B 1 112 ? -7.258 -19.375 -16.031 1 97.75 112 ASN B N 1
ATOM 5502 C CA . ASN B 1 112 ? -6.871 -18.016 -16.422 1 97.75 112 ASN B CA 1
ATOM 5503 C C . ASN B 1 112 ? -7.891 -16.984 -15.938 1 97.75 112 ASN B C 1
ATOM 5505 O O . ASN B 1 112 ? -7.52 -15.984 -15.328 1 97.75 112 ASN B O 1
ATOM 5509 N N . LEU B 1 113 ? -9.086 -17.297 -16.219 1 97.5 113 LEU B N 1
ATOM 5510 C CA . LEU B 1 113 ? -10.172 -16.391 -15.883 1 97.5 113 LEU B CA 1
ATOM 5511 C C . LEU B 1 113 ? -10.336 -16.281 -14.367 1 97.5 113 LEU B C 1
ATOM 5513 O O . LEU B 1 113 ? -10.438 -15.172 -13.828 1 97.5 113 LEU B O 1
ATOM 5517 N N . VAL B 1 114 ? -10.32 -17.391 -13.711 1 98.31 114 VAL B N 1
ATOM 5518 C CA . VAL B 1 114 ? -10.523 -17.406 -12.266 1 98.31 114 VAL B CA 1
ATOM 5519 C C . VAL B 1 114 ? -9.367 -16.703 -11.57 1 98.31 114 VAL B C 1
ATOM 5521 O O . VAL B 1 114 ? -9.57 -15.961 -10.602 1 98.31 114 VAL B O 1
ATOM 5524 N N . ALA B 1 115 ? -8.172 -16.922 -12.062 1 98.62 115 ALA B N 1
ATOM 5525 C CA . ALA B 1 115 ? -6.996 -16.281 -11.469 1 98.62 115 ALA B CA 1
ATOM 5526 C C . ALA B 1 115 ? -7.094 -14.758 -11.562 1 98.62 115 ALA B C 1
ATOM 5528 O O . ALA B 1 115 ? -6.785 -14.047 -10.602 1 98.62 115 ALA B O 1
ATOM 5529 N N . ALA B 1 116 ? -7.516 -14.297 -12.672 1 98.44 116 ALA B N 1
ATOM 5530 C CA . ALA B 1 116 ? -7.629 -12.852 -12.891 1 98.44 116 ALA B CA 1
ATOM 5531 C C . ALA B 1 116 ? -8.742 -12.258 -12.039 1 98.44 116 ALA B C 1
ATOM 5533 O O . ALA B 1 116 ? -8.539 -11.25 -11.359 1 98.44 116 ALA B O 1
ATOM 5534 N N . VAL B 1 117 ? -9.891 -12.875 -12.047 1 98.62 117 VAL B N 1
ATOM 5535 C CA . VAL B 1 117 ? -11.039 -12.367 -11.289 1 98.62 117 VAL B CA 1
ATOM 5536 C C . VAL B 1 117 ? -10.727 -12.406 -9.797 1 98.62 117 VAL B C 1
ATOM 5538 O O . VAL B 1 117 ? -11.078 -11.477 -9.062 1 98.62 117 VAL B O 1
ATOM 5541 N N . ALA B 1 118 ? -10.07 -13.461 -9.383 1 98.69 118 ALA B N 1
ATOM 5542 C CA . ALA B 1 118 ? -9.664 -13.562 -7.984 1 98.69 118 ALA B CA 1
ATOM 5543 C C . ALA B 1 118 ? -8.734 -12.406 -7.602 1 98.69 118 ALA B C 1
ATOM 5545 O O . ALA B 1 118 ? -8.875 -11.82 -6.527 1 98.69 118 ALA B O 1
ATOM 5546 N N . ALA B 1 119 ? -7.773 -12.125 -8.438 1 98.56 119 ALA B N 1
ATOM 5547 C CA . ALA B 1 119 ? -6.867 -11.008 -8.164 1 98.56 119 ALA B CA 1
ATOM 5548 C C . ALA B 1 119 ? -7.629 -9.695 -8.039 1 98.56 119 ALA B C 1
ATOM 5550 O O . ALA B 1 119 ? -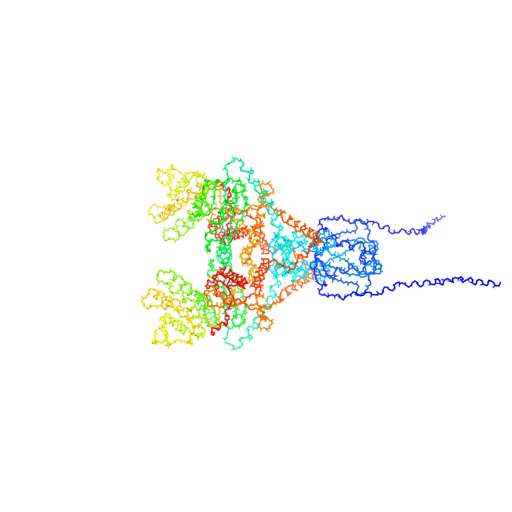7.41 -8.93 -7.102 1 98.56 119 ALA B O 1
ATOM 5551 N N . ILE B 1 120 ? -8.562 -9.492 -8.922 1 98.19 120 ILE B N 1
ATOM 5552 C CA . ILE B 1 120 ? -9.344 -8.258 -8.961 1 98.19 120 ILE B CA 1
ATOM 5553 C C . ILE B 1 120 ? -10.18 -8.141 -7.688 1 98.19 120 ILE B C 1
ATOM 5555 O O . ILE B 1 120 ? -10.172 -7.105 -7.023 1 98.19 120 ILE B O 1
ATOM 5559 N N . THR B 1 121 ? -10.828 -9.195 -7.293 1 98.44 121 THR B N 1
ATOM 5560 C CA . THR B 1 121 ? -11.828 -9.133 -6.227 1 98.44 121 THR B CA 1
ATOM 5561 C C . THR B 1 121 ? -11.156 -9.227 -4.859 1 98.44 121 THR B C 1
ATOM 5563 O O . THR B 1 121 ? -11.797 -8.977 -3.834 1 98.44 121 THR B O 1
ATOM 5566 N N . THR B 1 122 ? -9.875 -9.586 -4.855 1 97 122 THR B N 1
ATOM 5567 C CA . THR B 1 122 ? -9.18 -9.625 -3.574 1 97 122 THR B CA 1
ATOM 5568 C C . THR B 1 122 ? -8.266 -8.414 -3.418 1 97 122 THR B C 1
ATOM 5570 O O . THR B 1 122 ? -7.633 -8.234 -2.377 1 97 122 THR B O 1
ATOM 5573 N N . GLY B 1 123 ? -8.117 -7.641 -4.41 1 95.69 123 GLY B N 1
ATOM 5574 C CA . GLY B 1 123 ? -7.324 -6.422 -4.344 1 95.69 123 GLY B CA 1
ATOM 5575 C C . GLY B 1 123 ? -5.867 -6.637 -4.703 1 95.69 123 GLY B C 1
ATOM 5576 O O . GLY B 1 123 ? -5.02 -5.781 -4.422 1 95.69 123 GLY B O 1
ATOM 5577 N N . LEU B 1 124 ? -5.52 -7.797 -5.242 1 96.5 124 LEU B N 1
ATOM 5578 C CA . LEU B 1 124 ? -4.156 -8.055 -5.703 1 96.5 124 LEU B CA 1
ATOM 5579 C C . LEU B 1 124 ? -3.926 -7.438 -7.078 1 96.5 124 LEU B C 1
ATOM 5581 O O . LEU B 1 124 ? -4.59 -7.805 -8.047 1 96.5 124 LEU B O 1
ATOM 5585 N N . ARG B 1 125 ? -2.963 -6.598 -7.242 1 94.06 125 ARG B N 1
ATOM 5586 C CA . ARG B 1 125 ? -2.705 -5.895 -8.492 1 94.06 125 ARG B CA 1
ATOM 5587 C C . ARG B 1 125 ? -1.995 -6.801 -9.5 1 94.06 125 ARG B C 1
ATOM 5589 O O . ARG B 1 125 ? -1.153 -7.617 -9.117 1 94.06 125 ARG B O 1
ATOM 5596 N N . TYR B 1 126 ? -2.275 -6.527 -10.734 1 95.69 126 TYR B N 1
ATOM 5597 C CA . TYR B 1 126 ? -1.669 -7.34 -11.781 1 95.69 126 TYR B CA 1
ATOM 5598 C C . TYR B 1 126 ? -0.15 -7.223 -11.758 1 95.69 126 TYR B C 1
ATOM 5600 O O . TYR B 1 126 ? 0.56 -8.211 -11.938 1 95.69 126 TYR B O 1
ATOM 5608 N N . VAL B 1 127 ? 0.335 -6.043 -11.586 1 92.94 127 VAL B N 1
ATOM 5609 C CA . VAL B 1 127 ? 1.771 -5.793 -11.672 1 92.94 127 VAL B CA 1
ATOM 5610 C C . VAL B 1 127 ? 2.498 -6.562 -10.57 1 92.94 127 VAL B C 1
ATOM 5612 O O . VAL B 1 127 ? 3.605 -7.059 -10.781 1 92.94 127 VAL B O 1
ATOM 5615 N N . ASP B 1 128 ? 1.917 -6.617 -9.383 1 94.06 128 ASP B N 1
ATOM 5616 C CA . ASP B 1 128 ? 2.508 -7.379 -8.289 1 94.06 128 ASP B CA 1
ATOM 5617 C C . ASP B 1 128 ? 2.508 -8.875 -8.594 1 94.06 128 ASP B C 1
ATOM 5619 O O . ASP B 1 128 ? 3.504 -9.562 -8.352 1 94.06 128 ASP B O 1
ATOM 5623 N N . LEU B 1 129 ? 1.397 -9.289 -9.086 1 97 129 LEU B N 1
ATOM 5624 C CA . LEU B 1 129 ? 1.256 -10.688 -9.469 1 97 129 LEU B CA 1
ATOM 5625 C C . LEU B 1 129 ? 2.244 -11.055 -10.57 1 97 129 LEU B C 1
ATOM 5627 O O . LEU B 1 129 ? 2.875 -12.117 -10.516 1 97 129 LEU B O 1
ATOM 5631 N N . GLN B 1 130 ? 2.346 -10.219 -11.516 1 96.19 130 GLN B N 1
ATOM 5632 C CA . GLN B 1 130 ? 3.252 -10.453 -12.641 1 96.19 130 GLN B CA 1
ATOM 5633 C C . GLN B 1 130 ? 4.703 -10.523 -12.172 1 96.19 130 GLN B C 1
ATOM 5635 O O . GLN B 1 130 ? 5.465 -11.383 -12.617 1 96.19 130 GLN B O 1
ATOM 5640 N N . ARG B 1 131 ? 5.109 -9.617 -11.32 1 94.69 131 ARG B N 1
ATOM 5641 C CA . ARG B 1 131 ? 6.473 -9.609 -10.797 1 94.69 131 ARG B CA 1
ATOM 5642 C C . ARG B 1 131 ? 6.773 -10.898 -10.039 1 94.69 131 ARG B C 1
ATOM 5644 O O . ARG B 1 131 ? 7.848 -11.484 -10.203 1 94.69 131 ARG B O 1
ATOM 5651 N N . TRP B 1 132 ? 5.879 -11.297 -9.203 1 97.69 132 TRP B N 1
ATOM 5652 C CA . TRP B 1 132 ? 6.027 -12.539 -8.453 1 97.69 132 TRP B CA 1
ATOM 5653 C C . TRP B 1 132 ? 6.105 -13.742 -9.391 1 97.69 132 TRP B C 1
ATOM 5655 O O . TRP B 1 132 ? 6.98 -14.594 -9.242 1 97.69 132 TRP B O 1
ATOM 5665 N N . ALA B 1 133 ? 5.188 -13.773 -10.391 1 98.31 133 ALA B N 1
ATOM 5666 C CA . ALA B 1 133 ? 5.133 -14.883 -11.344 1 98.31 133 ALA B CA 1
ATOM 5667 C C . ALA B 1 133 ? 6.426 -14.984 -12.141 1 98.31 133 ALA B C 1
ATOM 5669 O O . ALA B 1 133 ? 6.945 -16.078 -12.359 1 98.31 133 ALA B O 1
ATOM 5670 N N . LYS B 1 134 ? 6.871 -13.867 -12.523 1 96.75 134 LYS B N 1
ATOM 5671 C CA . LYS B 1 134 ? 8.109 -13.844 -13.297 1 96.75 134 LYS B CA 1
ATOM 5672 C C . LYS B 1 134 ? 9.281 -14.383 -12.469 1 96.75 134 LYS B C 1
ATOM 5674 O O . LYS B 1 134 ? 10.07 -15.195 -12.953 1 96.75 134 LYS B O 1
ATOM 5679 N N . GLN B 1 135 ? 9.406 -13.922 -11.273 1 97.44 135 GLN B N 1
ATOM 5680 C CA . GLN B 1 135 ? 10.492 -14.359 -10.414 1 97.44 135 GLN B CA 1
ATOM 5681 C C . GLN B 1 135 ? 10.375 -15.844 -10.086 1 97.44 135 GLN B C 1
ATOM 5683 O O . GLN B 1 135 ? 11.383 -16.547 -9.984 1 97.44 135 GLN B O 1
ATOM 5688 N N . LEU B 1 136 ? 9.18 -16.328 -9.914 1 97.88 136 LEU B N 1
ATOM 5689 C CA . LEU B 1 136 ? 8.883 -17.719 -9.617 1 97.88 136 LEU B CA 1
ATOM 5690 C C . LEU B 1 136 ? 9.07 -18.594 -10.859 1 97.88 136 LEU B C 1
ATOM 5692 O O . LEU B 1 136 ? 9.367 -19.781 -10.742 1 97.88 136 LEU B O 1
ATOM 5696 N N . GLY B 1 137 ? 8.898 -18.062 -12.023 1 97.75 137 GLY B N 1
ATOM 5697 C CA . GLY B 1 137 ? 8.82 -18.828 -13.258 1 97.75 137 GLY B CA 1
ATOM 5698 C C . GLY B 1 137 ? 7.449 -19.438 -13.5 1 97.75 137 GLY B C 1
ATOM 5699 O O . GLY B 1 137 ? 7.336 -20.547 -14.039 1 97.75 137 GLY B O 1
ATOM 5700 N N . LEU B 1 138 ? 6.457 -18.797 -13.023 1 98.44 138 LEU B N 1
ATOM 5701 C CA . LEU B 1 138 ? 5.078 -19.234 -13.234 1 98.44 138 LEU B CA 1
ATOM 5702 C C . LEU B 1 138 ? 4.543 -18.703 -14.562 1 98.44 138 LEU B C 1
ATOM 5704 O O . LEU B 1 138 ? 4.652 -17.516 -14.852 1 98.44 138 LEU B O 1
ATOM 5708 N N . ALA B 1 139 ? 3.99 -19.609 -15.328 1 98.25 139 ALA B N 1
ATOM 5709 C CA . ALA B 1 139 ? 3.266 -19.172 -16.516 1 98.25 139 ALA B CA 1
ATOM 5710 C C . ALA B 1 139 ? 2.045 -18.328 -16.141 1 98.25 139 ALA B C 1
ATOM 5712 O O . ALA B 1 139 ? 1.27 -18.719 -15.258 1 98.25 139 ALA B O 1
ATOM 5713 N N . LEU B 1 140 ? 1.916 -17.188 -16.781 1 98.06 140 LEU B N 1
ATOM 5714 C CA . LEU B 1 140 ? 0.838 -16.25 -16.453 1 98.06 140 LEU B CA 1
ATOM 5715 C C . LEU B 1 140 ? 0.279 -15.617 -17.719 1 98.06 140 LEU B C 1
ATOM 5717 O O . LEU B 1 140 ? 1.002 -15.445 -18.703 1 98.06 140 LEU B O 1
ATOM 5721 N N . PHE B 1 141 ? -0.934 -15.344 -17.781 1 97.38 141 PHE B N 1
ATOM 5722 C CA . PHE B 1 141 ? -1.537 -14.648 -18.906 1 97.38 141 PHE B CA 1
ATOM 5723 C C . PHE B 1 141 ? -0.951 -13.25 -19.047 1 97.38 141 PHE B C 1
ATOM 5725 O O . PHE B 1 141 ? -0.384 -12.703 -18.094 1 97.38 141 PHE B O 1
ATOM 5732 N N . SER B 1 142 ? -1.155 -12.695 -20.188 1 96.25 142 SER B N 1
ATOM 5733 C CA . SER B 1 142 ? -0.579 -11.391 -20.516 1 96.25 142 SER B CA 1
ATOM 5734 C C . SER B 1 142 ? -1.338 -10.266 -19.812 1 96.25 142 SER B C 1
ATOM 5736 O O . SER B 1 142 ? -2.463 -10.461 -19.344 1 96.25 142 SER B O 1
ATOM 5738 N N . LYS B 1 143 ? -0.714 -9.109 -19.797 1 94.44 143 LYS B N 1
ATOM 5739 C CA . LYS B 1 143 ? -1.322 -7.898 -19.25 1 94.44 143 LYS B CA 1
ATOM 5740 C C . LYS B 1 143 ? -2.617 -7.559 -19.984 1 94.44 143 LYS B C 1
ATOM 5742 O O . LYS B 1 143 ? -3.621 -7.223 -19.359 1 94.44 143 LYS B O 1
ATOM 5747 N N . THR B 1 144 ? -2.604 -7.645 -21.25 1 93.06 144 THR B N 1
ATOM 5748 C CA . THR B 1 144 ? -3.77 -7.332 -22.062 1 93.06 144 THR B CA 1
ATOM 5749 C C . THR B 1 144 ? -4.934 -8.258 -21.734 1 93.06 144 THR B C 1
ATOM 5751 O O . THR B 1 144 ? -6.078 -7.816 -21.625 1 93.06 144 THR B O 1
ATOM 5754 N N . THR B 1 145 ? -4.609 -9.516 -21.531 1 94.81 145 THR B N 1
ATOM 5755 C CA . THR B 1 145 ? -5.633 -10.484 -21.172 1 94.81 145 THR B CA 1
ATOM 5756 C C . THR B 1 145 ? -6.23 -10.141 -19.797 1 94.81 145 THR B C 1
ATOM 5758 O O . THR B 1 145 ? -7.449 -10.18 -19.625 1 94.81 145 THR B O 1
ATOM 5761 N N . PHE B 1 146 ? -5.402 -9.727 -18.906 1 96.81 146 PHE B N 1
ATOM 5762 C CA . PHE B 1 146 ? -5.867 -9.367 -17.578 1 96.81 146 PHE B CA 1
ATOM 5763 C C . PHE B 1 146 ? -6.867 -8.219 -17.641 1 96.81 146 PHE B C 1
ATOM 5765 O O . PHE B 1 146 ? -7.922 -8.273 -17 1 96.81 146 PHE B O 1
ATOM 5772 N N . TRP B 1 147 ? -6.527 -7.289 -18.375 1 95.31 147 TRP B N 1
ATOM 5773 C CA . TRP B 1 147 ? -7.352 -6.082 -18.391 1 95.31 147 TRP B CA 1
ATOM 5774 C C . TRP B 1 147 ? -8.633 -6.305 -19.172 1 95.31 147 TRP B C 1
ATOM 5776 O O . TRP B 1 147 ? -9.641 -5.637 -18.938 1 95.31 147 TRP B O 1
ATOM 5786 N N . LYS B 1 148 ? -8.586 -7.227 -20.047 1 93.06 148 LYS B N 1
ATOM 5787 C CA . LYS B 1 148 ? -9.836 -7.664 -20.656 1 93.06 148 LYS B CA 1
ATOM 5788 C C . LYS B 1 148 ? -10.758 -8.297 -19.625 1 93.06 148 LYS B C 1
ATOM 5790 O O . LYS B 1 148 ? -11.953 -7.984 -19.562 1 93.06 148 LYS B O 1
ATOM 5795 N N . TYR B 1 149 ? -10.227 -9.211 -18.844 1 95 149 TYR B N 1
ATOM 5796 C CA . TYR B 1 149 ? -11 -9.836 -17.781 1 95 149 TYR B CA 1
ATOM 5797 C C . TYR B 1 149 ? -11.445 -8.797 -16.75 1 95 149 TYR B C 1
ATOM 5799 O O . TYR B 1 149 ? -12.531 -8.922 -16.172 1 95 149 TYR B O 1
ATOM 5807 N N . PHE B 1 150 ? -10.641 -7.801 -16.547 1 96.31 150 PHE B N 1
ATOM 5808 C CA . PHE B 1 150 ? -10.992 -6.699 -15.664 1 96.31 150 PHE B CA 1
ATOM 5809 C C . PHE B 1 150 ? -12.266 -6.012 -16.125 1 96.31 150 PHE B C 1
ATOM 5811 O O . PHE B 1 150 ? -13.156 -5.727 -15.328 1 96.31 150 PHE B O 1
ATOM 5818 N N . GLU B 1 151 ? -12.32 -5.77 -17.391 1 94.19 151 GLU B N 1
ATOM 5819 C CA . GLU B 1 151 ? -13.5 -5.145 -17.969 1 94.19 151 GLU B CA 1
ATOM 5820 C C . GLU B 1 151 ? -14.742 -6.004 -17.75 1 94.19 151 GLU B C 1
ATOM 5822 O O . GLU B 1 151 ? -15.805 -5.492 -17.391 1 94.19 151 GLU B O 1
ATOM 5827 N N . TRP B 1 152 ? -14.602 -7.297 -17.953 1 94.25 152 TRP B N 1
ATOM 5828 C CA . TRP B 1 152 ? -15.703 -8.219 -17.688 1 94.25 152 TRP B CA 1
ATOM 5829 C C . TRP B 1 152 ? -16.109 -8.18 -16.219 1 94.25 152 TRP B C 1
ATOM 5831 O O . TRP B 1 152 ? -17.297 -8.211 -15.906 1 94.25 152 TRP B O 1
ATOM 5841 N N . THR B 1 153 ? -15.148 -8.156 -15.422 1 97 153 THR B N 1
ATOM 5842 C CA . THR B 1 153 ? -15.391 -8.172 -13.984 1 97 153 THR B CA 1
ATOM 5843 C C . THR B 1 153 ? -16.109 -6.898 -13.539 1 97 153 THR B C 1
ATOM 5845 O O . THR B 1 153 ? -16.969 -6.941 -12.656 1 97 153 THR B O 1
ATOM 5848 N N . MET B 1 154 ? -15.766 -5.793 -14.133 1 95.81 154 MET B N 1
ATOM 5849 C CA . MET B 1 154 ? -16.422 -4.531 -13.805 1 95.81 154 MET B CA 1
ATOM 5850 C C . MET B 1 154 ? -17.938 -4.625 -14.039 1 95.81 154 MET B C 1
ATOM 5852 O O . MET B 1 154 ? -18.719 -4.234 -13.18 1 95.81 154 MET B O 1
ATOM 5856 N N . ALA B 1 155 ? -18.281 -5.145 -15.156 1 94.06 155 ALA B N 1
ATOM 5857 C CA . ALA B 1 155 ? -19.688 -5.305 -15.484 1 94.06 155 ALA B CA 1
ATOM 5858 C C . ALA B 1 155 ? -20.375 -6.266 -14.508 1 94.06 155 ALA B C 1
ATOM 5860 O O . ALA B 1 155 ? -21.5 -6.027 -14.078 1 94.06 155 ALA B O 1
ATOM 5861 N N . ALA B 1 156 ? -19.688 -7.312 -14.188 1 97.69 156 ALA B N 1
ATOM 5862 C CA . ALA B 1 156 ? -20.219 -8.297 -13.25 1 97.69 156 ALA B CA 1
ATOM 5863 C C . ALA B 1 156 ? -20.422 -7.691 -11.859 1 97.69 156 ALA B C 1
ATOM 5865 O O . ALA B 1 156 ? -21.422 -7.957 -11.195 1 97.69 156 ALA B O 1
ATOM 5866 N N . VAL B 1 157 ? -19.5 -6.906 -11.414 1 98.06 157 VAL B N 1
ATOM 5867 C CA . VAL B 1 157 ? -19.562 -6.262 -10.109 1 98.06 157 VAL B CA 1
ATOM 5868 C C . VAL B 1 157 ? -20.781 -5.34 -10.055 1 98.06 157 VAL B C 1
ATOM 5870 O O . VAL B 1 157 ? -21.484 -5.285 -9.047 1 98.06 157 VAL B O 1
ATOM 5873 N N . ASP B 1 158 ? -21.047 -4.648 -11.141 1 96.81 158 ASP B N 1
ATOM 5874 C CA . ASP B 1 158 ? -22.219 -3.775 -11.188 1 96.81 158 ASP B CA 1
ATOM 5875 C C . ASP B 1 158 ? -23.5 -4.566 -10.945 1 96.81 158 ASP B C 1
ATOM 5877 O O . ASP B 1 158 ? -24.359 -4.141 -10.172 1 96.81 158 ASP B O 1
ATOM 5881 N N . LYS B 1 159 ? -23.562 -5.66 -11.539 1 96.69 159 LYS B N 1
ATOM 5882 C CA . LYS B 1 159 ? -24.734 -6.504 -11.414 1 96.69 159 LYS B CA 1
ATOM 5883 C C . LYS B 1 159 ? -24.859 -7.078 -10.008 1 96.69 159 LYS B C 1
ATOM 5885 O O . LYS B 1 159 ? -25.938 -7.02 -9.398 1 96.69 159 LYS B O 1
ATOM 5890 N N . VAL B 1 160 ? -23.812 -7.648 -9.555 1 98.56 160 VAL B N 1
ATOM 5891 C CA . VAL B 1 160 ? -23.797 -8.281 -8.242 1 98.56 160 VAL B CA 1
ATOM 5892 C C . VAL B 1 160 ? -24.062 -7.234 -7.164 1 98.56 160 VAL B C 1
ATOM 5894 O O . VAL B 1 160 ? -24.781 -7.496 -6.195 1 98.56 160 VAL B O 1
ATOM 5897 N N . TYR B 1 161 ? -23.547 -6.09 -7.344 1 98.5 161 TYR B N 1
ATOM 5898 C CA . TYR B 1 161 ? -23.734 -5.004 -6.383 1 98.5 161 TYR B CA 1
ATOM 5899 C C . TYR B 1 161 ? -25.203 -4.59 -6.312 1 98.5 161 TYR B C 1
ATOM 5901 O O . TYR B 1 161 ? -25.719 -4.309 -5.23 1 98.5 161 TYR B O 1
ATOM 5909 N N . ALA B 1 162 ? -25.812 -4.48 -7.449 1 97.81 162 ALA B N 1
ATOM 5910 C CA . ALA B 1 162 ? -27.234 -4.094 -7.469 1 97.81 162 ALA B CA 1
ATOM 5911 C C . ALA B 1 162 ? -28.062 -5.039 -6.613 1 97.81 162 ALA B C 1
ATOM 5913 O O . ALA B 1 162 ? -28.906 -4.59 -5.832 1 97.81 162 ALA B O 1
ATOM 5914 N N . ALA B 1 163 ? -27.797 -6.27 -6.781 1 97.81 163 ALA B N 1
ATOM 5915 C CA . ALA B 1 163 ? -28.516 -7.262 -5.98 1 97.81 163 ALA B CA 1
ATOM 5916 C C . ALA B 1 163 ? -28.156 -7.137 -4.504 1 97.81 163 ALA B C 1
ATOM 5918 O O . ALA B 1 163 ? -29.031 -7.227 -3.637 1 97.81 163 ALA B O 1
ATOM 5919 N N . HIS B 1 164 ? -26.938 -6.992 -4.254 1 98.31 164 HIS B N 1
ATOM 5920 C CA . HIS B 1 164 ? -26.453 -6.828 -2.885 1 98.31 164 HIS B CA 1
ATOM 5921 C C . HIS B 1 164 ? -27.078 -5.605 -2.225 1 98.31 164 HIS B C 1
ATOM 5923 O O . HIS B 1 164 ? -27.516 -5.672 -1.075 1 98.31 164 HIS B O 1
ATOM 5929 N N . GLN B 1 165 ? -27.062 -4.52 -2.902 1 97.94 165 GLN B N 1
ATOM 5930 C CA . GLN B 1 165 ? -27.625 -3.273 -2.389 1 97.94 165 GLN B CA 1
ATOM 5931 C C . GLN B 1 165 ? -29.125 -3.426 -2.086 1 97.94 165 GLN B C 1
ATOM 5933 O O . GLN B 1 165 ? -29.609 -2.92 -1.071 1 97.94 165 GLN B O 1
ATOM 5938 N N . ALA B 1 166 ? -29.828 -4.121 -2.957 1 97.31 166 ALA B N 1
ATOM 5939 C CA . ALA B 1 166 ? -31.25 -4.371 -2.727 1 97.31 166 ALA B CA 1
ATOM 5940 C C . ALA B 1 166 ? -31.469 -5.152 -1.434 1 97.31 166 ALA B C 1
ATOM 5942 O O . ALA B 1 166 ? -32.375 -4.836 -0.655 1 97.31 166 ALA B O 1
ATOM 5943 N N . LYS B 1 167 ? -30.625 -6.062 -1.244 1 97 167 LYS B N 1
ATOM 5944 C CA . LYS B 1 167 ? -30.719 -6.855 -0.021 1 97 167 LYS B CA 1
ATOM 5945 C C . LYS B 1 167 ? -30.438 -5.996 1.21 1 97 167 LYS B C 1
ATOM 5947 O O . LYS B 1 167 ? -31.109 -6.137 2.234 1 97 167 LYS B O 1
ATOM 5952 N N . VAL B 1 168 ? -29.469 -5.148 1.119 1 97.69 168 VAL B N 1
ATOM 5953 C CA . VAL B 1 168 ? -29.094 -4.27 2.221 1 97.69 168 VAL B CA 1
ATOM 5954 C C . VAL B 1 168 ? -30.25 -3.309 2.531 1 97.69 168 VAL B C 1
ATOM 5956 O O . VAL B 1 168 ? -30.609 -3.115 3.695 1 97.69 168 VAL B O 1
ATOM 5959 N N . VAL B 1 169 ? -30.812 -2.77 1.508 1 96.94 169 VAL B N 1
ATOM 5960 C CA . VAL B 1 169 ? -31.922 -1.837 1.674 1 96.94 169 VAL B CA 1
ATOM 5961 C C . VAL B 1 169 ? -33.094 -2.541 2.354 1 96.94 169 VAL B C 1
ATOM 5963 O O . VAL B 1 169 ? -33.719 -1.987 3.26 1 96.94 169 VAL B O 1
ATOM 5966 N N . GLU B 1 170 ? -33.312 -3.732 1.952 1 95.62 170 GLU B N 1
ATOM 5967 C CA . GLU B 1 170 ? -34.375 -4.516 2.555 1 95.62 170 GLU B CA 1
ATOM 5968 C C . GLU B 1 170 ? -34.094 -4.781 4.031 1 95.62 170 GLU B C 1
ATOM 5970 O O . GLU B 1 170 ? -35 -4.66 4.867 1 95.62 170 GLU B O 1
ATOM 5975 N N . LYS B 1 171 ? -32.938 -5.098 4.309 1 95.56 171 LYS B N 1
ATOM 5976 C CA . LYS B 1 171 ? -32.531 -5.355 5.691 1 95.56 171 LYS B CA 1
ATOM 5977 C C . LYS B 1 171 ? -32.688 -4.102 6.551 1 95.56 171 LYS B C 1
ATOM 5979 O O . LYS B 1 171 ? -33.219 -4.172 7.668 1 95.56 171 LYS B O 1
ATOM 5984 N N . VAL B 1 172 ? -32.25 -3.01 6.059 1 96.25 172 VAL B N 1
ATOM 5985 C CA . VAL B 1 172 ? -32.344 -1.746 6.785 1 96.25 172 VAL B CA 1
ATOM 5986 C C . VAL B 1 172 ? -33.812 -1.364 6.988 1 96.25 172 VAL B C 1
ATOM 5988 O O . VAL B 1 172 ? -34.188 -0.923 8.07 1 96.25 172 VAL B O 1
ATOM 5991 N N . ARG B 1 173 ? -34.625 -1.59 5.988 1 93.38 173 ARG B N 1
ATOM 5992 C CA . ARG B 1 173 ? -36.062 -1.33 6.094 1 93.38 173 ARG B CA 1
ATOM 5993 C C . ARG B 1 173 ? -36.688 -2.17 7.203 1 93.38 173 ARG B C 1
ATOM 5995 O O . ARG B 1 173 ? -37.5 -1.675 7.973 1 93.38 173 ARG B O 1
ATOM 6002 N N . GLY B 1 174 ? -36.25 -3.361 7.238 1 90.88 174 GLY B N 1
ATOM 6003 C CA . GLY B 1 174 ? -36.781 -4.27 8.25 1 90.88 174 GLY B CA 1
ATOM 6004 C C . GLY B 1 174 ? -36.469 -3.834 9.664 1 90.88 174 GLY B C 1
ATOM 6005 O O . GLY B 1 174 ? -37.281 -4.016 10.578 1 90.88 174 GLY B O 1
ATOM 6006 N N . PHE B 1 175 ? -35.375 -3.221 9.898 1 90.19 175 PHE B N 1
ATOM 6007 C CA . PHE B 1 175 ? -34.969 -2.789 11.219 1 90.19 175 PHE B CA 1
ATOM 6008 C C . PHE B 1 175 ? -35.594 -1.449 11.586 1 90.19 175 PHE B C 1
ATOM 6010 O O . PHE B 1 175 ? -35.531 -1.028 12.742 1 90.19 175 PHE B O 1
ATOM 6017 N N . ASN B 1 176 ? -36.125 -0.792 10.578 1 84.06 176 ASN B N 1
ATOM 6018 C CA . ASN B 1 176 ? -36.719 0.527 10.805 1 84.06 176 ASN B CA 1
ATOM 6019 C C . ASN B 1 176 ? -38.188 0.538 10.508 1 84.06 176 ASN B C 1
ATOM 6021 O O . ASN B 1 176 ? -38.719 1.528 9.992 1 84.06 176 ASN B O 1
ATOM 6025 N N . GLU B 1 177 ? -38.844 -0.458 10.734 1 76.38 177 GLU B N 1
ATOM 6026 C CA . GLU B 1 177 ? -40.25 -0.62 10.414 1 76.38 177 GLU B CA 1
ATOM 6027 C C . GLU B 1 177 ? -41.125 0.226 11.336 1 76.38 177 GLU B C 1
ATOM 6029 O O . GLU B 1 177 ? -42.312 0.46 11.055 1 76.38 177 GLU B O 1
ATOM 6034 N N . ASP B 1 178 ? -40.531 0.639 12.367 1 71 178 ASP B N 1
ATOM 6035 C CA . ASP B 1 178 ? -41.312 1.416 13.32 1 71 178 ASP B CA 1
ATOM 6036 C C . ASP B 1 178 ? -41.75 2.758 12.719 1 71 178 ASP B C 1
ATOM 6038 O O . ASP B 1 178 ? -42.469 3.521 13.344 1 71 178 ASP B O 1
ATOM 6042 N N . GLY B 1 179 ? -41.375 3.018 11.477 1 68.06 179 GLY B N 1
ATOM 6043 C CA . GLY B 1 179 ? -41.812 4.211 10.758 1 68.06 179 GLY B CA 1
ATOM 6044 C C . GLY B 1 179 ? -41.125 5.473 11.25 1 68.06 179 GLY B C 1
ATOM 6045 O O . GLY B 1 179 ? -41.469 6.578 10.828 1 68.06 179 GLY B O 1
ATOM 6046 N N . GLN B 1 180 ? -40.219 5.402 12.172 1 77.31 180 GLN B N 1
ATOM 6047 C CA . GLN B 1 180 ? -39.625 6.594 12.773 1 77.31 180 GLN B CA 1
ATOM 6048 C C . GLN B 1 180 ? -38.531 7.184 11.883 1 77.31 180 GLN B C 1
ATOM 6050 O O . GLN B 1 180 ? -38.062 8.289 12.141 1 77.31 180 GLN B O 1
ATOM 6055 N N . GLY B 1 181 ? -38.25 6.617 10.773 1 89.25 181 GLY B N 1
ATOM 6056 C CA . GLY B 1 181 ? -37.281 7.148 9.836 1 89.25 181 GLY B CA 1
ATOM 6057 C C . GLY B 1 181 ? -35.875 6.672 10.117 1 89.25 181 GLY B C 1
ATOM 6058 O O . GLY B 1 181 ? -35.594 6.145 11.195 1 89.25 181 GLY B O 1
ATOM 6059 N N . LEU B 1 182 ? -35 6.852 9.211 1 95.19 182 LEU B N 1
ATOM 6060 C CA . LEU B 1 182 ? -33.625 6.375 9.281 1 95.19 182 LEU B CA 1
ATOM 6061 C C . LEU B 1 182 ? -32.75 7.391 9.992 1 95.19 182 LEU B C 1
ATOM 6063 O O . LEU B 1 182 ? -32.906 8.594 9.797 1 95.19 182 LEU B O 1
ATOM 6067 N N . HIS B 1 183 ? -31.875 6.895 10.898 1 95.62 183 HIS B N 1
ATOM 6068 C CA . HIS B 1 183 ? -30.734 7.664 11.375 1 95.62 183 HIS B CA 1
ATOM 6069 C C . HIS B 1 183 ? -29.484 7.344 10.578 1 95.62 183 HIS B C 1
ATOM 6071 O O . HIS B 1 183 ? -28.984 6.219 10.625 1 95.62 183 HIS B O 1
ATOM 6077 N N . LEU B 1 184 ? -29 8.352 9.859 1 97.31 184 LEU B N 1
ATOM 6078 C CA . LEU B 1 184 ? -27.922 8.133 8.898 1 97.31 184 LEU B CA 1
ATOM 6079 C C . LEU B 1 184 ? -26.656 8.859 9.328 1 97.31 184 LEU B C 1
ATOM 6081 O O . LEU B 1 184 ? -26.719 9.781 10.148 1 97.31 184 LEU B O 1
ATOM 6085 N N . ALA B 1 185 ? -25.547 8.375 8.883 1 96.25 185 ALA B N 1
ATOM 6086 C CA . ALA B 1 185 ? -24.266 9.078 8.938 1 96.25 185 ALA B CA 1
ATOM 6087 C C . ALA B 1 185 ? -23.656 9.188 7.543 1 96.25 185 ALA B C 1
ATOM 6089 O O . ALA B 1 185 ? -23.797 8.281 6.723 1 96.25 185 ALA B O 1
ATOM 6090 N N . ALA B 1 186 ? -23.016 10.273 7.258 1 95.75 186 ALA B N 1
ATOM 6091 C CA . ALA B 1 186 ? -22.328 10.5 5.992 1 95.75 186 ALA B CA 1
ATOM 6092 C C . ALA B 1 186 ? -20.938 11.094 6.227 1 95.75 186 ALA B C 1
ATOM 6094 O O . ALA B 1 186 ? -20.766 11.914 7.129 1 95.75 186 ALA B O 1
ATOM 6095 N N . ASP B 1 187 ? -20.016 10.633 5.465 1 90.88 187 ASP B N 1
ATOM 6096 C CA . ASP B 1 187 ? -18.656 11.148 5.543 1 90.88 187 ASP B CA 1
ATOM 6097 C C . ASP B 1 187 ? -17.953 11.086 4.184 1 90.88 187 ASP B C 1
ATOM 6099 O O . ASP B 1 187 ? -18.125 10.117 3.443 1 90.88 187 ASP B O 1
ATOM 6103 N N . GLY B 1 188 ? -17.312 12.227 3.938 1 86.19 188 GLY B N 1
ATOM 6104 C CA . GLY B 1 188 ? -16.562 12.289 2.689 1 86.19 188 GLY B CA 1
ATOM 6105 C C . GLY B 1 188 ? -15.078 12.086 2.871 1 86.19 188 GLY B C 1
ATOM 6106 O O . GLY B 1 188 ? -14.508 12.492 3.883 1 86.19 188 GLY B O 1
ATOM 6107 N N . SER B 1 189 ? -14.555 11.352 2.027 1 78.31 189 SER B N 1
ATOM 6108 C CA . SER B 1 189 ? -13.102 11.203 1.949 1 78.31 189 SER B CA 1
ATOM 6109 C C . SER B 1 189 ? -12.555 11.828 0.674 1 78.31 189 SER B C 1
ATOM 6111 O O . SER B 1 189 ? -12.977 11.484 -0.429 1 78.31 189 SER B O 1
ATOM 6113 N N . TYR B 1 190 ? -11.938 13.016 0.92 1 65.94 190 TYR B N 1
ATOM 6114 C CA . TYR B 1 190 ? -11.281 13.648 -0.216 1 65.94 190 TYR B CA 1
ATOM 6115 C C . TYR B 1 190 ? -9.766 13.656 -0.032 1 65.94 190 TYR B C 1
ATOM 6117 O O . TYR B 1 190 ? -9.273 13.852 1.08 1 65.94 190 TYR B O 1
ATOM 6125 N N . ASP B 1 191 ? -9.234 12.852 -0.572 1 52.53 191 ASP B N 1
ATOM 6126 C CA . ASP B 1 191 ? -7.805 12.633 -0.399 1 52.53 191 ASP B CA 1
ATOM 6127 C C . ASP B 1 191 ? -7.023 13.93 -0.573 1 52.53 191 ASP B C 1
ATOM 6129 O O . ASP B 1 191 ? -7.285 14.703 -1.503 1 52.53 191 ASP B O 1
ATOM 6133 N N . SER B 1 192 ? -6.699 14.602 0.648 1 48.41 192 SER B N 1
ATOM 6134 C CA . SER B 1 192 ? -5.973 15.867 0.636 1 48.41 192 SER B CA 1
ATOM 6135 C C . SER B 1 192 ? -4.703 15.766 -0.199 1 48.41 192 SER B C 1
ATOM 6137 O O . SER B 1 192 ? -4.148 16.781 -0.622 1 48.41 192 SER B O 1
ATOM 6139 N N . ARG B 1 193 ? -4.137 14.578 -0.044 1 45.88 193 ARG B N 1
ATOM 6140 C CA . ARG B 1 193 ? -2.779 14.562 -0.579 1 45.88 193 ARG B CA 1
ATOM 6141 C C . ARG B 1 193 ? -2.779 14.211 -2.062 1 45.88 193 ARG B C 1
ATOM 6143 O O . ARG B 1 193 ? -3.318 13.172 -2.459 1 45.88 193 ARG B O 1
ATOM 6150 N N . GLY B 1 194 ? -2.412 15.023 -2.82 1 43.47 194 GLY B N 1
ATOM 6151 C CA . GLY B 1 194 ? -2.26 14.812 -4.254 1 43.47 194 GLY B CA 1
ATOM 6152 C C . GLY B 1 194 ? -3.576 14.852 -5.004 1 43.47 194 GLY B C 1
ATOM 6153 O O . GLY B 1 194 ? -4.453 15.656 -4.691 1 43.47 194 GLY B O 1
ATOM 6154 N N . TYR B 1 195 ? -3.715 13.891 -6.105 1 44.53 195 TYR B N 1
ATOM 6155 C CA . TYR B 1 195 ? -4.852 13.758 -7.012 1 44.53 195 TYR B CA 1
ATOM 6156 C C . TYR B 1 195 ? -6.086 13.258 -6.266 1 44.53 195 TYR B C 1
ATOM 6158 O O . TYR B 1 195 ? -7.219 13.531 -6.68 1 44.53 195 TYR B O 1
ATOM 6166 N N . SER B 1 196 ? -5.797 12.469 -5.277 1 51.47 196 SER B N 1
ATOM 6167 C CA . SER B 1 196 ? -6.98 11.891 -4.652 1 51.47 196 SER B CA 1
ATOM 6168 C C . SER B 1 196 ? -7.906 12.977 -4.113 1 51.47 196 SER B C 1
ATOM 6170 O O . SER B 1 196 ? -9.055 12.695 -3.754 1 51.47 196 SER B O 1
ATOM 6172 N N . ALA B 1 197 ? -7.145 14.188 -4.34 1 59.69 197 ALA B N 1
ATOM 6173 C CA . ALA B 1 197 ? -7.984 15.289 -3.875 1 59.69 197 ALA B CA 1
ATOM 6174 C C . ALA B 1 197 ? -9.023 15.664 -4.922 1 59.69 197 ALA B C 1
ATOM 6176 O O . ALA B 1 197 ? -9.961 16.422 -4.637 1 59.69 197 ALA B O 1
ATOM 6177 N N . LEU B 1 198 ? -8.742 14.953 -6.145 1 69.81 198 LEU B N 1
ATOM 6178 C CA . LEU B 1 198 ? -9.656 15.281 -7.238 1 69.81 198 LEU B CA 1
ATOM 6179 C C . LEU B 1 198 ? -10.93 14.445 -7.156 1 69.81 198 LEU B C 1
ATOM 6181 O O . LEU B 1 198 ? -11.938 14.789 -7.766 1 69.81 198 LEU B O 1
ATOM 6185 N N . ILE B 1 199 ? -10.711 13.375 -6.426 1 79.25 199 ILE B N 1
ATOM 6186 C CA . ILE B 1 199 ? -11.836 12.453 -6.328 1 79.25 199 ILE B CA 1
ATOM 6187 C C . ILE B 1 199 ? -12.375 12.445 -4.898 1 79.25 199 ILE B C 1
ATOM 6189 O O . ILE B 1 199 ? -11.609 12.336 -3.939 1 79.25 199 ILE B O 1
ATOM 6193 N N . GLY B 1 200 ? -13.547 12.781 -4.848 1 86 200 GLY B N 1
ATOM 6194 C CA . GLY B 1 200 ? -14.219 12.68 -3.562 1 86 200 GLY B CA 1
ATOM 6195 C C . GLY B 1 200 ? -15.172 11.5 -3.484 1 86 200 GLY B C 1
ATOM 6196 O O . GLY B 1 200 ? -15.844 11.172 -4.465 1 86 200 GLY B O 1
ATOM 6197 N N . LYS B 1 201 ? -15.125 10.758 -2.354 1 90.81 201 LYS B N 1
ATOM 6198 C CA . LYS B 1 201 ? -16.078 9.695 -2.059 1 90.81 201 LYS B CA 1
ATOM 6199 C C . LYS B 1 201 ? -16.891 10.008 -0.803 1 90.81 201 LYS B C 1
ATOM 6201 O O . LYS B 1 201 ? -16.328 10.375 0.23 1 90.81 201 LYS B O 1
ATOM 6206 N N . VAL B 1 202 ? -18.125 9.938 -0.958 1 94.44 202 VAL B N 1
ATOM 6207 C CA . VAL B 1 202 ? -19 10.172 0.191 1 94.44 202 VAL B CA 1
ATOM 6208 C C . VAL B 1 202 ? -19.812 8.906 0.495 1 94.44 202 VAL B C 1
ATOM 6210 O O . VAL B 1 202 ? -20.484 8.375 -0.381 1 94.44 202 VAL B O 1
ATOM 6213 N N . VAL B 1 203 ? -19.672 8.445 1.717 1 95.88 203 VAL B N 1
ATOM 6214 C CA . VAL B 1 203 ? -20.297 7.199 2.143 1 95.88 203 VAL B CA 1
ATOM 6215 C C . VAL B 1 203 ? -21.516 7.504 3.01 1 95.88 203 VAL B C 1
ATOM 6217 O O . VAL B 1 203 ? -21.5 8.43 3.824 1 95.88 203 VAL B O 1
ATOM 6220 N N . LEU B 1 204 ? -22.562 6.801 2.795 1 97.75 204 LEU B N 1
ATOM 6221 C CA . LEU B 1 204 ? -23.781 6.887 3.592 1 97.75 204 LEU B CA 1
ATOM 6222 C C . LEU B 1 204 ? -24.078 5.555 4.273 1 97.75 204 LEU B C 1
ATOM 6224 O O . LEU B 1 204 ? -24.141 4.516 3.617 1 97.75 204 LEU B O 1
ATOM 6228 N N . CYS B 1 205 ? -24.328 5.594 5.559 1 96.62 205 CYS B N 1
ATOM 6229 C CA . CYS B 1 205 ? -24.625 4.355 6.27 1 96.62 205 CYS B CA 1
ATOM 6230 C C . CYS B 1 205 ? -25.812 4.547 7.215 1 96.62 205 CYS B C 1
ATOM 6232 O O . CYS B 1 205 ? -26.156 5.676 7.566 1 96.62 205 CYS B O 1
ATOM 6234 N N . ASP B 1 206 ? -26.438 3.469 7.508 1 96.56 206 ASP B N 1
ATOM 6235 C CA . ASP B 1 206 ? -27.453 3.416 8.547 1 96.56 206 ASP B CA 1
ATOM 6236 C C . ASP B 1 206 ? -26.844 3.176 9.922 1 96.56 206 ASP B C 1
ATOM 6238 O O . ASP B 1 206 ? -26.047 2.248 10.094 1 96.56 206 ASP B O 1
ATOM 6242 N N . LEU B 1 207 ? -27.25 3.975 10.852 1 93.06 207 LEU B N 1
ATOM 6243 C CA . LEU B 1 207 ? -26.578 3.924 12.148 1 93.06 207 LEU B CA 1
ATOM 6244 C C . LEU B 1 207 ? -27.141 2.795 13.008 1 93.06 207 LEU B C 1
ATOM 6246 O O . LEU B 1 207 ? -26.5 2.357 13.961 1 93.06 207 LEU B O 1
ATOM 6250 N N . ARG B 1 208 ? -28.266 2.355 12.711 1 91.69 208 ARG B N 1
ATOM 6251 C CA . ARG B 1 208 ? -28.859 1.271 13.492 1 91.69 208 ARG B CA 1
ATOM 6252 C C . ARG B 1 208 ? -28.234 -0.072 13.117 1 91.69 208 ARG B C 1
ATOM 6254 O O . ARG B 1 208 ? -27.828 -0.835 13.992 1 91.69 208 ARG B O 1
ATOM 6261 N N . THR B 1 209 ? -28.172 -0.305 11.867 1 94.19 209 THR B N 1
ATOM 6262 C CA . THR B 1 209 ? -27.656 -1.588 11.398 1 94.19 209 THR B CA 1
ATOM 6263 C C . THR B 1 209 ? -26.156 -1.509 11.125 1 94.19 209 THR B C 1
ATOM 6265 O O . THR B 1 209 ? -25.484 -2.537 11.008 1 94.19 209 THR B O 1
ATOM 6268 N N . LYS B 1 210 ? -25.609 -0.294 10.906 1 93.44 210 LYS B N 1
ATOM 6269 C CA . LYS B 1 210 ? -24.219 -0.015 10.555 1 93.44 210 LYS B CA 1
ATOM 6270 C C . LYS B 1 210 ? -23.891 -0.532 9.156 1 93.44 210 LYS B C 1
ATOM 6272 O O . LYS B 1 210 ? -22.734 -0.831 8.859 1 93.44 210 LYS B O 1
ATOM 6277 N N . LEU B 1 211 ? -24.953 -0.72 8.375 1 97.06 211 LEU B N 1
ATOM 6278 C CA . LEU B 1 211 ? -24.75 -1.103 6.98 1 97.06 211 LEU B CA 1
ATOM 6279 C C . LEU B 1 211 ? -24.547 0.127 6.102 1 97.06 211 LEU B C 1
ATOM 6281 O O . LEU B 1 211 ? -25.203 1.152 6.293 1 97.06 211 LEU B O 1
ATOM 6285 N N . VAL B 1 212 ? -23.609 -0.004 5.168 1 97.69 212 VAL B N 1
ATOM 6286 C CA . VAL B 1 212 ? -23.406 1.044 4.176 1 97.69 212 VAL B CA 1
ATOM 6287 C C . VAL B 1 212 ? -24.453 0.928 3.068 1 97.69 212 VAL B C 1
ATOM 6289 O O . VAL B 1 212 ? -24.578 -0.122 2.434 1 97.69 212 VAL B O 1
ATOM 6292 N N . LEU B 1 213 ? -25.109 2.01 2.855 1 98 213 LEU B N 1
ATOM 6293 C CA . LEU B 1 213 ? -26.203 1.99 1.9 1 98 213 LEU B CA 1
ATOM 6294 C C . LEU B 1 213 ? -25.719 2.326 0.497 1 98 213 LEU B C 1
ATOM 6296 O O . LEU B 1 213 ? -26.141 1.703 -0.479 1 98 213 LEU B O 1
ATOM 6300 N N . HIS B 1 214 ? -24.891 3.301 0.486 1 97.44 214 HIS B N 1
ATOM 6301 C CA . HIS B 1 214 ? -24.453 3.781 -0.817 1 97.44 214 HIS B CA 1
ATOM 6302 C C . HIS B 1 214 ? -23.203 4.652 -0.689 1 97.44 214 HIS B C 1
ATOM 6304 O O . HIS B 1 214 ? -22.938 5.219 0.375 1 97.44 214 HIS B O 1
ATOM 6310 N N . THR B 1 215 ? -22.375 4.637 -1.706 1 96.5 215 THR B N 1
ATOM 6311 C CA . THR B 1 215 ? -21.219 5.508 -1.814 1 96.5 215 THR B CA 1
ATOM 6312 C C . THR B 1 215 ? -21.266 6.309 -3.113 1 96.5 215 THR B C 1
ATOM 6314 O O . THR B 1 215 ? -21.406 5.738 -4.195 1 96.5 215 THR B O 1
ATOM 6317 N N . GLU B 1 216 ? -21.141 7.602 -2.934 1 95.06 216 GLU B N 1
ATOM 6318 C CA . GLU B 1 216 ? -21.078 8.484 -4.094 1 95.06 216 GLU B CA 1
ATOM 6319 C C . GLU B 1 216 ? -19.625 8.883 -4.402 1 95.06 216 GLU B C 1
ATOM 6321 O O . GLU B 1 216 ? -18.844 9.156 -3.49 1 95.06 216 GLU B O 1
ATOM 6326 N N . VAL B 1 217 ? -19.312 8.789 -5.719 1 92.44 217 VAL B N 1
ATOM 6327 C CA . VAL B 1 217 ? -18 9.219 -6.184 1 92.44 217 VAL B CA 1
ATOM 6328 C C . VAL B 1 217 ? -18.141 10.445 -7.082 1 92.44 217 VAL B C 1
ATOM 6330 O O . VAL B 1 217 ? -18.984 10.469 -7.984 1 92.44 217 VAL B O 1
ATOM 6333 N N . LEU B 1 218 ? -17.281 11.461 -6.711 1 89.75 218 LEU B N 1
ATOM 6334 C CA . LEU B 1 218 ? -17.359 12.703 -7.473 1 89.75 218 LEU B CA 1
ATOM 6335 C C . LEU B 1 218 ? -15.961 13.164 -7.906 1 89.75 218 LEU B C 1
ATOM 6337 O O . LEU B 1 218 ? -14.977 12.898 -7.215 1 89.75 218 LEU B O 1
ATOM 6341 N N . HIS B 1 219 ? -16.016 13.766 -9.031 1 84.06 219 HIS B N 1
ATOM 6342 C CA . HIS B 1 219 ? -14.828 14.5 -9.461 1 84.06 219 HIS B CA 1
ATOM 6343 C C . HIS B 1 219 ? -14.922 15.969 -9.055 1 84.06 219 HIS B C 1
ATOM 6345 O O . HIS B 1 219 ? -16 16.562 -9.094 1 84.06 219 HIS B O 1
ATOM 6351 N N . ARG B 1 220 ? -13.859 16.531 -8.758 1 81.12 220 ARG B N 1
ATOM 6352 C CA . ARG B 1 220 ? -13.82 17.891 -8.266 1 81.12 220 ARG B CA 1
ATOM 6353 C C . ARG B 1 220 ? -14.43 18.859 -9.281 1 81.12 220 ARG B C 1
ATOM 6355 O O . ARG B 1 220 ? -15.023 19.875 -8.906 1 81.12 220 ARG B O 1
ATOM 6362 N N . SER B 1 221 ? -14.359 18.516 -10.562 1 78.69 221 SER B N 1
ATOM 6363 C CA . SER B 1 221 ? -14.914 19.375 -11.609 1 78.69 221 SER B CA 1
ATOM 6364 C C . SER B 1 221 ? -16.438 19.469 -11.5 1 78.69 221 SER B C 1
ATOM 6366 O O . SER B 1 221 ? -17.031 20.438 -11.984 1 78.69 221 SER B O 1
ATOM 6368 N N . GLU B 1 222 ? -16.969 18.594 -10.812 1 86.62 222 GLU B N 1
ATOM 6369 C CA . GLU B 1 222 ? -18.422 18.562 -10.672 1 86.62 222 GLU B CA 1
ATOM 6370 C C . GLU B 1 222 ? -18.906 19.594 -9.656 1 86.62 222 GLU B C 1
ATOM 6372 O O . GLU B 1 222 ? -20.094 19.891 -9.57 1 86.62 222 GLU B O 1
ATOM 6377 N N . THR B 1 223 ? -18 20.094 -8.953 1 87.38 223 THR B N 1
ATOM 6378 C CA . THR B 1 223 ? -18.359 21.031 -7.898 1 87.38 223 THR B CA 1
ATOM 6379 C C . THR B 1 223 ? -17.641 22.359 -8.094 1 87.38 223 THR B C 1
ATOM 6381 O O . THR B 1 223 ? -17.219 23 -7.117 1 87.38 223 THR B O 1
ATOM 6384 N N . GLY B 1 224 ? -17.344 22.734 -9.305 1 78.75 224 GLY B N 1
ATOM 6385 C CA . GLY B 1 224 ? -16.672 23.984 -9.609 1 78.75 224 GLY B CA 1
ATOM 6386 C C . GLY B 1 224 ? -15.203 23.984 -9.211 1 78.75 224 GLY B C 1
ATOM 6387 O O . GLY B 1 224 ? -14.656 25.031 -8.844 1 78.75 224 GLY B O 1
ATOM 6388 N N . ASN B 1 225 ? -14.688 22.734 -8.977 1 74.06 225 ASN B N 1
ATOM 6389 C CA . ASN B 1 225 ? -13.273 22.531 -8.68 1 74.06 225 ASN B CA 1
ATOM 6390 C C . ASN B 1 225 ? -12.938 22.938 -7.25 1 74.06 225 ASN B C 1
ATOM 6392 O O . ASN B 1 225 ? -11.844 23.453 -6.984 1 74.06 225 ASN B O 1
ATOM 6396 N N . VAL B 1 226 ? -13.945 22.969 -6.418 1 73.69 226 VAL B N 1
ATOM 6397 C CA . VAL B 1 226 ? -13.758 23.219 -4.992 1 73.69 226 VAL B CA 1
ATOM 6398 C C . VAL B 1 226 ? -13.914 21.922 -4.207 1 73.69 226 VAL B C 1
ATOM 6400 O O . VAL B 1 226 ? -15 21.344 -4.18 1 73.69 226 VAL B O 1
ATOM 6403 N N . SER B 1 227 ? -12.891 21.453 -3.586 1 71.56 227 SER B N 1
ATOM 6404 C CA . SER B 1 227 ? -12.852 20.172 -2.9 1 71.56 227 SER B CA 1
ATOM 6405 C C . SER B 1 227 ? -13.844 20.125 -1.742 1 71.56 227 SER B C 1
ATOM 6407 O O . SER B 1 227 ? -14.523 19.125 -1.533 1 71.56 227 SER B O 1
ATOM 6409 N N . GLY B 1 228 ? -13.992 21.219 -1.05 1 72.19 228 GLY B N 1
ATOM 6410 C CA . GLY B 1 228 ? -14.875 21.281 0.105 1 72.19 228 GLY B CA 1
ATOM 6411 C C . GLY B 1 228 ? -16.344 21.094 -0.253 1 72.19 228 GLY B C 1
ATOM 6412 O O . GLY B 1 228 ? -17.141 20.688 0.587 1 72.19 228 GLY B O 1
ATOM 6413 N N . ARG B 1 229 ? -16.641 21.297 -1.498 1 86.5 229 ARG B N 1
ATOM 6414 C CA . ARG B 1 229 ? -18.031 21.203 -1.934 1 86.5 229 ARG B CA 1
ATOM 6415 C C . ARG B 1 229 ? -18.391 19.781 -2.336 1 86.5 229 ARG B C 1
ATOM 6417 O O . ARG B 1 229 ? -19.562 19.453 -2.488 1 86.5 229 ARG B O 1
ATOM 6424 N N . MET B 1 230 ? -17.438 18.969 -2.488 1 88.19 230 MET B N 1
ATOM 6425 C CA . MET B 1 230 ? -17.688 17.609 -2.934 1 88.19 230 MET B CA 1
ATOM 6426 C C . MET B 1 230 ? -18.484 16.828 -1.884 1 88.19 230 MET B C 1
ATOM 6428 O O . MET B 1 230 ? -19.391 16.062 -2.223 1 88.19 230 MET B O 1
ATOM 6432 N N . GLU B 1 231 ? -18.125 17.047 -0.644 1 90.44 231 GLU B N 1
ATOM 6433 C CA . GLU B 1 231 ? -18.875 16.375 0.413 1 90.44 231 GLU B CA 1
ATOM 6434 C C . GLU B 1 231 ? -20.344 16.797 0.411 1 90.44 231 GLU B C 1
ATOM 6436 O O . GLU B 1 231 ? -21.234 15.969 0.6 1 90.44 231 GLU B O 1
ATOM 6441 N N . VAL B 1 232 ? -20.547 18.062 0.177 1 93.69 232 VAL B N 1
ATOM 6442 C CA . VAL B 1 232 ? -21.891 18.609 0.179 1 93.69 232 VAL B CA 1
ATOM 6443 C C . VAL B 1 232 ? -22.688 18.031 -0.99 1 93.69 232 VAL B C 1
ATOM 6445 O O . VAL B 1 232 ? -23.797 17.516 -0.806 1 93.69 232 VAL B O 1
ATOM 6448 N N . GLU B 1 233 ? -22.109 18.125 -2.135 1 94.88 233 GLU B N 1
ATOM 6449 C CA . GLU B 1 233 ? -22.797 17.609 -3.32 1 94.88 233 GLU B CA 1
ATOM 6450 C C . GLU B 1 233 ? -23.016 16.094 -3.223 1 94.88 233 GLU B C 1
ATOM 6452 O O . GLU B 1 233 ? -24.062 15.586 -3.596 1 94.88 233 GLU B O 1
ATOM 6457 N N . GLY B 1 234 ? -22.016 15.398 -2.758 1 95.38 234 GLY B N 1
ATOM 6458 C CA . GLY B 1 234 ? -22.156 13.961 -2.555 1 95.38 234 GLY B CA 1
ATOM 6459 C C . GLY B 1 234 ? -23.281 13.609 -1.594 1 95.38 234 GLY B C 1
ATOM 6460 O O . GLY B 1 234 ? -24.062 12.695 -1.855 1 95.38 234 GLY B O 1
ATOM 6461 N N . THR B 1 235 ? -23.375 14.328 -0.52 1 96.62 235 THR B N 1
ATOM 6462 C CA . THR B 1 235 ? -24.438 14.102 0.461 1 96.62 235 THR B CA 1
ATOM 6463 C C . THR B 1 235 ? -25.797 14.406 -0.141 1 96.62 235 THR B C 1
ATOM 6465 O O . THR B 1 235 ? -26.766 13.672 0.102 1 96.62 235 THR B O 1
ATOM 6468 N N . ARG B 1 236 ? -25.844 15.492 -0.927 1 96.94 236 ARG B N 1
ATOM 6469 C CA . ARG B 1 236 ? -27.078 15.828 -1.632 1 96.94 236 ARG B CA 1
ATOM 6470 C C . ARG B 1 236 ? -27.562 14.648 -2.475 1 96.94 236 ARG B C 1
ATOM 6472 O O . ARG B 1 236 ? -28.719 14.242 -2.375 1 96.94 236 ARG B O 1
ATOM 6479 N N . ARG B 1 237 ? -26.734 14.109 -3.232 1 97.06 237 ARG B N 1
ATOM 6480 C CA . ARG B 1 237 ? -27.062 12.992 -4.117 1 97.06 237 ARG B CA 1
ATOM 6481 C C . ARG B 1 237 ? -27.484 11.766 -3.32 1 97.06 237 ARG B C 1
ATOM 6483 O O . ARG B 1 237 ? -28.422 11.055 -3.707 1 97.06 237 ARG B O 1
ATOM 6490 N N . LEU B 1 238 ? -26.797 11.547 -2.236 1 98 238 LEU B N 1
ATOM 6491 C CA . LEU B 1 238 ? -27.078 10.383 -1.398 1 98 238 LEU B CA 1
ATOM 6492 C C . LEU B 1 238 ? -28.453 10.5 -0.754 1 98 238 LEU B C 1
ATOM 6494 O O . LEU B 1 238 ? -29.203 9.523 -0.708 1 98 238 LEU B O 1
ATOM 6498 N N . LEU B 1 239 ? -28.781 11.641 -0.281 1 97.5 239 LEU B N 1
ATOM 6499 C CA . LEU B 1 239 ? -30.078 11.844 0.347 1 97.5 239 LEU B CA 1
ATOM 6500 C C . LEU B 1 239 ? -31.203 11.703 -0.673 1 97.5 239 LEU B C 1
ATOM 6502 O O . LEU B 1 239 ? -32.25 11.133 -0.371 1 97.5 239 LEU B O 1
ATOM 6506 N N . ARG B 1 240 ? -30.969 12.188 -1.832 1 97.06 240 ARG B N 1
ATOM 6507 C CA . ARG B 1 240 ? -31.953 12.016 -2.891 1 97.06 240 ARG B CA 1
ATOM 6508 C C . ARG B 1 240 ? -32.125 10.547 -3.266 1 97.06 240 ARG B C 1
ATOM 6510 O O . ARG B 1 240 ? -33.219 10.086 -3.551 1 97.06 240 ARG B O 1
ATOM 6517 N N . TRP B 1 241 ? -31 9.906 -3.271 1 97.06 241 TRP B N 1
ATOM 6518 C CA . TRP B 1 241 ? -31.031 8.477 -3.559 1 97.06 241 TRP B CA 1
ATOM 6519 C C . TRP B 1 241 ? -31.875 7.738 -2.525 1 97.06 241 TRP B C 1
ATOM 6521 O O . TRP B 1 241 ? -32.688 6.871 -2.877 1 97.06 241 TRP B O 1
ATOM 6531 N N . VAL B 1 242 ? -31.75 8.047 -1.258 1 96.12 242 VAL B N 1
ATOM 6532 C CA . VAL B 1 242 ? -32.5 7.41 -0.186 1 96.12 242 VAL B CA 1
ATOM 6533 C C . VAL B 1 242 ? -34 7.684 -0.372 1 96.12 242 VAL B C 1
ATOM 6535 O O . VAL B 1 242 ? -34.844 6.789 -0.172 1 96.12 242 VAL B O 1
ATOM 6538 N N . LEU B 1 243 ? -34.25 8.906 -0.714 1 93.81 243 LEU B N 1
ATOM 6539 C CA . LEU B 1 243 ? -35.625 9.281 -0.971 1 93.81 243 LEU B CA 1
ATOM 6540 C C . LEU B 1 243 ? -36.219 8.445 -2.102 1 93.81 243 LEU B C 1
ATOM 6542 O O . LEU B 1 243 ? -37.375 7.996 -2.018 1 93.81 243 LEU B O 1
ATOM 6546 N N . GLN B 1 244 ? -35.469 8.25 -3.107 1 94.5 244 GLN B N 1
ATOM 6547 C CA . GLN B 1 244 ? -35.906 7.461 -4.254 1 94.5 244 GLN B CA 1
ATOM 6548 C C . GLN B 1 244 ? -36.188 6.012 -3.852 1 94.5 244 GLN B C 1
ATOM 6550 O O . GLN B 1 244 ? -37 5.332 -4.473 1 94.5 244 GLN B O 1
ATOM 6555 N N . GLN B 1 245 ? -35.469 5.57 -2.846 1 93.38 245 GLN B N 1
ATOM 6556 C CA . GLN B 1 245 ? -35.688 4.215 -2.344 1 93.38 245 GLN B CA 1
ATOM 6557 C C . GLN B 1 245 ? -36.938 4.145 -1.472 1 93.38 245 GLN B C 1
ATOM 6559 O O . GLN B 1 245 ? -37.281 3.07 -0.986 1 93.38 245 GLN B O 1
ATOM 6564 N N . GLY B 1 246 ? -37.5 5.27 -1.17 1 89.19 246 GLY B N 1
ATOM 6565 C CA . GLY B 1 246 ? -38.719 5.324 -0.395 1 89.19 246 GLY B CA 1
ATOM 6566 C C . GLY B 1 246 ? -38.5 5.25 1.102 1 89.19 246 GLY B C 1
ATOM 6567 O O . GLY B 1 246 ? -39.375 4.812 1.852 1 89.19 246 GLY B O 1
ATOM 6568 N N . MET B 1 247 ? -37.375 5.637 1.555 1 91.38 247 MET B N 1
ATOM 6569 C CA . MET B 1 247 ? -37.031 5.57 2.979 1 91.38 247 MET B CA 1
ATOM 6570 C C . MET B 1 247 ? -36.938 6.969 3.578 1 91.38 247 MET B C 1
ATOM 6572 O O . MET B 1 247 ? -36.094 7.766 3.18 1 91.38 247 MET B O 1
ATOM 6576 N N . PRO B 1 248 ? -37.781 7.242 4.539 1 91.88 248 PRO B N 1
ATOM 6577 C CA . PRO B 1 248 ? -37.656 8.555 5.176 1 91.88 248 PRO B CA 1
ATOM 6578 C C . PRO B 1 248 ? -36.438 8.695 6.059 1 91.88 248 PRO B C 1
ATOM 6580 O O . PRO B 1 248 ? -36.031 7.73 6.711 1 91.88 248 PRO B O 1
ATOM 6583 N N . VAL B 1 249 ? -35.969 9.867 6.137 1 95.88 249 VAL B N 1
ATOM 6584 C CA . VAL B 1 249 ? -34.781 10.148 6.926 1 95.88 249 VAL B CA 1
ATOM 6585 C C . VAL B 1 249 ? -35.125 11.039 8.117 1 95.88 249 VAL B C 1
ATOM 6587 O O . VAL B 1 249 ? -35.781 12.078 7.945 1 95.88 249 VAL B O 1
ATOM 6590 N N . ARG B 1 250 ? -34.719 10.578 9.258 1 94.75 250 ARG B N 1
ATOM 6591 C CA . ARG B 1 250 ? -35 11.336 10.469 1 94.75 250 ARG B CA 1
ATOM 6592 C C . ARG B 1 250 ? -33.812 12.219 10.859 1 94.75 250 ARG B C 1
ATOM 6594 O O . ARG B 1 250 ? -34 13.367 11.273 1 94.75 250 ARG B O 1
ATOM 6601 N N . SER B 1 251 ? -32.688 11.68 10.719 1 95.44 251 SER B N 1
ATOM 6602 C CA . SER B 1 251 ? -31.531 12.461 11.109 1 95.44 251 SER B CA 1
ATOM 6603 C C . SER B 1 251 ? -30.312 12.094 10.281 1 95.44 251 SER B C 1
ATOM 6605 O O . SER B 1 251 ? -30.266 11.016 9.688 1 95.44 251 SER B O 1
ATOM 6607 N N . LEU B 1 252 ? -29.359 13.008 10.203 1 96.94 252 LEU B N 1
ATOM 6608 C CA . LEU B 1 252 ? -28.062 12.828 9.547 1 96.94 252 LEU B CA 1
ATOM 6609 C C . LEU B 1 252 ? -26.922 13.266 10.461 1 96.94 252 LEU B C 1
ATOM 6611 O O . LEU B 1 252 ? -26.938 14.383 10.984 1 96.94 252 LEU B O 1
ATOM 6615 N N . THR B 1 253 ? -26.031 12.375 10.68 1 95.5 253 THR B N 1
ATOM 6616 C CA . THR B 1 253 ? -24.844 12.68 11.469 1 95.5 253 THR B CA 1
ATOM 6617 C C . THR B 1 253 ? -23.625 12.875 10.562 1 95.5 253 THR B C 1
ATOM 6619 O O . THR B 1 253 ? -23.359 12.055 9.68 1 95.5 253 THR B O 1
ATOM 6622 N N . THR B 1 254 ? -22.844 13.953 10.75 1 94.44 254 THR B N 1
ATOM 6623 C CA . THR B 1 254 ? -21.641 14.25 9.992 1 94.44 254 THR B CA 1
ATOM 6624 C C . THR B 1 254 ? -20.5 14.648 10.922 1 94.44 254 THR B C 1
ATOM 6626 O O . THR B 1 254 ? -20.656 14.633 12.148 1 94.44 254 THR B O 1
ATOM 6629 N N . ASP B 1 255 ? -19.062 14.945 10.398 1 84.75 255 ASP B N 1
ATOM 6630 C CA . ASP B 1 255 ? -17.875 15.336 11.156 1 84.75 255 ASP B CA 1
ATOM 6631 C C . ASP B 1 255 ? -17.969 16.797 11.602 1 84.75 255 ASP B C 1
ATOM 6633 O O . ASP B 1 255 ? -16.953 17.484 11.664 1 84.75 255 ASP B O 1
ATOM 6637 N N . ARG B 1 256 ? -18.969 17.453 11.789 1 84.31 256 ARG B N 1
ATOM 6638 C CA . ARG B 1 256 ? -19.172 18.828 12.195 1 84.31 256 ARG B CA 1
ATOM 6639 C C . ARG B 1 256 ? -19.172 19.766 10.992 1 84.31 256 ARG B C 1
ATOM 6641 O O . ARG B 1 256 ? -18.469 20.781 10.992 1 84.31 256 ARG B O 1
ATOM 6648 N N . SER B 1 257 ? -19.781 19.406 10.062 1 85.19 257 SER B N 1
ATOM 6649 C CA . SER B 1 257 ? -19.828 20.188 8.828 1 85.19 257 SER B CA 1
ATOM 6650 C C . SER B 1 257 ? -20.984 21.172 8.836 1 85.19 257 SER B C 1
ATOM 6652 O O . SER B 1 257 ? -22.141 20.781 8.672 1 85.19 257 SER B O 1
ATOM 6654 N N . ARG B 1 258 ? -20.703 22.359 8.883 1 84.75 258 ARG B N 1
ATOM 6655 C CA . ARG B 1 258 ? -21.734 23.391 8.906 1 84.75 258 ARG B CA 1
ATOM 6656 C C . ARG B 1 258 ? -22.406 23.531 7.543 1 84.75 258 ARG B C 1
ATOM 6658 O O . ARG B 1 258 ? -23.594 23.875 7.461 1 84.75 258 ARG B O 1
ATOM 6665 N N . THR B 1 259 ? -21.688 23.234 6.574 1 89.81 259 THR B N 1
ATOM 6666 C CA . THR B 1 259 ? -22.203 23.375 5.215 1 89.81 259 THR B CA 1
ATOM 6667 C C . THR B 1 259 ? -23.312 22.359 4.957 1 89.81 259 THR B C 1
ATOM 6669 O O . THR B 1 259 ? -24.219 22.609 4.164 1 89.81 259 THR B O 1
ATOM 6672 N N . ILE B 1 260 ? -23.234 21.297 5.641 1 94.19 260 ILE B N 1
ATOM 6673 C CA . ILE B 1 260 ? -24.266 20.281 5.465 1 94.19 260 ILE B CA 1
ATOM 6674 C C . ILE B 1 260 ? -25.578 20.75 6.09 1 94.19 260 ILE B C 1
ATOM 6676 O O . ILE B 1 260 ? -26.656 20.438 5.59 1 94.19 260 ILE B O 1
ATOM 6680 N N . GLY B 1 261 ? -25.469 21.516 7.172 1 91.5 261 GLY B N 1
ATOM 6681 C CA . GLY B 1 261 ? -26.672 22.094 7.742 1 91.5 261 GLY B CA 1
ATOM 6682 C C . GLY B 1 261 ? -27.438 22.969 6.758 1 91.5 261 GLY B C 1
ATOM 6683 O O . GLY B 1 261 ? -28.672 22.875 6.668 1 91.5 261 GLY B O 1
ATOM 6684 N N . ALA B 1 262 ? -26.688 23.766 6.074 1 93.06 262 ALA B N 1
ATOM 6685 C CA . ALA B 1 262 ? -27.297 24.609 5.055 1 93.06 262 ALA B CA 1
ATOM 6686 C C . ALA B 1 262 ? -27.938 23.766 3.949 1 93.06 262 ALA B C 1
ATOM 6688 O O . ALA B 1 262 ? -29 24.109 3.443 1 93.06 262 ALA B O 1
ATOM 6689 N N . LEU B 1 263 ? -27.297 22.766 3.605 1 95.75 263 LEU B N 1
ATOM 6690 C CA . LEU B 1 263 ? -27.797 21.844 2.588 1 95.75 263 LEU B CA 1
ATOM 6691 C C . LEU B 1 263 ? -29.141 21.25 3.014 1 95.75 263 LEU B C 1
ATOM 6693 O O . LEU B 1 263 ? -30.078 21.188 2.217 1 95.75 263 LEU B O 1
ATOM 6697 N N . LEU B 1 264 ? -29.234 20.828 4.242 1 96.38 264 LEU B N 1
ATOM 6698 C CA . LEU B 1 264 ? -30.453 20.219 4.746 1 96.38 264 LEU B CA 1
ATOM 6699 C C . LEU B 1 264 ? -31.609 21.219 4.758 1 96.38 264 LEU B C 1
ATOM 6701 O O . LEU B 1 264 ? -32.75 20.859 4.492 1 96.38 264 LEU B O 1
ATOM 6705 N N . ALA B 1 265 ? -31.25 22.422 5.074 1 95.06 265 ALA B N 1
ATOM 6706 C CA . ALA B 1 265 ? -32.281 23.484 5.027 1 95.06 265 ALA B CA 1
ATOM 6707 C C . ALA B 1 265 ? -32.781 23.672 3.609 1 95.06 265 ALA B C 1
ATOM 6709 O O . ALA B 1 265 ? -34 23.844 3.402 1 95.06 265 ALA B O 1
ATOM 6710 N N . GLU B 1 266 ? -31.875 23.656 2.711 1 95.31 266 GLU B N 1
ATOM 6711 C CA . GLU B 1 266 ? -32.219 23.781 1.3 1 95.31 266 GLU B CA 1
ATOM 6712 C C . GLU B 1 266 ? -33.125 22.641 0.836 1 95.31 266 GLU B C 1
ATOM 6714 O O . GLU B 1 266 ? -34.062 22.859 0.057 1 95.31 266 GLU B O 1
ATOM 6719 N N . LEU B 1 267 ? -32.906 21.516 1.34 1 96 267 LEU B N 1
ATOM 6720 C CA . LEU B 1 267 ? -33.594 20.312 0.855 1 96 267 LEU B CA 1
ATOM 6721 C C . LEU B 1 267 ? -34.844 20.031 1.677 1 96 267 LEU B C 1
ATOM 6723 O O . LEU B 1 267 ? -35.531 19.031 1.451 1 96 267 LEU B O 1
ATOM 6727 N N . ARG B 1 268 ? -35.188 20.875 2.535 1 95.56 268 ARG B N 1
ATOM 6728 C CA . ARG B 1 268 ? -36.281 20.625 3.486 1 95.56 268 ARG B CA 1
ATOM 6729 C C . ARG B 1 268 ? -37.594 20.438 2.768 1 95.56 268 ARG B C 1
ATOM 6731 O O . ARG B 1 268 ? -38.406 19.594 3.162 1 95.56 268 ARG B O 1
ATOM 6738 N N . GLU B 1 269 ? -37.812 21.156 1.798 1 94.5 269 GLU B N 1
ATOM 6739 C CA . GLU B 1 269 ? -39.062 21.062 1.056 1 94.5 269 GLU B CA 1
ATOM 6740 C C . GLU B 1 269 ? -39.156 19.734 0.322 1 94.5 269 GLU B C 1
ATOM 6742 O O . GLU B 1 269 ? -40.25 19.141 0.223 1 94.5 269 GLU B O 1
ATOM 6747 N N . GLU B 1 270 ? -38.031 19.297 -0.083 1 93.94 270 GLU B N 1
ATOM 6748 C CA . GLU B 1 270 ? -38 18.062 -0.875 1 93.94 270 GLU B CA 1
ATOM 6749 C C . GLU B 1 270 ? -38 16.828 0.02 1 93.94 270 GLU B C 1
ATOM 6751 O O . GLU B 1 270 ? -38.656 15.844 -0.278 1 93.94 270 GLU B O 1
ATOM 6756 N N . LEU B 1 271 ? -37.344 16.828 1.159 1 93.56 271 LEU B N 1
ATOM 6757 C CA . LEU B 1 271 ? -37.031 15.617 1.928 1 93.56 271 LEU B CA 1
ATOM 6758 C C . LEU B 1 271 ? -37.781 15.633 3.264 1 93.56 271 LEU B C 1
ATOM 6760 O O . LEU B 1 271 ? -37.906 14.602 3.926 1 93.56 271 LEU B O 1
ATOM 6764 N N . GLY B 1 272 ? -38.312 16.781 3.631 1 91.56 272 GLY B N 1
ATOM 6765 C CA . GLY B 1 272 ? -38.812 16.938 4.984 1 91.56 272 GLY B CA 1
ATOM 6766 C C . GLY B 1 272 ? -37.75 17.359 5.977 1 91.56 272 GLY B C 1
ATOM 6767 O O . GLY B 1 272 ? -36.562 17.5 5.613 1 91.56 272 GLY B O 1
ATOM 6768 N N . PRO B 1 273 ? -38.125 17.547 7.152 1 93.38 273 PRO B N 1
ATOM 6769 C CA . PRO B 1 273 ? -37.156 17.969 8.164 1 93.38 273 PRO B CA 1
ATOM 6770 C C . PRO B 1 273 ? -36.188 16.859 8.578 1 93.38 273 PRO B C 1
ATOM 6772 O O . PRO B 1 273 ? -36.625 15.758 8.922 1 93.38 273 PRO B O 1
ATOM 6775 N N . ILE B 1 274 ? -35.031 17.062 8.492 1 95.94 274 ILE B N 1
ATOM 6776 C CA . ILE B 1 274 ? -33.969 16.141 8.906 1 95.94 274 ILE B CA 1
ATOM 6777 C C . ILE B 1 274 ? -33.125 16.781 10 1 95.94 274 ILE B C 1
ATOM 6779 O O . ILE B 1 274 ? -32.562 17.875 9.805 1 95.94 274 ILE B O 1
ATOM 6783 N N . SER B 1 275 ? -33.031 16.172 11.133 1 93.88 275 SER B N 1
ATOM 6784 C CA . SER B 1 275 ? -32.188 16.672 12.195 1 93.88 275 SER B CA 1
ATOM 6785 C C . SER B 1 275 ? -30.703 16.469 11.859 1 93.88 275 SER B C 1
ATOM 6787 O O . SER B 1 275 ? -30.312 15.375 11.43 1 93.88 275 SER B O 1
ATOM 6789 N N . HIS B 1 276 ? -29.969 17.469 12.016 1 95.5 276 HIS B N 1
ATOM 6790 C CA . HIS B 1 276 ? -28.531 17.375 11.75 1 95.5 276 HIS B CA 1
ATOM 6791 C C . HIS B 1 276 ? -27.734 17.219 13.039 1 95.5 276 HIS B C 1
ATOM 6793 O O . HIS B 1 276 ? -27.781 18.078 13.914 1 95.5 276 HIS B O 1
ATOM 6799 N N . TYR B 1 277 ? -27 16.141 13.133 1 94.75 277 TYR B N 1
ATOM 6800 C CA . TYR B 1 277 ? -26.156 15.875 14.297 1 94.75 277 TYR B CA 1
ATOM 6801 C C . TYR B 1 277 ? -24.688 15.844 13.922 1 94.75 277 TYR B C 1
ATOM 6803 O O . TYR B 1 277 ? -24.344 15.734 12.742 1 94.75 277 TYR B O 1
ATOM 6811 N N . TYR B 1 278 ? -23.891 15.969 14.992 1 93.56 278 TYR B N 1
ATOM 6812 C CA . TYR B 1 278 ? -22.453 15.898 14.828 1 93.56 278 TYR B CA 1
ATOM 6813 C C . TYR B 1 278 ? -21.875 14.664 15.523 1 93.56 278 TYR B C 1
ATOM 6815 O O . TYR B 1 278 ? -22.391 14.25 16.578 1 93.56 278 TYR B O 1
ATOM 6823 N N . ASP B 1 279 ? -20.844 14.109 14.875 1 90.19 279 ASP B N 1
ATOM 6824 C CA . ASP B 1 279 ? -20.109 13 15.484 1 90.19 279 ASP B CA 1
ATOM 6825 C C . ASP B 1 279 ? -19.406 13.445 16.766 1 90.19 279 ASP B C 1
ATOM 6827 O O . ASP B 1 279 ? -18.531 14.312 16.734 1 90.19 279 ASP B O 1
ATOM 6831 N N . GLY B 1 280 ? -19.719 12.852 17.844 1 85.44 280 GLY B N 1
ATOM 6832 C CA . GLY B 1 280 ? -19.156 13.203 19.141 1 85.44 280 GLY B CA 1
ATOM 6833 C C . GLY B 1 280 ? -17.656 13.031 19.203 1 85.44 280 GLY B C 1
ATOM 6834 O O . GLY B 1 280 ? -16.969 13.773 19.922 1 85.44 280 GLY B O 1
ATOM 6835 N N . TRP B 1 281 ? -17.172 12.234 18.391 1 80.62 281 TRP B N 1
ATOM 6836 C CA . TRP B 1 281 ? -15.742 11.945 18.406 1 80.62 281 TRP B CA 1
ATOM 6837 C C . TRP B 1 281 ? -14.938 13.172 18.016 1 80.62 281 TRP B C 1
ATOM 6839 O O . TRP B 1 281 ? -13.867 13.43 18.578 1 80.62 281 TRP B O 1
ATOM 6849 N N . HIS B 1 282 ? -15.344 13.828 17.109 1 82.88 282 HIS B N 1
ATOM 6850 C CA . HIS B 1 282 ? -14.609 15.008 16.641 1 82.88 282 HIS B CA 1
ATOM 6851 C C . HIS B 1 282 ? -14.578 16.094 17.719 1 82.88 282 HIS B C 1
ATOM 6853 O O . HIS B 1 282 ? -13.594 16.828 17.844 1 82.88 282 HIS B O 1
ATOM 6859 N N . MET B 1 283 ? -15.555 16.141 18.5 1 87.44 283 MET B N 1
ATOM 6860 C CA . MET B 1 283 ? -15.594 17.094 19.609 1 87.44 283 MET B CA 1
ATOM 6861 C C . MET B 1 283 ? -14.648 16.672 20.719 1 87.44 283 MET B C 1
ATOM 6863 O O . MET B 1 283 ? -13.891 17.484 21.25 1 87.44 283 MET B O 1
ATOM 6867 N N . VAL B 1 284 ? -14.727 15.445 20.969 1 83.38 284 VAL B N 1
ATOM 6868 C CA . VAL B 1 284 ? -13.852 14.906 22.016 1 83.38 284 VAL B CA 1
ATOM 6869 C C . VAL B 1 284 ? -12.391 15.086 21.609 1 83.38 284 VAL B C 1
ATOM 6871 O O . VAL B 1 284 ? -11.562 15.492 22.422 1 83.38 284 VAL B O 1
ATOM 6874 N N . LYS B 1 285 ? -12.156 14.789 20.391 1 77.69 285 LYS B N 1
ATOM 6875 C CA . LYS B 1 285 ? -10.797 14.945 19.859 1 77.69 285 LYS B CA 1
ATOM 6876 C C . LYS B 1 285 ? -10.344 16.391 19.938 1 77.69 285 LYS B C 1
ATOM 6878 O O . LYS B 1 285 ? -9.203 16.672 20.312 1 77.69 285 LYS B O 1
ATOM 6883 N N . TRP B 1 286 ? -11.195 17.25 19.578 1 85.31 286 TRP B N 1
ATOM 6884 C CA . TRP B 1 286 ? -10.867 18.672 19.609 1 85.31 286 TRP B CA 1
ATOM 6885 C C . TRP B 1 286 ? -10.547 19.109 21.031 1 85.31 286 TRP B C 1
ATOM 6887 O O . TRP B 1 286 ? -9.547 19.797 21.266 1 85.31 286 TRP B O 1
ATOM 6897 N N . VAL B 1 287 ? -11.352 18.734 21.969 1 90.5 287 VAL B N 1
ATOM 6898 C CA . VAL B 1 287 ? -11.164 19.109 23.359 1 90.5 287 VAL B CA 1
ATOM 6899 C C . VAL B 1 287 ? -9.836 18.562 23.875 1 90.5 287 VAL B C 1
ATOM 6901 O O . VAL B 1 287 ? -9.055 19.281 24.5 1 90.5 287 VAL B O 1
ATOM 6904 N N . GLY B 1 288 ? -9.648 17.312 23.578 1 83.88 288 GLY B N 1
ATOM 6905 C CA . GLY B 1 288 ? -8.398 16.688 23.984 1 83.88 288 GLY B CA 1
ATOM 6906 C C . GLY B 1 288 ? -7.172 17.406 23.438 1 83.88 288 GLY B C 1
ATOM 6907 O O . GLY B 1 288 ? -6.219 17.656 24.172 1 83.88 288 GLY B O 1
ATOM 6908 N N . ASN B 1 289 ? -7.215 17.734 22.203 1 80.12 289 ASN B N 1
ATOM 6909 C CA . ASN B 1 289 ? -6.094 18.422 21.562 1 80.12 289 ASN B CA 1
ATOM 6910 C C . ASN B 1 289 ? -5.863 19.812 22.172 1 80.12 289 ASN B C 1
ATOM 6912 O O . ASN B 1 289 ? -4.719 20.203 22.406 1 80.12 289 ASN B O 1
ATOM 6916 N N . ARG B 1 290 ? -6.898 20.516 22.406 1 90.25 290 ARG B N 1
ATOM 6917 C CA . ARG B 1 290 ? -6.793 21.859 22.969 1 90.25 290 ARG B CA 1
ATOM 6918 C C . ARG B 1 290 ? -6.23 21.812 24.391 1 90.25 290 ARG B C 1
ATOM 6920 O O . ARG B 1 290 ? -5.43 22.672 24.766 1 90.25 290 ARG B O 1
ATOM 6927 N N . LEU B 1 291 ? -6.672 20.859 25.109 1 91.25 291 LEU B N 1
ATOM 6928 C CA . LEU B 1 291 ? -6.184 20.719 26.484 1 91.25 291 LEU B CA 1
ATOM 6929 C C . LEU B 1 291 ? -4.695 20.406 26.5 1 91.25 291 LEU B C 1
ATOM 6931 O O . LEU B 1 291 ? -3.938 20.969 27.281 1 91.25 291 LEU B O 1
ATOM 6935 N N . ARG B 1 292 ? -4.328 19.531 25.641 1 83.31 292 ARG B N 1
ATOM 6936 C CA . ARG B 1 292 ? -2.92 19.172 25.562 1 83.31 292 ARG B CA 1
ATOM 6937 C C . ARG B 1 292 ? -2.066 20.359 25.141 1 83.31 292 ARG B C 1
ATOM 6939 O O . ARG B 1 292 ? -0.979 20.578 25.672 1 83.31 292 ARG B O 1
ATOM 6946 N N . GLU B 1 293 ? -2.539 21.031 24.172 1 87.06 293 GLU B N 1
ATOM 6947 C CA . GLU B 1 293 ? -1.827 22.219 23.688 1 87.06 293 GLU B CA 1
ATOM 6948 C C . GLU B 1 293 ? -1.659 23.25 24.812 1 87.06 293 GLU B C 1
ATOM 6950 O O . GLU B 1 293 ? -0.561 23.766 25.016 1 87.06 293 GLU B O 1
ATOM 6955 N N . GLU B 1 294 ? -2.732 23.484 25.531 1 92.12 294 GLU B N 1
ATOM 6956 C CA . GLU B 1 294 ? -2.715 24.5 26.578 1 92.12 294 GLU B CA 1
ATOM 6957 C C . GLU B 1 294 ? -1.876 24.031 27.766 1 92.12 294 GLU B C 1
ATOM 6959 O O . GLU B 1 294 ? -1.302 24.859 28.484 1 92.12 294 GLU B O 1
ATOM 6964 N N . SER B 1 295 ? -1.829 22.781 27.984 1 90.19 295 SER B N 1
ATOM 6965 C CA . SER B 1 295 ? -1.069 22.234 29.109 1 90.19 295 SER B CA 1
ATOM 6966 C C . SER B 1 295 ? 0.424 22.5 28.938 1 90.19 295 SER B C 1
ATOM 6968 O O . SER B 1 295 ? 1.179 22.453 29.906 1 90.19 295 SER B O 1
ATOM 6970 N N . LYS B 1 296 ? 0.804 22.75 27.734 1 85.81 296 LYS B N 1
ATOM 6971 C CA . LYS B 1 296 ? 2.215 23.016 27.453 1 85.81 296 LYS B CA 1
ATOM 6972 C C . LYS B 1 296 ? 2.582 24.469 27.75 1 85.81 296 LYS B C 1
ATOM 6974 O O . LYS B 1 296 ? 3.762 24.797 27.875 1 85.81 296 LYS B O 1
ATOM 6979 N N . ALA B 1 297 ? 1.581 25.297 27.859 1 90.88 297 ALA B N 1
ATOM 6980 C CA . ALA B 1 297 ? 1.83 26.703 28.156 1 90.88 297 ALA B CA 1
ATOM 6981 C C . ALA B 1 297 ? 2.33 26.875 29.594 1 90.88 297 ALA B C 1
ATOM 6983 O O . ALA B 1 297 ? 2.031 26.047 30.453 1 90.88 297 ALA B O 1
ATOM 6984 N N . SER B 1 298 ? 3.184 27.875 29.797 1 90.31 298 SER B N 1
ATOM 6985 C CA . SER B 1 298 ? 3.746 28.156 31.109 1 90.31 298 SER B CA 1
ATOM 6986 C C . SER B 1 298 ? 2.648 28.312 32.156 1 90.31 298 SER B C 1
ATOM 6988 O O . SER B 1 298 ? 1.71 29.094 31.969 1 90.31 298 SER B O 1
ATOM 6990 N N . GLY B 1 299 ? 2.707 27.547 33.312 1 91.75 299 GLY B N 1
ATOM 6991 C CA . GLY B 1 299 ? 1.77 27.641 34.438 1 91.75 299 GLY B CA 1
ATOM 6992 C C . GLY B 1 299 ? 0.526 26.797 34.219 1 91.75 299 GLY B C 1
ATOM 6993 O O . GLY B 1 299 ? -0.365 26.797 35.094 1 91.75 299 GLY B O 1
ATOM 6994 N N . CYS B 1 300 ? 0.445 26.031 33.125 1 95.31 300 CYS B N 1
ATOM 6995 C CA . CYS B 1 300 ? -0.79 25.312 32.812 1 95.31 300 CYS B CA 1
ATOM 6996 C C . CYS B 1 300 ? -0.565 23.797 32.812 1 95.31 300 CYS B C 1
ATOM 6998 O O . CYS B 1 300 ? -1.411 23.047 32.344 1 95.31 300 CYS B O 1
ATOM 7000 N N . ALA B 1 301 ? 0.491 23.344 33.312 1 91.38 301 ALA B N 1
ATOM 7001 C CA . ALA B 1 301 ? 0.879 21.922 33.344 1 91.38 301 ALA B CA 1
ATOM 7002 C C . ALA B 1 301 ? -0.167 21.078 34.062 1 91.38 301 ALA B C 1
ATOM 7004 O O . ALA B 1 301 ? -0.436 19.953 33.656 1 91.38 301 ALA B O 1
ATOM 7005 N N . PRO B 1 302 ? -0.778 21.641 35.031 1 91.06 302 PRO B N 1
ATOM 7006 C CA . PRO B 1 302 ? -1.748 20.828 35.75 1 91.06 302 PRO B CA 1
ATOM 7007 C C . PRO B 1 302 ? -2.945 20.422 34.906 1 91.06 302 PRO B C 1
ATOM 7009 O O . PRO B 1 302 ? -3.684 19.5 35.281 1 91.06 302 PRO B O 1
ATOM 7012 N N . ILE B 1 303 ? -3.145 21.031 33.812 1 94 303 ILE B N 1
ATOM 7013 C CA . ILE B 1 303 ? -4.258 20.688 32.938 1 94 303 ILE B CA 1
ATOM 7014 C C . ILE B 1 303 ? -4.074 19.281 32.375 1 94 303 ILE B C 1
ATOM 7016 O O . ILE B 1 303 ? -5.055 18.578 32.094 1 94 303 ILE B O 1
ATOM 7020 N N . ALA B 1 304 ? -2.908 18.891 32.156 1 87.12 304 ALA B N 1
ATOM 7021 C CA . ALA B 1 304 ? -2.555 17.641 31.484 1 87.12 304 ALA B CA 1
ATOM 7022 C C . ALA B 1 304 ? -3.186 16.438 32.188 1 87.12 304 ALA B C 1
ATOM 7024 O O . ALA B 1 304 ? -3.676 15.523 31.516 1 87.12 304 ALA B O 1
ATOM 7025 N N . VAL B 1 305 ? -3.246 16.422 33.5 1 82.25 305 VAL B N 1
ATOM 7026 C CA . VAL B 1 305 ? -3.715 15.273 34.25 1 82.25 305 VAL B CA 1
ATOM 7027 C C . VAL B 1 305 ? -5.227 15.125 34.094 1 82.25 305 VAL B C 1
ATOM 7029 O O . VAL B 1 305 ? -5.773 14.031 34.25 1 82.25 305 VAL B O 1
ATOM 7032 N N . TRP B 1 306 ? -5.848 16.203 33.688 1 89.31 306 TRP B N 1
ATOM 7033 C CA . TRP B 1 306 ? -7.305 16.203 33.594 1 89.31 306 TRP B CA 1
ATOM 7034 C C . TRP B 1 306 ? -7.754 15.852 32.188 1 89.31 306 TRP B C 1
ATOM 7036 O O . TRP B 1 306 ? -8.93 15.562 31.953 1 89.31 306 TRP B O 1
ATOM 7046 N N . THR B 1 307 ? -6.965 15.883 31.219 1 85.12 307 THR B N 1
ATOM 7047 C CA . THR B 1 307 ? -7.32 15.75 29.797 1 85.12 307 THR B CA 1
ATOM 7048 C C . THR B 1 307 ? -8.148 14.492 29.562 1 85.12 307 THR B C 1
ATOM 7050 O O . THR B 1 307 ? -9.258 14.562 29.031 1 85.12 307 THR B O 1
ATOM 7053 N N . GLU B 1 308 ? -7.715 13.359 30.078 1 77.44 308 GLU B N 1
ATOM 7054 C CA . GLU B 1 308 ? -8.414 12.109 29.812 1 77.44 308 GLU B CA 1
ATOM 7055 C C . GLU B 1 308 ? -9.734 12.047 30.578 1 77.44 308 GLU B C 1
ATOM 7057 O O . GLU B 1 308 ? -10.719 11.492 30.078 1 77.44 308 GLU B O 1
ATOM 7062 N N . LYS B 1 309 ? -9.711 12.547 31.656 1 81.88 309 LYS B N 1
ATOM 7063 C CA . LYS B 1 309 ? -10.93 12.562 32.469 1 81.88 309 LYS B CA 1
ATOM 7064 C C . LYS B 1 309 ? -12 13.445 31.828 1 81.88 309 LYS B C 1
ATOM 7066 O O . LYS B 1 309 ? -13.188 13.117 31.859 1 81.88 309 LYS B O 1
ATOM 7071 N N . VAL B 1 310 ? -11.594 14.5 31.328 1 89.75 310 VAL B N 1
ATOM 7072 C CA . VAL B 1 310 ? -12.523 15.43 30.688 1 89.75 310 VAL B CA 1
ATOM 7073 C C . VAL B 1 310 ? -13.07 14.805 29.406 1 89.75 310 VAL B C 1
ATOM 7075 O O . VAL B 1 310 ? -14.258 14.953 29.094 1 89.75 310 VAL B O 1
ATOM 7078 N N . LYS B 1 311 ? -12.266 14.156 28.656 1 83.88 311 LYS B N 1
ATOM 7079 C CA . LYS B 1 311 ? -12.719 13.461 27.453 1 83.88 311 LYS B CA 1
ATOM 7080 C C . LYS B 1 311 ? -13.789 12.422 27.781 1 83.88 311 LYS B C 1
ATOM 7082 O O . LYS B 1 311 ? -14.82 12.359 27.125 1 83.88 311 LYS B O 1
ATOM 7087 N N . THR B 1 312 ? -13.516 11.633 28.797 1 78.88 312 THR B N 1
ATOM 7088 C CA . THR B 1 312 ? -14.469 10.625 29.25 1 78.88 312 THR B CA 1
ATOM 7089 C C . THR B 1 312 ? -15.781 11.273 29.688 1 78.88 312 THR B C 1
ATOM 7091 O O . THR B 1 312 ? -16.859 10.773 29.375 1 78.88 312 THR B O 1
ATOM 7094 N N . HIS B 1 313 ? -15.57 12.312 30.375 1 88.12 313 HIS B N 1
ATOM 7095 C CA . HIS B 1 313 ? -16.75 13.055 30.828 1 88.12 313 HIS B CA 1
ATOM 7096 C C . HIS B 1 313 ? -17.578 13.555 29.656 1 88.12 313 HIS B C 1
ATOM 7098 O O . HIS B 1 313 ? -18.797 13.555 29.719 1 88.12 313 HIS B O 1
ATOM 7104 N N . LEU B 1 314 ? -16.906 14.023 28.688 1 89.81 314 LEU B N 1
ATOM 7105 C CA . LEU B 1 314 ? -17.609 14.508 27.516 1 89.81 314 LEU B CA 1
ATOM 7106 C C . LEU B 1 314 ? -18.406 13.375 26.859 1 89.81 314 LEU B C 1
ATOM 7108 O O . LEU B 1 314 ? -19.562 13.562 26.469 1 89.81 314 LEU B O 1
ATOM 7112 N N . TRP B 1 315 ? -17.875 12.266 26.75 1 82.44 315 TRP B N 1
ATOM 7113 C CA . TRP B 1 315 ? -18.594 11.117 26.203 1 82.44 315 TRP B CA 1
ATOM 7114 C C . TRP B 1 315 ? -19.828 10.789 27.031 1 82.44 315 TRP B C 1
ATOM 7116 O O . TRP B 1 315 ? -20.906 10.539 26.5 1 82.44 315 TRP B O 1
ATOM 7126 N N . LYS B 1 316 ? -19.641 10.773 28.25 1 82.56 316 LYS B N 1
ATOM 7127 C CA . LYS B 1 316 ? -20.75 10.492 29.156 1 82.56 316 LYS B CA 1
ATOM 7128 C C . LYS B 1 316 ? -21.844 11.555 29.031 1 82.56 316 LYS B C 1
ATOM 7130 O O . LYS B 1 316 ? -23.031 11.25 29.141 1 82.56 316 LYS B O 1
ATOM 7135 N N . SER B 1 317 ? -21.375 12.727 28.875 1 88.69 317 SER B N 1
ATOM 7136 C CA . SER B 1 317 ? -22.328 13.812 28.703 1 88.69 317 SER B CA 1
ATOM 7137 C C . SER B 1 317 ? -23.203 13.594 27.484 1 88.69 317 SER B C 1
ATOM 7139 O O . SER B 1 317 ? -24.406 13.836 27.516 1 88.69 317 SER B O 1
ATOM 7141 N N . ILE B 1 318 ? -22.641 13.164 26.406 1 86.75 318 ILE B N 1
ATOM 7142 C CA . ILE B 1 318 ? -23.359 12.898 25.172 1 86.75 318 ILE B CA 1
ATOM 7143 C C . ILE B 1 318 ? -24.328 11.734 25.375 1 86.75 318 ILE B C 1
ATOM 7145 O O . ILE B 1 318 ? -25.469 11.781 24.922 1 86.75 318 ILE B O 1
ATOM 7149 N N . GLU B 1 319 ? -23.922 10.766 26.031 1 81.94 319 GLU B N 1
ATOM 7150 C CA . GLU B 1 319 ? -24.75 9.602 26.312 1 81.94 319 GLU B CA 1
ATOM 7151 C C . GLU B 1 319 ? -25.969 9.969 27.156 1 81.94 319 GLU B C 1
ATOM 7153 O O . GLU B 1 319 ? -27.094 9.562 26.859 1 81.94 319 GLU B O 1
ATOM 7158 N N . VAL B 1 320 ? -25.672 10.695 28.109 1 81.62 320 VAL B N 1
ATOM 7159 C CA . VAL B 1 320 ? -26.719 11.07 29.062 1 81.62 320 VAL B CA 1
ATOM 7160 C C . VAL B 1 320 ? -27.703 12.023 28.406 1 81.62 320 VAL B C 1
ATOM 7162 O O . VAL B 1 320 ? -28.906 11.953 28.656 1 81.62 320 VAL B O 1
ATOM 7165 N N . GLY B 1 321 ? -27.219 12.914 27.672 1 81.94 321 GLY B N 1
ATOM 7166 C CA . GLY B 1 321 ? -28.078 13.906 27.047 1 81.94 321 GLY B CA 1
ATOM 7167 C C . GLY B 1 321 ? -29.031 13.312 26.016 1 81.94 321 GLY B C 1
ATOM 7168 O O . GLY B 1 321 ? -30.062 13.898 25.703 1 81.94 321 GLY B O 1
ATOM 7169 N N . ALA B 1 322 ? -28.828 12.133 25.578 1 68.44 322 ALA B N 1
ATOM 7170 C CA . ALA B 1 322 ? -29.703 11.289 24.75 1 68.44 322 ALA B CA 1
ATOM 7171 C C . ALA B 1 322 ? -30.438 12.125 23.719 1 68.44 322 ALA B C 1
ATOM 7173 O O . ALA B 1 322 ? -31.656 12 23.562 1 68.44 322 ALA B O 1
ATOM 7174 N N . GLY B 1 323 ? -29.812 13.062 23.047 1 70.94 323 GLY B N 1
ATOM 7175 C CA . GLY B 1 323 ? -30.438 13.82 21.984 1 70.94 323 GLY B CA 1
ATOM 7176 C C . GLY B 1 323 ? -30.906 15.195 22.406 1 70.94 323 GLY B C 1
ATOM 7177 O O . GLY B 1 323 ? -31.328 16 21.578 1 70.94 323 GLY B O 1
ATOM 7178 N N . ASN B 1 324 ? -30.938 15.375 23.688 1 82.69 324 ASN B N 1
ATOM 7179 C CA . ASN B 1 324 ? -31.188 16.719 24.172 1 82.69 324 ASN B CA 1
ATOM 7180 C C . ASN B 1 324 ? -29.891 17.547 24.25 1 82.69 324 ASN B C 1
ATOM 7182 O O . ASN B 1 324 ? -29.156 17.438 25.234 1 82.69 324 ASN B O 1
ATOM 7186 N N . GLY B 1 325 ? -29.781 18.391 23.359 1 82.94 325 GLY B N 1
ATOM 7187 C CA . GLY B 1 325 ? -28.531 19.125 23.188 1 82.94 325 GLY B CA 1
ATOM 7188 C C . GLY B 1 325 ? -28.188 20.016 24.359 1 82.94 325 GLY B C 1
ATOM 7189 O O . GLY B 1 325 ? -27.031 20.094 24.781 1 82.94 325 GLY B O 1
ATOM 7190 N N . ASP B 1 326 ? -29.141 20.609 24.922 1 87.38 326 ASP B N 1
ATOM 7191 C CA . ASP B 1 326 ? -28.891 21.516 26.047 1 87.38 326 ASP B CA 1
ATOM 7192 C C . ASP B 1 326 ? -28.406 20.75 27.266 1 87.38 326 ASP B C 1
ATOM 7194 O O . ASP B 1 326 ? -27.547 21.25 28.016 1 87.38 326 ASP B O 1
ATOM 7198 N N . MET B 1 327 ? -28.938 19.625 27.406 1 90.38 327 MET B N 1
ATOM 7199 C CA . MET B 1 327 ? -28.516 18.797 28.531 1 90.38 327 MET B CA 1
ATOM 7200 C C . MET B 1 327 ? -27.062 18.375 28.359 1 90.38 327 MET B C 1
ATOM 7202 O O . MET B 1 327 ? -26.297 18.344 29.344 1 90.38 327 MET B O 1
ATOM 7206 N N . VAL B 1 328 ? -26.688 18.062 27.156 1 93.31 328 VAL B N 1
ATOM 7207 C CA . VAL B 1 328 ? -25.312 17.641 26.906 1 93.31 328 VAL B CA 1
ATOM 7208 C C . VAL B 1 328 ? -24.359 18.75 27.328 1 93.31 328 VAL B C 1
ATOM 7210 O O . VAL B 1 328 ? -23.359 18.5 28 1 93.31 328 VAL B O 1
ATOM 7213 N N . ARG B 1 329 ? -24.703 19.953 27 1 94.12 329 ARG B N 1
ATOM 7214 C CA . ARG B 1 329 ? -23.875 21.125 27.312 1 94.12 329 ARG B CA 1
ATOM 7215 C C . ARG B 1 329 ? -23.75 21.312 28.812 1 94.12 329 ARG B C 1
ATOM 7217 O O . ARG B 1 329 ? -22.641 21.469 29.328 1 94.12 329 ARG B O 1
ATOM 7224 N N . HIS B 1 330 ? -24.844 21.281 29.5 1 94 330 HIS B N 1
ATOM 7225 C CA . HIS B 1 330 ? -24.844 21.516 30.938 1 94 330 HIS B CA 1
ATOM 7226 C C . HIS B 1 330 ? -24.094 20.422 31.688 1 94 330 HIS B C 1
ATOM 7228 O O . HIS B 1 330 ? -23.297 20.719 32.594 1 94 330 HIS B O 1
ATOM 7234 N N . VAL B 1 331 ? -24.312 19.234 31.266 1 93.12 331 VAL B N 1
ATOM 7235 C CA . VAL B 1 331 ? -23.625 18.125 31.922 1 93.12 331 VAL B CA 1
ATOM 7236 C C . VAL B 1 331 ? -22.125 18.234 31.688 1 93.12 331 VAL B C 1
ATOM 7238 O O . VAL B 1 331 ? -21.328 18.062 32.625 1 93.12 331 VAL B O 1
ATOM 7241 N N . PHE B 1 332 ? -21.781 18.547 30.469 1 95.12 332 PHE B N 1
ATOM 7242 C CA . PHE B 1 332 ? -20.359 18.656 30.156 1 95.12 332 PHE B CA 1
ATOM 7243 C C . PHE B 1 332 ? -19.719 19.781 30.969 1 95.12 332 PHE B C 1
ATOM 7245 O O . PHE B 1 332 ? -18.609 19.609 31.484 1 95.12 332 PHE B O 1
ATOM 7252 N N . ASN B 1 333 ? -20.391 20.844 31.141 1 95.88 333 ASN B N 1
ATOM 7253 C CA . ASN B 1 333 ? -19.859 22.016 31.812 1 95.88 333 ASN B CA 1
ATOM 7254 C C . ASN B 1 333 ? -19.641 21.75 33.312 1 95.88 333 ASN B C 1
ATOM 7256 O O . ASN B 1 333 ? -18.938 22.516 33.969 1 95.88 333 ASN B O 1
ATOM 7260 N N . THR B 1 334 ? -20.125 20.719 33.844 1 94.12 334 THR B N 1
ATOM 7261 C CA . THR B 1 334 ? -19.922 20.391 35.25 1 94.12 334 THR B CA 1
ATOM 7262 C C . THR B 1 334 ? -18.469 20.047 35.5 1 94.12 334 THR B C 1
ATOM 7264 O O . THR B 1 334 ? -18.031 20.031 36.656 1 94.12 334 THR B O 1
ATOM 7267 N N . CYS B 1 335 ? -17.766 19.766 34.5 1 94.38 335 CYS B N 1
ATOM 7268 C CA . CYS B 1 335 ? -16.344 19.469 34.688 1 94.38 335 CYS B CA 1
ATOM 7269 C C . CYS B 1 335 ? -15.609 20.672 35.25 1 94.38 335 CYS B C 1
ATOM 7271 O O . CYS B 1 335 ? -14.57 20.531 35.906 1 94.38 335 CYS B O 1
ATOM 7273 N N . LEU B 1 336 ? -16.172 21.875 35.094 1 95.25 336 LEU B N 1
ATOM 7274 C CA . LEU B 1 336 ? -15.594 23.078 35.656 1 95.25 336 LEU B CA 1
ATOM 7275 C C . LEU B 1 336 ? -15.57 23 37.188 1 95.25 336 LEU B C 1
ATOM 7277 O O . LEU B 1 336 ? -14.672 23.562 37.812 1 95.25 336 LEU B O 1
ATOM 7281 N N . MET B 1 337 ? -16.516 22.297 37.688 1 93.69 337 MET B N 1
ATOM 7282 C CA . MET B 1 337 ? -16.594 22.125 39.125 1 93.69 337 MET B CA 1
ATOM 7283 C C . MET B 1 337 ? -15.695 21 39.594 1 93.69 337 MET B C 1
ATOM 7285 O O . MET B 1 337 ? -15 21.125 40.625 1 93.69 337 MET B O 1
ATOM 7289 N N . HIS B 1 338 ? -15.656 19.984 38.812 1 90.75 338 HIS B N 1
ATOM 7290 C CA . HIS B 1 338 ? -14.875 18.797 39.156 1 90.75 338 HIS B CA 1
ATOM 7291 C C . HIS B 1 338 ? -13.391 19.141 39.25 1 90.75 338 HIS B C 1
ATOM 7293 O O . HIS B 1 338 ? -12.703 18.672 40.156 1 90.75 338 HIS B O 1
ATOM 7299 N N . VAL B 1 339 ? -12.93 19.953 38.344 1 93.44 339 VAL B N 1
ATOM 7300 C CA . VAL B 1 339 ? -11.5 20.234 38.281 1 93.44 339 VAL B CA 1
ATOM 7301 C C . VAL B 1 339 ? -11.102 21.094 39.5 1 93.44 339 VAL B C 1
ATOM 7303 O O . VAL B 1 339 ? -9.93 21.125 39.875 1 93.44 339 VAL B O 1
ATOM 7306 N N . LYS B 1 340 ? -12.055 21.781 40.062 1 93 340 LYS B N 1
ATOM 7307 C CA . LYS B 1 340 ? -11.812 22.609 41.219 1 93 340 LYS B CA 1
ATOM 7308 C C . LYS B 1 340 ? -11.992 21.797 42.5 1 93 340 LYS B C 1
ATOM 7310 O O . LYS B 1 340 ? -11.727 22.297 43.625 1 93 340 LYS B O 1
ATOM 7315 N N . GLY B 1 341 ? -12.477 20.625 42.406 1 89.62 341 GLY B N 1
ATOM 7316 C CA . GLY B 1 341 ? -12.75 19.781 43.562 1 89.62 341 GLY B CA 1
ATOM 7317 C C . GLY B 1 341 ? -14.07 20.109 44.25 1 89.62 341 GLY B C 1
ATOM 7318 O O . GLY B 1 341 ? -14.25 19.844 45.438 1 89.62 341 GLY B O 1
ATOM 7319 N N . VAL B 1 342 ? -14.906 20.734 43.562 1 91.25 342 VAL B N 1
ATOM 7320 C CA . VAL B 1 342 ? -16.219 21.094 44.062 1 91.25 342 VAL B CA 1
ATOM 7321 C C . VAL B 1 342 ? -17.25 20.062 43.594 1 91.25 342 VAL B C 1
ATOM 7323 O O . VAL B 1 342 ? -17.438 19.875 42.406 1 91.25 342 VAL B O 1
ATOM 7326 N N . HIS B 1 343 ? -17.984 19.422 44.469 1 89.69 343 HIS B N 1
ATOM 7327 C CA . HIS B 1 343 ? -18.875 18.328 44.062 1 89.69 343 HIS B CA 1
ATOM 7328 C C . HIS B 1 343 ? -20.328 18.641 44.375 1 89.69 343 HIS B C 1
ATOM 7330 O O . HIS B 1 343 ? -21.219 17.828 44.125 1 89.69 343 HIS B O 1
ATOM 7336 N N . GLN B 1 344 ? -20.531 19.828 45.062 1 92 344 GLN B N 1
ATOM 7337 C CA . GLN B 1 344 ? -21.859 20.422 45.25 1 92 344 GLN B CA 1
ATOM 7338 C C . GLN B 1 344 ? -21.812 21.922 45 1 92 344 GLN B C 1
ATOM 7340 O O . GLN B 1 344 ? -20.891 22.609 45.438 1 92 344 GLN B O 1
ATOM 7345 N N . TRP B 1 345 ? -22.781 22.359 44.156 1 94.06 345 TRP B N 1
ATOM 7346 C CA . TRP B 1 345 ? -22.766 23.766 43.781 1 94.06 345 TRP B CA 1
ATOM 7347 C C . TRP B 1 345 ? -24.172 24.266 43.5 1 94.06 345 TRP B C 1
ATOM 7349 O O . TRP B 1 345 ? -25.109 23.469 43.375 1 94.06 345 TRP B O 1
ATOM 7359 N N . SER B 1 346 ? -24.312 25.609 43.5 1 92.94 346 SER B N 1
ATOM 7360 C CA . SER B 1 346 ? -25.578 26.234 43.094 1 92.94 346 SER B CA 1
ATOM 7361 C C . SER B 1 346 ? -25.703 26.266 41.562 1 92.94 346 SER B C 1
ATOM 7363 O O . SER B 1 346 ? -24.703 26.312 40.844 1 92.94 346 SER B O 1
ATOM 7365 N N . PRO B 1 347 ? -26.953 26.125 41.094 1 92.81 347 PRO B N 1
ATOM 7366 C CA . PRO B 1 347 ? -27.156 26.203 39.625 1 92.81 347 PRO B CA 1
ATOM 7367 C C . PRO B 1 347 ? -26.531 27.453 39 1 92.81 347 PRO B C 1
ATOM 7369 O O . PRO B 1 347 ? -26.625 28.531 39.594 1 92.81 347 PRO B O 1
ATOM 7372 N N . THR B 1 348 ? -25.875 27.219 38.031 1 92.44 348 THR B N 1
ATOM 7373 C CA . THR B 1 348 ? -25.297 28.312 37.25 1 92.44 348 THR B CA 1
ATOM 7374 C C . THR B 1 348 ? -25.75 28.234 35.781 1 92.44 348 THR B C 1
ATOM 7376 O O . THR B 1 348 ? -26.266 27.203 35.344 1 92.44 348 THR B O 1
ATOM 7379 N N . PRO B 1 349 ? -25.656 29.312 35.062 1 92.38 349 PRO B N 1
ATOM 7380 C CA . PRO B 1 349 ? -26 29.234 33.656 1 92.38 349 PRO B CA 1
ATOM 7381 C C . PRO B 1 349 ? -25.203 28.172 32.906 1 92.38 349 PRO B C 1
ATOM 7383 O O . PRO B 1 349 ? -25.703 27.594 31.922 1 92.38 349 PRO B O 1
ATOM 7386 N N . GLU B 1 350 ? -24.031 27.859 33.312 1 92.81 350 GLU B N 1
ATOM 7387 C CA . GLU B 1 350 ? -23.172 26.891 32.625 1 92.81 350 GLU B CA 1
ATOM 7388 C C . GLU B 1 350 ? -23.578 25.453 32.969 1 92.81 350 GLU B C 1
ATOM 7390 O O . GLU B 1 350 ? -23.625 24.594 32.094 1 92.81 350 GLU B O 1
ATOM 7395 N N . THR B 1 351 ? -23.906 25.172 34.156 1 93.94 351 THR B N 1
ATOM 7396 C CA . THR B 1 351 ? -24.188 23.812 34.594 1 93.94 351 THR B CA 1
ATOM 7397 C C . THR B 1 351 ? -25.688 23.531 34.531 1 93.94 351 THR B C 1
ATOM 7399 O O . THR B 1 351 ? -26.125 22.391 34.688 1 93.94 351 THR B O 1
ATOM 7402 N N . GLY B 1 352 ? -26.531 24.625 34.344 1 92.12 352 GLY B N 1
ATOM 7403 C CA . GLY B 1 352 ? -27.984 24.453 34.25 1 92.12 352 GLY B CA 1
ATOM 7404 C C . GLY B 1 352 ? -28.578 23.875 35.531 1 92.12 352 GLY B C 1
ATOM 7405 O O . GLY B 1 352 ? -28.297 24.375 36.625 1 92.12 352 GLY B O 1
ATOM 7406 N N . PRO B 1 353 ? -29.375 22.859 35.344 1 90.44 353 PRO B N 1
ATOM 7407 C CA . PRO B 1 353 ? -30.078 22.312 36.5 1 90.44 353 PRO B CA 1
ATOM 7408 C C . PRO B 1 353 ? -29.219 21.391 37.344 1 90.44 353 PRO B C 1
ATOM 7410 O O . PRO B 1 353 ? -29.641 20.922 38.406 1 90.44 353 PRO B O 1
ATOM 7413 N N . TYR B 1 354 ? -28.078 21.125 36.906 1 91.56 354 TYR B N 1
ATOM 7414 C CA . TYR B 1 354 ? -27.234 20.172 37.625 1 91.56 354 TYR B CA 1
ATOM 7415 C C . TYR B 1 354 ? -26.5 20.859 38.781 1 91.56 354 TYR B C 1
ATOM 7417 O O . TYR B 1 354 ? -25.812 21.859 38.562 1 91.56 354 TYR B O 1
ATOM 7425 N N . THR B 1 355 ? -26.531 20.25 40 1 92.25 355 THR B N 1
ATOM 7426 C CA . THR B 1 355 ? -25.969 20.891 41.188 1 92.25 355 THR B CA 1
ATOM 7427 C C . THR B 1 355 ? -25.016 19.938 41.906 1 92.25 355 THR B C 1
ATOM 7429 O O . THR B 1 355 ? -24.516 20.266 43 1 92.25 355 THR B O 1
ATOM 7432 N N . SER B 1 356 ? -24.859 18.766 41.344 1 88.56 356 SER B N 1
ATOM 7433 C CA . SER B 1 356 ? -23.906 17.812 41.875 1 88.56 356 SER B CA 1
ATOM 7434 C C . SER B 1 356 ? -23.359 16.891 40.812 1 88.56 356 SER B C 1
ATOM 7436 O O . SER B 1 356 ? -23.859 16.859 39.688 1 88.56 356 SER B O 1
ATOM 7438 N N . CYS B 1 357 ? -22.312 16.109 41.156 1 79.88 357 CYS B N 1
ATOM 7439 C CA . CYS B 1 357 ? -21.703 15.148 40.25 1 79.88 357 CYS B CA 1
ATOM 7440 C C . CYS B 1 357 ? -22.672 14.016 39.906 1 79.88 357 CYS B C 1
ATOM 7442 O O . CYS B 1 357 ? -23.484 13.633 40.75 1 79.88 357 CYS B O 1
ATOM 7444 N N . GLY B 1 358 ? -22.844 13.602 38.781 1 72.62 358 GLY B N 1
ATOM 7445 C CA . GLY B 1 358 ? -23.703 12.508 38.344 1 72.62 358 GLY B CA 1
ATOM 7446 C C . GLY B 1 358 ? -23.062 11.148 38.562 1 72.62 358 GLY B C 1
ATOM 7447 O O . GLY B 1 358 ? -23.406 10.195 37.844 1 72.62 358 GLY B O 1
ATOM 7448 N N . HIS B 1 359 ? -22.078 11.062 39.281 1 69.44 359 HIS B N 1
ATOM 7449 C CA . HIS B 1 359 ? -21.422 9.766 39.469 1 69.44 359 HIS B CA 1
ATOM 7450 C C . HIS B 1 359 ? -21.234 9.445 40.938 1 69.44 359 HIS B C 1
ATOM 7452 O O . HIS B 1 359 ? -21.297 10.344 41.781 1 69.44 359 HIS B O 1
ATOM 7458 N N . LEU B 1 360 ? -21.047 8.18 41.25 1 66.25 360 LEU B N 1
ATOM 7459 C CA . LEU B 1 360 ? -20.734 7.699 42.594 1 66.25 360 LEU B CA 1
ATOM 7460 C C . LEU B 1 360 ? -19.312 8.086 42.969 1 66.25 360 LEU B C 1
ATOM 7462 O O . LEU B 1 360 ? -18.484 8.406 42.125 1 66.25 360 LEU B O 1
ATOM 7466 N N . PRO B 1 361 ? -19.109 8.219 44.281 1 64.25 361 PRO B N 1
ATOM 7467 C CA . PRO B 1 361 ? -17.734 8.531 44.719 1 64.25 361 PRO B CA 1
ATOM 7468 C C . PRO B 1 361 ? -16.688 7.652 44.031 1 64.25 361 PRO B C 1
ATOM 7470 O O . PRO B 1 361 ? -16.891 6.441 43.906 1 64.25 361 PRO B O 1
ATOM 7473 N N . VAL B 1 362 ? -15.812 8.305 43.281 1 63.78 362 VAL B N 1
ATOM 7474 C CA . VAL B 1 362 ? -14.766 7.605 42.562 1 63.78 362 VAL B CA 1
ATOM 7475 C C . VAL B 1 362 ? -13.602 7.297 43.5 1 63.78 362 VAL B C 1
ATOM 7477 O O . VAL B 1 362 ? -13.125 8.18 44.219 1 63.78 362 VAL B O 1
ATOM 7480 N N . GLY B 1 363 ? -13.305 6.031 43.688 1 61.53 363 GLY B N 1
ATOM 7481 C CA . GLY B 1 363 ? -12.148 5.633 44.469 1 61.53 363 GLY B CA 1
ATOM 7482 C C . GLY B 1 363 ? -10.828 5.93 43.781 1 61.53 363 GLY B C 1
ATOM 7483 O O . GLY B 1 363 ? -10.797 6.254 42.594 1 61.53 363 GLY B O 1
ATOM 7484 N N . GLY B 1 364 ? -9.641 6.266 44.562 1 61.56 364 GLY B N 1
ATOM 7485 C CA . GLY B 1 364 ? -8.289 6.418 44.031 1 61.56 364 GLY B CA 1
ATOM 7486 C C . GLY B 1 364 ? -7.758 7.832 44.188 1 61.56 364 GLY B C 1
ATOM 7487 O O . GLY B 1 364 ? -8.445 8.711 44.688 1 61.56 364 GLY B O 1
ATOM 7488 N N . PRO B 1 365 ? -6.488 8.031 43.75 1 68.38 365 PRO B N 1
ATOM 7489 C CA . PRO B 1 365 ? -5.871 9.359 43.875 1 68.38 365 PRO B CA 1
ATOM 7490 C C . PRO B 1 365 ? -6.496 10.383 42.938 1 68.38 365 PRO B C 1
ATOM 7492 O O . PRO B 1 365 ? -6.785 10.078 41.781 1 68.38 365 PRO B O 1
ATOM 7495 N N . ARG B 1 366 ? -6.949 11.477 43.562 1 73.38 366 ARG B N 1
ATOM 7496 C CA . ARG B 1 366 ? -7.512 12.578 42.781 1 73.38 366 ARG B CA 1
ATOM 7497 C C . ARG B 1 366 ? -6.41 13.43 42.156 1 73.38 366 ARG B C 1
ATOM 7499 O O . ARG B 1 366 ? -5.379 13.68 42.781 1 73.38 366 ARG B O 1
ATOM 7506 N N . PRO B 1 367 ? -6.715 13.75 40.875 1 80.31 367 PRO B N 1
ATOM 7507 C CA . PRO B 1 367 ? -5.75 14.664 40.25 1 80.31 367 PRO B CA 1
ATOM 7508 C C . PRO B 1 367 ? -5.676 16.016 40.969 1 80.31 367 PRO B C 1
ATOM 7510 O O . PRO B 1 367 ? -6.609 16.391 41.688 1 80.31 367 PRO B O 1
ATOM 7513 N N . GLU B 1 368 ? -4.523 16.609 40.781 1 83.5 368 GLU B N 1
ATOM 7514 C CA . GLU B 1 368 ? -4.367 17.953 41.344 1 83.5 368 GLU B CA 1
ATOM 7515 C C . GLU B 1 368 ? -5.441 18.891 40.812 1 83.5 368 GLU B C 1
ATOM 7517 O O . GLU B 1 368 ? -5.73 18.906 39.625 1 83.5 368 GLU B O 1
ATOM 7522 N N . THR B 1 369 ? -6.059 19.609 41.719 1 91.88 369 THR B N 1
ATOM 7523 C CA . THR B 1 369 ? -7.141 20.516 41.375 1 91.88 369 THR B CA 1
ATOM 7524 C C . THR B 1 369 ? -6.594 21.766 40.688 1 91.88 369 THR B C 1
ATOM 7526 O O . THR B 1 369 ? -5.418 22.109 40.812 1 91.88 369 THR B O 1
ATOM 7529 N N . LEU B 1 370 ? -7.445 22.344 39.844 1 95.38 370 LEU B N 1
ATOM 7530 C CA . LEU B 1 370 ? -7.145 23.641 39.25 1 95.38 370 LEU B CA 1
ATOM 7531 C C . LEU B 1 370 ? -7.805 24.766 40.062 1 95.38 370 LEU B C 1
ATOM 7533 O O . LEU B 1 370 ? -9.031 24.922 40 1 95.38 370 LEU B O 1
ATOM 7537 N N . SER B 1 371 ? -6.992 25.562 40.656 1 92.06 371 SER B N 1
ATOM 7538 C CA . SER B 1 371 ? -7.531 26.609 41.5 1 92.06 371 SER B CA 1
ATOM 7539 C C . SER B 1 371 ? -8.078 27.766 40.688 1 92.06 371 SER B C 1
ATOM 7541 O O . SER B 1 371 ? -7.484 28.156 39.688 1 92.06 371 SER B O 1
ATOM 7543 N N . GLU B 1 372 ? -9.188 28.297 41.281 1 91.81 372 GLU B N 1
ATOM 7544 C CA . GLU B 1 372 ? -9.781 29.469 40.625 1 91.81 372 GLU B CA 1
ATOM 7545 C C . GLU B 1 372 ? -8.812 30.641 40.625 1 91.81 372 GLU B C 1
ATOM 7547 O O . GLU B 1 372 ? -8.102 30.875 41.594 1 91.81 372 GLU B O 1
ATOM 7552 N N . GLY B 1 373 ? -8.672 31.375 39.562 1 90.69 373 GLY B N 1
ATOM 7553 C CA . GLY B 1 373 ? -7.793 32.531 39.469 1 90.69 373 GLY B CA 1
ATOM 7554 C C . GLY B 1 373 ? -6.461 32.219 38.812 1 90.69 373 GLY B C 1
ATOM 7555 O O . GLY B 1 373 ? -5.715 33.125 38.438 1 90.69 373 GLY B O 1
ATOM 7556 N N . THR B 1 374 ? -6.152 30.969 38.812 1 94.31 374 THR B N 1
ATOM 7557 C CA . THR B 1 374 ? -4.898 30.578 38.156 1 94.31 374 THR B CA 1
ATOM 7558 C C . THR B 1 374 ? -5.023 30.625 36.656 1 94.31 374 THR B C 1
ATOM 7560 O O . THR B 1 374 ? -6.129 30.594 36.094 1 94.31 374 THR B O 1
ATOM 7563 N N . LYS B 1 375 ? -3.977 30.766 36.031 1 95.31 375 LYS B N 1
ATOM 7564 C CA . LYS B 1 375 ? -3.928 30.75 34.594 1 95.31 375 LYS B CA 1
ATOM 7565 C C . LYS B 1 375 ? -4.426 29.406 34.031 1 95.31 375 LYS B C 1
ATOM 7567 O O . LYS B 1 375 ? -5.113 29.375 33.031 1 95.31 375 LYS B O 1
ATOM 7572 N N . ALA B 1 376 ? -4.047 28.391 34.75 1 96.06 376 ALA B N 1
ATOM 7573 C CA . ALA B 1 376 ? -4.441 27.047 34.312 1 96.06 376 ALA B CA 1
ATOM 7574 C C . ALA B 1 376 ? -5.961 26.906 34.281 1 96.06 376 ALA B C 1
ATOM 7576 O O . ALA B 1 376 ? -6.523 26.406 33.312 1 96.06 376 ALA B O 1
ATOM 7577 N N . PHE B 1 377 ? -6.578 27.375 35.281 1 96.56 377 PHE B N 1
ATOM 7578 C CA . PHE B 1 377 ? -8.031 27.266 35.312 1 96.56 377 PHE B CA 1
ATOM 7579 C C . PHE B 1 377 ? -8.68 28.156 34.281 1 96.56 377 PHE B C 1
ATOM 7581 O O . PHE B 1 377 ? -9.672 27.781 33.656 1 96.56 377 PHE B O 1
ATOM 7588 N N . THR B 1 378 ? -8.195 29.344 34.125 1 96.69 378 THR B N 1
ATOM 7589 C CA . THR B 1 378 ? -8.75 30.281 33.156 1 96.69 378 THR B CA 1
ATOM 7590 C C . THR B 1 378 ? -8.688 29.688 31.75 1 96.69 378 THR B C 1
ATOM 7592 O O . THR B 1 378 ? -9.664 29.734 31 1 96.69 378 THR B O 1
ATOM 7595 N N . ARG B 1 379 ? -7.574 29.094 31.406 1 96.75 379 ARG B N 1
ATOM 7596 C CA . ARG B 1 379 ? -7.41 28.469 30.094 1 96.75 379 ARG B CA 1
ATOM 7597 C C . ARG B 1 379 ? -8.32 27.25 29.938 1 96.75 379 ARG B C 1
ATOM 7599 O O . ARG B 1 379 ? -8.883 27.031 28.875 1 96.75 379 ARG B O 1
ATOM 7606 N N . PHE B 1 380 ? -8.359 26.516 31 1 97.31 380 PHE B N 1
ATOM 7607 C CA . PHE B 1 380 ? -9.25 25.359 31.016 1 97.31 380 PHE B CA 1
ATOM 7608 C C . PHE B 1 380 ? -10.695 25.797 30.781 1 97.31 380 PHE B C 1
ATOM 7610 O O . PHE B 1 380 ? -11.383 25.219 29.922 1 97.31 380 PHE B O 1
ATOM 7617 N N . ARG B 1 381 ? -11.109 26.75 31.5 1 96.56 381 ARG B N 1
ATOM 7618 C CA . ARG B 1 381 ? -12.461 27.281 31.391 1 96.56 381 ARG B CA 1
ATOM 7619 C C . ARG B 1 381 ? -12.734 27.797 29.984 1 96.56 381 ARG B C 1
ATOM 7621 O O . ARG B 1 381 ? -13.812 27.594 29.438 1 96.56 381 ARG B O 1
ATOM 7628 N N . ASP B 1 382 ? -11.82 28.438 29.359 1 96.5 382 ASP B N 1
ATOM 7629 C CA . ASP B 1 382 ? -11.969 28.969 28.016 1 96.5 382 ASP B CA 1
ATOM 7630 C C . ASP B 1 382 ? -12.195 27.844 27 1 96.5 382 ASP B C 1
ATOM 7632 O O . ASP B 1 382 ? -12.953 28.016 26.031 1 96.5 382 ASP B O 1
ATOM 7636 N N . ILE B 1 383 ? -11.555 26.719 27.203 1 97.06 383 ILE B N 1
ATOM 7637 C CA . ILE B 1 383 ? -11.711 25.578 26.312 1 97.06 383 ILE B CA 1
ATOM 7638 C C . ILE B 1 383 ? -13.117 25 26.469 1 97.06 383 ILE B C 1
ATOM 7640 O O . ILE B 1 383 ? -13.805 24.75 25.484 1 97.06 383 ILE B O 1
ATOM 7644 N N . VAL B 1 384 ? -13.484 24.828 27.703 1 97.31 384 VAL B N 1
ATOM 7645 C CA . VAL B 1 384 ? -14.758 24.188 28.016 1 97.31 384 VAL B CA 1
ATOM 7646 C C . VAL B 1 384 ? -15.914 25.062 27.547 1 97.31 384 VAL B C 1
ATOM 7648 O O . VAL B 1 384 ? -16.906 24.562 27 1 97.31 384 VAL B O 1
ATOM 7651 N N . LEU B 1 385 ? -15.758 26.344 27.719 1 97.06 385 LEU B N 1
ATOM 7652 C CA . LEU B 1 385 ? -16.859 27.25 27.406 1 97.06 385 LEU B CA 1
ATOM 7653 C C . LEU B 1 385 ? -16.656 27.922 26.047 1 97.06 385 LEU B C 1
ATOM 7655 O O . LEU B 1 385 ? -17.25 28.953 25.766 1 97.06 385 LEU B O 1
ATOM 7659 N N . ASN B 1 386 ? -15.758 27.312 25.297 1 96.38 386 ASN B N 1
ATOM 7660 C CA . ASN B 1 386 ? -15.594 27.812 23.922 1 96.38 386 ASN B CA 1
ATOM 7661 C C . ASN B 1 386 ? -16.938 27.906 23.203 1 96.38 386 ASN B C 1
ATOM 7663 O O . ASN B 1 386 ? -17.703 26.938 23.188 1 96.38 386 ASN B O 1
ATOM 7667 N N . ARG B 1 387 ? -17.203 29.016 22.641 1 94.38 387 ARG B N 1
ATOM 7668 C CA . ARG B 1 387 ? -18.516 29.297 22.047 1 94.38 387 ARG B CA 1
ATOM 7669 C C . ARG B 1 387 ? -18.875 28.25 21 1 94.38 387 ARG B C 1
ATOM 7671 O O . ARG B 1 387 ? -19.984 27.719 21.016 1 94.38 387 ARG B O 1
ATOM 7678 N N . ARG B 1 388 ? -17.969 27.984 20.125 1 93.62 388 ARG B N 1
ATOM 7679 C CA . ARG B 1 388 ? -18.234 27.031 19.047 1 93.62 388 ARG B CA 1
ATOM 7680 C C . ARG B 1 388 ? -18.453 25.625 19.594 1 93.62 388 ARG B C 1
ATOM 7682 O O . ARG B 1 388 ? -19.328 24.906 19.109 1 93.62 388 ARG B O 1
ATOM 7689 N N . LEU B 1 389 ? -17.641 25.25 20.531 1 94.88 389 LEU B N 1
ATOM 7690 C CA . LEU B 1 389 ? -17.828 23.953 21.156 1 94.88 389 LEU B CA 1
ATOM 7691 C C . LEU B 1 389 ? -19.203 23.828 21.797 1 94.88 389 LEU B C 1
ATOM 7693 O O . LEU B 1 389 ? -19.891 22.828 21.609 1 94.88 389 LEU B O 1
ATOM 7697 N N . GLN B 1 390 ? -19.578 24.875 22.5 1 95.06 390 GLN B N 1
ATOM 7698 C CA . GLN B 1 390 ? -20.859 24.875 23.188 1 95.06 390 GLN B CA 1
ATOM 7699 C C . GLN B 1 390 ? -22.016 24.734 22.203 1 95.06 390 GLN B C 1
ATOM 7701 O O . GLN B 1 390 ? -22.984 24.031 22.469 1 95.06 390 GLN B O 1
ATOM 7706 N N . GLU B 1 391 ? -21.906 25.359 21.062 1 93 391 GLU B N 1
ATOM 7707 C CA . GLU B 1 391 ? -22.906 25.25 20.016 1 93 391 GLU B CA 1
ATOM 7708 C C . GLU B 1 391 ? -22.938 23.844 19.422 1 93 391 GLU B C 1
ATOM 7710 O O . GLU B 1 391 ? -24 23.312 19.109 1 93 391 GLU B O 1
ATOM 7715 N N . ASP B 1 392 ? -21.797 23.281 19.234 1 93 392 ASP B N 1
ATOM 7716 C CA . ASP B 1 392 ? -21.672 21.953 18.641 1 93 392 ASP B CA 1
ATOM 7717 C C . ASP B 1 392 ? -22.203 20.875 19.578 1 93 392 ASP B C 1
ATOM 7719 O O . ASP B 1 392 ? -22.766 19.875 19.109 1 93 392 ASP B O 1
ATOM 7723 N N . LEU B 1 393 ? -22.016 21.109 20.844 1 93.75 393 LEU B N 1
ATOM 7724 C CA . LEU B 1 393 ? -22.453 20.125 21.828 1 93.75 393 LEU B CA 1
ATOM 7725 C C . LEU B 1 393 ? -23.953 19.891 21.734 1 93.75 393 LEU B C 1
ATOM 7727 O O . LEU B 1 393 ? -24.438 18.781 21.953 1 93.75 393 LEU B O 1
ATOM 7731 N N . VAL B 1 394 ? -24.672 20.859 21.359 1 93 394 VAL B N 1
ATOM 7732 C CA . VAL B 1 394 ? -26.125 20.766 21.219 1 93 394 VAL B CA 1
ATOM 7733 C C . VAL B 1 394 ? -26.484 19.828 20.078 1 93 394 VAL B C 1
ATOM 7735 O O . VAL B 1 394 ? -27.547 19.203 20.078 1 93 394 VAL B O 1
ATOM 7738 N N . LYS B 1 395 ? -25.562 19.625 19.219 1 93.31 395 LYS B N 1
ATOM 7739 C CA . LYS B 1 395 ? -25.812 18.812 18.031 1 93.31 395 LYS B CA 1
ATOM 7740 C C . LYS B 1 395 ? -25.109 17.469 18.125 1 93.31 395 LYS B C 1
ATOM 7742 O O . LYS B 1 395 ? -25 16.75 17.125 1 93.31 395 LYS B O 1
ATOM 7747 N N . ALA B 1 396 ? -24.656 17.109 19.234 1 92.5 396 ALA B N 1
ATOM 7748 C CA . ALA B 1 396 ? -24 15.82 19.391 1 92.5 396 ALA B CA 1
ATOM 7749 C C . ALA B 1 396 ? -24.969 14.672 19.109 1 92.5 396 ALA B C 1
ATOM 7751 O O . ALA B 1 396 ? -26.078 14.641 19.641 1 92.5 396 ALA B O 1
ATOM 7752 N N . SER B 1 397 ? -24.547 13.75 18.328 1 91.31 397 SER B N 1
ATOM 7753 C CA . SER B 1 397 ? -25.422 12.664 17.906 1 91.31 397 SER B CA 1
ATOM 7754 C C . SER B 1 397 ? -25.656 11.656 19.031 1 91.31 397 SER B C 1
ATOM 7756 O O . SER B 1 397 ? -24.688 11.172 19.641 1 91.31 397 SER B O 1
ATOM 7758 N N . PRO B 1 398 ? -26.891 11.328 19.281 1 88.25 398 PRO B N 1
ATOM 7759 C CA . PRO B 1 398 ? -27.172 10.258 20.25 1 88.25 398 PRO B CA 1
ATOM 7760 C C . PRO B 1 398 ? -27.141 8.867 19.609 1 88.25 398 PRO B C 1
ATOM 7762 O O . PRO B 1 398 ? -27.25 7.859 20.312 1 88.25 398 PRO B O 1
ATOM 7765 N N . TYR B 1 399 ? -26.984 8.805 18.328 1 86.5 399 TYR B N 1
ATOM 7766 C CA . TYR B 1 399 ? -27.172 7.547 17.609 1 86.5 399 TYR B CA 1
ATOM 7767 C C . TYR B 1 399 ? -25.828 6.973 17.156 1 86.5 399 TYR B C 1
ATOM 7769 O O . TYR B 1 399 ? -25.781 5.914 16.531 1 86.5 399 TYR B O 1
ATOM 7777 N N . GLY B 1 400 ? -24.734 7.625 17.438 1 81.94 400 GLY B N 1
ATOM 7778 C CA . GLY B 1 400 ? -23.422 7.18 17 1 81.94 400 GLY B CA 1
ATOM 7779 C C . GLY B 1 400 ? -22.75 8.156 16.062 1 81.94 400 GLY B C 1
ATOM 7780 O O . GLY B 1 400 ? -23.281 9.242 15.797 1 81.94 400 GLY B O 1
ATOM 7781 N N . GLY B 1 401 ? -21.594 7.762 15.547 1 85.12 401 GLY B N 1
ATOM 7782 C CA . GLY B 1 401 ? -20.797 8.672 14.75 1 85.12 401 GLY B CA 1
ATOM 7783 C C . GLY B 1 401 ? -20.531 8.156 13.352 1 85.12 401 GLY B C 1
ATOM 7784 O O . GLY B 1 401 ? -21.312 7.371 12.805 1 85.12 401 GLY B O 1
ATOM 7785 N N . THR B 1 402 ? -19.5 8.695 12.695 1 85.75 402 THR B N 1
ATOM 7786 C CA . THR B 1 402 ? -19.172 8.422 11.305 1 85.75 402 THR B CA 1
ATOM 7787 C C . THR B 1 402 ? -18.125 7.324 11.203 1 85.75 402 THR B C 1
ATOM 7789 O O . THR B 1 402 ? -17.516 7.141 10.148 1 85.75 402 THR B O 1
ATOM 7792 N N . SER B 1 403 ? -17.953 6.539 12.281 1 78.94 403 SER B N 1
ATOM 7793 C CA . SER B 1 403 ? -16.891 5.531 12.344 1 78.94 403 SER B CA 1
ATOM 7794 C C . SER B 1 403 ? -17.094 4.461 11.273 1 78.94 403 SER B C 1
ATOM 7796 O O . SER B 1 403 ? -16.125 3.941 10.719 1 78.94 403 SER B O 1
ATOM 7798 N N . VAL B 1 404 ? -18.344 4.145 11.031 1 84.88 404 VAL B N 1
ATOM 7799 C CA . VAL B 1 404 ? -18.641 3.15 10.008 1 84.88 404 VAL B CA 1
ATOM 7800 C C . VAL B 1 404 ? -18.188 3.656 8.641 1 84.88 404 VAL B C 1
ATOM 7802 O O . VAL B 1 404 ? -17.578 2.91 7.871 1 84.88 404 VAL B O 1
ATOM 7805 N N . CYS B 1 405 ? -18.453 4.91 8.414 1 88.69 405 CYS B N 1
ATOM 7806 C CA . CYS B 1 405 ? -18.047 5.516 7.156 1 88.69 405 CYS B CA 1
ATOM 7807 C C . CYS B 1 405 ? -16.516 5.535 7.027 1 88.69 405 CYS B C 1
ATOM 7809 O O . CYS B 1 405 ? -15.984 5.23 5.965 1 88.69 405 CYS B O 1
ATOM 7811 N N . GLU B 1 406 ? -15.914 5.832 8.055 1 79.69 406 GLU B N 1
ATOM 7812 C CA . GLU B 1 406 ? -14.453 5.883 8.062 1 79.69 406 GLU B CA 1
ATOM 7813 C C . GLU B 1 406 ? -13.852 4.496 7.836 1 79.69 406 GLU B C 1
ATOM 7815 O O . GLU B 1 406 ? -12.844 4.359 7.137 1 79.69 406 GLU B O 1
ATOM 7820 N N . ALA B 1 407 ? -14.414 3.523 8.531 1 81.94 407 ALA B N 1
ATOM 7821 C CA . ALA B 1 407 ? -13.961 2.148 8.359 1 81.94 407 ALA B CA 1
ATOM 7822 C C . ALA B 1 407 ? -14.109 1.7 6.906 1 81.94 407 ALA B C 1
ATOM 7824 O O . ALA B 1 407 ? -13.211 1.062 6.352 1 81.94 407 ALA B O 1
ATOM 7825 N N . LYS B 1 408 ? -15.203 2.025 6.371 1 88.62 408 LYS B N 1
ATOM 7826 C CA . LYS B 1 408 ? -15.43 1.696 4.965 1 88.62 408 LYS B CA 1
ATOM 7827 C C . LYS B 1 408 ? -14.438 2.416 4.062 1 88.62 408 LYS B C 1
ATOM 7829 O O . LYS B 1 408 ? -13.906 1.825 3.119 1 88.62 408 LYS B O 1
ATOM 7834 N N . ASN B 1 409 ? -14.172 3.617 4.32 1 82.62 409 ASN B N 1
ATOM 7835 C CA . ASN B 1 409 ? -13.195 4.379 3.549 1 82.62 409 ASN B CA 1
ATOM 7836 C C . ASN B 1 409 ? -11.797 3.76 3.639 1 82.62 409 ASN B C 1
ATOM 7838 O O . ASN B 1 409 ? -11.07 3.723 2.648 1 82.62 409 ASN B O 1
ATOM 7842 N N . ALA B 1 410 ? -11.477 3.342 4.809 1 78.56 410 ALA B N 1
ATOM 7843 C CA . ALA B 1 410 ? -10.188 2.666 4.98 1 78.56 410 ALA B CA 1
ATOM 7844 C C . ALA B 1 410 ? -10.133 1.386 4.152 1 78.56 410 ALA B C 1
ATOM 7846 O O . ALA B 1 410 ? -9.109 1.088 3.531 1 78.56 410 ALA B O 1
ATOM 7847 N N . LEU B 1 411 ? -11.234 0.685 4.141 1 87.44 411 LEU B N 1
ATOM 7848 C CA . LEU B 1 411 ? -11.312 -0.57 3.402 1 87.44 411 LEU B CA 1
ATOM 7849 C C . LEU B 1 411 ? -11.18 -0.326 1.902 1 87.44 411 LEU B C 1
ATOM 7851 O O . LEU B 1 411 ? -10.734 -1.205 1.164 1 87.44 411 LEU B O 1
ATOM 7855 N N . ASP B 1 412 ? -11.547 0.864 1.457 1 88.69 412 ASP B N 1
ATOM 7856 C CA . ASP B 1 412 ? -11.414 1.205 0.044 1 88.69 412 ASP B CA 1
ATOM 7857 C C . ASP B 1 412 ? -9.977 1.018 -0.434 1 88.69 412 ASP B C 1
ATOM 7859 O O . ASP B 1 412 ? -9.742 0.669 -1.594 1 88.69 412 ASP B O 1
ATOM 7863 N N . ARG B 1 413 ? -9.086 1.128 0.414 1 83.62 413 ARG B N 1
ATOM 7864 C CA . ARG B 1 413 ? -7.672 1.119 0.054 1 83.62 413 ARG B CA 1
ATOM 7865 C C . ARG B 1 413 ? -7.203 -0.291 -0.286 1 83.62 413 ARG B C 1
ATOM 7867 O O . ARG B 1 413 ? -6.176 -0.468 -0.941 1 83.62 413 ARG B O 1
ATOM 7874 N N . LEU B 1 414 ? -7.926 -1.242 0.222 1 89.31 414 LEU B N 1
ATOM 7875 C CA . LEU B 1 414 ? -7.605 -2.625 -0.119 1 89.31 414 LEU B CA 1
ATOM 7876 C C . LEU B 1 414 ? -7.742 -2.859 -1.62 1 89.31 414 LEU B C 1
ATOM 7878 O O . LEU B 1 414 ? -6.98 -3.631 -2.203 1 89.31 414 LEU B O 1
ATOM 7882 N N . TYR B 1 415 ? -8.672 -2.115 -2.188 1 93 415 TYR B N 1
ATOM 7883 C CA . TYR B 1 415 ? -8.992 -2.363 -3.588 1 93 415 TYR B CA 1
ATOM 7884 C C . TYR B 1 415 ? -8.453 -1.248 -4.477 1 93 415 TYR B C 1
ATOM 7886 O O . TYR B 1 415 ? -8.164 -1.472 -5.652 1 93 415 TYR B O 1
ATOM 7894 N N . CYS B 1 416 ? -8.438 -0.114 -3.955 1 89.06 416 CYS B N 1
ATOM 7895 C CA . CYS B 1 416 ? -8.023 1.06 -4.715 1 89.06 416 CYS B CA 1
ATOM 7896 C C . CYS B 1 416 ? -6.938 1.831 -3.975 1 89.06 416 CYS B C 1
ATOM 7898 O O . CYS B 1 416 ? -7.234 2.635 -3.088 1 89.06 416 CYS B O 1
ATOM 7900 N N . ARG B 1 417 ? -5.754 1.689 -4.457 1 80.25 417 ARG B N 1
ATOM 7901 C CA . ARG B 1 417 ? -4.645 2.385 -3.807 1 80.25 417 ARG B CA 1
ATOM 7902 C C . ARG B 1 417 ? -4.766 3.895 -3.986 1 80.25 417 ARG B C 1
ATOM 7904 O O . ARG B 1 417 ? -5.09 4.371 -5.078 1 80.25 417 ARG B O 1
ATOM 7911 N N . LYS B 1 418 ? -4.512 4.617 -2.975 1 73.81 418 LYS B N 1
ATOM 7912 C CA . LYS B 1 418 ? -4.656 6.07 -2.979 1 73.81 418 LYS B CA 1
ATOM 7913 C C . LYS B 1 418 ? -3.592 6.727 -3.854 1 73.81 418 LYS B C 1
ATOM 7915 O O . LYS B 1 418 ? -3.799 7.828 -4.371 1 73.81 418 LYS B O 1
ATOM 7920 N N . GLU B 1 419 ? -2.498 6.035 -4.039 1 71.88 419 GLU B N 1
ATOM 7921 C CA . GLU B 1 419 ? -1.348 6.602 -4.73 1 71.88 419 GLU B CA 1
ATOM 7922 C C . GLU B 1 419 ? -1.52 6.52 -6.246 1 71.88 419 GLU B C 1
ATOM 7924 O O . GLU B 1 419 ? -0.793 7.18 -6.996 1 71.88 419 GLU B O 1
ATOM 7929 N N . ILE B 1 420 ? -2.5 5.723 -6.652 1 79.06 420 ILE B N 1
ATOM 7930 C CA . ILE B 1 420 ? -2.689 5.535 -8.086 1 79.06 420 ILE B CA 1
ATOM 7931 C C . ILE B 1 420 ? -3.85 6.402 -8.57 1 79.06 420 ILE B C 1
ATOM 7933 O O . ILE B 1 420 ? -4.93 6.391 -7.977 1 79.06 420 ILE B O 1
ATOM 7937 N N . PHE B 1 421 ? -3.68 7.121 -9.609 1 76.06 421 PHE B N 1
ATOM 7938 C CA . PHE B 1 421 ? -4.734 7.949 -10.188 1 76.06 421 PHE B CA 1
ATOM 7939 C C . PHE B 1 421 ? -5.43 7.219 -11.328 1 76.06 421 PHE B C 1
ATOM 7941 O O . PHE B 1 421 ? -4.984 7.285 -12.477 1 76.06 421 PHE B O 1
ATOM 7948 N N . TYR B 1 422 ? -6.512 6.734 -11.07 1 82.75 422 TYR B N 1
ATOM 7949 C CA . TYR B 1 422 ? -7.305 6.027 -12.07 1 82.75 422 TYR B CA 1
ATOM 7950 C C . TYR B 1 422 ? -8.281 6.977 -12.766 1 82.75 422 TYR B C 1
ATOM 7952 O O . TYR B 1 422 ? -8.578 8.055 -12.25 1 82.75 422 TYR B O 1
ATOM 7960 N N . PRO B 1 423 ? -8.727 6.555 -13.922 1 80.94 423 PRO B N 1
ATOM 7961 C CA . PRO B 1 423 ? -9.867 7.281 -14.477 1 80.94 423 PRO B CA 1
ATOM 7962 C C . PRO B 1 423 ? -11.078 7.281 -13.539 1 80.94 423 PRO B C 1
ATOM 7964 O O . PRO B 1 423 ? -11.336 6.285 -12.859 1 80.94 423 PRO B O 1
ATOM 7967 N N . ILE B 1 424 ? -11.844 8.352 -13.562 1 81.31 424 ILE B N 1
ATOM 7968 C CA . ILE B 1 424 ? -12.938 8.578 -12.617 1 81.31 424 ILE B CA 1
ATOM 7969 C C . ILE B 1 424 ? -13.93 7.426 -12.688 1 81.31 424 ILE B C 1
ATOM 7971 O O . ILE B 1 424 ? -14.516 7.043 -11.672 1 81.31 424 ILE B O 1
ATOM 7975 N N . THR B 1 425 ? -14.07 6.859 -13.797 1 84.56 425 THR B N 1
ATOM 7976 C CA . THR B 1 425 ? -15.078 5.824 -14.016 1 84.56 425 THR B CA 1
ATOM 7977 C C . THR B 1 425 ? -14.695 4.535 -13.297 1 84.56 425 THR B C 1
ATOM 7979 O O . THR B 1 425 ? -15.523 3.639 -13.133 1 84.56 425 THR B O 1
ATOM 7982 N N . THR B 1 426 ? -13.461 4.449 -12.82 1 88.94 426 THR B N 1
ATOM 7983 C CA . THR B 1 426 ? -12.984 3.227 -12.18 1 88.94 426 THR B CA 1
ATOM 7984 C C . THR B 1 426 ? -13.289 3.246 -10.688 1 88.94 426 THR B C 1
ATOM 7986 O O . THR B 1 426 ? -13.445 2.193 -10.07 1 88.94 426 THR B O 1
ATOM 7989 N N . TYR B 1 427 ? -13.453 4.406 -10.117 1 90.75 427 TYR B N 1
ATOM 7990 C CA . TYR B 1 427 ? -13.562 4.555 -8.664 1 90.75 427 TYR B CA 1
ATOM 7991 C C . TYR B 1 427 ? -14.875 3.961 -8.156 1 90.75 427 TYR B C 1
ATOM 7993 O O . TYR B 1 427 ? -14.891 3.289 -7.121 1 90.75 427 TYR B O 1
ATOM 8001 N N . PRO B 1 428 ? -15.969 4.176 -8.883 1 94 428 PRO B N 1
ATOM 8002 C CA . PRO B 1 428 ? -17.203 3.539 -8.414 1 94 428 PRO B CA 1
ATOM 8003 C C . PRO B 1 428 ? -17.094 2.018 -8.352 1 94 428 PRO B C 1
ATOM 8005 O O . PRO B 1 428 ? -17.641 1.391 -7.445 1 94 428 PRO B O 1
ATOM 8008 N N . PHE B 1 429 ? -16.375 1.449 -9.297 1 95.38 429 PHE B N 1
ATOM 8009 C CA . PHE B 1 429 ? -16.156 0.009 -9.352 1 95.38 429 PHE B CA 1
ATOM 8010 C C . PHE B 1 429 ? -15.5 -0.482 -8.062 1 95.38 429 PHE B C 1
ATOM 8012 O O . PHE B 1 429 ? -15.984 -1.417 -7.43 1 95.38 429 PHE B O 1
ATOM 8019 N N . TYR B 1 430 ? -14.438 0.17 -7.621 1 95.81 430 TYR B N 1
ATOM 8020 C CA . TYR B 1 430 ? -13.711 -0.194 -6.406 1 95.81 430 TYR B CA 1
ATOM 8021 C C . TYR B 1 430 ? -14.555 0.072 -5.168 1 95.81 430 TYR B C 1
ATOM 8023 O O . TYR B 1 430 ? -14.539 -0.71 -4.215 1 95.81 430 TYR B O 1
ATOM 8031 N N . ALA B 1 431 ? -15.297 1.16 -5.195 1 95.81 431 ALA B N 1
ATOM 8032 C CA . ALA B 1 431 ? -16.156 1.497 -4.062 1 95.81 431 ALA B CA 1
ATOM 8033 C C . ALA B 1 431 ? -17.219 0.429 -3.846 1 95.81 431 ALA B C 1
ATOM 8035 O O . ALA B 1 431 ? -17.547 0.089 -2.707 1 95.81 431 ALA B O 1
ATOM 8036 N N . LYS B 1 432 ? -17.75 -0.038 -4.922 1 98.12 432 LYS B N 1
ATOM 8037 C CA . LYS B 1 432 ? -18.766 -1.089 -4.844 1 98.12 432 LYS B CA 1
ATOM 8038 C C . LYS B 1 432 ? -18.188 -2.354 -4.207 1 98.12 432 LYS B C 1
ATOM 8040 O O . LYS B 1 432 ? -18.828 -2.959 -3.338 1 98.12 432 LYS B O 1
ATOM 8045 N N . MET B 1 433 ? -17.016 -2.748 -4.598 1 98 433 MET B N 1
ATOM 8046 C CA . MET B 1 433 ? -16.391 -3.936 -4.027 1 98 433 MET B CA 1
ATOM 8047 C C . MET B 1 433 ? -16.141 -3.75 -2.535 1 98 433 MET B C 1
ATOM 8049 O O . MET B 1 433 ? -16.438 -4.633 -1.732 1 98 433 MET B O 1
ATOM 8053 N N . ALA B 1 434 ? -15.625 -2.604 -2.174 1 96.56 434 ALA B N 1
ATOM 8054 C CA . ALA B 1 434 ? -15.367 -2.32 -0.765 1 96.56 434 ALA B CA 1
ATOM 8055 C C . ALA B 1 434 ? -16.656 -2.34 0.048 1 96.56 434 ALA B C 1
ATOM 8057 O O . ALA B 1 434 ? -16.672 -2.834 1.178 1 96.56 434 ALA B O 1
ATOM 8058 N N . THR B 1 435 ? -17.672 -1.79 -0.553 1 97.56 435 THR B N 1
ATOM 8059 C CA . THR B 1 435 ? -18.969 -1.75 0.132 1 97.56 435 THR B CA 1
ATOM 8060 C C . THR B 1 435 ? -19.5 -3.16 0.35 1 97.56 435 THR B C 1
ATOM 8062 O O . THR B 1 435 ? -19.953 -3.498 1.449 1 97.56 435 THR B O 1
ATOM 8065 N N . MET B 1 436 ? -19.469 -3.99 -0.685 1 98.25 436 MET B N 1
ATOM 8066 C CA . MET B 1 436 ? -19.922 -5.367 -0.538 1 98.25 436 MET B CA 1
ATOM 8067 C C . MET B 1 436 ? -19.094 -6.113 0.5 1 98.25 436 MET B C 1
ATOM 8069 O O . MET B 1 436 ? -19.641 -6.867 1.31 1 98.25 436 MET B O 1
ATOM 8073 N N . HIS B 1 437 ? -17.828 -5.883 0.452 1 97 437 HIS B N 1
ATOM 8074 C CA . HIS B 1 437 ? -16.922 -6.484 1.431 1 97 437 HIS B CA 1
ATOM 8075 C C . HIS B 1 437 ? -17.328 -6.102 2.854 1 97 437 HIS B C 1
ATOM 8077 O O . HIS B 1 437 ? -17.5 -6.973 3.707 1 97 437 HIS B O 1
ATOM 8083 N N . PHE B 1 438 ? -17.516 -4.863 3.084 1 95.56 438 PHE B N 1
ATOM 8084 C CA . PHE B 1 438 ? -17.859 -4.348 4.402 1 95.56 438 PHE B CA 1
ATOM 8085 C C . PHE B 1 438 ? -19.219 -4.887 4.859 1 95.56 438 PHE B C 1
ATOM 8087 O O . PHE B 1 438 ? -19.344 -5.398 5.973 1 95.56 438 PHE B O 1
ATOM 8094 N N . ASN B 1 439 ? -20.188 -4.742 3.992 1 97.19 439 ASN B N 1
ATOM 8095 C CA . ASN B 1 439 ? -21.547 -5.141 4.332 1 97.19 439 ASN B CA 1
ATOM 8096 C C . ASN B 1 439 ? -21.641 -6.645 4.59 1 97.19 439 ASN B C 1
ATOM 8098 O O . ASN B 1 439 ? -22.438 -7.086 5.426 1 97.19 439 ASN B O 1
ATOM 8102 N N . THR B 1 440 ? -20.859 -7.41 3.879 1 96.56 440 THR B N 1
ATOM 8103 C CA . THR B 1 440 ? -20.859 -8.852 4.117 1 96.56 440 THR B CA 1
ATOM 8104 C C . THR B 1 440 ? -20.406 -9.164 5.539 1 96.56 440 THR B C 1
ATOM 8106 O O . THR B 1 440 ? -20.984 -10.023 6.207 1 96.56 440 THR B O 1
ATOM 8109 N N . LEU B 1 441 ? -19.391 -8.516 6.008 1 93.56 441 LEU B N 1
ATOM 8110 C CA . LEU B 1 441 ? -18.953 -8.68 7.387 1 93.56 441 LEU B CA 1
ATOM 8111 C C . LEU B 1 441 ? -20.047 -8.281 8.367 1 93.56 441 LEU B C 1
ATOM 8113 O O . LEU B 1 441 ? -20.328 -9.016 9.312 1 93.56 441 LEU B O 1
ATOM 8117 N N . ARG B 1 442 ? -20.656 -7.188 8.094 1 92.94 442 ARG B N 1
ATOM 8118 C CA . ARG B 1 442 ? -21.672 -6.656 8.992 1 92.94 442 ARG B CA 1
ATOM 8119 C C . ARG B 1 442 ? -22.922 -7.535 8.977 1 92.94 442 ARG B C 1
ATOM 8121 O O . ARG B 1 442 ? -23.531 -7.777 10.023 1 92.94 442 ARG B O 1
ATOM 8128 N N . LEU B 1 443 ? -23.312 -7.945 7.812 1 95.38 443 LEU B N 1
ATOM 8129 C CA . LEU B 1 443 ? -24.469 -8.836 7.703 1 95.38 443 LEU B CA 1
ATOM 8130 C C . LEU B 1 443 ? -24.234 -10.125 8.492 1 95.38 443 LEU B C 1
ATOM 8132 O O . LEU B 1 443 ? -25.141 -10.633 9.148 1 95.38 443 LEU B O 1
ATOM 8136 N N . SER B 1 444 ? -23 -10.641 8.414 1 94 444 SER B N 1
ATOM 8137 C CA . SER B 1 444 ? -22.672 -11.836 9.188 1 94 444 SER B CA 1
ATOM 8138 C C . SER B 1 444 ? -22.75 -11.57 10.688 1 94 444 SER B C 1
ATOM 8140 O O . SER B 1 444 ? -23.156 -12.438 11.453 1 94 444 SER B O 1
ATOM 8142 N N . GLU B 1 445 ? -22.391 -10.414 11.078 1 89.81 445 GLU B N 1
ATOM 8143 C CA . GLU B 1 445 ? -22.484 -10.031 12.484 1 89.81 445 GLU B CA 1
ATOM 8144 C C . GLU B 1 445 ? -23.938 -9.922 12.93 1 89.81 445 GLU B C 1
ATOM 8146 O O . GLU B 1 445 ? -24.297 -10.406 14 1 89.81 445 GLU B O 1
ATOM 8151 N N . LEU B 1 446 ? -24.766 -9.289 12.109 1 92.44 446 LEU B N 1
ATOM 8152 C CA . LEU B 1 446 ? -26.188 -9.125 12.414 1 92.44 446 LEU B CA 1
ATOM 8153 C C . LEU B 1 446 ? -26.891 -10.477 12.508 1 92.44 446 LEU B C 1
ATOM 8155 O O . LEU B 1 446 ? -27.828 -10.641 13.273 1 92.44 446 LEU B O 1
ATOM 8159 N N . ALA B 1 447 ? -26.312 -11.414 11.773 1 93.62 447 ALA B N 1
ATOM 8160 C CA . ALA B 1 447 ? -26.891 -12.75 11.773 1 93.62 447 ALA B CA 1
ATOM 8161 C C . ALA B 1 447 ? -26.344 -13.586 12.922 1 93.62 447 ALA B C 1
ATOM 8163 O O . ALA B 1 447 ? -26.797 -14.711 13.156 1 93.62 447 ALA B O 1
ATOM 8164 N N . GLY B 1 448 ? -25.312 -13.125 13.625 1 90.94 448 GLY B N 1
ATOM 8165 C CA . GLY B 1 448 ? -24.734 -13.844 14.742 1 90.94 448 GLY B CA 1
ATOM 8166 C C . GLY B 1 448 ? -23.688 -14.875 14.32 1 90.94 448 GLY B C 1
ATOM 8167 O O . GLY B 1 448 ? -23.344 -15.766 15.094 1 90.94 448 GLY B O 1
ATOM 8168 N N . GLU B 1 449 ? -23.234 -14.734 13.172 1 91.19 449 GLU B N 1
ATOM 8169 C CA . GLU B 1 449 ? -22.297 -15.711 12.625 1 91.19 449 GLU B CA 1
ATOM 8170 C C . GLU B 1 449 ? -20.859 -15.297 12.859 1 91.19 449 GLU B C 1
ATOM 8172 O O . GLU B 1 449 ? -19.938 -16.125 12.805 1 91.19 449 GLU B O 1
ATOM 8177 N N . ARG B 1 450 ? -20.672 -14.086 13.008 1 88.06 450 ARG B N 1
ATOM 8178 C CA . ARG B 1 450 ? -19.328 -13.555 13.281 1 88.06 450 ARG B CA 1
ATOM 8179 C C . ARG B 1 450 ? -19.125 -13.328 14.781 1 88.06 450 ARG B C 1
ATOM 8181 O O . ARG B 1 450 ? -19.703 -12.406 15.359 1 88.06 450 ARG B O 1
ATOM 8188 N N . LYS B 1 451 ? -18.234 -14.172 15.352 1 86.44 451 LYS B N 1
ATOM 8189 C CA . LYS B 1 451 ? -18.078 -14.164 16.797 1 86.44 451 LYS B CA 1
ATOM 8190 C C . LYS B 1 451 ? -16.719 -13.602 17.203 1 86.44 451 LYS B C 1
ATOM 8192 O O . LYS B 1 451 ? -15.773 -13.617 16.422 1 86.44 451 LYS B O 1
ATOM 8197 N N . VAL B 1 452 ? -16.719 -13.094 18.469 1 82.44 452 VAL B N 1
ATOM 8198 C CA . VAL B 1 452 ? -15.469 -12.594 19.031 1 82.44 452 VAL B CA 1
ATOM 8199 C C . VAL B 1 452 ? -14.555 -13.766 19.391 1 82.44 452 VAL B C 1
ATOM 8201 O O . VAL B 1 452 ? -14.961 -14.672 20.141 1 82.44 452 VAL B O 1
ATOM 8204 N N . GLU B 1 453 ? -13.367 -13.789 18.797 1 79.94 453 GLU B N 1
ATOM 8205 C CA . GLU B 1 453 ? -12.414 -14.867 19.047 1 79.94 453 GLU B CA 1
ATOM 8206 C C . GLU B 1 453 ? -11.391 -14.477 20.109 1 79.94 453 GLU B C 1
ATOM 8208 O O . GLU B 1 453 ? -10.969 -15.305 20.906 1 79.94 453 GLU B O 1
ATOM 8213 N N . ARG B 1 454 ? -10.977 -13.312 20.031 1 76.06 454 ARG B N 1
ATOM 8214 C CA . ARG B 1 454 ? -9.898 -12.852 20.891 1 76.06 454 ARG B CA 1
ATOM 8215 C C . ARG B 1 454 ? -10.039 -11.359 21.188 1 76.06 454 ARG B C 1
ATOM 8217 O O . ARG B 1 454 ? -10.461 -10.586 20.328 1 76.06 454 ARG B O 1
ATOM 8224 N N . VAL B 1 455 ? -9.883 -10.984 22.516 1 72.81 455 VAL B N 1
ATOM 8225 C CA . VAL B 1 455 ? -9.875 -9.586 22.938 1 72.81 455 VAL B CA 1
ATOM 8226 C C . VAL B 1 455 ? -8.531 -9.242 23.578 1 72.81 455 VAL B C 1
ATOM 8228 O O . VAL B 1 455 ? -8.031 -9.984 24.422 1 72.81 455 VAL B O 1
ATOM 8231 N N . ILE B 1 456 ? -7.84 -8.281 22.984 1 64.94 456 ILE B N 1
ATOM 8232 C CA . ILE B 1 456 ? -6.586 -7.809 23.562 1 64.94 456 ILE B CA 1
ATOM 8233 C C . ILE B 1 456 ? -6.809 -6.461 24.25 1 64.94 456 ILE B C 1
ATOM 8235 O O . ILE B 1 456 ? -7.367 -5.539 23.641 1 64.94 456 ILE B O 1
ATOM 8239 N N . GLU B 1 457 ? -6.586 -6.422 25.547 1 62.38 457 GLU B N 1
ATOM 8240 C CA . GLU B 1 457 ? -6.68 -5.176 26.297 1 62.38 457 GLU B CA 1
ATOM 8241 C C . GLU B 1 457 ? -5.316 -4.5 26.422 1 62.38 457 GLU B C 1
ATOM 8243 O O . GLU B 1 457 ? -4.32 -5.148 26.75 1 62.38 457 GLU B O 1
ATOM 8248 N N . VAL B 1 458 ? -5.262 -3.348 25.875 1 57.75 458 VAL B N 1
ATOM 8249 C CA . VAL B 1 458 ? -4.004 -2.605 25.906 1 57.75 458 VAL B CA 1
ATOM 8250 C C . VAL B 1 458 ? -4.09 -1.479 26.938 1 57.75 458 VAL B C 1
ATOM 8252 O O . VAL B 1 458 ? -5.016 -0.667 26.891 1 57.75 458 VAL B O 1
ATOM 8255 N N . LYS B 1 459 ? -3.326 -1.625 28.031 1 54.09 459 LYS B N 1
ATOM 8256 C CA . LYS B 1 459 ? -3.252 -0.593 29.062 1 54.09 459 LYS B CA 1
ATOM 8257 C C . LYS B 1 459 ? -2.125 0.394 28.781 1 54.09 459 LYS B C 1
ATOM 8259 O O . LYS B 1 459 ? -1.04 -0.004 28.344 1 54.09 459 LYS B O 1
ATOM 8264 N N . ARG B 1 460 ? -2.473 1.643 28.672 1 49.28 460 ARG B N 1
ATOM 8265 C CA . ARG B 1 460 ? -1.479 2.693 28.469 1 49.28 460 ARG B CA 1
ATOM 8266 C C . ARG B 1 460 ? -0.822 3.09 29.781 1 49.28 460 ARG B C 1
ATOM 8268 O O . ARG B 1 460 ? -1.463 3.062 30.828 1 49.28 460 ARG B O 1
ATOM 8275 N N . LYS B 1 461 ? 0.469 3.15 29.719 1 46.38 461 LYS B N 1
ATOM 8276 C CA . LYS B 1 461 ? 1.178 3.514 30.938 1 46.38 461 LYS B CA 1
ATOM 8277 C C . LYS B 1 461 ? 0.544 4.734 31.594 1 46.38 461 LYS B C 1
ATOM 8279 O O . LYS B 1 461 ? 0.383 4.773 32.812 1 46.38 461 LYS B O 1
ATOM 8284 N N . TYR B 1 462 ? 0.435 5.727 30.734 1 41.25 462 TYR B N 1
ATOM 8285 C CA . TYR B 1 462 ? 0.091 6.984 31.391 1 41.25 462 TYR B CA 1
ATOM 8286 C C . TYR B 1 462 ? -1.41 7.242 31.312 1 41.25 462 TYR B C 1
ATOM 8288 O O . TYR B 1 462 ? -1.895 8.266 31.812 1 41.25 462 TYR B O 1
ATOM 8296 N N . LEU B 1 463 ? -1.993 6.277 30.578 1 44.22 463 LEU B N 1
ATOM 8297 C CA . LEU B 1 463 ? -3.434 6.508 30.516 1 44.22 463 LEU B CA 1
ATOM 8298 C C . LEU B 1 463 ? -4.195 5.359 31.172 1 44.22 463 LEU B C 1
ATOM 8300 O O . LEU B 1 463 ? -3.836 4.191 31 1 44.22 463 LEU B O 1
ATOM 8304 N N . SER B 1 464 ? -4.801 5.527 32.281 1 47.06 464 SER B N 1
ATOM 8305 C CA . SER B 1 464 ? -5.633 4.578 33 1 47.06 464 SER B CA 1
ATOM 8306 C C . SER B 1 464 ? -6.602 3.857 32.062 1 47.06 464 SER B C 1
ATOM 8308 O O . SER B 1 464 ? -7.242 2.881 32.469 1 47.06 464 SER B O 1
ATOM 8310 N N . ARG B 1 465 ? -6.625 4.34 30.875 1 46.22 465 ARG B N 1
ATOM 8311 C CA . ARG B 1 465 ? -7.66 3.734 30.047 1 46.22 465 ARG B CA 1
ATOM 8312 C C . ARG B 1 465 ? -7.113 2.537 29.281 1 46.22 465 ARG B C 1
ATOM 8314 O O . ARG B 1 465 ? -5.977 2.568 28.797 1 46.22 465 ARG B O 1
ATOM 8321 N N . THR B 1 466 ? -7.855 1.451 29.469 1 55.94 466 THR B N 1
ATOM 8322 C CA . THR B 1 466 ? -7.551 0.217 28.766 1 55.94 466 THR B CA 1
ATOM 8323 C C . THR B 1 466 ? -8.25 0.193 27.406 1 55.94 466 THR B C 1
ATOM 8325 O O . THR B 1 466 ? -9.43 0.535 27.297 1 55.94 466 THR B O 1
ATOM 8328 N N . SER B 1 467 ? -7.512 0.176 26.328 1 58.31 467 SER B N 1
ATOM 8329 C CA . SER B 1 467 ? -8.094 -0.016 25 1 58.31 467 SER B CA 1
ATOM 8330 C C . SER B 1 467 ? -8.242 -1.498 24.672 1 58.31 467 SER B C 1
ATOM 8332 O O . SER B 1 467 ? -7.41 -2.314 25.078 1 58.31 467 SER B O 1
ATOM 8334 N N . ARG B 1 468 ? -9.492 -1.777 24.172 1 62.09 468 ARG B N 1
ATOM 8335 C CA . ARG B 1 468 ? -9.773 -3.17 23.828 1 62.09 468 ARG B CA 1
ATOM 8336 C C . ARG B 1 468 ? -9.766 -3.383 22.328 1 62.09 468 ARG B C 1
ATOM 8338 O O . ARG B 1 468 ? -10.336 -2.584 21.578 1 62.09 468 ARG B O 1
ATOM 8345 N N . MET B 1 469 ? -9.008 -4.379 21.812 1 67.56 469 MET B N 1
ATOM 8346 C CA . MET B 1 469 ? -9.031 -4.852 20.438 1 67.56 469 MET B CA 1
ATOM 8347 C C . MET B 1 469 ? -9.734 -6.203 20.344 1 67.56 469 MET B C 1
ATOM 8349 O O . MET B 1 469 ? -9.383 -7.141 21.062 1 67.56 469 MET B O 1
ATOM 8353 N N . THR B 1 470 ? -10.75 -6.203 19.5 1 70.94 470 THR B N 1
ATOM 8354 C CA . THR B 1 470 ? -11.523 -7.438 19.391 1 70.94 470 THR B CA 1
ATOM 8355 C C . THR B 1 470 ? -11.289 -8.102 18.031 1 70.94 470 THR B C 1
ATOM 8357 O O . THR B 1 470 ? -11.438 -7.465 16.984 1 70.94 470 THR B O 1
ATOM 8360 N N . PHE B 1 471 ? -10.898 -9.273 18.078 1 76.94 471 PHE B N 1
ATOM 8361 C CA . PHE B 1 471 ? -10.727 -10.086 16.875 1 76.94 471 PHE B CA 1
ATOM 8362 C C . PHE B 1 471 ? -11.922 -11.008 16.672 1 76.94 471 PHE B C 1
ATOM 8364 O O . PHE B 1 471 ? -12.336 -11.711 17.594 1 76.94 471 PHE B O 1
ATOM 8371 N N . LYS B 1 472 ? -12.477 -10.93 15.508 1 81.06 472 LYS B N 1
ATOM 8372 C CA . LYS B 1 472 ? -13.664 -11.727 15.219 1 81.06 472 LYS B CA 1
ATOM 8373 C C . LYS B 1 472 ? -13.367 -12.812 14.188 1 81.06 472 LYS B C 1
ATOM 8375 O O . LYS B 1 472 ? -12.312 -12.789 13.547 1 81.06 472 LYS B O 1
ATOM 8380 N N . THR B 1 473 ? -14.273 -13.719 14.102 1 85.69 473 THR B N 1
ATOM 8381 C CA . THR B 1 473 ? -14.125 -14.812 13.148 1 85.69 473 THR B CA 1
ATOM 8382 C C . THR B 1 473 ? -14.109 -14.281 11.719 1 85.69 473 THR B C 1
ATOM 8384 O O . THR B 1 473 ? -14.805 -13.312 11.406 1 85.69 473 THR B O 1
ATOM 8387 N N . SER B 1 474 ? -13.359 -15 10.898 1 84.75 474 SER B N 1
ATOM 8388 C CA . SER B 1 474 ? -13.297 -14.625 9.492 1 84.75 474 SER B CA 1
ATOM 8389 C C . SER B 1 474 ? -14.586 -14.992 8.766 1 84.75 474 SER B C 1
ATOM 8391 O O . SER B 1 474 ? -15.273 -15.945 9.148 1 84.75 474 SER B O 1
ATOM 8393 N N . VAL B 1 475 ? -14.914 -14.18 7.785 1 91.12 475 VAL B N 1
ATOM 8394 C CA . VAL B 1 475 ? -16.141 -14.383 7.016 1 91.12 475 VAL B CA 1
ATOM 8395 C C . VAL B 1 475 ? -15.797 -14.594 5.543 1 91.12 475 VAL B C 1
ATOM 8397 O O . VAL B 1 475 ? -14.945 -13.891 4.988 1 91.12 475 VAL B O 1
ATOM 8400 N N . HIS B 1 476 ? -16.422 -15.586 4.953 1 92.44 476 HIS B N 1
ATOM 8401 C CA . HIS B 1 476 ? -16.25 -15.828 3.521 1 92.44 476 HIS B CA 1
ATOM 8402 C C . HIS B 1 476 ? -16.953 -14.742 2.701 1 92.44 476 HIS B C 1
ATOM 8404 O O . HIS B 1 476 ? -18.141 -14.5 2.869 1 92.44 476 HIS B O 1
ATOM 8410 N N . GLN B 1 477 ? -16.203 -14.109 1.905 1 96.06 477 GLN B N 1
ATOM 8411 C CA . GLN B 1 477 ? -16.734 -13.055 1.051 1 96.06 477 GLN B CA 1
ATOM 8412 C C . GLN B 1 477 ? -17.453 -13.641 -0.161 1 96.06 477 GLN B C 1
ATOM 8414 O O . GLN B 1 477 ? -16.938 -13.617 -1.273 1 96.06 477 GLN B O 1
ATOM 8419 N N . VAL B 1 478 ? -18.688 -13.977 0.039 1 97.06 478 VAL B N 1
ATOM 8420 C CA . VAL B 1 478 ? -19.484 -14.742 -0.916 1 97.06 478 VAL B CA 1
ATOM 8421 C C . VAL B 1 478 ? -19.688 -13.93 -2.189 1 97.06 478 VAL B C 1
ATOM 8423 O O . VAL B 1 478 ? -19.828 -14.492 -3.277 1 97.06 478 VAL B O 1
ATOM 8426 N N . TRP B 1 479 ? -19.719 -12.633 -2.037 1 98.19 479 TRP B N 1
ATOM 8427 C CA . TRP B 1 479 ? -19.953 -11.789 -3.199 1 98.19 479 TRP B CA 1
ATOM 8428 C C . TRP B 1 479 ? -18.875 -11.992 -4.254 1 98.19 479 TRP B C 1
ATOM 8430 O O . TRP B 1 479 ? -19.109 -11.781 -5.445 1 98.19 479 TRP B O 1
ATOM 8440 N N . ARG B 1 480 ? -17.672 -12.398 -3.889 1 98.44 480 ARG B N 1
ATOM 8441 C CA . ARG B 1 480 ? -16.609 -12.68 -4.852 1 98.44 480 ARG B CA 1
ATOM 8442 C C . ARG B 1 480 ? -16.984 -13.852 -5.754 1 98.44 480 ARG B C 1
ATOM 8444 O O . ARG B 1 480 ? -16.719 -13.82 -6.957 1 98.44 480 ARG B O 1
ATOM 8451 N N . ASP B 1 481 ? -17.562 -14.859 -5.117 1 98.25 481 ASP B N 1
ATOM 8452 C CA . ASP B 1 481 ? -18.047 -16.016 -5.875 1 98.25 481 ASP B CA 1
ATOM 8453 C C . ASP B 1 481 ? -19.156 -15.609 -6.848 1 98.25 481 ASP B C 1
ATOM 8455 O O . ASP B 1 481 ? -19.172 -16.078 -7.988 1 98.25 481 ASP B O 1
ATOM 8459 N N . ASP B 1 482 ? -20.016 -14.734 -6.336 1 98.5 482 ASP B N 1
ATOM 8460 C CA . ASP B 1 482 ? -21.109 -14.258 -7.18 1 98.5 482 ASP B CA 1
ATOM 8461 C C . ASP B 1 482 ? -20.562 -13.516 -8.398 1 98.5 482 ASP B C 1
ATOM 8463 O O . ASP B 1 482 ? -21.109 -13.625 -9.5 1 98.5 482 ASP B O 1
ATOM 8467 N N . VAL B 1 483 ? -19.547 -12.75 -8.18 1 98.75 483 VAL B N 1
ATOM 8468 C CA . VAL B 1 483 ? -18.938 -11.992 -9.273 1 98.75 483 VAL B CA 1
ATOM 8469 C C . VAL B 1 483 ? -18.328 -12.961 -10.289 1 98.75 483 VAL B C 1
ATOM 8471 O O . VAL B 1 483 ? -18.531 -12.805 -11.5 1 98.75 483 VAL B O 1
ATOM 8474 N N . LEU B 1 484 ? -17.594 -13.953 -9.82 1 98.38 484 LEU B N 1
ATOM 8475 C CA . LEU B 1 484 ? -17.031 -14.945 -10.727 1 98.38 484 LEU B CA 1
ATOM 8476 C C . LEU B 1 484 ? -18.125 -15.641 -11.523 1 98.38 484 LEU B C 1
ATOM 8478 O O . LEU B 1 484 ? -18 -15.805 -12.742 1 98.38 484 LEU B O 1
ATOM 8482 N N . ASP B 1 485 ? -19.172 -16.016 -10.906 1 98 485 ASP B N 1
ATOM 8483 C CA . ASP B 1 485 ? -20.297 -16.688 -11.57 1 98 485 ASP B CA 1
ATOM 8484 C C . ASP B 1 485 ? -20.906 -15.789 -12.641 1 98 485 ASP B C 1
ATOM 8486 O O . ASP B 1 485 ? -21.25 -16.25 -13.727 1 98 485 ASP B O 1
ATOM 8490 N N . ALA B 1 486 ? -21.031 -14.547 -12.289 1 97.75 486 ALA B N 1
ATOM 8491 C CA . ALA B 1 486 ? -21.594 -13.594 -13.242 1 97.75 486 ALA B CA 1
ATOM 8492 C C . ALA B 1 486 ? -20.703 -13.461 -14.469 1 97.75 486 ALA B C 1
ATOM 8494 O O . ALA B 1 486 ? -21.188 -13.359 -15.594 1 97.75 486 ALA B O 1
ATOM 8495 N N . VAL B 1 487 ? -19.391 -13.422 -14.281 1 97.31 487 VAL B N 1
ATOM 8496 C CA . VAL B 1 487 ? -18.438 -13.328 -15.391 1 97.31 487 VAL B CA 1
ATOM 8497 C C . VAL B 1 487 ? -18.562 -14.57 -16.266 1 97.31 487 VAL B C 1
ATOM 8499 O O . VAL B 1 487 ? -18.594 -14.461 -17.5 1 97.31 487 VAL B O 1
ATOM 8502 N N . LEU B 1 488 ? -18.656 -15.719 -15.688 1 96.06 488 LEU B N 1
ATOM 8503 C CA . LEU B 1 488 ? -18.766 -16.969 -16.422 1 96.06 488 LEU B CA 1
ATOM 8504 C C . LEU B 1 488 ? -20.062 -17.031 -17.203 1 96.06 488 LEU B C 1
ATOM 8506 O O . LEU B 1 488 ? -20.078 -17.469 -18.359 1 96.06 488 LEU B O 1
ATOM 8510 N N . ARG B 1 489 ? -21.094 -16.594 -16.609 1 93.56 489 ARG B N 1
ATOM 8511 C CA . ARG B 1 489 ? -22.391 -16.578 -17.281 1 93.56 489 ARG B CA 1
ATOM 8512 C C . ARG B 1 489 ? -22.359 -15.625 -18.469 1 93.56 489 ARG B C 1
ATOM 8514 O O . ARG B 1 489 ? -22.891 -15.945 -19.547 1 93.56 489 ARG B O 1
ATOM 8521 N N . TRP B 1 490 ? -21.828 -14.523 -18.172 1 90.38 490 TRP B N 1
ATOM 8522 C CA . TRP B 1 490 ? -21.719 -13.547 -19.25 1 90.38 490 TRP B CA 1
ATOM 8523 C C . TRP B 1 490 ? -20.922 -14.109 -20.422 1 90.38 490 TRP B C 1
ATOM 8525 O O . TRP B 1 490 ? -21.281 -13.922 -21.578 1 90.38 490 TRP B O 1
ATOM 8535 N N . SER B 1 491 ? -19.75 -14.727 -20.125 1 88 491 SER B N 1
ATOM 8536 C CA . SER B 1 491 ? -18.922 -15.352 -21.156 1 88 491 SER B CA 1
ATOM 8537 C C . SER B 1 491 ? -19.703 -16.391 -21.953 1 88 491 SER B C 1
ATOM 8539 O O . SER B 1 491 ? -19.641 -16.422 -23.172 1 88 491 SER B O 1
ATOM 8541 N N . MET B 1 492 ? -20.5 -17.125 -21.328 1 89.94 492 MET B N 1
ATOM 8542 C CA . MET B 1 492 ? -21.344 -18.141 -21.953 1 89.94 492 MET B CA 1
ATOM 8543 C C . MET B 1 492 ? -22.375 -17.5 -22.875 1 89.94 492 MET B C 1
ATOM 8545 O O . MET B 1 492 ? -22.562 -17.938 -24.016 1 89.94 492 MET B O 1
ATOM 8549 N N . GLU B 1 493 ? -22.969 -16.5 -22.359 1 87.81 493 GLU B N 1
ATOM 8550 C CA . GLU B 1 493 ? -24.016 -15.805 -23.109 1 87.81 493 GLU B CA 1
ATOM 8551 C C . GLU B 1 493 ? -23.438 -15.125 -24.344 1 87.81 493 GLU B C 1
ATOM 8553 O O . GLU B 1 493 ? -24.062 -15.102 -25.406 1 87.81 493 GLU B O 1
ATOM 8558 N N . SER B 1 494 ? -22.297 -14.531 -24.125 1 84.38 494 SER B N 1
ATOM 8559 C CA . SER B 1 494 ? -21.656 -13.859 -25.25 1 84.38 494 SER B CA 1
ATOM 8560 C C . SER B 1 494 ? -21.312 -14.844 -26.359 1 84.38 494 SER B C 1
ATOM 8562 O O . SER B 1 494 ? -21.422 -14.516 -27.547 1 84.38 494 SER B O 1
ATOM 8564 N N . LEU B 1 495 ? -20.875 -16.031 -26.031 1 85.38 495 LEU B N 1
ATOM 8565 C CA . LEU B 1 495 ? -20.531 -17.062 -27 1 85.38 495 LEU B CA 1
ATOM 8566 C C . LEU B 1 495 ? -21.781 -17.609 -27.688 1 85.38 495 LEU B C 1
ATOM 8568 O O . LEU B 1 495 ? -21.75 -17.969 -28.859 1 85.38 495 LEU B O 1
ATOM 8572 N N . GLN B 1 496 ? -22.812 -17.562 -27.016 1 83.19 496 GLN B N 1
ATOM 8573 C CA . GLN B 1 496 ? -24.078 -18.031 -27.594 1 83.19 496 GLN B CA 1
ATOM 8574 C C . GLN B 1 496 ? -24.641 -17 -28.578 1 83.19 496 GLN B C 1
ATOM 8576 O O . GLN B 1 496 ? -25.234 -17.375 -29.594 1 83.19 496 GLN B O 1
ATOM 8581 N N . ARG B 1 497 ? -24.406 -15.641 -28.203 1 73.12 497 ARG B N 1
ATOM 8582 C CA . ARG B 1 497 ? -24.891 -14.578 -29.078 1 73.12 497 ARG B CA 1
ATOM 8583 C C . ARG B 1 497 ? -24.031 -14.477 -30.328 1 73.12 497 ARG B C 1
ATOM 8585 O O . ARG B 1 497 ? -24.531 -14.188 -31.422 1 73.12 497 ARG B O 1
ATOM 8592 N N . ASP B 1 498 ? -22.625 -14.117 -30.141 1 63.22 498 ASP B N 1
ATOM 8593 C CA . ASP B 1 498 ? -21.719 -13.977 -31.281 1 63.22 498 ASP B CA 1
ATOM 8594 C C . ASP B 1 498 ? -21.922 -15.102 -32.281 1 63.22 498 ASP B C 1
ATOM 8596 O O . ASP B 1 498 ? -21.516 -14.992 -33.438 1 63.22 498 ASP B O 1
ATOM 8600 N N . ARG B 1 499 ? -22.297 -16.344 -32.031 1 50.66 499 ARG B N 1
ATOM 8601 C CA . ARG B 1 499 ? -22.688 -17.203 -33.156 1 50.66 499 ARG B CA 1
ATOM 8602 C C . ARG B 1 499 ? -23.625 -16.469 -34.094 1 50.66 499 ARG B C 1
ATOM 8604 O O . ARG B 1 499 ? -23.703 -16.797 -35.281 1 50.66 499 ARG B O 1
ATOM 8611 N N . ASN B 1 500 ? -24.531 -15.562 -33.656 1 42.75 500 ASN B N 1
ATOM 8612 C CA . ASN B 1 500 ? -25.391 -14.82 -34.562 1 42.75 500 ASN B CA 1
ATOM 8613 C C . ASN B 1 500 ? -24.797 -13.461 -34.906 1 42.75 500 ASN B C 1
ATOM 8615 O O . ASN B 1 500 ? -25.125 -12.891 -35.969 1 42.75 500 ASN B O 1
ATOM 8619 N N . ALA B 1 501 ? -24.672 -12.406 -34.094 1 40.12 501 ALA B N 1
ATOM 8620 C CA . ALA B 1 501 ? -24.234 -11.031 -34.344 1 40.12 501 ALA B CA 1
ATOM 8621 C C . ALA B 1 501 ? -22.703 -10.938 -34.406 1 40.12 501 ALA B C 1
ATOM 8623 O O . ALA B 1 501 ? -22.016 -11.789 -33.844 1 40.12 501 ALA B O 1
ATOM 8624 N N . GLY B 1 502 ? -22.109 -10.016 -35.219 1 33.94 502 GLY B N 1
ATOM 8625 C CA . GLY B 1 502 ? -20.75 -9.633 -35.562 1 33.94 502 GLY B CA 1
ATOM 8626 C C . GLY B 1 502 ? -19.844 -9.508 -34.344 1 33.94 502 GLY B C 1
ATOM 8627 O O . GLY B 1 502 ? -20.328 -9.375 -33.219 1 33.94 502 GLY B O 1
ATOM 8628 N N . GLN B 1 503 ? -18.516 -9.828 -34.406 1 35.72 503 GLN B N 1
ATOM 8629 C CA . GLN B 1 503 ? -17.359 -9.898 -33.5 1 35.72 503 GLN B CA 1
ATOM 8630 C C . GLN B 1 503 ? -17.266 -8.664 -32.625 1 35.72 503 GLN B C 1
ATOM 8632 O O . GLN B 1 503 ? -17.156 -7.543 -33.125 1 35.72 503 GLN B O 1
ATOM 8637 N N . MET B 1 504 ? -17.953 -8.445 -31.625 1 38.53 504 MET B N 1
ATOM 8638 C CA . MET B 1 504 ? -17.469 -7.375 -30.766 1 38.53 504 MET B CA 1
ATOM 8639 C C . MET B 1 504 ? -15.938 -7.375 -30.719 1 38.53 504 MET B C 1
ATOM 8641 O O . MET B 1 504 ? -15.32 -8.422 -30.531 1 38.53 504 MET B O 1
ATOM 8645 N N . ASP B 1 505 ? -15.289 -6.574 -31.344 1 37.69 505 ASP B N 1
ATOM 8646 C CA . ASP B 1 505 ? -13.844 -6.395 -31.422 1 37.69 505 ASP B CA 1
ATOM 8647 C C . ASP B 1 505 ? -13.18 -6.613 -30.062 1 37.69 505 ASP B C 1
ATOM 8649 O O . ASP B 1 505 ? -13.32 -5.785 -29.156 1 37.69 505 ASP B O 1
ATOM 8653 N N . GLU B 1 506 ? -13.055 -7.812 -29.562 1 43.56 506 GLU B N 1
ATOM 8654 C CA . GLU B 1 506 ? -12.414 -8.414 -28.406 1 43.56 506 GLU B CA 1
ATOM 8655 C C . GLU B 1 506 ? -11.164 -7.645 -28 1 43.56 506 GLU B C 1
ATOM 8657 O O . GLU B 1 506 ? -10.672 -7.797 -26.875 1 43.56 506 GLU B O 1
ATOM 8662 N N . THR B 1 507 ? -10.523 -7.066 -29 1 46.22 507 THR B N 1
ATOM 8663 C CA . THR B 1 507 ? -9.188 -6.555 -28.734 1 46.22 507 THR B CA 1
ATOM 8664 C C . THR B 1 507 ? -9.258 -5.168 -28.094 1 46.22 507 THR B C 1
ATOM 8666 O O . THR B 1 507 ? -8.242 -4.641 -27.641 1 46.22 507 THR B O 1
ATOM 8669 N N . SER B 1 508 ? -10.492 -4.578 -28.156 1 54.25 508 SER B N 1
ATOM 8670 C CA . SER B 1 508 ? -10.367 -3.176 -27.781 1 54.25 508 SER B CA 1
ATOM 8671 C C . SER B 1 508 ? -10.727 -2.961 -26.312 1 54.25 508 SER B C 1
ATOM 8673 O O . SER B 1 508 ? -11.766 -3.428 -25.844 1 54.25 508 SER B O 1
ATOM 8675 N N . ILE B 1 509 ? -9.859 -2.838 -25.406 1 68.44 509 ILE B N 1
ATOM 8676 C CA . ILE B 1 509 ? -10.047 -2.398 -24.031 1 68.44 509 ILE B CA 1
ATOM 8677 C C . ILE B 1 509 ? -10.641 -0.992 -24.016 1 68.44 509 ILE B C 1
ATOM 8679 O O . ILE B 1 509 ? -10.18 -0.105 -24.734 1 68.44 509 ILE B O 1
ATOM 8683 N N . ARG B 1 510 ? -11.859 -0.959 -23.391 1 74.88 510 ARG B N 1
ATOM 8684 C CA . ARG B 1 510 ? -12.492 0.344 -23.219 1 74.88 510 ARG B CA 1
ATOM 8685 C C . ARG B 1 510 ? -11.484 1.392 -22.766 1 74.88 510 ARG B C 1
ATOM 8687 O O . ARG B 1 510 ? -10.516 1.066 -22.078 1 74.88 510 ARG B O 1
ATOM 8694 N N . GLY B 1 511 ? -11.805 2.627 -23.172 1 74.69 511 GLY B N 1
ATOM 8695 C CA . GLY B 1 511 ? -10.906 3.73 -22.891 1 74.69 511 GLY B CA 1
ATOM 8696 C C . GLY B 1 511 ? -10.594 3.869 -21.406 1 74.69 511 GLY B C 1
ATOM 8697 O O . GLY B 1 511 ? -9.438 4.098 -21.031 1 74.69 511 GLY B O 1
ATOM 8698 N N . ASP B 1 512 ? -11.531 3.648 -20.609 1 80.38 512 ASP B N 1
ATOM 8699 C CA . ASP B 1 512 ? -11.328 3.814 -19.172 1 80.38 512 ASP B CA 1
ATOM 8700 C C . ASP B 1 512 ? -10.461 2.693 -18.609 1 80.38 512 ASP B C 1
ATOM 8702 O O . ASP B 1 512 ? -9.648 2.924 -17.703 1 80.38 512 ASP B O 1
ATOM 8706 N N . VAL B 1 513 ? -10.664 1.58 -19.203 1 88.44 513 VAL B N 1
ATOM 8707 C CA . VAL B 1 513 ? -9.867 0.445 -18.75 1 88.44 513 VAL B CA 1
ATOM 8708 C C . VAL B 1 513 ? -8.422 0.604 -19.234 1 88.44 513 VAL B C 1
ATOM 8710 O O . VAL B 1 513 ? -7.48 0.304 -18.5 1 88.44 513 VAL B O 1
ATOM 8713 N N . ALA B 1 514 ? -8.305 1.109 -20.422 1 85.5 514 ALA B N 1
ATOM 8714 C CA . ALA B 1 514 ? -6.973 1.419 -20.922 1 85.5 514 ALA B CA 1
ATOM 8715 C C . ALA B 1 514 ? -6.277 2.449 -20.047 1 85.5 514 ALA B C 1
ATOM 8717 O O . ALA B 1 514 ? -5.078 2.336 -19.766 1 85.5 514 ALA B O 1
ATOM 8718 N N . GLY B 1 515 ? -7.039 3.402 -19.625 1 82.94 515 GLY B N 1
ATOM 8719 C CA . GLY B 1 515 ? -6.504 4.398 -18.703 1 82.94 515 GLY B CA 1
ATOM 8720 C C . GLY B 1 515 ? -6.07 3.818 -17.375 1 82.94 515 GLY B C 1
ATOM 8721 O O . GLY B 1 515 ? -5.039 4.215 -16.828 1 82.94 515 GLY B O 1
ATOM 8722 N N . ALA B 1 516 ? -6.852 2.936 -16.891 1 87.06 516 ALA B N 1
ATOM 8723 C CA . ALA B 1 516 ? -6.504 2.275 -15.633 1 87.06 516 ALA B CA 1
ATOM 8724 C C . ALA B 1 516 ? -5.234 1.445 -15.781 1 87.06 516 ALA B C 1
ATOM 8726 O O . ALA B 1 516 ? -4.379 1.436 -14.891 1 87.06 516 ALA B O 1
ATOM 8727 N N . MET B 1 517 ? -5.133 0.756 -16.891 1 86.12 517 MET B N 1
ATOM 8728 C CA . MET B 1 517 ? -3.939 -0.027 -17.203 1 86.12 517 MET B CA 1
ATOM 8729 C C . MET B 1 517 ? -2.695 0.855 -17.219 1 86.12 517 MET B C 1
ATOM 8731 O O . MET B 1 517 ? -1.673 0.5 -16.625 1 86.12 517 MET B O 1
ATOM 8735 N N . GLU B 1 518 ? -2.824 1.894 -17.766 1 82.31 518 GLU B N 1
ATOM 8736 C CA . GLU B 1 518 ? -1.713 2.836 -17.859 1 82.31 518 GLU B CA 1
ATOM 8737 C C . GLU B 1 518 ? -1.337 3.381 -16.484 1 82.31 518 GLU B C 1
ATOM 8739 O O . GLU B 1 518 ? -0.154 3.523 -16.172 1 82.31 518 GLU B O 1
ATOM 8744 N N . ALA B 1 519 ? -2.338 3.707 -15.75 1 82.12 519 ALA B N 1
ATOM 8745 C CA . ALA B 1 519 ? -2.098 4.227 -14.406 1 82.12 519 ALA B CA 1
ATOM 8746 C C . ALA B 1 519 ? -1.311 3.223 -13.57 1 82.12 519 ALA B C 1
ATOM 8748 O O . ALA B 1 519 ? -0.385 3.602 -12.844 1 82.12 519 ALA B O 1
ATOM 8749 N N . GLU B 1 520 ? -1.647 1.988 -13.695 1 86.19 520 GLU B N 1
ATOM 8750 C CA . GLU B 1 520 ? -0.958 0.929 -12.969 1 86.19 520 GLU B CA 1
ATOM 8751 C C . GLU B 1 520 ? 0.489 0.79 -13.43 1 86.19 520 GLU B C 1
ATOM 8753 O O . GLU B 1 520 ? 1.394 0.613 -12.609 1 86.19 520 GLU B O 1
ATOM 8758 N N . ASP B 1 521 ? 0.72 0.892 -14.672 1 81.38 521 ASP B N 1
ATOM 8759 C CA . ASP B 1 521 ? 2.059 0.77 -15.242 1 81.38 521 ASP B CA 1
ATOM 8760 C C . ASP B 1 521 ? 2.961 1.908 -14.773 1 81.38 521 ASP B C 1
ATOM 8762 O O . ASP B 1 521 ? 4.113 1.681 -14.398 1 81.38 521 ASP B O 1
ATOM 8766 N N . ILE B 1 522 ? 2.451 3.021 -14.773 1 75.94 522 ILE B N 1
ATOM 8767 C CA . ILE B 1 522 ? 3.209 4.211 -14.406 1 75.94 522 ILE B CA 1
ATOM 8768 C C . ILE B 1 522 ? 3.582 4.145 -12.922 1 75.94 522 ILE B C 1
ATOM 8770 O O . ILE B 1 522 ? 4.723 4.43 -12.547 1 75.94 522 ILE B O 1
ATOM 8774 N N . TYR B 1 523 ? 2.66 3.775 -12.211 1 78.75 523 TYR B N 1
ATOM 8775 C CA . TYR B 1 523 ? 2.916 3.676 -10.781 1 78.75 523 TYR B CA 1
ATOM 8776 C C . TYR B 1 523 ? 4.004 2.648 -10.492 1 78.75 523 TYR B C 1
ATOM 8778 O O . TYR B 1 523 ? 4.875 2.881 -9.648 1 78.75 523 TYR B O 1
ATOM 8786 N N . ASP B 1 524 ? 3.934 1.582 -11.117 1 79.81 524 ASP B N 1
ATOM 8787 C CA . ASP B 1 524 ? 4.922 0.531 -10.906 1 79.81 524 ASP B CA 1
ATOM 8788 C C . ASP B 1 524 ? 6.316 0.992 -11.328 1 79.81 524 ASP B C 1
ATOM 8790 O O . ASP B 1 524 ? 7.301 0.711 -10.648 1 79.81 524 ASP B O 1
ATOM 8794 N N . GLN B 1 525 ? 6.352 1.631 -12.422 1 76.31 525 GLN B N 1
ATOM 8795 C CA . GLN B 1 525 ? 7.637 2.121 -12.906 1 76.31 525 GLN B CA 1
ATOM 8796 C C . GLN B 1 525 ? 8.227 3.156 -11.953 1 76.31 525 GLN B C 1
ATOM 8798 O O . GLN B 1 525 ? 9.438 3.162 -11.711 1 76.31 525 GLN B O 1
ATOM 8803 N N . LEU B 1 526 ? 7.383 3.92 -11.492 1 72.94 526 LEU B N 1
ATOM 8804 C CA . LEU B 1 526 ? 7.828 4.941 -10.547 1 72.94 526 LEU B CA 1
ATOM 8805 C C . LEU B 1 526 ? 8.438 4.305 -9.305 1 72.94 526 LEU B C 1
ATOM 8807 O O . LEU B 1 526 ? 9.477 4.762 -8.812 1 72.94 526 LEU B O 1
ATOM 8811 N N . ASN B 1 527 ? 7.891 3.26 -8.922 1 72.31 527 ASN B N 1
ATOM 8812 C CA . ASN B 1 527 ? 8.305 2.668 -7.656 1 72.31 527 ASN B CA 1
ATOM 8813 C C . ASN B 1 527 ? 9.406 1.631 -7.855 1 72.31 527 ASN B C 1
ATOM 8815 O O . ASN B 1 527 ? 10.414 1.639 -7.141 1 72.31 527 ASN B O 1
ATOM 8819 N N . SER B 1 528 ? 9.266 0.812 -8.867 1 74.38 528 SER B N 1
ATOM 8820 C CA . SER B 1 528 ? 10.188 -0.313 -9.008 1 74.38 528 SER B CA 1
ATOM 8821 C C . SER B 1 528 ? 11.367 0.044 -9.906 1 74.38 528 SER B C 1
ATOM 8823 O O . SER B 1 528 ? 12.43 -0.573 -9.82 1 74.38 528 SER B O 1
ATOM 8825 N N . GLU B 1 529 ? 11.125 0.971 -10.773 1 72.19 529 GLU B N 1
ATOM 8826 C CA . GLU B 1 529 ? 12.195 1.336 -11.695 1 72.19 529 GLU B CA 1
ATOM 8827 C C . GLU B 1 529 ? 12.766 2.711 -11.359 1 72.19 529 GLU B C 1
ATOM 8829 O O . GLU B 1 529 ? 13.641 3.215 -12.062 1 72.19 529 GLU B O 1
ATOM 8834 N N . VAL B 1 530 ? 12.336 3.162 -10.219 1 61.69 530 VAL B N 1
ATOM 8835 C CA . VAL B 1 530 ? 12.812 4.445 -9.719 1 61.69 530 VAL B CA 1
ATOM 8836 C C . VAL B 1 530 ? 12.852 5.469 -10.852 1 61.69 530 VAL B C 1
ATOM 8838 O O . VAL B 1 530 ? 13.922 5.98 -11.195 1 61.69 530 VAL B O 1
ATOM 8841 N N . LEU B 1 531 ? 11.594 5.523 -11.445 1 56.34 531 LEU B N 1
ATOM 8842 C CA . LEU B 1 531 ? 11.453 6.496 -12.523 1 56.34 531 LEU B CA 1
ATOM 8843 C C . LEU B 1 531 ? 11.969 7.867 -12.086 1 56.34 531 LEU B C 1
ATOM 8845 O O . LEU B 1 531 ? 11.695 8.312 -10.969 1 56.34 531 LEU B O 1
ATOM 8849 N N . GLN B 1 532 ? 13.031 8.172 -12.859 1 53.47 532 GLN B N 1
ATOM 8850 C CA . GLN B 1 532 ? 13.562 9.508 -12.609 1 53.47 532 GLN B CA 1
ATOM 8851 C C . GLN B 1 532 ? 12.664 10.578 -13.219 1 53.47 532 GLN B C 1
ATOM 8853 O O . GLN B 1 532 ? 12.344 10.539 -14.406 1 53.47 532 GLN B O 1
ATOM 8858 N N . VAL B 1 533 ? 11.664 10.93 -12.562 1 44.75 533 VAL B N 1
ATOM 8859 C CA . VAL B 1 533 ? 10.93 12.094 -13.039 1 44.75 533 VAL B CA 1
ATOM 8860 C C . VAL B 1 533 ? 11.758 13.359 -12.805 1 44.75 533 VAL B C 1
ATOM 8862 O O . VAL B 1 533 ? 11.859 13.844 -11.68 1 44.75 533 VAL B O 1
ATOM 8865 N N . GLU B 1 534 ? 12.562 13.445 -13.766 1 42.91 534 GLU B N 1
ATOM 8866 C CA . GLU B 1 534 ? 13.305 14.703 -13.711 1 42.91 534 GLU B CA 1
ATOM 8867 C C . GLU B 1 534 ? 12.359 15.898 -13.578 1 42.91 534 GLU B C 1
ATOM 8869 O O . GLU B 1 534 ? 11.273 15.906 -14.164 1 42.91 534 GLU B O 1
ATOM 8874 N N . ASP B 1 535 ? 12.531 16.703 -12.625 1 44.28 535 ASP B N 1
ATOM 8875 C CA . ASP B 1 535 ? 11.898 18 -12.453 1 44.28 535 ASP B CA 1
ATOM 8876 C C . ASP B 1 535 ? 10.469 17.859 -11.922 1 44.28 535 ASP B C 1
ATOM 8878 O O . ASP B 1 535 ? 9.805 18.844 -11.633 1 44.28 535 ASP B O 1
ATOM 8882 N N . LEU B 1 536 ? 10.023 16.547 -12.055 1 47.47 536 LEU B N 1
ATOM 8883 C CA . LEU B 1 536 ? 8.641 16.422 -11.602 1 47.47 536 LEU B CA 1
ATOM 8884 C C . LEU B 1 536 ? 8.523 16.734 -10.117 1 47.47 536 LEU B C 1
ATOM 8886 O O . LEU B 1 536 ? 7.594 17.422 -9.688 1 47.47 536 LEU B O 1
ATOM 8890 N N . TRP B 1 537 ? 9.516 16.078 -9.523 1 45.84 537 TRP B N 1
ATOM 8891 C CA . TRP B 1 537 ? 9.469 16.344 -8.086 1 45.84 537 TRP B CA 1
ATOM 8892 C C . TRP B 1 537 ? 9.516 17.844 -7.805 1 45.84 537 TRP B C 1
ATOM 8894 O O . TRP B 1 537 ? 8.82 18.328 -6.914 1 45.84 537 TRP B O 1
ATOM 8904 N N . GLN B 1 538 ? 10.32 18.312 -8.672 1 43.41 538 GLN B N 1
ATOM 8905 C CA . GLN B 1 538 ? 10.43 19.766 -8.586 1 43.41 538 GLN B CA 1
ATOM 8906 C C . GLN B 1 538 ? 9.094 20.438 -8.898 1 43.41 538 GLN B C 1
ATOM 8908 O O . GLN B 1 538 ? 8.68 21.375 -8.219 1 43.41 538 GLN B O 1
ATOM 8913 N N . ASP B 1 539 ? 8.516 19.844 -9.758 1 47.03 539 ASP B N 1
ATOM 8914 C CA . ASP B 1 539 ? 7.258 20.438 -10.195 1 47.03 539 ASP B CA 1
ATOM 8915 C C . ASP B 1 539 ? 6.141 20.172 -9.188 1 47.03 539 ASP B C 1
ATOM 8917 O O . ASP B 1 539 ? 5.332 21.047 -8.891 1 47.03 539 ASP B O 1
ATOM 8921 N N . LEU B 1 540 ? 6.238 19.047 -8.711 1 49.97 540 LEU B N 1
ATOM 8922 C CA . LEU B 1 540 ? 5.234 18.688 -7.723 1 49.97 540 LEU B CA 1
ATOM 8923 C C . LEU B 1 540 ? 5.426 19.484 -6.438 1 49.97 540 LEU B C 1
ATOM 8925 O O . LEU B 1 540 ? 4.453 19.953 -5.84 1 49.97 540 LEU B O 1
ATOM 8929 N N . ALA B 1 541 ? 6.668 19.547 -6.16 1 41.59 541 ALA B N 1
ATOM 8930 C CA . ALA B 1 541 ? 7.008 20.391 -5.016 1 41.59 541 ALA B CA 1
ATOM 8931 C C . ALA B 1 541 ? 6.582 21.844 -5.25 1 41.59 541 ALA B C 1
ATOM 8933 O O . ALA B 1 541 ? 6.281 22.562 -4.301 1 41.59 541 ALA B O 1
ATOM 8934 N N . ASN B 1 542 ? 6.637 22.141 -6.512 1 40.03 542 ASN B N 1
ATOM 8935 C CA . ASN B 1 542 ? 6.305 23.516 -6.895 1 40.03 542 ASN B CA 1
ATOM 8936 C C . ASN B 1 542 ? 4.797 23.719 -6.992 1 40.03 542 ASN B C 1
ATOM 8938 O O . ASN B 1 542 ? 4.336 24.703 -7.562 1 40.03 542 ASN B O 1
ATOM 8942 N N . GLY B 1 543 ? 4.141 22.812 -6.348 1 42.03 543 GLY B N 1
ATOM 8943 C CA . GLY B 1 543 ? 2.697 23 -6.301 1 42.03 543 GLY B CA 1
ATOM 8944 C C . GLY B 1 543 ? 2.014 22.672 -7.613 1 42.03 543 GLY B C 1
ATOM 8945 O O . GLY B 1 543 ? 0.993 23.266 -7.957 1 42.03 543 GLY B O 1
ATOM 8946 N N . LEU B 1 544 ? 2.672 22 -8.391 1 44.78 544 LEU B N 1
ATOM 8947 C CA . LEU B 1 544 ? 2.006 21.562 -9.609 1 44.78 544 LEU B CA 1
ATOM 8948 C C . LEU B 1 544 ? 0.63 20.984 -9.305 1 44.78 544 LEU B C 1
ATOM 8950 O O . LEU B 1 544 ? 0.52 19.984 -8.586 1 44.78 544 LEU B O 1
ATOM 8954 N N . GLU B 1 545 ? -0.267 21.953 -9.469 1 46 545 GLU B N 1
ATOM 8955 C CA . GLU B 1 545 ? -1.654 21.516 -9.398 1 46 545 GLU B CA 1
ATOM 8956 C C . GLU B 1 545 ? -2.045 20.734 -10.656 1 46 545 GLU B C 1
ATOM 8958 O O . GLU B 1 545 ? -1.766 21.172 -11.773 1 46 545 GLU B O 1
ATOM 8963 N N . LEU B 1 546 ? -2.285 19.531 -10.562 1 48.47 546 LEU B N 1
ATOM 8964 C CA . LEU B 1 546 ? -2.719 18.656 -11.633 1 48.47 546 LEU B CA 1
ATOM 8965 C C . LEU B 1 546 ? -3.709 19.359 -12.555 1 48.47 546 LEU B C 1
ATOM 8967 O O . LEU B 1 546 ? -3.76 19.062 -13.75 1 48.47 546 LEU B O 1
ATOM 8971 N N . ASP B 1 547 ? -4.484 20.188 -12 1 44.16 547 ASP B N 1
ATOM 8972 C CA . ASP B 1 547 ? -5.516 20.859 -12.781 1 44.16 547 ASP B CA 1
ATOM 8973 C C . ASP B 1 547 ? -4.895 21.797 -13.82 1 44.16 547 ASP B C 1
ATOM 8975 O O . ASP B 1 547 ? -5.598 22.328 -14.688 1 44.16 547 ASP B O 1
ATOM 8979 N N . SER B 1 548 ? -3.75 21.938 -13.664 1 45.59 548 SER B N 1
ATOM 8980 C CA . SER B 1 548 ? -3.182 22.922 -14.586 1 45.59 548 SER B CA 1
ATOM 8981 C C . SER B 1 548 ? -2.6 22.234 -15.82 1 45.59 548 SER B C 1
ATOM 8983 O O . SER B 1 548 ? -2.004 22.891 -16.672 1 45.59 548 SER B O 1
ATOM 8985 N N . LEU B 1 549 ? -2.674 20.969 -15.742 1 48.62 549 LEU B N 1
ATOM 8986 C CA . LEU B 1 549 ? -2.133 20.266 -16.891 1 48.62 549 LEU B CA 1
ATOM 8987 C C . LEU B 1 549 ? -3.129 20.266 -18.047 1 48.62 549 LEU B C 1
ATOM 8989 O O . LEU B 1 549 ? -4.336 20.125 -17.844 1 48.62 549 LEU B O 1
ATOM 8993 N N . GLU B 1 550 ? -2.857 20.859 -19.234 1 44.59 550 GLU B N 1
ATOM 8994 C CA . GLU B 1 550 ? -3.693 20.906 -20.438 1 44.59 550 GLU B CA 1
ATOM 8995 C C . GLU B 1 550 ? -3.236 19.875 -21.469 1 44.59 550 GLU B C 1
ATOM 8997 O O . GLU B 1 550 ? -2.057 19.516 -21.5 1 44.59 550 GLU B O 1
ATOM 9002 N N . GLY B 1 551 ? -4.16 19.062 -22.234 1 41.56 551 GLY B N 1
ATOM 9003 C CA . GLY B 1 551 ? -4.168 18.281 -23.469 1 41.56 551 GLY B CA 1
ATOM 9004 C C . GLY B 1 551 ? -4.285 16.781 -23.219 1 41.56 551 GLY B C 1
ATOM 9005 O O . GLY B 1 551 ? -4.078 16.312 -22.094 1 41.56 551 GLY B O 1
ATOM 9006 N N . PRO B 1 552 ? -4.93 16.156 -24.062 1 42.97 552 PRO B N 1
ATOM 9007 C CA . PRO B 1 552 ? -5.312 14.742 -24 1 42.97 552 PRO B CA 1
ATOM 9008 C C . PRO B 1 552 ? -4.148 13.836 -23.609 1 42.97 552 PRO B C 1
ATOM 9010 O O . PRO B 1 552 ? -4.359 12.797 -22.969 1 42.97 552 PRO B O 1
ATOM 9013 N N . GLU B 1 553 ? -3.01 14.094 -24.031 1 43.62 553 GLU B N 1
ATOM 9014 C CA . GLU B 1 553 ? -1.803 13.297 -23.859 1 43.62 553 GLU B CA 1
ATOM 9015 C C . GLU B 1 553 ? -1.334 13.305 -22.406 1 43.62 553 GLU B C 1
ATOM 9017 O O . GLU B 1 553 ? -0.41 12.578 -22.047 1 43.62 553 GLU B O 1
ATOM 9022 N N . TYR B 1 554 ? -2.029 13.891 -21.625 1 44.66 554 TYR B N 1
ATOM 9023 C CA . TYR B 1 554 ? -1.572 14.242 -20.281 1 44.66 554 TYR B CA 1
ATOM 9024 C C . TYR B 1 554 ? -2.129 13.273 -19.25 1 44.66 554 TYR B C 1
ATOM 9026 O O . TYR B 1 554 ? -1.835 13.391 -18.062 1 44.66 554 TYR B O 1
ATOM 9034 N N . SER B 1 555 ? -2.867 12.469 -19.781 1 48.12 555 SER B N 1
ATOM 9035 C CA . SER B 1 555 ? -3.422 11.531 -18.812 1 48.12 555 SER B CA 1
ATOM 9036 C C . SER B 1 555 ? -2.32 10.75 -18.109 1 48.12 555 SER B C 1
ATOM 9038 O O . SER B 1 555 ? -2.365 10.57 -16.891 1 48.12 555 SER B O 1
ATOM 9040 N N . ASP B 1 556 ? -1.4 10.492 -19.031 1 51.34 556 ASP B N 1
ATOM 9041 C CA . ASP B 1 556 ? -0.286 9.711 -18.5 1 51.34 556 ASP B CA 1
ATOM 9042 C C . ASP B 1 556 ? 0.531 10.539 -17.5 1 51.34 556 ASP B C 1
ATOM 9044 O O . ASP B 1 556 ? 0.907 10.039 -16.438 1 51.34 556 ASP B O 1
ATOM 9048 N N . VAL B 1 557 ? 0.597 11.742 -17.922 1 52.09 557 VAL B N 1
ATOM 9049 C CA . VAL B 1 557 ? 1.44 12.664 -17.156 1 52.09 557 VAL B CA 1
ATOM 9050 C C . VAL B 1 557 ? 0.78 12.992 -15.82 1 52.09 557 VAL B C 1
ATOM 9052 O O . VAL B 1 557 ? 1.438 12.984 -14.781 1 52.09 557 VAL B O 1
ATOM 9055 N N . SER B 1 558 ? -0.388 13.172 -16.031 1 53.44 558 SER B N 1
ATOM 9056 C CA . SER B 1 558 ? -1.114 13.547 -14.828 1 53.44 558 SER B CA 1
ATOM 9057 C C . SER B 1 558 ? -1.071 12.438 -13.781 1 53.44 558 SER B C 1
ATOM 9059 O O . SER B 1 558 ? -0.862 12.703 -12.594 1 53.44 558 SER B O 1
ATOM 9061 N N . ALA B 1 559 ? -1.104 11.359 -14.477 1 55.53 559 ALA B N 1
ATOM 9062 C CA . ALA B 1 559 ? -1.036 10.219 -13.562 1 55.53 559 ALA B CA 1
ATOM 9063 C C . ALA B 1 559 ? 0.334 10.133 -12.891 1 55.53 559 ALA B C 1
ATOM 9065 O O . ALA B 1 559 ? 0.43 9.938 -11.68 1 55.53 559 ALA B O 1
ATOM 9066 N N . VAL B 1 560 ? 1.287 10.375 -13.711 1 58.91 560 VAL B N 1
ATOM 9067 C CA . VAL B 1 560 ? 2.648 10.289 -13.188 1 58.91 560 VAL B CA 1
ATOM 9068 C C . VAL B 1 560 ? 2.859 11.359 -12.125 1 58.91 560 VAL B C 1
ATOM 9070 O O . VAL B 1 560 ? 3.383 11.078 -11.047 1 58.91 560 VAL B O 1
ATOM 9073 N N . LEU B 1 561 ? 2.463 12.453 -12.516 1 59.34 561 LEU B N 1
ATOM 9074 C CA . LEU B 1 561 ? 2.664 13.578 -11.609 1 59.34 561 LEU B CA 1
ATOM 9075 C C . LEU B 1 561 ? 1.874 13.391 -10.32 1 59.34 561 LEU B C 1
ATOM 9077 O O . LEU B 1 561 ? 2.377 13.672 -9.234 1 59.34 561 LEU B O 1
ATOM 9081 N N . GLN B 1 562 ? 0.875 12.844 -10.641 1 55.12 562 GLN B N 1
ATOM 9082 C CA . GLN B 1 562 ? 0.019 12.617 -9.484 1 55.12 562 GLN B CA 1
ATOM 9083 C C . GLN B 1 562 ? 0.624 11.578 -8.547 1 55.12 562 GLN B C 1
ATOM 9085 O O . GLN B 1 562 ? 0.639 11.766 -7.328 1 55.12 562 GLN B O 1
ATOM 9090 N N . ILE B 1 563 ? 1.072 10.703 -9.234 1 55.91 563 ILE B N 1
ATOM 9091 C CA . ILE B 1 563 ? 1.696 9.641 -8.461 1 55.91 563 ILE B CA 1
ATOM 9092 C C . ILE B 1 563 ? 2.953 10.172 -7.773 1 55.91 563 ILE B C 1
ATOM 9094 O O . ILE B 1 563 ? 3.166 9.938 -6.582 1 55.91 563 ILE B O 1
ATOM 9098 N N . ALA B 1 564 ? 3.639 10.867 -8.586 1 58.5 564 ALA B N 1
ATOM 9099 C CA . ALA B 1 564 ? 4.863 11.445 -8.047 1 58.5 564 ALA B CA 1
ATOM 9100 C C . ALA B 1 564 ? 4.559 12.391 -6.887 1 58.5 564 ALA B C 1
ATOM 9102 O O . ALA B 1 564 ? 5.242 12.367 -5.863 1 58.5 564 ALA B O 1
ATOM 9103 N N . TYR B 1 565 ? 3.547 13.156 -7.105 1 53.25 565 TYR B N 1
ATOM 9104 C CA . TYR B 1 565 ? 3.113 14.094 -6.074 1 53.25 565 TYR B CA 1
ATOM 9105 C C . TYR B 1 565 ? 2.727 13.359 -4.797 1 53.25 565 TYR B C 1
ATOM 9107 O O . TYR B 1 565 ? 3.109 13.766 -3.699 1 53.25 565 TYR B O 1
ATOM 9115 N N . ALA B 1 566 ? 1.993 12.414 -5.066 1 48.38 566 ALA B N 1
ATOM 9116 C CA . ALA B 1 566 ? 1.572 11.617 -3.916 1 48.38 566 ALA B CA 1
ATOM 9117 C C . ALA B 1 566 ? 2.777 11.047 -3.176 1 48.38 566 ALA B C 1
ATOM 9119 O O . ALA B 1 566 ? 2.805 11.023 -1.942 1 48.38 566 ALA B O 1
ATOM 9120 N N . MET B 1 567 ? 3.621 10.68 -4 1 50.41 567 MET B N 1
ATOM 9121 C CA . MET B 1 567 ? 4.828 10.102 -3.422 1 50.41 567 MET B CA 1
ATOM 9122 C C . MET B 1 567 ? 5.625 11.156 -2.658 1 50.41 567 MET B C 1
ATOM 9124 O O . MET B 1 567 ? 6.188 10.867 -1.6 1 50.41 567 MET B O 1
ATOM 9128 N N . VAL B 1 568 ? 5.688 12.359 -3.27 1 47.66 568 VAL B N 1
ATOM 9129 C CA . VAL B 1 568 ? 6.441 13.453 -2.658 1 47.66 568 VAL B CA 1
ATOM 9130 C C . VAL B 1 568 ? 5.727 13.93 -1.398 1 47.66 568 VAL B C 1
ATOM 9132 O O . VAL B 1 568 ? 6.367 14.195 -0.376 1 47.66 568 VAL B O 1
ATOM 9135 N N . ASN B 1 569 ? 4.551 14.203 -1.604 1 43.41 569 ASN B N 1
ATOM 9136 C CA . ASN B 1 569 ? 3.824 14.766 -0.472 1 43.41 569 ASN B CA 1
ATOM 9137 C C . ASN B 1 569 ? 3.719 13.773 0.681 1 43.41 569 ASN B C 1
ATOM 9139 O O . ASN B 1 569 ? 3.418 14.156 1.812 1 43.41 569 ASN B O 1
ATOM 9143 N N . ASP B 1 570 ? 3.719 12.484 0.329 1 42.06 570 ASP B N 1
ATOM 9144 C CA . ASP B 1 570 ? 3.758 11.539 1.436 1 42.06 570 ASP B CA 1
ATOM 9145 C C . ASP B 1 570 ? 5.137 11.508 2.09 1 42.06 570 ASP B C 1
ATOM 9147 O O . ASP B 1 570 ? 5.387 10.711 2.994 1 42.06 570 ASP B O 1
ATOM 9151 N N . GLY B 1 571 ? 6.051 12.398 1.891 1 39.59 571 GLY B N 1
ATOM 9152 C CA . GLY B 1 571 ? 7.41 12.539 2.391 1 39.59 571 GLY B CA 1
ATOM 9153 C C . GLY B 1 571 ? 8.43 11.766 1.58 1 39.59 571 GLY B C 1
ATOM 9154 O O . GLY B 1 571 ? 9.57 11.594 2.01 1 39.59 571 GLY B O 1
ATOM 9155 N N . SER B 1 572 ? 8.094 10.922 0.677 1 33.62 572 SER B N 1
ATOM 9156 C CA . SER B 1 572 ? 9.094 10.219 -0.112 1 33.62 572 SER B CA 1
ATOM 9157 C C . SER B 1 572 ? 9.648 11.102 -1.225 1 33.62 572 SER B C 1
ATOM 9159 O O . SER B 1 572 ? 8.883 11.719 -1.972 1 33.62 572 SER B O 1
ATOM 9161 N N . ARG B 1 573 ? 10.867 11.664 -1.018 1 33.88 573 ARG B N 1
ATOM 9162 C CA . ARG B 1 573 ? 11.625 12.609 -1.83 1 33.88 573 ARG B CA 1
ATOM 9163 C C . ARG B 1 573 ? 11.75 12.117 -3.27 1 33.88 573 ARG B C 1
ATOM 9165 O O . ARG B 1 573 ? 11.883 10.922 -3.512 1 33.88 573 ARG B O 1
ATOM 9172 N N . GLY B 1 574 ? 11.219 12.742 -4.289 1 30.8 574 GLY B N 1
ATOM 9173 C CA . GLY B 1 574 ? 11.375 12.555 -5.723 1 30.8 574 GLY B CA 1
ATOM 9174 C C . GLY B 1 574 ? 12.828 12.531 -6.16 1 30.8 574 GLY B C 1
ATOM 9175 O O . GLY B 1 574 ? 13.719 12.914 -5.398 1 30.8 574 GLY B O 1
ATOM 9176 N N . PRO B 1 575 ? 13.258 11.766 -7.156 1 27.52 575 PRO B N 1
ATOM 9177 C CA . PRO B 1 575 ? 14.617 11.617 -7.684 1 27.52 575 PRO B CA 1
ATOM 9178 C C . PRO B 1 575 ? 15.25 12.961 -8.062 1 27.52 575 PRO B C 1
ATOM 9180 O O . PRO B 1 575 ? 14.539 13.945 -8.258 1 27.52 575 PRO B O 1
ATOM 9183 N N . GLU B 1 576 ? 16.656 13.047 -8.094 1 25.38 576 GLU B N 1
ATOM 9184 C CA . GLU B 1 576 ? 17.688 14.016 -8.445 1 25.38 576 GLU B CA 1
ATOM 9185 C C . GLU B 1 576 ? 17.438 14.625 -9.82 1 25.38 576 GLU B C 1
ATOM 9187 O O . GLU B 1 576 ? 17.047 13.914 -10.758 1 25.38 576 GLU B O 1
ATOM 9192 N N . SER B 1 577 ? 17.344 16.031 -9.898 1 26.44 577 SER B N 1
ATOM 9193 C CA . SER B 1 577 ? 17.297 16.969 -11.016 1 26.44 577 SER B CA 1
ATOM 9194 C C . SER B 1 577 ? 18.5 16.797 -11.938 1 26.44 577 SER B C 1
ATOM 9196 O O . SER B 1 577 ? 19.641 17.062 -11.531 1 26.44 577 SER B O 1
ATOM 9198 N N . GLY B 1 578 ? 18.969 15.906 -12.617 1 24.08 578 GLY B N 1
ATOM 9199 C CA . GLY B 1 578 ? 20.016 16.297 -13.555 1 24.08 578 GLY B CA 1
ATOM 9200 C C . GLY B 1 578 ? 19.703 17.578 -14.297 1 24.08 578 GLY B C 1
ATOM 9201 O O . GLY B 1 578 ? 18.641 18.188 -14.086 1 24.08 578 GLY B O 1
ATOM 9202 N N . ASP B 1 579 ? 20.234 17.766 -15.656 1 22.72 579 ASP B N 1
ATOM 9203 C CA . ASP B 1 579 ? 20.672 18.797 -16.594 1 22.72 579 ASP B CA 1
ATOM 9204 C C . ASP B 1 579 ? 19.484 19.641 -17.078 1 22.72 579 ASP B C 1
ATOM 9206 O O . ASP B 1 579 ? 18.766 19.234 -17.984 1 22.72 579 ASP B O 1
ATOM 9210 N N . ILE B 1 580 ? 18.547 20.094 -16.453 1 24.03 580 ILE B N 1
ATOM 9211 C CA . ILE B 1 580 ? 17.672 20.906 -17.281 1 24.03 580 ILE B CA 1
ATOM 9212 C C . ILE B 1 580 ? 18.375 22.219 -17.641 1 24.03 580 ILE B C 1
ATOM 9214 O O . ILE B 1 580 ? 18.625 23.062 -16.766 1 24.03 580 ILE B O 1
ATOM 9218 N N . SER B 1 581 ? 19.234 22.281 -18.625 1 19.83 581 SER B N 1
ATOM 9219 C CA . SER B 1 581 ? 19.734 23.422 -19.375 1 19.83 581 SER B CA 1
ATOM 9220 C C . SER B 1 581 ? 18.625 24.406 -19.734 1 19.83 581 SER B C 1
ATOM 9222 O O . SER B 1 581 ? 17.609 24.016 -20.312 1 19.83 581 SER B O 1
ATOM 9224 N N . LEU B 1 582 ? 18.297 25.281 -18.844 1 17.16 582 LEU B N 1
ATOM 9225 C CA . LEU B 1 582 ? 17.688 26.5 -19.359 1 17.16 582 LEU B CA 1
ATOM 9226 C C . LEU B 1 582 ? 18.422 27 -20.594 1 17.16 582 LEU B C 1
ATOM 9228 O O . LEU B 1 582 ? 19.578 27.406 -20.516 1 17.16 582 LEU B O 1
ATOM 9232 N N . ARG B 1 583 ? 18.5 26.312 -21.859 1 16.81 583 ARG B N 1
ATOM 9233 C CA . ARG B 1 583 ? 18.781 27.188 -22.984 1 16.81 583 ARG B CA 1
ATOM 9234 C C . ARG B 1 583 ? 17.641 28.172 -23.219 1 16.81 583 ARG B C 1
ATOM 9236 O O . ARG B 1 583 ? 16.469 27.797 -23.109 1 16.81 583 ARG B O 1
#

Radius of gyration: 36.45 Å; Cα contacts (8 Å, |Δi|>4): 2028; chains: 2; bounding box: 84×154×125 Å

Nearest PDB structures (foldseek):
  4uc6-assembly2_B  TM=2.085E-01  e=8.617E+00  Human respiratory syncytial virus A2
  4uca-assembly1_A  TM=1.886E-01  e=7.866E+00  Human respiratory syncytial virus A2
  4uca-assembly2_B  TM=1.767E-01  e=8.617E+00  Human respiratory syncytial virus A2

Sequence (1166 aa):
LQVVSVYTPKKDSSGSTADPTWDIYELPPQDPSLLNKYFLVEGEELLQLFHFCPKCGHKIPEGNTVRLLESGTAPVVQYLCKVCSLRGLPVKRWEGQKRAVDHSSEKTFRGNLVAAVAAITTGLRYVDLQRWAKQLGLALFSKTTFWKYFEWTMAAVDKVYAAHQAKVVEKVRGFNEDGQGLHLAADGSYDSRGYSALIGKVVLCDLRTKLVLHTEVLHRSETGNVSGRMEVEGTRRLLRWVLQQGMPVRSLTTDRSRTIGALLAELREELGPISHYYDGWHMVKWVGNRLREESKASGCAPIAVWTEKVKTHLWKSIEVGAGNGDMVRHVFNTCLMHVKGVHQWSPTPETGPYTSCGHLPVGGPRPETLSEGTKAFTRFRDIVLNRRLQEDLVKASPYGGTSVCEAKNALDRLYCRKEIFYPITTYPFYAKMATMHFNTLRLSELAGERKVERVIEVKRKYLSRTSRMTFKTSVHQVWRDDVLDAVLRWSMESLQRDRNAGQMDETSIRGDVAGAMEAEDIYDQLNSEVLQVEDLWQDLANGLELDSLEGPEYSDVSAVLQIAYAMVNDGSRGPESGDISLRLQVVSVYTPKKDSSGSTADPTWDIYELPPQDPSLLNKYFLVEGEELLQLFHFCPKCGHKIPEGNTVRLLESGTAPVVQYLCKVCSLRGLPVKRWEGQKRAVDHSSEKTFRGNLVAAVAAITTGLRYVDLQRWAKQLGLALFSKTTFWKYFEWTMAAVDKVYAAHQAKVVEKVRGFNEDGQGLHLAADGSYDSRGYSALIGKVVLCDLRTKLVLHTEVLHRSETGNVSGRMEVEGTRRLLRWVLQQGMPVRSLTTDRSRTIGALLAELREELGPISHYYDGWHMVKWVGNRLREESKASGCAPIAVWTEKVKTHLWKSIEVGAGNGDMVRHVFNTCLMHVKGVHQWSPTPETGPYTSCGHLPVGGPRPETLSEGTKAFTRFRDIVLNRRLQEDLVKASPYGGTSVCEAKNALDRLYCRKEIFYPITTYPFYAKMATMHFNTLRLSELAGERKVERVIEVKRKYLSRTSRMTFKTSVHQVWRDDVLDAVLRWSMESLQRDRNAGQMDETSIRGDVAGAMEAEDIYDQLNSEVLQVEDLWQDLANGLELDSLEGPEYSDVSAVLQIAYAMVNDGSRGPESGDISLR

Secondary structure (DSSP, 8-state):
------------------------PPPPPP-GGGTT-EEEEEHHHHHGGGSB-TTT-PBPPSSTTEEEEEETTEEEEEEE-TTGGGSS-SEEEEESS-BSSS-TT---BHHHHHHHHHHHHHT--HHHHHHHHHHHTB----HHHHHHHHHHHHHHHHHHHHHHHHHHHHHHHHHTTTSS-EEEEEEEEE-SSGGGGTEEEEEEEETTT--EEEEEEEEGGGGTT-THHHHHHHHHHHHHHHHHTT--EEEEEESS-HHHHHHHHHTHHHH---EEEE-HHHHHHHHHHHHHHHHTSTT-GGGGGGHHHHHHHHHHHHHHHTT-HHHHHHHHHTHHHHTTT--B----TTTTT--B-SSPPPPSPPPPP--TTSHHHHHHHHHHT-HHHHHHHTTB-SS--SHHHHHHHHHHHHHS-TTS---GGGHHHHHHHHHHHHHHHHHHHHTT-S-EEEEEEEEBSS--PEEEEEEE-----HHHHHHHHHHHHHHHHHHHHHTTS----TT---HHHHHHHHHHHHHHHHHHS--EEETHHHHHHTT--GGGB-STTHHHHHHHHHHHHHHHHTT-PPPP-------/-------------------------PPPPP-GGGTT-EEEEEHHHHHGGGSB-TTT-PBPPSSTTEEEEEETTEEEEEEE-TTGGGSS-SEEEEESS-BSSS-TT---BHHHHHHHHHHHHHT--HHHHHHHHHHHTB----HHHHHHHHHHHHHHHHHHHHHHHHHHHHHHHHHTTTSS-EEEEEEEEE--SGGGGTEEEEEEEETTT--EEEEEEEEGGGGTT-THHHHHHHHHHHHHHHHHTT--EEEEEESS-HHHHHHHHHTHHHH---EEEE-HHHHHHHHHHHHHHHHTSTT-GGGGGGHHHHHHHHHHHHHHHTT-HHHHHHHHHTHHHHTTT--B----TTTTT--B-SSPPPPSPPPPP--TTSHHHHHHHHHHT-HHHHHHHTTB-SS--SHHHHHHHHHHHHHS-TTS---GGGHHHHHHHHHHHHHHHHHHHHTT-S-EEEEEEEEBSS--PEEEEEEE-----HHHHHHHHHHHHHHHHHHHHHTTS----TT---HHHHHHHHHHHHHHHHHHS--EEETHHHHHHTT--GGGB-STTHHHHHHHHHHHHHHHHTT--PPP-------

InterPro domains:
  IPR049012 Mutator-like transposase domain [PF20700] (43-218)

pLDDT: mean 81.34, std 20.68, range [16.72, 98.88]

Organism: Ancylostoma caninum (NCBI:txid29170)

Foldseek 3Di:
DCPVVPPPPDCPPPPPPPVPPVPPDDDPDDDPVCVPDDDDDDPVRVCVVVCAPPVPRHGFDDDPFWDWDADFQKIKIWGADPPVCVPPPRIDIDIRADFLDPDPPTDHGNCQLLVLLVCQLQQNDPVNVVVVCVVVVGRHHDLLSSLLSVVLLLVLLVVLLVVVLVVVLVVQCVVVVVLLFFEKEKEKDQPPFFLSNQKIKMWMATLVLLATNDIDIDGCVVVVNDSVCCSQVRVVVVLVVCVVVVTAHAEYEYQPDPVNVVSQVVCCVPRNHYAYFYALVNLLVVLLVLLVVVCPDPQQVLSNLCSQVLSVQLVVLLQVCLLQLLSSQLSSQCVLCVLQVHAAADDDPRNHPDGGHPDDDDDDDDRHHDHPPTPNSVSNNCSSVPPVSSVNSRRHDNSHHCVSVVVLVVLLCSNPPPLFDADSVCSSSSSSSSSLVSNQVSVCVVVVNKAWDDWDWCDDPSDNDTDIDTDIDDDDSCSSVSSSVSSSVVVVVVVVPCVPDPPPPSSDSPPRSVLRSLRVVLLCCCVVVVDQPACLLVCLVVVPDLVVDDDPVCSNVSRNSSSSNSCVVVVNRHDDRPDPPPD/DPPPPPPPPPPPPPVPPPVPPVPPDDDPDDDPVVVPDDDDDDPVRVCVVVCAPPVPRHGFDDDPFWDWDADFQKIKIWGADPPVCVPPPRIDIDIRADFLDPDPPTDHGNCQLLVLLVCQLQQNDPVNVVVVCVVVVGRHHDLLSSLLSVVLLLVLLVVLLVVVLVVVLVVQCVVVVVLLFFEKEKEKDQPPFFCSVQKIKMWMATLVLLATNDIDIDGCVVVVNDSLCVSQVRVVVVLVVCVVVVTAHAEYEYQPDPVNVVSQVVCCVPRNHYAYFYALVNLLVVLLVLLVVVCPDPQQVLSNLCSVVLSVQLVVLLQVCLLQLLSSQLSSQCVLCVLQVHAAADDDPRNHPDGGHPDDDDDDDDRHHDHPPTPNSVSNNCSSVVPVSSVNSRRHDNSHHCVSVVVLVVLLCSNPPSLFDADSVCSSSSSSSSSLVSNQVSVCVVVVNKAFDDWDWCADPSDNDTDIDTDIDDDDSCSSVSSSVSSSVVVVVVVVPCVPDPPPPSSDNPPRSVLRSLRVVLLCCCPVVVPQPACLLVCLVVVPDLVVDDDPVCSNVSRNSSSSSSCVVVVNRHDDHPDPPPD